Protein 6HQD (pdb70)

Solvent-accessible surface area: 46500 Å² total; per-residue (Å²): 162,80,14,58,114,62,3,79,82,55,52,49,119,94,3,23,2,1,110,20,52,3,3,85,92,55,8,0,21,41,12,0,85,33,0,41,170,83,20,39,3,7,71,3,141,79,27,120,23,27,65,1,18,1,0,0,35,2,28,10,0,0,1,0,8,8,14,7,19,5,7,0,2,23,35,104,54,15,2,16,7,0,16,44,6,14,10,19,72,63,119,36,10,23,86,1,2,2,12,38,0,3,24,13,33,92,9,36,56,6,40,129,18,0,38,68,5,32,27,28,79,17,14,42,160,9,28,63,45,0,72,112,107,0,71,58,29,4,70,138,13,35,92,42,106,99,18,45,2,4,47,97,0,0,52,55,0,0,4,6,4,2,5,37,11,2,67,6,56,111,137,46,50,76,88,0,12,78,10,0,32,0,5,31,10,53,39,75,79,73,73,2,135,37,43,125,61,1,76,75,39,0,86,102,1,33,42,27,0,84,139,11,26,52,93,12,81,94,71,102,101,62,93,4,10,0,1,27,0,4,72,8,108,99,3,93,133,36,70,103,53,27,15,6,0,1,1,5,30,21,1,20,38,18,0,4,33,3,19,3,5,0,1,1,0,0,10,0,2,62,94,50,63,135,24,2,58,90,0,78,131,74,85,82,36,15,58,20,0,7,3,0,2,4,3,24,8,0,8,28,0,0,22,8,7,11,1,62,51,94,14,74,9,66,64,66,121,0,45,151,52,30,22,0,0,0,0,8,0,0,0,0,16,4,101,129,56,10,114,59,12,90,62,3,47,0,62,20,116,77,11,111,52,11,1,12,34,8,19,8,19,23,75,48,34,23,8,86,9,17,15,24,0,0,61,0,0,0,40,9,0,7,123,80,9,45,104,1,37,18,44,33,138,30,62,56,28,28,13,9,20,4,17,6,18,94,42,0,13,0,83,1,58,93,41,70,78,92,3,77,90,59,54,52,110,100,3,17,3,1,92,21,93,6,4,87,121,41,9,0,18,38,12,0,86,40,0,36,84,99,25,41,4,6,73,3,138,75,27,114,23,27,65,1,18,1,0,0,35,10,60,12,0,40,25,0,6,68,82,39,115,49,8,1,1,23,36,104,52,14,2,14,7,0,18,42,6,12,11,19,70,68,122,33,10,19,87,2,2,1,16,36,0,7,22,24,108,114,6,72,52,16,62,117,16,2,39,62,8,25,27,103,82,21,16,120,54,10,55,26,2,12,81,74,30,2,89,52,21,3,69,134,10,33,90,39,105,109,19,32,0,0,79,96,0,0,37,58,11,1,4,12,7,1,4,25,13,0,27,6,38,42,88,47,52,77,75,0,16,82,4,0,39,0,5,34,11,51,39,72,81,73,66,2,132,42,54,124,58,2,77,71,35,2,51,97,1,6,6,22,0,31,98,11,40,47,59,12,66,38,28,33,66,15,52,3,7,0,0,30,4,4,67,11,107,91,4,76,106,41,41,58,58,41,10,8,0,5,0,5,31,21,1,20,36,26,0,8,34,11,19,4,3,3,1,0,0,0,11,0,3,61,96,40,62,93,13,3,73,86,0,78,136,71,88,78,38,10,82,20,0,5,3,0,0,5,3,25,5,0,10,29,0,1,20,8,3,9,1,67,94,72,28,131,19,139,63,65,82,0,133,132,49,29,22,0,0,0,0,8,0,0,0,0,19,4,104,120,51,11,110,165,11,88,51,4,23,0,69,21,115,82,10,136,103,22,2,11,30,10,94,35,58,25,98,48,41,24,13,154,11,15,22,30,11,0,91,2,0,1,45,12,0,4,118,76,5,51,117,1,41,17,47,32,146,40,70,48,33,34,12,11,18,8,13,5,10,84,44,0,12,0,91,1,67,92,119,36,56,15,64,56,5,4,84,23,12,37,49,53,11,4,8,2,1,15,8,13,3,4,73,48,15,9,0,12,34,12,0,88,52,0,36,88,90,27,41,3,6,73,4,63,9,0,52,16,20,65,1,19,1,0,0,37,10,68,14,0,36,24,0,6,60,80,48,102,44,6,0,1,24,36,104,50,14,2,17,6,0,17,40,7,12,10,18,71,69,125,33,10,22,84,1,2,2,15,39,0,6,8,37,111,102,3,71,62,7,63,126,11,1,38,59,9,26,20,101,121,18,34,127,61,12,52,68,47,10,78,57,39,2,92,114,15,3,68,121,10,34,95,38,104,101,18,34,0,2,77,100,0,0,37,55,10,1,6,2,4,1,3,39,10,0,60,6,59,85,138,51,52,73,91,0,16,80,15,1,35,0,5,33,14,60,35,43,37,70,70,2,130,39,52,125,55,2,73,71,38,1,84,115,2,20,39,28,0,84,149,8,42,58,85,9,94,95,76,103,106,55,78,2,7,0,1,27,0,7,75,9,112,89,4,89,132,40,66,81,65,30,15,9,0,3,0,4,30,18,0,25,40,25,1,12,38,11,22,4,4,2,1,1,0,0,4,0,1,34,22,19,23,16,3,1,6,43,0,48,118,73,87,78,38,11,84,20,0,6,2,0,1,3,2,26,7,0,8,33,0,1,22,7,4,11,1,56,98,73,32,142,19,137,66,63,72,1,147,140,49,29,26,0,0,0,0,8,0,0,0,0,17,5,105,127,52,10,114,147,11,41,34,3,24,0,72,21,115,80,11,133,102,19,2,11,31,7,98,34,54,24,92,46,41,24,13,152,12,15,18,31,8,0,94,1,0,1,44,11,0,1,122,76,7,40,30,1,9,17,35,27,101,29,77,28,34,29,13,10,20,9,17,6,17,87,46,0,15,0,57,0,30,93

Structure (mmCIF, N/CA/C/O backbone):
data_6HQD
#
_entry.id   6HQD
#
_cell.length_a   87.311
_cell.length_b   96.642
_cell.length_c   87.777
_cell.angle_alpha   90.00
_cell.angle_beta   119.18
_cell.angle_gamma   90.00
#
_symmetry.space_group_name_H-M   'P 1 21 1'
#
loop_
_entity.id
_entity.type
_entity.pdbx_description
1 polymer 'Cytochrome P450'
2 non-polymer 'PROTOPORPHYRIN IX CONTAINING FE'
3 non-polymer 'S,R MESO-TARTARIC ACID'
4 non-polymer 'TRIETHYLENE GLYCOL'
5 non-polymer GLYCEROL
6 water water
#
loop_
_atom_site.group_PDB
_atom_site.id
_atom_site.type_symbol
_atom_site.label_atom_id
_atom_site.label_alt_id
_atom_site.label_comp_id
_atom_site.label_asym_id
_atom_site.label_entity_id
_atom_site.label_seq_id
_atom_site.pdbx_PDB_ins_code
_atom_site.Cartn_x
_atom_site.Cartn_y
_atom_site.Cartn_z
_atom_site.occupancy
_atom_site.B_iso_or_equiv
_atom_site.auth_seq_id
_atom_site.auth_comp_id
_atom_site.auth_asym_id
_atom_site.auth_atom_id
_atom_site.pdbx_PDB_model_num
ATOM 1 N N . ILE A 1 7 ? 30.879 45.804 16.018 1.00 49.39 7 ILE A N 1
ATOM 2 C CA . ILE A 1 7 ? 32.085 45.013 16.406 1.00 51.93 7 ILE A CA 1
ATOM 3 C C . ILE A 1 7 ? 31.690 43.544 16.603 1.00 50.98 7 ILE A C 1
ATOM 4 O O . ILE A 1 7 ? 30.625 43.253 17.115 1.00 58.75 7 ILE A O 1
ATOM 9 N N . ASP A 1 8 ? 32.573 42.637 16.174 1.00 51.03 8 ASP A N 1
ATOM 10 C CA . ASP A 1 8 ? 32.415 41.204 16.367 1.00 48.56 8 ASP A CA 1
ATOM 11 C C . ASP A 1 8 ? 33.476 40.725 17.375 1.00 39.49 8 ASP A C 1
ATOM 12 O O . ASP A 1 8 ? 34.643 40.501 17.032 1.00 35.28 8 ASP A O 1
ATOM 17 N N . ASP A 1 9 ? 33.028 40.527 18.620 1.00 37.04 9 ASP A N 1
ATOM 18 C CA . ASP A 1 9 ? 33.915 40.175 19.736 1.00 35.58 9 ASP A CA 1
ATOM 19 C C . ASP A 1 9 ? 34.406 38.731 19.585 1.00 34.08 9 ASP A C 1
ATOM 20 O O . ASP A 1 9 ? 35.521 38.439 20.023 1.00 32.08 9 ASP A O 1
ATOM 25 N N . ALA A 1 10 ? 33.593 37.852 18.970 1.00 32.60 10 ALA A N 1
ATOM 26 C CA . ALA A 1 10 ? 33.957 36.454 18.777 1.00 34.18 10 ALA A CA 1
ATOM 27 C C . ALA A 1 10 ? 35.171 36.366 17.845 1.00 34.73 10 ALA A C 1
ATOM 28 O O . ALA A 1 10 ? 36.106 35.607 18.090 1.00 37.05 10 ALA A O 1
ATOM 30 N N . GLU A 1 11 ? 35.175 37.181 16.790 1.00 40.72 11 GLU A N 1
ATOM 31 C CA . GLU A 1 11 ? 36.267 37.157 15.806 1.00 41.99 11 GLU A CA 1
ATOM 32 C C . GLU A 1 11 ? 37.560 37.689 16.441 1.00 37.05 11 GLU A C 1
ATOM 33 O O . GLU A 1 11 ? 38.617 37.072 16.290 1.00 34.25 11 GLU A O 1
ATOM 39 N N . ILE A 1 12 ? 37.472 38.831 17.137 1.00 33.33 12 ILE A N 1
ATOM 40 C CA . ILE A 1 12 ? 38.661 39.418 17.818 1.00 32.65 12 ILE A CA 1
ATOM 41 C C . ILE A 1 12 ? 39.245 38.407 18.819 1.00 32.50 12 ILE A C 1
ATOM 42 O O . ILE A 1 12 ? 40.469 38.120 18.823 1.00 33.57 12 ILE A O 1
ATOM 47 N N . ALA A 1 13 ? 38.381 37.851 19.675 1.00 29.80 13 ALA A N 1
ATOM 48 C CA . ALA A 1 13 ? 38.826 36.971 20.757 1.00 34.02 13 ALA A CA 1
ATOM 49 C C . ALA A 1 13 ? 39.540 35.722 20.217 1.00 36.16 13 ALA A C 1
ATOM 50 O O . ALA A 1 13 ? 40.452 35.198 20.887 1.00 39.47 13 ALA A O 1
ATOM 52 N N . ARG A 1 14 ? 39.120 35.231 19.037 1.00 40.02 14 ARG A N 1
ATOM 53 C CA . ARG A 1 14 ? 39.760 34.084 18.343 1.00 42.35 14 ARG A CA 1
ATOM 54 C C . ARG A 1 14 ? 41.133 34.489 17.763 1.00 40.16 14 ARG A C 1
ATOM 55 O O . ARG A 1 14 ? 42.080 33.707 17.817 1.00 39.39 14 ARG A O 1
ATOM 57 N N . SER A 1 15 ? 41.221 35.707 17.215 1.00 41.72 15 SER A N 1
ATOM 58 C CA . SER A 1 15 ? 42.305 36.146 16.310 1.00 42.71 15 SER A CA 1
ATOM 59 C C . SER A 1 15 ? 43.515 36.745 17.042 1.00 39.54 15 SER A C 1
ATOM 60 O O . SER A 1 15 ? 44.655 36.504 16.635 1.00 37.95 15 SER A O 1
ATOM 63 N N . ILE A 1 16 ? 43.273 37.589 18.052 1.00 36.71 16 ILE A N 1
ATOM 64 C CA . ILE A 1 16 ? 44.372 38.442 18.598 1.00 31.12 16 ILE A CA 1
ATOM 65 C C . ILE A 1 16 ? 45.254 37.594 19.510 1.00 28.43 16 ILE A C 1
ATOM 66 O O . ILE A 1 16 ? 44.853 36.544 19.986 1.00 30.90 16 ILE A O 1
ATOM 71 N N . ALA A 1 17 ? 46.474 38.066 19.738 1.00 26.77 17 ALA A N 1
ATOM 72 C CA . ALA A 1 17 ? 47.394 37.353 20.593 1.00 26.36 17 ALA A CA 1
ATOM 73 C C . ALA A 1 17 ? 46.826 37.347 22.019 1.00 26.05 17 ALA A C 1
ATOM 74 O O . ALA A 1 17 ? 46.133 38.314 22.464 1.00 23.92 17 ALA A O 1
ATOM 76 N N . LEU A 1 18 ? 47.120 36.266 22.740 1.00 25.02 18 LEU A N 1
ATOM 77 C CA . LEU A 1 18 ? 46.696 36.128 24.152 1.00 29.87 18 LEU A CA 1
ATOM 78 C C . LEU A 1 18 ? 47.107 37.356 24.978 1.00 27.69 18 LEU A C 1
ATOM 79 O O . LEU A 1 18 ? 46.311 37.857 25.798 1.00 28.24 18 LEU A O 1
ATOM 84 N N . GLU A 1 19 ? 48.343 37.839 24.763 1.00 24.95 19 GLU A N 1
ATOM 85 C CA . GLU A 1 19 ? 48.922 38.947 25.519 1.00 27.30 19 GLU A CA 1
ATOM 86 C C . GLU A 1 19 ? 48.158 40.270 25.287 1.00 23.29 19 GLU A C 1
ATOM 87 O O . GLU A 1 19 ? 48.276 41.165 26.112 1.00 23.57 19 GLU A O 1
ATOM 93 N N . ASP A 1 20 ? 47.340 40.383 24.226 1.00 19.61 20 ASP A N 1
ATOM 94 C CA . ASP A 1 20 ? 46.634 41.663 23.892 1.00 22.02 20 ASP A CA 1
ATOM 95 C C . ASP A 1 20 ? 45.183 41.694 24.382 1.00 21.90 20 ASP A C 1
ATOM 96 O O . ASP A 1 20 ? 44.508 42.708 24.228 1.00 23.58 20 ASP A O 1
ATOM 101 N N . ILE A 1 21 ? 44.744 40.642 25.069 1.00 22.12 21 ILE A N 1
ATOM 102 C CA . ILE A 1 21 ? 43.344 40.601 25.614 1.00 23.10 21 ILE A CA 1
ATOM 103 C C . ILE A 1 21 ? 43.244 41.500 26.860 1.00 22.64 21 ILE A C 1
ATOM 104 O O . ILE A 1 21 ? 43.918 41.265 27.843 1.00 21.92 21 ILE A O 1
ATOM 109 N N . ASP A 1 22 ? 42.378 42.524 26.814 1.00 21.34 22 ASP A N 1
ATOM 110 C CA . ASP A 1 22 ? 42.078 43.356 27.993 1.00 22.57 22 ASP A CA 1
ATOM 111 C C . ASP A 1 22 ? 40.556 43.359 28.234 1.00 21.70 22 ASP A C 1
ATOM 112 O O . ASP A 1 22 ? 39.824 44.066 27.586 1.00 21.57 22 ASP A O 1
ATOM 117 N N . VAL A 1 23 ? 40.112 42.615 29.249 1.00 19.35 23 VAL A N 1
ATOM 118 C CA . VAL A 1 23 ? 38.698 42.431 29.515 1.00 19.40 23 VAL A CA 1
ATOM 119 C C . VAL A 1 23 ? 38.114 43.563 30.381 1.00 19.00 23 VAL A C 1
ATOM 120 O O . VAL A 1 23 ? 36.935 43.474 30.812 1.00 22.26 23 VAL A O 1
ATOM 124 N N . SER A 1 24 ? 38.911 44.577 30.724 1.00 19.40 24 SER A N 1
ATOM 125 C CA . SER A 1 24 ? 38.494 45.613 31.638 1.00 19.56 24 SER A CA 1
ATOM 126 C C . SER A 1 24 ? 37.719 46.767 30.954 1.00 20.60 24 SER A C 1
ATOM 127 O O . SER A 1 24 ? 37.214 47.662 31.664 1.00 22.35 24 SER A O 1
ATOM 130 N N . LYS A 1 25 ? 37.665 46.825 29.605 1.00 19.39 25 LYS A N 1
ATOM 131 C CA . LYS A 1 25 ? 37.110 48.026 28.915 1.00 21.87 25 LYS A CA 1
ATOM 132 C C . LYS A 1 25 ? 35.615 48.106 29.199 1.00 21.88 25 LYS A C 1
ATOM 133 O O . LYS A 1 25 ? 34.883 47.139 28.931 1.00 25.09 25 LYS A O 1
ATOM 139 N N . PRO A 1 26 ? 35.096 49.208 29.796 1.00 22.24 26 PRO A N 1
ATOM 140 C CA . PRO A 1 26 ? 33.656 49.317 30.050 1.00 23.42 26 PRO A CA 1
ATOM 141 C C . PRO A 1 26 ? 32.783 49.133 28.796 1.00 24.65 26 PRO A C 1
ATOM 142 O O . PRO A 1 26 ? 31.678 48.608 28.940 1.00 24.63 26 PRO A O 1
ATOM 146 N N . GLU A 1 27 ? 33.306 49.492 27.607 1.00 24.83 27 GLU A N 1
ATOM 147 C CA . GLU A 1 27 ? 32.590 49.290 26.277 1.00 26.49 27 GLU A CA 1
ATOM 148 C C . GLU A 1 27 ? 32.185 47.811 26.094 1.00 25.35 27 GLU A C 1
ATOM 149 O O . GLU A 1 27 ? 31.153 47.515 25.524 1.00 26.27 27 GLU A O 1
ATOM 151 N N . LEU A 1 28 ? 33.001 46.865 26.580 1.00 25.98 28 LEU A N 1
ATOM 152 C CA . LEU A 1 28 ? 32.705 45.424 26.439 1.00 24.60 28 LEU A CA 1
ATOM 153 C C . LEU A 1 28 ? 31.459 45.039 27.230 1.00 24.11 28 LEU A C 1
ATOM 154 O O . LEU A 1 28 ? 30.701 44.189 26.771 1.00 21.49 28 LEU A O 1
ATOM 159 N N . PHE A 1 29 ? 31.280 45.639 28.410 1.00 22.16 29 PHE A N 1
ATOM 160 C CA . PHE A 1 29 ? 30.137 45.361 29.278 1.00 23.90 29 PHE A CA 1
ATOM 161 C C . PHE A 1 29 ? 28.852 45.969 28.706 1.00 25.96 29 PHE A C 1
ATOM 162 O O . PHE A 1 29 ? 27.765 45.393 28.823 1.00 28.53 29 PHE A O 1
ATOM 170 N N . GLU A 1 30 ? 28.983 47.145 28.103 1.00 28.88 30 GLU A N 1
ATOM 171 C CA . GLU A 1 30 ? 27.869 47.859 27.486 1.00 29.84 30 GLU A CA 1
ATOM 172 C C . GLU A 1 30 ? 27.231 47.001 26.379 1.00 29.68 30 GLU A C 1
ATOM 173 O O . GLU A 1 30 ? 26.026 47.153 26.113 1.00 28.20 30 GLU A O 1
ATOM 179 N N . ARG A 1 31 ? 28.032 46.159 25.700 1.00 25.03 31 ARG A N 1
ATOM 180 C CA . ARG A 1 31 ? 27.457 45.282 24.672 1.00 26.84 31 ARG A CA 1
ATOM 181 C C . ARG A 1 31 ? 27.527 43.803 25.066 1.00 28.45 31 ARG A C 1
ATOM 182 O O . ARG A 1 31 ? 27.352 42.931 24.176 1.00 25.41 31 ARG A O 1
ATOM 190 N N . ASP A 1 32 ? 27.650 43.527 26.385 1.00 24.78 32 ASP A N 1
ATOM 191 C CA . ASP A 1 32 ? 27.754 42.170 26.976 1.00 27.16 32 ASP A CA 1
ATOM 192 C C . ASP A 1 32 ? 28.569 41.255 26.049 1.00 24.94 32 ASP A C 1
ATOM 193 O O . ASP A 1 32 ? 28.137 40.192 25.634 1.00 24.00 32 ASP A O 1
ATOM 198 N N . GLY A 1 33 ? 29.768 41.719 25.702 1.00 23.53 33 GLY A N 1
ATOM 199 C CA . GLY A 1 33 ? 30.637 41.040 24.751 1.00 22.58 33 GLY A CA 1
ATOM 200 C C . GLY A 1 33 ? 31.783 40.265 25.399 1.00 23.20 33 GLY A C 1
ATOM 201 O O . GLY A 1 33 ? 32.784 40.008 24.694 1.00 23.48 33 GLY A O 1
ATOM 202 N N . LEU A 1 34 ? 31.677 39.880 26.692 1.00 23.52 34 LEU A N 1
ATOM 203 C CA . LEU A 1 34 ? 32.870 39.367 27.449 1.00 23.14 34 LEU A CA 1
ATOM 204 C C . LEU A 1 34 ? 33.094 37.858 27.211 1.00 23.22 34 LEU A C 1
ATOM 205 O O . LEU A 1 34 ? 34.243 37.378 27.259 1.00 22.32 34 LEU A O 1
ATOM 210 N N . HIS A 1 35 ? 32.019 37.087 26.966 1.00 23.02 35 HIS A N 1
ATOM 211 C CA . HIS A 1 35 ? 32.077 35.599 27.058 1.00 24.05 35 HIS A CA 1
ATOM 212 C C . HIS A 1 35 ? 33.078 34.967 26.078 1.00 22.87 35 HIS A C 1
ATOM 213 O O . HIS A 1 35 ? 33.815 34.054 26.465 1.00 24.82 35 HIS A O 1
ATOM 220 N N . PRO A 1 36 ? 33.255 35.430 24.829 1.00 21.34 36 PRO A N 1
ATOM 221 C CA . PRO A 1 36 ? 34.316 34.880 23.977 1.00 21.94 36 PRO A CA 1
ATOM 222 C C . PRO A 1 36 ? 35.743 35.056 24.523 1.00 21.74 36 PRO A C 1
ATOM 223 O O . PRO A 1 36 ? 36.586 34.146 24.330 1.00 20.03 36 PRO A O 1
ATOM 227 N N . TYR A 1 37 ? 36.002 36.194 25.197 1.00 20.32 37 TYR A N 1
ATOM 228 C CA . TYR A 1 37 ? 37.314 36.445 25.826 1.00 19.74 37 TYR A CA 1
ATOM 229 C C . TYR A 1 37 ? 37.492 35.530 27.040 1.00 19.87 37 TYR A C 1
ATOM 230 O O . TYR A 1 37 ? 38.543 34.906 27.190 1.00 19.29 37 TYR A O 1
ATOM 239 N N . PHE A 1 38 ? 36.466 35.450 27.908 1.00 21.33 38 PHE A N 1
ATOM 240 C CA . PHE A 1 38 ? 36.563 34.633 29.132 1.00 20.62 38 PHE A CA 1
ATOM 241 C C . PHE A 1 38 ? 36.703 33.149 28.788 1.00 21.20 38 PHE A C 1
ATOM 242 O O . PHE A 1 38 ? 37.434 32.437 29.455 1.00 22.24 38 PHE A O 1
ATOM 250 N N . GLU A 1 39 ? 36.021 32.701 27.722 1.00 20.38 39 GLU A N 1
ATOM 251 C CA . GLU A 1 39 ? 36.089 31.311 27.284 1.00 23.95 39 GLU A CA 1
ATOM 252 C C . GLU A 1 39 ? 37.534 30.934 26.915 1.00 23.88 39 GLU A C 1
ATOM 253 O O . GLU A 1 39 ? 38.037 29.884 27.346 1.00 24.47 39 GLU A O 1
ATOM 259 N N . ARG A 1 40 ? 38.219 31.832 26.211 1.00 24.36 40 ARG A N 1
ATOM 260 C CA . ARG A 1 40 ? 39.603 31.635 25.798 1.00 23.89 40 ARG A CA 1
ATOM 261 C C . ARG A 1 40 ? 40.538 31.659 27.011 1.00 23.54 40 ARG A C 1
ATOM 262 O O . ARG A 1 40 ? 41.448 30.806 27.094 1.00 22.52 40 ARG A O 1
ATOM 270 N N . LEU A 1 41 ? 40.336 32.606 27.937 1.00 20.78 41 LEU A N 1
ATOM 271 C CA . LEU A 1 41 ? 41.219 32.729 29.093 1.00 20.53 41 LEU A CA 1
ATOM 272 C C . LEU A 1 41 ? 41.061 31.516 30.025 1.00 21.30 41 LEU A C 1
ATOM 273 O O . LEU A 1 41 ? 42.095 30.986 30.521 1.00 23.15 41 LEU A O 1
ATOM 278 N N . ARG A 1 42 ? 39.818 31.079 30.279 1.00 20.24 42 ARG A N 1
ATOM 279 C CA . ARG A 1 42 ? 39.601 29.921 31.194 1.00 20.60 42 ARG A CA 1
ATOM 280 C C . ARG A 1 42 ? 40.264 28.675 30.604 1.00 24.01 42 ARG A C 1
ATOM 281 O O . ARG A 1 42 ? 40.803 27.848 31.359 1.00 22.67 42 ARG A O 1
ATOM 289 N N . ARG A 1 43 ? 40.190 28.516 29.271 1.00 22.85 43 ARG A N 1
ATOM 290 C CA . ARG A 1 43 ? 40.774 27.344 28.602 1.00 25.90 43 ARG A CA 1
ATOM 291 C C . ARG A 1 43 ? 42.305 27.447 28.477 1.00 25.92 43 ARG A C 1
ATOM 292 O O . ARG A 1 43 ? 43.008 26.463 28.691 1.00 26.86 43 ARG A O 1
ATOM 300 N N . GLU A 1 44 ? 42.844 28.611 28.119 1.00 25.51 44 GLU A N 1
ATOM 301 C CA . GLU A 1 44 ? 44.265 28.738 27.689 1.00 26.84 44 GLU A CA 1
ATOM 302 C C . GLU A 1 44 ? 45.178 29.371 28.753 1.00 26.66 44 GLU A C 1
ATOM 303 O O . GLU A 1 44 ? 46.364 29.123 28.730 1.00 27.36 44 GLU A O 1
ATOM 309 N N . ASP A 1 45 ? 44.660 30.258 29.617 1.00 25.13 45 ASP A N 1
ATOM 310 C CA . ASP A 1 45 ? 45.491 31.039 30.525 1.00 24.33 45 ASP A CA 1
ATOM 311 C C . ASP A 1 45 ? 44.642 31.607 31.655 1.00 22.72 45 ASP A C 1
ATOM 312 O O . ASP A 1 45 ? 44.385 32.808 31.749 1.00 20.23 45 ASP A O 1
ATOM 317 N N . PRO A 1 46 ? 44.188 30.745 32.585 1.00 24.29 46 PRO A N 1
ATOM 318 C CA . PRO A 1 46 ? 43.214 31.166 33.601 1.00 22.52 46 PRO A CA 1
ATOM 319 C C . PRO A 1 46 ? 43.724 32.136 34.670 1.00 22.66 46 PRO A C 1
ATOM 320 O O . PRO A 1 46 ? 42.886 32.793 35.342 1.00 23.73 46 PRO A O 1
ATOM 324 N N . VAL A 1 47 ? 45.051 32.218 34.846 1.00 20.17 47 VAL A N 1
ATOM 325 C CA . VAL A 1 47 ? 45.664 33.240 35.654 1.00 20.37 47 VAL A CA 1
ATOM 326 C C . VAL A 1 47 ? 46.511 34.110 34.702 1.00 20.41 47 VAL A C 1
ATOM 327 O O . VAL A 1 47 ? 47.671 33.841 34.465 1.00 18.72 47 VAL A O 1
ATOM 331 N N . HIS A 1 48 ? 45.902 35.173 34.164 1.00 20.73 48 HIS A N 1
ATOM 332 C CA . HIS A 1 48 ? 46.468 35.917 32.981 1.00 20.45 48 HIS A CA 1
ATOM 333 C C . HIS A 1 48 ? 46.913 37.330 33.351 1.00 21.17 48 HIS A C 1
ATOM 334 O O . HIS A 1 48 ? 46.111 38.111 33.886 1.00 20.46 48 HIS A O 1
ATOM 341 N N . TYR A 1 49 ? 48.173 37.666 33.036 1.00 18.59 49 TYR A N 1
ATOM 342 C CA . TYR A 1 49 ? 48.728 39.011 33.253 1.00 22.06 49 TYR A CA 1
ATOM 343 C C . TYR A 1 49 ? 48.428 39.887 32.028 1.00 21.47 49 TYR A C 1
ATOM 344 O O . TYR A 1 49 ? 48.925 39.615 30.962 1.00 20.64 49 TYR A O 1
ATOM 353 N N . CYS A 1 50 ? 47.671 40.953 32.231 1.00 20.33 50 CYS A N 1
ATOM 354 C CA . CYS A 1 50 ? 47.455 41.991 31.214 1.00 21.23 50 CYS A CA 1
ATOM 355 C C . CYS A 1 50 ? 48.454 43.129 31.431 1.00 22.48 50 CYS A C 1
ATOM 356 O O . CYS A 1 50 ? 48.424 43.788 32.460 1.00 19.32 50 CYS A O 1
ATOM 359 N N . LYS A 1 51 ? 49.319 43.386 30.428 1.00 22.50 51 LYS A N 1
ATOM 360 C CA . LYS A 1 51 ? 50.388 44.380 30.561 1.00 27.62 51 LYS A CA 1
ATOM 361 C C . LYS A 1 51 ? 49.923 45.799 30.208 1.00 24.65 51 LYS A C 1
ATOM 362 O O . LYS A 1 51 ? 50.603 46.747 30.601 1.00 28.14 51 LYS A O 1
ATOM 368 N N . ALA A 1 52 ? 48.824 45.932 29.458 1.00 23.64 52 ALA A N 1
ATOM 369 C CA . ALA A 1 52 ? 48.427 47.229 28.901 1.00 23.76 52 ALA A CA 1
ATOM 370 C C . ALA A 1 52 ? 46.948 47.492 29.180 1.00 22.26 52 ALA A C 1
ATOM 371 O O . ALA A 1 52 ? 46.073 46.884 28.573 1.00 24.16 52 ALA A O 1
ATOM 373 N N . SER A 1 53 ? 46.676 48.402 30.105 1.00 22.65 53 SER A N 1
ATOM 374 C CA . SER A 1 53 ? 45.303 48.768 30.398 1.00 22.57 53 SER A CA 1
ATOM 375 C C . SER A 1 53 ? 45.242 50.163 31.041 1.00 22.55 53 SER A C 1
ATOM 376 O O . SER A 1 53 ? 46.236 50.702 31.583 1.00 21.79 53 SER A O 1
ATOM 379 N N . GLU A 1 54 ? 44.049 50.748 31.007 1.00 23.79 54 GLU A N 1
ATOM 380 C CA . GLU A 1 54 ? 43.827 52.099 31.504 1.00 27.62 54 GLU A CA 1
ATOM 381 C C . GLU A 1 54 ? 44.196 52.192 32.990 1.00 30.48 54 GLU A C 1
ATOM 382 O O . GLU A 1 54 ? 44.573 53.244 33.461 1.00 32.56 54 GLU A O 1
ATOM 388 N N . TYR A 1 55 ? 44.087 51.071 33.700 1.00 31.10 55 TYR A N 1
ATOM 389 C CA . TYR A 1 55 ? 44.238 51.023 35.147 1.00 32.07 55 TYR A CA 1
ATOM 390 C C . TYR A 1 55 ? 45.634 50.483 35.495 1.00 28.28 55 TYR A C 1
ATOM 391 O O . TYR A 1 55 ? 45.883 50.110 36.619 1.00 27.44 55 TYR A O 1
ATOM 400 N N . GLY A 1 56 ? 46.555 50.489 34.517 1.00 23.72 56 GLY A N 1
ATOM 401 C CA . GLY A 1 56 ? 47.811 49.819 34.645 1.00 24.40 56 GLY A CA 1
ATOM 402 C C . GLY A 1 56 ? 47.684 48.289 34.512 1.00 23.78 56 GLY A C 1
ATOM 403 O O . GLY A 1 56 ? 46.606 47.727 34.276 1.00 24.01 56 GLY A O 1
ATOM 404 N N . PRO A 1 57 ? 48.800 47.538 34.625 1.00 22.30 57 PRO A N 1
ATOM 405 C CA . PRO A 1 57 ? 48.764 46.089 34.444 1.00 20.84 57 PRO A CA 1
ATOM 406 C C . PRO A 1 57 ? 48.040 45.377 35.602 1.00 20.83 57 PRO A C 1
ATOM 407 O O . PRO A 1 57 ? 47.991 45.885 36.746 1.00 19.92 57 PRO A O 1
ATOM 411 N N . TYR A 1 58 ? 47.437 44.236 35.299 1.00 19.86 58 TYR A N 1
ATOM 412 C CA . TYR A 1 58 ? 46.656 43.490 36.321 1.00 20.68 58 TYR A CA 1
ATOM 413 C C . TYR A 1 58 ? 46.571 42.001 35.955 1.00 19.36 58 TYR A C 1
ATOM 414 O O . TYR A 1 58 ? 46.566 41.582 34.747 1.00 18.28 58 TYR A O 1
ATOM 423 N N . TRP A 1 59 ? 46.396 41.173 36.999 1.00 18.88 59 TRP A N 1
ATOM 424 C CA . TRP A 1 59 ? 46.071 39.740 36.826 1.00 18.47 59 TRP A CA 1
ATOM 425 C C . TRP A 1 59 ? 44.554 39.539 36.724 1.00 19.32 59 TRP A C 1
ATOM 426 O O . TRP A 1 59 ? 43.792 40.112 37.549 1.00 18.49 59 TRP A O 1
ATOM 437 N N . SER A 1 60 ? 44.115 38.759 35.724 1.00 20.65 60 SER A N 1
ATOM 438 C CA . SER A 1 60 ? 42.709 38.276 35.580 1.00 19.60 60 SER A CA 1
ATOM 439 C C . SER A 1 60 ? 42.635 36.840 36.084 1.00 19.81 60 SER A C 1
ATOM 440 O O . SER A 1 60 ? 43.341 35.968 35.548 1.00 22.10 60 SER A O 1
ATOM 443 N N . ILE A 1 61 ? 41.774 36.594 37.083 1.00 18.83 61 ILE A N 1
ATOM 444 C CA . ILE A 1 61 ? 41.479 35.269 37.652 1.00 17.99 61 ILE A CA 1
ATOM 445 C C . ILE A 1 61 ? 40.076 34.894 37.174 1.00 19.33 61 ILE A C 1
ATOM 446 O O . ILE A 1 61 ? 39.107 35.580 37.484 1.00 18.49 61 ILE A O 1
ATOM 451 N N . THR A 1 62 ? 39.990 33.869 36.323 1.00 19.60 62 THR A N 1
ATOM 452 C CA . THR A 1 62 ? 38.749 33.625 35.537 1.00 19.74 62 THR A CA 1
ATOM 453 C C . THR A 1 62 ? 37.989 32.344 35.924 1.00 19.87 62 THR A C 1
ATOM 454 O O . THR A 1 62 ? 36.765 32.207 35.547 1.00 18.94 62 THR A O 1
ATOM 458 N N . LYS A 1 63 ? 38.649 31.387 36.598 1.00 18.80 63 LYS A N 1
ATOM 459 C CA . LYS A 1 63 ? 38.011 30.089 36.994 1.00 19.62 63 LYS A CA 1
ATOM 460 C C . LYS A 1 63 ? 37.434 30.178 38.432 1.00 19.13 63 LYS A C 1
ATOM 461 O O . LYS A 1 63 ? 37.963 30.868 39.318 1.00 19.19 63 LYS A O 1
ATOM 467 N N . PHE A 1 64 ? 36.345 29.454 38.635 1.00 18.39 64 PHE A N 1
ATOM 468 C CA . PHE A 1 64 ? 35.525 29.448 39.898 1.00 19.76 64 PHE A CA 1
ATOM 469 C C . PHE A 1 64 ? 36.390 29.144 41.128 1.00 19.22 64 PHE A C 1
ATOM 470 O O . PHE A 1 64 ? 36.400 29.849 42.125 1.00 18.37 64 PHE A O 1
ATOM 478 N N . SER A 1 65 ? 37.086 28.028 41.067 1.00 19.69 65 SER A N 1
ATOM 479 C CA . SER A 1 65 ? 37.872 27.547 42.209 1.00 20.50 65 SER A CA 1
ATOM 480 C C . SER A 1 65 ? 39.002 28.528 42.541 1.00 19.22 65 SER A C 1
ATOM 481 O O . SER A 1 65 ? 39.334 28.823 43.745 1.00 20.05 65 SER A O 1
ATOM 484 N N . ASP A 1 66 ? 39.643 29.041 41.490 1.00 16.63 66 ASP A N 1
ATOM 485 C CA . ASP A 1 66 ? 40.756 30.007 41.652 1.00 18.03 66 ASP A CA 1
ATOM 486 C C . ASP A 1 66 ? 40.255 31.314 42.293 1.00 17.65 66 ASP A C 1
ATOM 487 O O . ASP A 1 66 ? 40.939 31.934 43.154 1.00 16.17 66 ASP A O 1
ATOM 492 N N . ILE A 1 67 ? 39.063 31.771 41.892 1.00 17.01 67 ILE A N 1
ATOM 493 C CA . ILE A 1 67 ? 38.473 32.998 42.476 1.00 18.01 67 ILE A CA 1
ATOM 494 C C . ILE A 1 67 ? 38.179 32.803 43.973 1.00 19.46 67 ILE A C 1
ATOM 495 O O . ILE A 1 67 ? 38.457 33.690 44.782 1.00 18.99 67 ILE A O 1
ATOM 500 N N . VAL A 1 68 ? 37.598 31.655 44.336 1.00 19.01 68 VAL A N 1
ATOM 501 C CA . VAL A 1 68 ? 37.361 31.361 45.775 1.00 19.20 68 VAL A CA 1
ATOM 502 C C . VAL A 1 68 ? 38.676 31.451 46.565 1.00 18.17 68 VAL A C 1
ATOM 503 O O . VAL A 1 68 ? 38.704 31.997 47.676 1.00 18.03 68 VAL A O 1
ATOM 507 N N . ALA A 1 69 ? 39.779 30.976 45.972 1.00 18.11 69 ALA A N 1
ATOM 508 C CA . ALA A 1 69 ? 41.083 30.952 46.638 1.00 18.79 69 ALA A CA 1
ATOM 509 C C . ALA A 1 69 ? 41.593 32.369 46.914 1.00 20.15 69 ALA A C 1
ATOM 510 O O . ALA A 1 69 ? 42.110 32.635 48.003 1.00 20.23 69 ALA A O 1
ATOM 512 N N . ILE A 1 70 ? 41.423 33.297 45.943 1.00 18.12 70 ILE A N 1
ATOM 513 C CA . ILE A 1 70 ? 41.864 34.686 46.121 1.00 19.43 70 ILE A CA 1
ATOM 514 C C . ILE A 1 70 ? 41.012 35.345 47.225 1.00 18.43 70 ILE A C 1
ATOM 515 O O . ILE A 1 70 ? 41.519 36.021 48.112 1.00 19.32 70 ILE A O 1
ATOM 520 N N . ASP A 1 71 ? 39.691 35.199 47.121 1.00 18.48 71 ASP A N 1
ATOM 521 C CA . ASP A 1 71 ? 38.729 35.918 47.983 1.00 18.67 71 ASP A CA 1
ATOM 522 C C . ASP A 1 71 ? 38.930 35.513 49.452 1.00 19.79 71 ASP A C 1
ATOM 523 O O . ASP A 1 71 ? 38.738 36.349 50.385 1.00 20.10 71 ASP A O 1
ATOM 528 N N . THR A 1 72 ? 39.293 34.239 49.684 1.00 19.88 72 THR A N 1
ATOM 529 C CA . THR A 1 72 ? 39.408 33.719 51.050 1.00 20.33 72 THR A CA 1
ATOM 530 C C . THR A 1 72 ? 40.822 33.903 51.623 1.00 22.05 72 THR A C 1
ATOM 531 O O . THR A 1 72 ? 41.053 33.501 52.760 1.00 24.20 72 THR A O 1
ATOM 535 N N . ASN A 1 73 ? 41.754 34.459 50.856 1.00 19.87 73 ASN A N 1
ATOM 536 C CA . ASN A 1 73 ? 43.169 34.640 51.334 1.00 22.80 73 ASN A CA 1
ATOM 537 C C . ASN A 1 73 ? 43.411 36.159 51.485 1.00 20.63 73 ASN A C 1
ATOM 538 O O . ASN A 1 73 ? 44.154 36.766 50.710 1.00 21.33 73 ASN A O 1
ATOM 543 N N . HIS A 1 74 ? 42.757 36.784 52.477 1.00 20.22 74 HIS A N 1
ATOM 544 C CA . HIS A 1 74 ? 42.825 38.243 52.690 1.00 22.48 74 HIS A CA 1
ATOM 545 C C . HIS A 1 74 ? 44.167 38.721 53.273 1.00 23.05 74 HIS A C 1
ATOM 546 O O . HIS A 1 74 ? 44.444 39.939 53.291 1.00 22.64 74 HIS A O 1
ATOM 553 N N . LYS A 1 75 ? 45.009 37.804 53.790 1.00 23.06 75 LYS A N 1
ATOM 554 C CA . LYS A 1 75 ? 46.308 38.226 54.320 1.00 23.04 75 LYS A CA 1
ATOM 555 C C . LYS A 1 75 ? 47.339 38.365 53.168 1.00 25.13 75 LYS A C 1
ATOM 556 O O . LYS A 1 75 ? 48.288 39.142 53.308 1.00 34.44 75 LYS A O 1
ATOM 562 N N . VAL A 1 76 ? 47.136 37.696 52.020 1.00 19.03 76 VAL A N 1
ATOM 563 C CA . VAL A 1 76 ? 48.039 37.781 50.859 1.00 18.95 76 VAL A CA 1
ATOM 564 C C . VAL A 1 76 ? 47.466 38.772 49.820 1.00 19.58 76 VAL A C 1
ATOM 565 O O . VAL A 1 76 ? 48.225 39.497 49.168 1.00 19.30 76 VAL A O 1
ATOM 569 N N . PHE A 1 77 ? 46.131 38.800 49.683 1.00 18.01 77 PHE A N 1
ATOM 570 C CA . PHE A 1 77 ? 45.427 39.603 48.685 1.00 15.81 77 PHE A CA 1
ATOM 571 C C . PHE A 1 77 ? 44.524 40.615 49.402 1.00 17.30 77 PHE A C 1
ATOM 572 O O . PHE A 1 77 ? 43.403 40.296 49.832 1.00 17.62 77 PHE A O 1
ATOM 580 N N . SER A 1 78 ? 45.024 41.851 49.510 1.00 16.89 78 SER A N 1
ATOM 581 C CA . SER A 1 78 ? 44.534 42.930 50.359 1.00 17.97 78 SER A CA 1
ATOM 582 C C . SER A 1 78 ? 43.410 43.709 49.666 1.00 19.01 78 SER A C 1
ATOM 583 O O . SER A 1 78 ? 43.463 43.919 48.435 1.00 16.90 78 SER A O 1
ATOM 586 N N . SER A 1 79 ? 42.437 44.146 50.486 1.00 17.40 79 SER A N 1
ATOM 587 C CA . SER A 1 79 ? 41.347 45.054 50.102 1.00 16.91 79 SER A CA 1
ATOM 588 C C . SER A 1 79 ? 41.577 46.486 50.638 1.00 19.24 79 SER A C 1
ATOM 589 O O . SER A 1 79 ? 40.741 47.363 50.413 1.00 16.68 79 SER A O 1
ATOM 592 N N . ASP A 1 80 ? 42.660 46.716 51.409 1.00 18.75 80 ASP A N 1
ATOM 593 C CA . ASP A 1 80 ? 42.753 47.926 52.239 1.00 18.63 80 ASP A CA 1
ATOM 594 C C . ASP A 1 80 ? 42.825 49.190 51.378 1.00 18.83 80 ASP A C 1
ATOM 595 O O . ASP A 1 80 ? 43.518 49.222 50.322 1.00 19.50 80 ASP A O 1
ATOM 600 N N . HIS A 1 81 ? 42.145 50.247 51.850 1.00 18.95 81 HIS A N 1
ATOM 601 C CA . HIS A 1 81 ? 42.174 51.570 51.237 1.00 21.68 81 HIS A CA 1
ATOM 602 C C . HIS A 1 81 ? 43.611 52.120 51.133 1.00 21.32 81 HIS A C 1
ATOM 603 O O . HIS A 1 81 ? 43.951 52.788 50.167 1.00 22.28 81 HIS A O 1
ATOM 610 N N . THR A 1 82 ? 44.504 51.772 52.061 1.00 20.11 82 THR A N 1
ATOM 611 C CA . THR A 1 82 ? 45.891 52.264 51.979 1.00 21.47 82 THR A CA 1
ATOM 612 C C . THR A 1 82 ? 46.657 51.597 50.817 1.00 23.96 82 THR A C 1
ATOM 613 O O . THR A 1 82 ? 47.751 52.052 50.466 1.00 26.65 82 THR A O 1
ATOM 617 N N . ASN A 1 83 ? 46.101 50.529 50.218 1.00 21.25 83 ASN A N 1
ATOM 618 C CA . ASN A 1 83 ? 46.715 49.779 49.112 1.00 23.15 83 ASN A CA 1
ATOM 619 C C . ASN A 1 83 ? 45.936 50.003 47.800 1.00 25.36 83 ASN A C 1
ATOM 620 O O . ASN A 1 83 ? 46.283 49.427 46.765 1.00 23.14 83 ASN A O 1
ATOM 625 N N . GLY A 1 84 ? 44.897 50.845 47.840 1.00 21.68 84 GLY A N 1
ATOM 626 C CA . GLY A 1 84 ? 44.114 51.220 46.647 1.00 21.93 84 GLY A CA 1
ATOM 627 C C . GLY A 1 84 ? 42.644 50.776 46.673 1.00 21.03 84 GLY A C 1
ATOM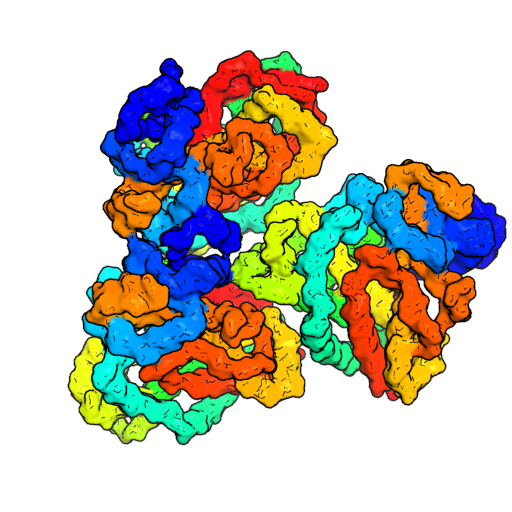 628 O O . GLY A 1 84 ? 41.902 51.149 45.776 1.00 20.44 84 GLY A O 1
ATOM 629 N N . SER A 1 85 ? 42.194 50.037 47.708 1.00 20.26 85 SER A N 1
ATOM 630 C CA . SER A 1 85 ? 40.757 49.560 47.897 1.00 20.57 85 SER A CA 1
ATOM 631 C C . SER A 1 85 ? 40.423 48.428 46.899 1.00 17.85 85 SER A C 1
ATOM 632 O O . SER A 1 85 ? 41.352 47.686 46.486 1.00 17.94 85 SER A O 1
ATOM 635 N N . PHE A 1 86 ? 39.130 48.222 46.555 1.00 17.85 86 PHE A N 1
ATOM 636 C CA . PHE A 1 86 ? 38.669 46.895 46.102 1.00 16.85 86 PHE A CA 1
ATOM 637 C C . PHE A 1 86 ? 38.033 46.898 44.703 1.00 17.66 86 PHE A C 1
ATOM 638 O O . PHE A 1 86 ? 37.450 45.856 44.315 1.00 17.14 86 PHE A O 1
ATOM 646 N N . VAL A 1 87 ? 38.228 47.970 43.913 1.00 18.53 87 VAL A N 1
ATOM 647 C CA . VAL A 1 87 ? 37.809 47.948 42.508 1.00 17.87 87 VAL A CA 1
ATOM 648 C C . VAL A 1 87 ? 38.992 48.279 41.576 1.00 19.01 87 VAL A C 1
ATOM 649 O O . VAL A 1 87 ? 39.995 48.869 41.987 1.00 19.05 87 VAL A O 1
ATOM 653 N N . LEU A 1 88 ? 38.868 47.876 40.300 1.00 18.36 88 LEU A N 1
ATOM 654 C CA . LEU A 1 88 ? 39.965 48.013 39.330 1.00 20.79 88 LEU A CA 1
ATOM 655 C C . LEU A 1 88 ? 40.261 49.505 39.027 1.00 21.63 88 LEU A C 1
ATOM 656 O O . LEU A 1 88 ? 41.451 49.894 38.938 1.00 20.48 88 LEU A O 1
ATOM 661 N N . ASP A 1 89 ? 39.216 50.328 38.845 1.00 18.36 89 ASP A N 1
ATOM 662 C CA . ASP A 1 89 ? 39.395 51.737 38.472 1.00 21.99 89 ASP A CA 1
ATOM 663 C C . ASP A 1 89 ? 39.705 52.565 39.730 1.00 23.05 89 ASP A C 1
ATOM 664 O O . ASP A 1 89 ? 38.857 52.681 40.609 1.00 20.72 89 ASP A O 1
ATOM 669 N N . ASP A 1 90 ? 40.896 53.163 39.796 1.00 23.49 90 ASP A N 1
ATOM 670 C CA . ASP A 1 90 ? 41.376 53.778 41.046 1.00 27.76 90 ASP A CA 1
ATOM 671 C C . ASP A 1 90 ? 40.628 55.103 41.354 1.00 25.48 90 ASP A C 1
ATOM 672 O O . ASP A 1 90 ? 40.673 55.588 42.485 1.00 24.10 90 ASP A O 1
ATOM 677 N N . THR A 1 91 ? 39.910 55.665 40.371 1.00 23.71 91 THR A N 1
ATOM 678 C CA . THR A 1 91 ? 39.167 56.924 40.549 1.00 24.08 91 THR A CA 1
ATOM 679 C C . THR A 1 91 ? 37.906 56.769 41.391 1.00 24.28 91 THR A C 1
ATOM 680 O O . THR A 1 91 ? 37.358 57.768 41.847 1.00 25.89 91 THR A O 1
ATOM 684 N N . THR A 1 92 ? 37.411 55.544 41.555 1.00 23.96 92 THR A N 1
ATOM 685 C CA . THR A 1 92 ? 36.108 55.366 42.165 1.00 23.41 92 THR A CA 1
ATOM 686 C C . THR A 1 92 ? 36.205 55.627 43.653 1.00 22.20 92 THR A C 1
ATOM 687 O O . THR A 1 92 ? 35.206 56.100 44.218 1.00 21.28 92 THR A O 1
ATOM 691 N N . LEU A 1 93 ? 37.317 55.203 44.289 1.00 20.50 93 LEU A N 1
ATOM 692 C CA . LEU A 1 93 ? 37.457 55.280 45.774 1.00 21.52 93 LEU A CA 1
ATOM 693 C C . LEU A 1 93 ? 38.746 55.974 46.260 1.00 23.01 93 LEU A C 1
ATOM 694 O O . LEU A 1 93 ? 38.961 56.040 47.482 1.00 22.23 93 LEU A O 1
ATOM 699 N N . ASN A 1 94 ? 39.591 56.501 45.355 1.00 22.26 94 ASN A N 1
ATOM 700 C CA . ASN A 1 94 ? 40.883 57.145 45.742 1.00 23.13 94 ASN A CA 1
ATOM 701 C C . ASN A 1 94 ? 40.890 58.601 45.233 1.00 23.81 94 ASN A C 1
ATOM 702 O O . ASN A 1 94 ? 40.282 58.898 44.219 1.00 21.65 94 ASN A O 1
ATOM 707 N N . ALA A 1 95 ? 41.614 59.490 45.921 1.00 26.55 95 ALA A N 1
ATOM 708 C CA . ALA A 1 95 ? 41.828 60.842 45.458 1.00 27.52 95 ALA A CA 1
ATOM 709 C C . ALA A 1 95 ? 42.879 60.874 44.330 1.00 30.59 95 ALA A C 1
ATOM 710 O O . ALA A 1 95 ? 43.999 61.360 44.532 1.00 31.87 95 ALA A O 1
ATOM 712 N N . VAL A 1 96 ? 42.562 60.325 43.152 1.00 28.80 96 VAL A N 1
ATOM 713 C CA . VAL A 1 96 ? 43.507 60.331 42.041 1.00 31.45 96 VAL A CA 1
ATOM 714 C C . VAL A 1 96 ? 42.738 60.708 40.790 1.00 32.04 96 VAL A C 1
ATOM 715 O O . VAL A 1 96 ? 41.604 60.285 40.621 1.00 29.84 96 VAL A O 1
ATOM 719 N N . ASP A 1 97 ? 43.344 61.564 39.962 1.00 35.13 97 ASP A N 1
ATOM 720 C CA . ASP A 1 97 ? 42.848 61.933 38.637 1.00 36.14 97 ASP A CA 1
ATOM 721 C C . ASP A 1 97 ? 41.409 62.465 38.675 1.00 37.50 97 ASP A C 1
ATOM 722 O O . ASP A 1 97 ? 40.630 62.176 37.773 1.00 39.32 97 ASP A O 1
ATOM 727 N N . GLY A 1 98 ? 41.063 63.245 39.699 1.00 34.68 98 GLY A N 1
ATOM 728 C CA . GLY A 1 98 ? 39.741 63.852 39.810 1.00 32.92 98 GLY A CA 1
ATOM 729 C C . GLY A 1 98 ? 38.831 63.144 40.817 1.00 31.69 98 GLY A C 1
ATOM 730 O O . GLY A 1 98 ? 37.749 63.664 41.153 1.00 32.79 98 GLY A O 1
ATOM 731 N N . GLY A 1 99 ? 39.240 61.959 41.305 1.00 29.03 99 GLY A N 1
ATOM 732 C CA . GLY A 1 99 ? 38.475 61.231 42.317 1.00 27.90 99 GLY A CA 1
ATOM 733 C C . GLY A 1 99 ? 38.659 61.820 43.702 1.00 26.96 99 GLY A C 1
ATOM 734 O O . GLY A 1 99 ? 39.491 62.691 43.884 1.00 25.88 99 GLY A O 1
ATOM 735 N N . ILE A 1 100 ? 37.903 61.292 44.677 1.00 24.33 100 ILE A N 1
ATOM 736 C CA . ILE A 1 100 ? 38.013 61.657 46.093 1.00 26.62 100 ILE A CA 1
ATOM 737 C C . ILE A 1 100 ? 38.114 60.379 46.934 1.00 26.57 100 ILE A C 1
ATOM 738 O O . ILE A 1 100 ? 37.626 59.333 46.529 1.00 23.43 100 ILE A O 1
ATOM 743 N N . TYR A 1 101 ? 38.804 60.471 48.077 1.00 25.20 101 TYR A N 1
ATOM 744 C CA . TYR A 1 101 ? 39.052 59.348 48.984 1.00 26.74 101 TYR A CA 1
ATOM 745 C C . TYR A 1 101 ? 37.761 58.881 49.672 1.00 27.07 101 TYR A C 1
ATOM 746 O O . TYR A 1 101 ? 37.175 59.663 50.454 1.00 25.89 101 TYR A O 1
ATOM 755 N N . LEU A 1 102 ? 37.374 57.605 49.474 1.00 23.44 102 LEU A N 1
ATOM 756 C CA . LEU A 1 102 ? 36.126 57.043 50.071 1.00 21.56 102 LEU A CA 1
ATOM 757 C C . LEU A 1 102 ? 36.437 55.749 50.819 1.00 22.84 102 LEU A C 1
ATOM 758 O O . LEU A 1 102 ? 36.097 54.650 50.370 1.00 21.20 102 LEU A O 1
ATOM 763 N N . PRO A 1 103 ? 37.126 55.826 51.974 1.00 20.54 103 PRO A N 1
ATOM 764 C CA . PRO A 1 103 ? 37.405 54.630 52.763 1.00 20.19 103 PRO A CA 1
ATOM 765 C C . PRO A 1 103 ? 36.160 54.093 53.495 1.00 19.71 103 PRO A C 1
ATOM 766 O O . PRO A 1 103 ? 35.302 54.861 53.900 1.00 20.95 103 PRO A O 1
ATOM 770 N N . ASN A 1 104 ? 36.068 52.753 53.594 1.00 21.61 104 ASN A N 1
ATOM 771 C CA . ASN A 1 104 ? 34.945 52.022 54.181 1.00 18.09 104 ASN A CA 1
ATOM 772 C C . ASN A 1 104 ? 35.401 50.580 54.466 1.00 18.50 104 ASN A C 1
ATOM 773 O O . ASN A 1 104 ? 36.461 50.149 53.970 1.00 18.40 104 ASN A O 1
ATOM 778 N N . PHE A 1 105 ? 34.601 49.846 55.226 1.00 17.75 105 PHE A N 1
ATOM 779 C CA . PHE A 1 105 ? 35.013 48.538 55.758 1.00 18.16 105 PHE A CA 1
ATOM 780 C C . PHE A 1 105 ? 35.130 47.469 54.656 1.00 18.06 105 PHE A C 1
ATOM 781 O O . PHE A 1 105 ? 35.831 46.516 54.864 1.00 18.39 105 PHE A O 1
ATOM 789 N N . LEU A 1 106 ? 34.477 47.635 53.504 1.00 17.24 106 LEU A N 1
ATOM 790 C CA . LEU A 1 106 ? 34.744 46.714 52.381 1.00 17.48 106 LEU A CA 1
ATOM 791 C C . LEU A 1 106 ? 36.167 46.976 51.849 1.00 17.60 106 LEU A C 1
ATOM 792 O O . LEU A 1 106 ? 36.854 46.021 51.417 1.00 16.56 106 LEU A O 1
ATOM 797 N N . GLY A 1 107 ? 36.628 48.237 51.971 1.00 17.92 107 GLY A N 1
ATOM 798 C CA . GLY A 1 107 ? 38.026 48.633 51.729 1.00 18.53 107 GLY A CA 1
ATOM 799 C C . GLY A 1 107 ? 38.877 48.684 52.997 1.00 19.36 107 GLY A C 1
ATOM 800 O O . GLY A 1 107 ? 39.719 49.572 53.123 1.00 18.62 107 GLY A O 1
ATOM 801 N N . MET A 1 108 ? 38.636 47.767 53.959 1.00 19.44 108 MET A N 1
ATOM 802 C CA . MET A 1 108 ? 39.527 47.568 55.091 1.00 21.22 108 MET A CA 1
ATOM 803 C C . MET A 1 108 ? 39.884 46.080 55.212 1.00 21.75 108 MET A C 1
ATOM 804 O O . MET A 1 108 ? 39.034 45.185 55.089 1.00 23.05 108 MET A O 1
ATOM 809 N N . ASP A 1 109 ? 41.157 45.837 55.508 1.00 21.96 109 ASP A N 1
ATOM 810 C CA . ASP A 1 109 ? 41.607 44.547 55.965 1.00 21.72 109 ASP A CA 1
ATOM 811 C C . ASP A 1 109 ? 41.309 44.419 57.461 1.00 22.68 109 ASP A C 1
ATOM 812 O O . ASP A 1 109 ? 41.113 45.429 58.167 1.00 21.95 109 ASP A O 1
ATOM 817 N N . PRO A 1 110 ? 41.314 43.185 58.011 1.00 20.58 110 PRO A N 1
ATOM 818 C CA . PRO A 1 110 ? 41.339 43.010 59.472 1.00 22.46 110 PRO A CA 1
ATOM 819 C C . PRO A 1 110 ? 42.619 43.655 60.019 1.00 23.52 110 PRO A C 1
ATOM 820 O O . PRO A 1 110 ? 43.604 43.782 59.282 1.00 21.86 110 PRO A O 1
ATOM 824 N N . PRO A 1 111 ? 42.596 44.132 61.277 1.00 23.61 111 PRO A N 1
ATOM 825 C CA . PRO A 1 111 ? 41.500 43.932 62.221 1.00 25.51 111 PRO A CA 1
ATOM 826 C C . PRO A 1 111 ? 40.361 44.958 62.189 1.00 24.25 111 PRO A C 1
ATOM 827 O O . PRO A 1 111 ? 39.271 44.703 62.729 1.00 24.11 111 PRO A O 1
ATOM 831 N N . LYS A 1 112 ? 40.577 46.117 61.557 1.00 22.23 112 LYS A N 1
ATOM 832 C CA . LYS A 1 112 ? 39.546 47.155 61.635 1.00 25.09 112 LYS A CA 1
ATOM 833 C C . LYS A 1 112 ? 38.234 46.726 60.932 1.00 24.53 112 LYS A C 1
ATOM 834 O O . LYS A 1 112 ? 37.110 47.116 61.368 1.00 23.06 112 LYS A O 1
ATOM 840 N N . HIS A 1 113 ? 38.338 45.945 59.848 1.00 23.01 113 HIS A N 1
ATOM 841 C CA . HIS A 1 113 ? 37.143 45.489 59.070 1.00 22.06 113 HIS A CA 1
ATOM 842 C C . HIS A 1 113 ? 36.060 44.980 60.029 1.00 21.55 113 HIS A C 1
ATOM 843 O O . HIS A 1 113 ? 34.929 45.405 59.906 1.00 20.12 113 HIS A O 1
ATOM 850 N N . ASP A 1 114 ? 36.428 44.050 60.929 1.00 20.19 114 ASP A N 1
ATOM 851 C CA . ASP A 1 114 ? 35.459 43.295 61.743 1.00 23.23 114 ASP A CA 1
ATOM 852 C C . ASP A 1 114 ? 34.738 44.256 62.690 1.00 23.08 114 ASP A C 1
ATOM 853 O O . ASP A 1 114 ? 33.558 44.120 62.904 1.00 23.30 114 ASP A O 1
ATOM 855 N N . VAL A 1 115 ? 35.468 45.253 63.202 1.00 22.53 115 VAL A N 1
ATOM 856 C CA . VAL A 1 115 ? 34.920 46.259 64.141 1.00 25.69 115 VAL A CA 1
ATOM 857 C C . VAL A 1 115 ? 33.787 47.060 63.477 1.00 26.34 115 VAL A C 1
ATOM 858 O O . VAL A 1 115 ? 32.738 47.275 64.087 1.00 25.47 115 VAL A O 1
ATOM 862 N N . HIS A 1 116 ? 33.986 47.479 62.214 1.00 21.24 116 HIS A N 1
ATOM 863 C CA . HIS A 1 116 ? 32.983 48.248 61.493 1.00 20.71 116 HIS A CA 1
ATOM 864 C C . HIS A 1 116 ? 31.823 47.357 61.037 1.00 20.91 116 HIS A C 1
ATOM 865 O O . HIS A 1 116 ? 30.653 47.759 61.190 1.00 22.41 116 HIS A O 1
ATOM 872 N N . ARG A 1 117 ? 32.109 46.168 60.486 1.00 20.13 117 ARG A N 1
ATOM 873 C CA . ARG A 1 117 ? 31.026 45.265 60.027 1.00 20.02 117 ARG A CA 1
ATOM 874 C C . ARG A 1 117 ? 30.060 44.944 61.182 1.00 22.31 117 ARG A C 1
ATOM 875 O O . ARG A 1 117 ? 28.858 44.878 60.984 1.00 22.31 117 ARG A O 1
ATOM 883 N N . MET A 1 118 ? 30.590 44.720 62.385 1.00 21.79 118 MET A N 1
ATOM 884 C CA . MET A 1 118 ? 29.752 44.316 63.520 1.00 27.26 118 MET A CA 1
ATOM 885 C C . MET A 1 118 ? 28.722 45.389 63.900 1.00 23.61 118 MET A C 1
ATOM 886 O O . MET A 1 118 ? 27.656 45.068 64.350 1.00 23.11 118 MET A O 1
ATOM 891 N N . VAL A 1 119 ? 29.059 46.657 63.701 1.00 22.40 119 VAL A N 1
ATOM 892 C CA . VAL A 1 119 ? 28.142 47.783 63.967 1.00 21.97 119 VAL A CA 1
ATOM 893 C C . VAL A 1 119 ? 26.850 47.699 63.129 1.00 18.50 119 VAL A C 1
ATOM 894 O O . VAL A 1 119 ? 25.743 47.987 63.657 1.00 18.87 119 VAL A O 1
ATOM 898 N N . VAL A 1 120 ? 26.958 47.297 61.859 1.00 18.00 120 VAL A N 1
ATOM 899 C CA . VAL A 1 120 ? 25.783 47.281 60.974 1.00 19.99 120 VAL A CA 1
ATOM 900 C C . VAL A 1 120 ? 25.186 45.869 60.804 1.00 20.73 120 VAL A C 1
ATOM 901 O O . VAL A 1 120 ? 24.071 45.745 60.221 1.00 20.04 120 VAL A O 1
ATOM 905 N N . SER A 1 121 ? 25.867 44.813 61.275 1.00 20.80 121 SER A N 1
ATOM 906 C CA . SER A 1 121 ? 25.360 43.430 61.089 1.00 22.57 121 SER A CA 1
ATOM 907 C C . SER A 1 121 ? 23.991 43.181 61.734 1.00 23.45 121 SER A C 1
ATOM 908 O O . SER A 1 121 ? 23.283 42.303 61.260 1.00 21.93 121 SER A O 1
ATOM 911 N N . PRO A 1 122 ? 23.534 43.899 62.797 1.00 22.61 122 PRO A N 1
ATOM 912 C CA . PRO A 1 122 ? 22.153 43.727 63.276 1.00 22.66 122 PRO A CA 1
ATOM 913 C C . PRO A 1 122 ? 21.029 43.958 62.238 1.00 23.52 122 PRO A C 1
ATOM 914 O O . PRO A 1 122 ? 19.895 43.490 62.442 1.00 21.55 122 PRO A O 1
ATOM 918 N N . ILE A 1 123 ? 21.322 44.628 61.113 1.00 21.11 123 ILE A N 1
ATOM 919 C CA . ILE A 1 123 ? 20.301 44.844 60.078 1.00 20.14 123 ILE A CA 1
ATOM 920 C C . ILE A 1 123 ? 19.842 43.493 59.512 1.00 20.06 123 ILE A C 1
ATOM 921 O O . ILE A 1 123 ? 18.754 43.370 58.938 1.00 20.04 123 ILE A O 1
ATOM 926 N N . VAL A 1 124 ? 20.668 42.458 59.656 1.00 20.82 124 VAL A N 1
ATOM 927 C CA . VAL A 1 124 ? 20.245 41.110 59.172 1.00 21.84 124 VAL A CA 1
ATOM 928 C C . VAL A 1 124 ? 20.093 40.128 60.340 1.00 23.17 124 VAL A C 1
ATOM 929 O O . VAL A 1 124 ? 20.073 38.920 60.142 1.00 24.09 124 VAL A O 1
ATOM 933 N N . ALA A 1 125 ? 19.954 40.620 61.575 1.00 21.62 125 ALA A N 1
ATOM 934 C CA . ALA A 1 125 ? 19.451 39.741 62.671 1.00 21.90 125 ALA A CA 1
ATOM 935 C C . ALA A 1 125 ? 18.162 39.017 62.253 1.00 19.83 125 ALA A C 1
ATOM 936 O O . ALA A 1 125 ? 17.301 39.567 61.547 1.00 19.14 125 ALA A O 1
ATOM 938 N N . PRO A 1 126 ? 17.969 37.742 62.646 1.00 21.05 126 PRO A N 1
ATOM 939 C CA . PRO A 1 126 ? 16.789 36.974 62.210 1.00 21.66 126 PRO A CA 1
ATOM 940 C C . PRO A 1 126 ? 15.441 37.681 62.366 1.00 21.92 126 PRO A C 1
ATOM 941 O O . PRO A 1 126 ? 14.637 37.686 61.417 1.00 21.86 126 PRO A O 1
ATOM 945 N N . GLN A 1 127 ? 15.210 38.291 63.530 1.00 22.67 127 GLN A N 1
ATOM 946 C CA . GLN A 1 127 ? 13.920 38.950 63.781 1.00 24.76 127 GLN A CA 1
ATOM 947 C C . GLN A 1 127 ? 13.755 40.188 62.890 1.00 21.77 127 GLN A C 1
ATOM 948 O O . GLN A 1 127 ? 12.647 40.557 62.537 1.00 23.25 127 GLN A O 1
ATOM 954 N N . ASN A 1 128 ? 14.848 40.883 62.582 1.00 24.15 128 ASN A N 1
ATOM 955 C CA . ASN A 1 128 ? 14.751 42.035 61.639 1.00 22.86 128 ASN A CA 1
ATOM 956 C C . ASN A 1 128 ? 14.428 41.535 60.218 1.00 21.22 128 ASN A C 1
ATOM 957 O O . ASN A 1 128 ? 13.716 42.193 59.440 1.00 22.91 128 ASN A O 1
ATOM 962 N N . LEU A 1 129 ? 15.035 40.412 59.803 1.00 20.71 129 LEU A N 1
ATOM 963 C CA . LEU A 1 129 ? 14.710 39.854 58.439 1.00 23.08 129 LEU A CA 1
ATOM 964 C C . LEU A 1 129 ? 13.207 39.551 58.303 1.00 22.18 129 LEU A C 1
ATOM 965 O O . LEU A 1 129 ? 12.619 39.758 57.241 1.00 22.50 129 LEU A O 1
ATOM 970 N N . LEU A 1 130 ? 12.587 39.072 59.400 1.00 23.77 130 LEU A N 1
ATOM 971 C CA . LEU A 1 130 ? 11.156 38.729 59.416 1.00 26.48 130 LEU A CA 1
ATOM 972 C C . LEU A 1 130 ? 10.276 39.978 59.293 1.00 22.13 130 LEU A C 1
ATOM 973 O O . LEU A 1 130 ? 9.275 39.964 58.564 1.00 22.83 130 LEU A O 1
ATOM 978 N N . ARG A 1 131 ? 10.636 41.032 60.025 1.00 23.17 131 ARG A N 1
ATOM 979 C CA . ARG A 1 131 ? 9.896 42.314 60.002 1.00 23.00 131 ARG A CA 1
ATOM 980 C C . ARG A 1 131 ? 10.021 42.972 58.635 1.00 22.00 131 ARG A C 1
ATOM 981 O O . ARG A 1 131 ? 9.059 43.532 58.070 1.00 20.53 131 ARG A O 1
ATOM 989 N N . PHE A 1 132 ? 11.257 42.916 58.123 1.00 21.77 132 PHE A N 1
ATOM 990 C CA . PHE A 1 132 ? 11.584 43.457 56.812 1.00 21.73 132 PHE A CA 1
ATOM 991 C C . PHE A 1 132 ? 10.741 42.794 55.717 1.00 22.05 132 PHE A C 1
ATOM 992 O O . PHE A 1 132 ? 10.122 43.461 54.876 1.00 19.48 132 PHE A O 1
ATOM 1000 N N . GLU A 1 133 ? 10.713 41.458 55.738 1.00 24.20 133 GLU A N 1
ATOM 1001 C CA . GLU A 1 133 ? 9.962 40.676 54.743 1.00 24.63 133 GLU A CA 1
ATOM 1002 C C . GLU A 1 133 ? 8.470 41.079 54.736 1.00 22.38 133 GLU A C 1
ATOM 1003 O O . GLU A 1 133 ? 7.876 41.316 53.683 1.00 20.88 133 GLU A O 1
ATOM 1009 N N . ALA A 1 134 ? 7.850 41.112 55.912 1.00 21.55 134 ALA A N 1
ATOM 1010 C CA . ALA A 1 134 ? 6.413 41.514 56.024 1.00 23.78 134 ALA A CA 1
ATOM 1011 C C . ALA A 1 134 ? 6.160 42.937 55.480 1.00 23.50 134 ALA A C 1
ATOM 1012 O O . ALA A 1 134 ? 5.187 43.179 54.742 1.00 25.05 134 ALA A O 1
ATOM 1014 N N . THR A 1 135 ? 7.038 43.887 55.834 1.00 24.78 135 THR A N 1
ATOM 1015 C CA . THR A 1 135 ? 6.924 45.297 55.371 1.00 25.24 135 THR A CA 1
ATOM 1016 C C . THR A 1 135 ? 7.015 45.377 53.847 1.00 25.46 135 THR A C 1
ATOM 1017 O O . THR A 1 135 ? 6.149 46.012 53.205 1.00 25.78 135 THR A O 1
ATOM 1021 N N . ILE A 1 136 ? 8.107 44.794 53.298 1.00 24.33 136 ILE A N 1
ATOM 1022 C CA . ILE A 1 136 ? 8.412 44.801 51.823 1.00 28.82 136 ILE A CA 1
ATOM 1023 C C . ILE A 1 136 ? 7.230 44.233 51.019 1.00 25.67 136 ILE A C 1
ATOM 1024 O O . ILE A 1 136 ? 6.924 44.696 49.890 1.00 23.31 136 ILE A O 1
ATOM 1029 N N . ARG A 1 137 ? 6.638 43.162 51.531 1.00 26.54 137 ARG A N 1
ATOM 1030 C CA . ARG A 1 137 ? 5.593 42.462 50.769 1.00 29.77 137 ARG A CA 1
ATOM 1031 C C . ARG A 1 137 ? 4.486 43.440 50.371 1.00 27.07 137 ARG A C 1
ATOM 1032 O O . ARG A 1 137 ? 4.133 43.537 49.178 1.00 26.55 137 ARG A O 1
ATOM 1040 N N . GLU A 1 138 ? 3.910 44.128 51.370 1.00 29.52 138 GLU A N 1
ATOM 1041 C CA . GLU A 1 138 ? 2.816 45.101 51.128 1.00 32.48 138 GLU A CA 1
ATOM 1042 C C . GLU A 1 138 ? 3.273 46.246 50.212 1.00 29.67 138 GLU A C 1
ATOM 1043 O O . GLU A 1 138 ? 2.518 46.685 49.317 1.00 28.18 138 GLU A O 1
ATOM 1049 N N . ARG A 1 139 ? 4.483 46.783 50.461 1.00 27.36 139 ARG A N 1
ATOM 1050 C CA . ARG A 1 139 ? 4.981 47.944 49.665 1.00 25.83 139 ARG A CA 1
ATOM 1051 C C . ARG A 1 139 ? 5.162 47.541 48.202 1.00 25.07 139 ARG A C 1
ATOM 1052 O O . ARG A 1 139 ? 4.936 48.365 47.273 1.00 25.59 139 ARG A O 1
ATOM 1060 N N . THR A 1 140 ? 5.608 46.298 47.992 1.00 25.46 140 THR A N 1
ATOM 1061 C CA . THR A 1 140 ? 5.810 45.736 46.639 1.00 25.16 140 THR A CA 1
ATOM 1062 C C . THR A 1 140 ? 4.468 45.546 45.920 1.00 25.38 140 THR A C 1
ATOM 1063 O O . THR A 1 140 ? 4.303 45.925 44.736 1.00 25.74 140 THR A O 1
ATOM 1067 N N . LYS A 1 141 ? 3.505 44.945 46.624 1.00 27.90 141 LYS A N 1
ATOM 1068 C CA . LYS A 1 141 ? 2.144 44.777 46.070 1.00 31.26 141 LYS A CA 1
ATOM 1069 C C . LYS A 1 141 ? 1.613 46.107 45.533 1.00 34.18 141 LYS A C 1
ATOM 1070 O O . LYS A 1 141 ? 0.993 46.161 44.465 1.00 34.57 141 LYS A O 1
ATOM 1076 N N . ARG A 1 142 ? 1.801 47.176 46.308 1.00 32.85 142 ARG A N 1
ATOM 1077 C CA . ARG A 1 142 ? 1.211 48.470 45.966 1.00 33.32 142 ARG A CA 1
ATOM 1078 C C . ARG A 1 142 ? 1.812 49.007 44.658 1.00 33.59 142 ARG A C 1
ATOM 1079 O O . ARG A 1 142 ? 1.062 49.561 43.824 1.00 36.82 142 ARG A O 1
ATOM 1081 N N . VAL A 1 143 ? 3.135 48.839 44.467 1.00 29.52 143 VAL A N 1
ATOM 1082 C CA . VAL A 1 143 ? 3.831 49.266 43.218 1.00 29.22 143 VAL A CA 1
ATOM 1083 C C . VAL A 1 143 ? 3.311 48.436 42.027 1.00 29.48 143 VAL A C 1
ATOM 1084 O O . VAL A 1 143 ? 2.931 49.004 41.007 1.00 31.80 143 VAL A O 1
ATOM 1088 N N . LEU A 1 144 ? 3.330 47.104 42.149 1.00 28.22 144 LEU A N 1
ATOM 1089 C CA . LEU A 1 144 ? 3.030 46.261 41.010 1.00 31.97 144 LEU A CA 1
ATOM 1090 C C . LEU A 1 144 ? 1.569 46.433 40.582 1.00 37.56 144 LEU A C 1
ATOM 1091 O O . LEU A 1 144 ? 1.283 46.338 39.421 1.00 32.92 144 LEU A O 1
ATOM 1096 N N . SER A 1 145 ? 0.653 46.687 41.528 1.00 38.47 145 SER A N 1
ATOM 1097 C CA . SER A 1 145 ? -0.748 46.757 41.142 1.00 41.57 145 SER A CA 1
ATOM 1098 C C . SER A 1 145 ? -1.046 48.021 40.310 1.00 41.52 145 SER A C 1
ATOM 1099 O O . SER A 1 145 ? -2.114 48.114 39.720 1.00 43.53 145 SER A O 1
ATOM 1102 N N . GLU A 1 146 ? -0.102 48.963 40.170 1.00 37.31 146 GLU A N 1
ATOM 1103 C CA . GLU A 1 146 ? -0.340 50.158 39.320 1.00 39.29 146 GLU A CA 1
ATOM 1104 C C . GLU A 1 146 ? 0.337 50.078 37.938 1.00 35.82 146 GLU A C 1
ATOM 1105 O O . GLU A 1 146 ? 0.233 51.016 37.155 1.00 36.08 146 GLU A O 1
ATOM 1111 N N . LEU A 1 147 ? 1.020 48.975 37.625 1.00 34.61 147 LEU A N 1
ATOM 1112 C CA . LEU A 1 147 ? 1.691 48.831 36.331 1.00 34.25 147 LEU A CA 1
ATOM 1113 C C . LEU A 1 147 ? 0.637 48.532 35.269 1.00 35.84 147 LEU A C 1
ATOM 1114 O O . LEU A 1 147 ? -0.150 47.614 35.477 1.00 32.30 147 LEU A O 1
ATOM 1119 N N . PRO A 1 148 ? 0.630 49.229 34.107 1.00 36.39 148 PRO A N 1
ATOM 1120 C CA . PRO A 1 148 ? -0.377 48.988 33.067 1.00 38.28 148 PRO A CA 1
ATOM 1121 C C . PRO A 1 148 ? -0.184 47.616 32.397 1.00 39.77 148 PRO A C 1
ATOM 1122 O O . PRO A 1 148 ? 0.938 47.090 32.356 1.00 34.07 148 PRO A O 1
ATOM 1126 N N . ILE A 1 149 ? -1.277 47.038 31.886 1.00 38.10 149 ILE A N 1
ATOM 1127 C CA . ILE A 1 149 ? -1.214 45.844 31.039 1.00 39.81 149 ILE A CA 1
ATOM 1128 C C . ILE A 1 149 ? -1.293 46.268 29.564 1.00 40.59 149 ILE A C 1
ATOM 1129 O O . ILE A 1 149 ? -2.176 47.008 29.193 1.00 40.20 149 ILE A O 1
ATOM 1134 N N . GLY A 1 150 ? -0.347 45.804 28.739 1.00 41.93 150 GLY A N 1
ATOM 1135 C CA . GLY A 1 150 ? -0.418 45.950 27.290 1.00 39.14 150 GLY A CA 1
ATOM 1136 C C . GLY A 1 150 ? 0.005 47.325 26.810 1.00 45.57 150 GLY A C 1
ATOM 1137 O O . GLY A 1 150 ? -0.339 47.707 25.687 1.00 52.61 150 GLY A O 1
ATOM 1138 N N . GLU A 1 151 ? 0.727 48.079 27.652 1.00 35.16 151 GLU A N 1
ATOM 1139 C CA . GLU A 1 151 ? 1.391 49.324 27.252 1.00 38.44 151 GLU A CA 1
ATOM 1140 C C . GLU A 1 151 ? 2.891 49.198 27.550 1.00 36.61 151 GLU A C 1
ATOM 1141 O O . GLU A 1 151 ? 3.254 48.654 28.599 1.00 36.77 151 GLU A O 1
ATOM 1147 N N . GLU A 1 152 ? 3.723 49.717 26.648 1.00 33.01 152 GLU A N 1
ATOM 1148 C CA . GLU A 1 152 ? 5.187 49.740 26.824 1.00 32.51 152 GLU A CA 1
ATOM 1149 C C . GLU A 1 152 ? 5.585 50.718 27.943 1.00 32.72 152 GLU A C 1
ATOM 1150 O O . GLU A 1 152 ? 5.122 51.855 27.957 1.00 27.65 152 GLU A O 1
ATOM 1156 N N . PHE A 1 153 ? 6.492 50.290 28.832 1.00 30.54 153 PHE A N 1
ATOM 1157 C CA . PHE A 1 153 ? 7.145 51.171 29.830 1.00 28.50 153 PHE A CA 1
ATOM 1158 C C . PHE A 1 153 ? 8.600 50.703 30.010 1.00 27.91 153 PHE A C 1
ATOM 1159 O O . PHE A 1 153 ? 8.928 49.616 29.598 1.00 26.50 153 PHE A O 1
ATOM 1167 N N . ASN A 1 154 ? 9.453 51.548 30.600 1.00 23.84 154 ASN A N 1
ATOM 1168 C CA . ASN A 1 154 ? 10.821 51.161 31.001 1.00 25.79 154 ASN A CA 1
ATOM 1169 C C . ASN A 1 154 ? 10.767 50.420 32.356 1.00 24.35 154 ASN A C 1
ATOM 1170 O O . ASN A 1 154 ? 10.580 51.080 33.404 1.00 24.58 154 ASN A O 1
ATOM 1175 N N . TRP A 1 155 ? 10.936 49.078 32.339 1.00 21.56 155 TRP A N 1
ATOM 1176 C CA . TRP A 1 155 ? 10.946 48.244 33.532 1.00 21.32 155 TRP A CA 1
ATOM 1177 C C . TRP A 1 155 ? 11.989 48.742 34.547 1.00 20.70 155 TRP A C 1
ATOM 1178 O O . TRP A 1 155 ? 11.765 48.630 35.764 1.00 20.27 155 TRP A O 1
ATOM 1189 N N . VAL A 1 156 ? 13.142 49.196 34.056 1.00 20.24 156 VAL A N 1
ATOM 1190 C CA . VAL A 1 156 ? 14.210 49.684 35.004 1.00 22.20 156 VAL A CA 1
ATOM 1191 C C . VAL A 1 156 ? 13.646 50.821 35.864 1.00 22.94 156 VAL A C 1
ATOM 1192 O O . VAL A 1 156 ? 13.911 50.886 37.060 1.00 22.74 156 VAL A O 1
ATOM 1196 N N . ASP A 1 157 ? 12.879 51.723 35.228 1.00 22.64 157 ASP A N 1
ATOM 1197 C CA . ASP A 1 157 ? 12.273 52.902 35.881 1.00 22.05 157 ASP A CA 1
ATOM 1198 C C . ASP A 1 157 ? 11.115 52.482 36.794 1.00 25.45 157 ASP A C 1
ATOM 1199 O O . ASP A 1 157 ? 11.091 52.839 37.981 1.00 27.68 157 ASP A O 1
ATOM 1201 N N . ARG A 1 158 ? 10.149 51.725 36.252 1.00 25.30 158 ARG A N 1
ATOM 1202 C CA . ARG A 1 158 ? 8.899 51.465 36.937 1.00 25.87 158 ARG A CA 1
ATOM 1203 C C . ARG A 1 158 ? 9.009 50.335 37.962 1.00 24.74 158 ARG A C 1
ATOM 1204 O O . ARG A 1 158 ? 8.127 50.274 38.870 1.00 23.61 158 ARG A O 1
ATOM 1212 N N . VAL A 1 159 ? 9.982 49.416 37.809 1.00 20.97 159 VAL A N 1
ATOM 1213 C CA . VAL A 1 159 ? 10.059 48.315 38.734 1.00 21.93 159 VAL A CA 1
ATOM 1214 C C . VAL A 1 159 ? 11.390 48.353 39.500 1.00 20.96 159 VAL A C 1
ATOM 1215 O O . VAL A 1 159 ? 11.373 48.440 40.722 1.00 20.11 159 VAL A O 1
ATOM 1219 N N . SER A 1 160 ? 12.509 48.216 38.786 1.00 20.32 160 SER A N 1
ATOM 1220 C CA . SER A 1 160 ? 13.837 48.033 39.429 1.00 19.11 160 SER A CA 1
ATOM 1221 C C . SER A 1 160 ? 14.137 49.214 40.371 1.00 19.77 160 SER A C 1
ATOM 1222 O O . SER A 1 160 ? 14.396 49.004 41.564 1.00 19.24 160 SER A O 1
ATOM 1225 N N . ILE A 1 161 ? 14.099 50.445 39.843 1.00 18.04 161 ILE A N 1
ATOM 1226 C CA . ILE A 1 161 ? 14.400 51.648 40.648 1.00 20.49 161 ILE A CA 1
ATOM 1227 C C . ILE A 1 161 ? 13.306 51.865 41.702 1.00 22.59 161 ILE A C 1
ATOM 1228 O O . ILE A 1 161 ? 13.613 52.180 42.871 1.00 22.40 161 ILE A O 1
ATOM 1233 N N . GLU A 1 162 ? 12.030 51.782 41.284 1.00 21.19 162 GLU A N 1
ATOM 1234 C CA . GLU A 1 162 ? 10.901 52.014 42.191 1.00 22.36 162 GLU A CA 1
ATOM 1235 C C . GLU A 1 162 ? 11.011 51.099 43.414 1.00 20.64 162 GLU A C 1
ATOM 1236 O O . GLU A 1 162 ? 10.911 51.586 44.541 1.00 20.86 162 GLU A O 1
ATOM 1242 N N . LEU A 1 163 ? 11.187 49.791 43.218 1.00 18.34 163 LEU A N 1
ATOM 1243 C CA . LEU A 1 163 ? 11.227 48.887 44.368 1.00 20.01 163 LEU A CA 1
ATOM 1244 C C . LEU A 1 163 ? 12.569 49.018 45.123 1.00 18.74 163 LEU A C 1
ATOM 1245 O O . LEU A 1 163 ? 12.595 48.930 46.333 1.00 18.73 163 LEU A O 1
ATOM 1250 N N . THR A 1 164 ? 13.689 49.190 44.411 1.00 18.53 164 THR A N 1
ATOM 1251 C CA . THR A 1 164 ? 14.996 49.190 45.069 1.00 18.85 164 THR A CA 1
ATOM 1252 C C . THR A 1 164 ? 15.118 50.391 46.002 1.00 19.41 164 THR A C 1
ATOM 1253 O O . THR A 1 164 ? 15.637 50.267 47.152 1.00 17.91 164 THR A O 1
ATOM 1257 N N . THR A 1 165 ? 14.695 51.571 45.518 1.00 19.72 165 THR A N 1
ATOM 1258 C CA . THR A 1 165 ? 14.791 52.765 46.350 1.00 21.39 165 THR A CA 1
ATOM 1259 C C . THR A 1 165 ? 13.811 52.666 47.536 1.00 21.40 165 THR A C 1
ATOM 1260 O O . THR A 1 165 ? 14.147 53.136 48.621 1.00 20.25 165 THR A O 1
ATOM 1264 N N . MET A 1 166 ? 12.640 52.041 47.352 1.00 19.59 166 MET A N 1
ATOM 1265 C CA . MET A 1 166 ? 11.714 51.761 48.487 1.00 20.41 166 MET A CA 1
ATOM 1266 C C . MET A 1 166 ? 12.380 50.828 49.518 1.00 21.45 166 MET A C 1
ATOM 1267 O O . MET A 1 166 ? 12.327 51.066 50.745 1.00 21.23 166 MET A O 1
ATOM 1272 N N . MET A 1 167 ? 13.023 49.762 49.044 1.00 20.04 167 MET A N 1
ATOM 1273 C CA . MET A 1 167 ? 13.757 48.834 49.956 1.00 19.93 167 MET A CA 1
ATOM 1274 C C . MET A 1 167 ? 14.860 49.584 50.744 1.00 20.95 167 MET A C 1
ATOM 1275 O O . MET A 1 167 ? 14.947 49.443 51.987 1.00 18.77 167 MET A O 1
ATOM 1280 N N . LEU A 1 168 ? 15.738 50.316 50.044 1.00 19.87 168 LEU A N 1
ATOM 1281 C CA . LEU A 1 168 ? 16.903 50.964 50.728 1.00 21.28 168 LEU A CA 1
ATOM 1282 C C . LEU A 1 168 ? 16.398 52.074 51.679 1.00 21.11 168 LEU A C 1
ATOM 1283 O O . LEU A 1 168 ? 16.964 52.323 52.740 1.00 20.07 168 LEU A O 1
ATOM 1288 N N . ALA A 1 169 ? 15.354 52.795 51.274 1.00 19.80 169 ALA A N 1
ATOM 1289 C CA . ALA A 1 169 ? 14.712 53.795 52.137 1.00 21.24 169 ALA A CA 1
ATOM 1290 C C . ALA A 1 169 ? 14.192 53.154 53.434 1.00 23.16 169 ALA A C 1
ATOM 1291 O O . ALA A 1 169 ? 14.247 53.790 54.507 1.00 27.01 169 ALA A O 1
ATOM 1293 N N . THR A 1 170 ? 13.641 51.942 53.347 1.00 22.88 170 THR A N 1
ATOM 1294 C CA . THR A 1 170 ? 13.163 51.213 54.532 1.00 23.41 170 THR A CA 1
ATOM 1295 C C . THR A 1 170 ? 14.361 50.916 55.456 1.00 23.33 170 THR A C 1
ATOM 1296 O O . THR A 1 170 ? 14.288 51.120 56.645 1.00 21.65 170 THR A O 1
ATOM 1300 N N . LEU A 1 171 ? 15.487 50.481 54.876 1.00 21.93 171 LEU A N 1
ATOM 1301 C CA . LEU A 1 171 ? 16.706 50.110 55.647 1.00 20.20 171 LEU A CA 1
ATOM 1302 C C . LEU A 1 171 ? 17.406 51.304 56.310 1.00 20.82 171 LEU A C 1
ATOM 1303 O O . LEU A 1 171 ? 18.091 51.107 57.341 1.00 18.87 171 LEU A O 1
ATOM 1308 N N . LEU A 1 172 ? 17.366 52.472 55.657 1.00 20.52 172 LEU A N 1
ATOM 1309 C CA . LEU A 1 172 ? 17.951 53.736 56.146 1.00 22.88 172 LEU A CA 1
ATOM 1310 C C . LEU A 1 172 ? 16.942 54.607 56.939 1.00 22.70 172 LEU A C 1
ATOM 1311 O O . LEU A 1 172 ? 17.342 55.650 57.487 1.00 25.55 172 LEU A O 1
ATOM 1316 N N . ASP A 1 173 ? 15.639 54.255 56.918 1.00 21.25 173 ASP A N 1
ATOM 1317 C CA . ASP A 1 173 ? 14.506 55.159 57.296 1.00 23.20 173 ASP A CA 1
ATOM 1318 C C . ASP A 1 173 ? 14.746 56.549 56.685 1.00 25.01 173 ASP A C 1
ATOM 1319 O O . ASP A 1 173 ? 14.817 57.574 57.373 1.00 24.46 173 ASP A O 1
ATOM 1324 N N . PHE A 1 174 ? 14.907 56.557 55.354 1.00 25.51 174 PHE A N 1
ATOM 1325 C CA . PHE A 1 174 ? 15.158 57.741 54.552 1.00 25.07 174 PHE A CA 1
ATOM 1326 C C . PHE A 1 174 ? 13.814 58.332 54.137 1.00 25.99 174 PHE A C 1
ATOM 1327 O O . PHE A 1 174 ? 12.896 57.602 53.726 1.00 26.62 174 PHE A O 1
ATOM 1335 N N . PRO A 1 175 ? 13.625 59.659 54.183 1.00 26.61 175 PRO A N 1
ATOM 1336 C CA . PRO A 1 175 ? 12.314 60.217 53.832 1.00 28.16 175 PRO A CA 1
ATOM 1337 C C . PRO A 1 175 ? 11.815 59.732 52.459 1.00 28.75 175 PRO A C 1
ATOM 1338 O O . PRO A 1 175 ? 12.460 59.800 51.406 1.00 24.71 175 PRO A O 1
ATOM 1342 N N . PHE A 1 176 ? 10.598 59.232 52.466 1.00 27.98 176 PHE A N 1
ATOM 1343 C CA . PHE A 1 176 ? 10.137 58.490 51.375 1.00 29.29 176 PHE A CA 1
ATOM 1344 C C . PHE A 1 176 ? 10.014 59.354 50.116 1.00 32.65 176 PHE A C 1
ATOM 1345 O O . PHE A 1 176 ? 10.314 58.900 49.009 1.00 33.13 176 PHE A O 1
ATOM 1353 N N . ASP A 1 177 ? 9.603 60.610 50.302 1.00 30.10 177 ASP A N 1
ATOM 1354 C CA . ASP A 1 177 ? 9.367 61.541 49.231 1.00 35.00 177 ASP A CA 1
ATOM 1355 C C . ASP A 1 177 ? 10.667 61.948 48.509 1.00 34.77 177 ASP A C 1
ATOM 1356 O O . ASP A 1 177 ? 10.593 62.448 47.407 1.00 32.05 177 ASP A O 1
ATOM 1361 N N . ASP A 1 178 ? 11.831 61.767 49.147 1.00 29.56 178 ASP A N 1
ATOM 1362 C CA . ASP A 1 178 ? 13.138 62.140 48.578 1.00 29.70 178 ASP A CA 1
ATOM 1363 C C . ASP A 1 178 ? 13.894 60.916 48.055 1.00 27.58 178 ASP A C 1
ATOM 1364 O O . ASP A 1 178 ? 15.106 60.987 47.798 1.00 28.94 178 ASP A O 1
ATOM 1369 N N . ARG A 1 179 ? 13.239 59.763 47.974 1.00 28.27 179 ARG A N 1
ATOM 1370 C CA . ARG A 1 179 ? 13.973 58.496 47.745 1.00 29.38 179 ARG A CA 1
ATOM 1371 C C . ARG A 1 179 ? 14.696 58.483 46.377 1.00 32.53 179 ARG A C 1
ATOM 1372 O O . ARG A 1 179 ? 15.688 57.735 46.236 1.00 30.03 179 ARG A O 1
ATOM 1380 N N . ARG A 1 180 ? 14.284 59.326 45.409 1.00 33.09 180 ARG A N 1
ATOM 1381 C CA . ARG A 1 180 ? 14.972 59.422 44.097 1.00 36.85 180 ARG A CA 1
ATOM 1382 C C . ARG A 1 180 ? 16.427 59.912 44.270 1.00 37.32 180 ARG A C 1
ATOM 1383 O O . ARG A 1 180 ? 17.307 59.662 43.418 1.00 38.31 180 ARG A O 1
ATOM 1385 N N . LYS A 1 181 ? 16.721 60.604 45.372 1.00 31.16 181 LYS A N 1
ATOM 1386 C CA . LYS A 1 181 ? 18.077 61.064 45.617 1.00 30.67 181 LYS A CA 1
ATOM 1387 C C . LYS A 1 181 ? 19.031 59.869 45.790 1.00 28.23 181 LYS A C 1
ATOM 1388 O O . LYS A 1 181 ? 20.220 59.948 45.441 1.00 28.36 181 LYS A O 1
ATOM 1394 N N . LEU A 1 182 ? 18.526 58.747 46.338 1.00 26.12 182 LEU A N 1
ATOM 1395 C CA . LEU A 1 182 ? 19.359 57.612 46.627 1.00 24.59 182 LEU A CA 1
ATOM 1396 C C . LEU A 1 182 ? 19.851 57.005 45.318 1.00 25.64 182 LEU A C 1
ATOM 1397 O O . LEU A 1 182 ? 21.023 56.640 45.226 1.00 25.67 182 LEU A O 1
ATOM 1402 N N . THR A 1 183 ? 18.974 56.998 44.292 1.00 25.97 183 THR A N 1
ATOM 1403 C CA . THR A 1 183 ? 19.378 56.462 43.004 1.00 29.21 183 THR A CA 1
ATOM 1404 C C . THR A 1 183 ? 20.436 57.368 42.364 1.00 27.18 183 THR A C 1
ATOM 1405 O O . THR A 1 183 ? 21.406 56.863 41.769 1.00 27.17 183 THR A O 1
ATOM 1409 N N . ARG A 1 184 ? 20.247 58.691 42.470 1.00 27.11 184 ARG A N 1
ATOM 1410 C CA . ARG A 1 184 ? 21.198 59.654 41.899 1.00 25.77 184 ARG A CA 1
ATOM 1411 C C . ARG A 1 184 ? 22.578 59.498 42.568 1.00 24.14 184 ARG A C 1
ATOM 1412 O O . ARG A 1 184 ? 23.600 59.470 41.903 1.00 22.80 184 ARG A O 1
ATOM 1420 N N . TRP A 1 185 ? 22.613 59.443 43.894 1.00 23.30 185 TRP A N 1
ATOM 1421 C CA . TRP A 1 185 ? 23.892 59.408 44.598 1.00 24.03 185 TRP A CA 1
ATOM 1422 C C . TRP A 1 185 ? 24.638 58.087 44.305 1.00 24.92 185 TRP A C 1
ATOM 1423 O O . TRP A 1 185 ? 25.888 58.053 44.038 1.00 26.73 185 TRP A O 1
ATOM 1434 N N . SER A 1 186 ? 23.887 56.984 44.273 1.00 22.35 186 SER A N 1
ATOM 1435 C CA . SER A 1 186 ? 24.456 55.706 43.918 1.00 25.47 186 SER A CA 1
ATOM 1436 C C . SER A 1 186 ? 25.122 55.776 42.532 1.00 25.76 186 SER A C 1
ATOM 1437 O O . SER A 1 186 ? 26.319 55.421 42.331 1.00 25.70 186 SER A O 1
ATOM 1440 N N . ASP A 1 187 ? 24.348 56.242 41.552 1.00 26.40 187 ASP A N 1
ATOM 1441 C CA . ASP A 1 187 ? 24.819 56.327 40.195 1.00 27.51 187 ASP A CA 1
ATOM 1442 C C . ASP A 1 187 ? 26.124 57.121 40.068 1.00 28.09 187 ASP A C 1
ATOM 1443 O O . ASP A 1 187 ? 27.020 56.665 39.359 1.00 26.92 187 ASP A O 1
ATOM 1448 N N . ILE A 1 188 ? 26.219 58.309 40.699 1.00 24.41 188 ILE A N 1
ATOM 1449 C CA . ILE A 1 188 ? 27.423 59.172 40.535 1.00 25.06 188 ILE A CA 1
ATOM 1450 C C . ILE A 1 188 ? 28.657 58.582 41.237 1.00 24.88 188 ILE A C 1
ATOM 1451 O O . ILE A 1 188 ? 29.751 58.908 40.852 1.00 25.42 188 ILE A O 1
ATOM 1456 N N . ILE A 1 189 ? 28.491 57.742 42.265 1.00 25.19 189 ILE A N 1
ATOM 1457 C CA . ILE A 1 189 ? 29.654 57.171 42.980 1.00 26.00 189 ILE A CA 1
ATOM 1458 C C . ILE A 1 189 ? 30.530 56.350 42.005 1.00 27.11 189 ILE A C 1
ATOM 1459 O O . ILE A 1 189 ? 31.773 56.519 41.974 1.00 29.59 189 ILE A O 1
ATOM 1464 N N . THR A 1 190 ? 29.908 55.500 41.181 1.00 27.99 190 THR A N 1
ATOM 1465 C CA . THR A 1 190 ? 30.647 54.562 40.292 1.00 32.07 190 THR A CA 1
ATOM 1466 C C . THR A 1 190 ? 30.779 55.056 38.838 1.00 38.16 190 THR A C 1
ATOM 1467 O O . THR A 1 190 ? 31.061 54.237 37.948 1.00 39.32 190 THR A O 1
ATOM 1471 N N . THR A 1 191 ? 30.625 56.372 38.594 1.00 38.68 191 THR A N 1
ATOM 1472 C CA . THR A 1 191 ? 30.751 56.942 37.242 1.00 36.77 191 THR A CA 1
ATOM 1473 C C . THR A 1 191 ? 32.011 57.814 37.109 1.00 37.45 191 THR A C 1
ATOM 1474 O O . THR A 1 191 ? 32.748 58.059 38.106 1.00 38.28 191 THR A O 1
ATOM 1478 N N . ARG A 1 192 ? 32.266 58.229 35.853 1.00 33.90 192 ARG A N 1
ATOM 1479 C CA . ARG A 1 192 ? 33.335 59.175 35.472 1.00 34.20 192 ARG A CA 1
ATOM 1480 C C . ARG A 1 192 ? 32.749 60.250 34.554 1.00 31.21 192 ARG A C 1
ATOM 1481 O O . ARG A 1 192 ? 31.736 60.041 33.888 1.00 28.60 192 ARG A O 1
ATOM 1489 N N . PRO A 1 193 ? 33.389 61.431 34.434 1.00 32.78 193 PRO A N 1
ATOM 1490 C CA . PRO A 1 193 ? 32.930 62.452 33.490 1.00 36.60 193 PRO A CA 1
ATOM 1491 C C . PRO A 1 193 ? 32.819 61.849 32.087 1.00 37.85 193 PRO A C 1
ATOM 1492 O O . PRO A 1 193 ? 33.688 61.080 31.726 1.00 37.66 193 PRO A O 1
ATOM 1496 N N . GLY A 1 194 ? 31.772 62.212 31.341 1.00 37.01 194 GLY A N 1
ATOM 1497 C CA . GLY A 1 194 ? 31.590 61.782 29.981 1.00 38.77 194 GLY A CA 1
ATOM 1498 C C . GLY A 1 194 ? 30.856 60.455 29.888 1.00 46.69 194 GLY A C 1
ATOM 1499 O O . GLY A 1 194 ? 30.576 59.991 28.776 1.00 46.74 194 GLY A O 1
ATOM 1500 N N . TYR A 1 195 ? 30.531 59.834 31.037 1.00 44.83 195 TYR A N 1
ATOM 1501 C CA . TYR A 1 195 ? 29.816 58.526 31.024 1.00 40.20 195 TYR A CA 1
ATOM 1502 C C . TYR A 1 195 ? 28.294 58.742 30.983 1.00 37.02 195 TYR A C 1
ATOM 1503 O O . TYR A 1 195 ? 27.566 57.763 30.967 1.00 37.59 195 TYR A O 1
ATOM 1512 N N . GLY A 1 196 ? 27.829 59.996 30.897 1.00 33.85 196 GLY A N 1
ATOM 1513 C CA . GLY A 1 196 ? 26.391 60.307 30.679 1.00 36.05 196 GLY A CA 1
ATOM 1514 C C . GLY A 1 196 ? 25.653 60.751 31.941 1.00 40.11 196 GLY A C 1
ATOM 1515 O O . GLY A 1 196 ? 24.437 61.058 31.888 1.00 37.92 196 GLY A O 1
ATOM 1516 N N . LEU A 1 197 ? 26.361 60.851 33.076 1.00 37.46 197 LEU A N 1
ATOM 1517 C CA . LEU A 1 197 ? 25.696 61.253 34.340 1.00 39.44 197 LEU A CA 1
ATOM 1518 C C . LEU A 1 197 ? 26.229 62.606 34.835 1.00 37.41 197 LEU A C 1
ATOM 1519 O O . LEU A 1 197 ? 25.430 63.523 35.086 1.00 40.39 197 LEU A O 1
ATOM 1524 N N . VAL A 1 198 ? 27.561 62.728 34.947 1.00 34.10 198 VAL A N 1
ATOM 1525 C CA . VAL A 1 198 ? 28.240 63.996 35.269 1.00 33.68 198 VAL A CA 1
ATOM 1526 C C . VAL A 1 198 ? 29.119 64.449 34.082 1.00 37.55 198 VAL A C 1
ATOM 1527 O O . VAL A 1 198 ? 29.606 63.601 33.313 1.00 34.57 198 VAL A O 1
ATOM 1531 N N . ASP A 1 199 ? 29.338 65.776 33.975 1.00 36.30 199 ASP A N 1
ATOM 1532 C CA . ASP A 1 199 ? 30.159 66.427 32.956 1.00 37.78 199 ASP A CA 1
ATOM 1533 C C . ASP A 1 199 ? 31.590 66.653 33.467 1.00 35.34 199 ASP A C 1
ATOM 1534 O O . ASP A 1 199 ? 32.493 66.952 32.677 1.00 34.72 199 ASP A O 1
ATOM 1539 N N . SER A 1 200 ? 31.818 66.501 34.785 1.00 30.37 200 SER A N 1
ATOM 1540 C CA . SER A 1 200 ? 33.113 66.795 35.364 1.00 28.69 200 SER A CA 1
ATOM 1541 C C . SER A 1 200 ? 33.250 66.071 36.713 1.00 27.24 200 SER A C 1
ATOM 1542 O O . SER A 1 200 ? 32.210 65.762 37.349 1.00 24.20 200 SER A O 1
ATOM 1545 N N . TRP A 1 201 ? 34.501 65.908 37.168 1.00 27.82 201 TRP A N 1
ATOM 1546 C CA . TRP A 1 201 ? 34.837 65.370 38.519 1.00 30.91 201 TRP A CA 1
ATOM 1547 C C . TRP A 1 201 ? 34.299 66.302 39.600 1.00 31.02 201 TRP A C 1
ATOM 1548 O O . TRP A 1 201 ? 33.894 65.864 40.714 1.00 25.60 201 TRP A O 1
ATOM 1559 N N . GLU A 1 202 ? 34.301 67.598 39.265 1.00 28.63 202 GLU A N 1
ATOM 1560 C CA . GLU A 1 202 ? 33.889 68.638 40.184 1.00 29.87 202 GLU A CA 1
ATOM 1561 C C . GLU A 1 202 ? 32.395 68.487 40.466 1.00 28.62 202 GLU A C 1
ATOM 1562 O O . GLU A 1 202 ? 31.979 68.601 41.640 1.00 28.87 202 GLU A O 1
ATOM 1568 N N . GLN A 1 203 ? 31.612 68.224 39.405 1.00 22.85 203 GLN A N 1
ATOM 1569 C CA . GLN A 1 203 ? 30.160 68.066 39.545 1.00 24.93 203 GLN A CA 1
ATOM 1570 C C . GLN A 1 203 ? 29.860 66.858 40.456 1.00 24.83 203 GLN A C 1
ATOM 1571 O O . GLN A 1 203 ? 28.993 66.932 41.333 1.00 22.38 203 GLN A O 1
ATOM 1577 N N . ARG A 1 204 ? 30.573 65.745 40.219 1.00 24.53 204 ARG A N 1
ATOM 1578 C CA . ARG A 1 204 ? 30.500 64.550 41.062 1.00 24.35 204 ARG A CA 1
ATOM 1579 C C . ARG A 1 204 ? 30.783 64.924 42.524 1.00 24.31 204 ARG A C 1
ATOM 1580 O O . ARG A 1 204 ? 30.027 64.492 43.456 1.00 24.43 204 ARG A O 1
ATOM 1588 N N . GLU A 1 205 ? 31.867 65.684 42.747 1.00 24.01 205 GLU A N 1
ATOM 1589 C CA . GLU A 1 205 ? 32.308 66.046 44.113 1.00 28.48 205 GLU A CA 1
ATOM 1590 C C . GLU A 1 205 ? 31.214 66.874 44.783 1.00 27.13 205 GLU A C 1
ATOM 1591 O O . GLU A 1 205 ? 30.930 66.647 45.971 1.00 27.59 205 GLU A O 1
ATOM 1597 N N . SER A 1 206 ? 30.664 67.858 44.064 1.00 26.66 206 SER A N 1
ATOM 1598 C CA . SER A 1 206 ? 29.541 68.702 44.579 1.00 28.28 206 SER A CA 1
ATOM 1599 C C . SER A 1 206 ? 28.328 67.867 45.020 1.00 28.39 206 SER A C 1
ATOM 1600 O O . SER A 1 206 ? 27.712 68.155 46.061 1.00 24.75 206 SER A O 1
ATOM 1603 N N . GLU A 1 207 ? 27.901 66.903 44.201 1.00 25.67 207 GLU A N 1
ATOM 1604 C CA . GLU A 1 207 ? 26.723 66.101 44.515 1.00 29.51 207 GLU A CA 1
ATOM 1605 C C . GLU A 1 207 ? 27.011 65.204 45.736 1.00 28.71 207 GLU A C 1
ATOM 1606 O O . GLU A 1 207 ? 26.106 64.996 46.557 1.00 27.01 207 GLU A O 1
ATOM 1612 N N . LEU A 1 208 ? 28.251 64.709 45.890 1.00 26.95 208 LEU A N 1
ATOM 1613 C CA . LEU A 1 208 ? 28.603 63.883 47.068 1.00 27.75 208 LEU A CA 1
ATOM 1614 C C . LEU A 1 208 ? 28.657 64.725 48.348 1.00 27.42 208 LEU A C 1
ATOM 1615 O O . LEU A 1 208 ? 28.412 64.162 49.453 1.00 23.84 208 LEU A O 1
ATOM 1620 N N . MET A 1 209 ? 28.985 66.024 48.235 1.00 25.11 209 MET A N 1
ATOM 1621 C CA . MET A 1 209 ? 29.026 66.916 49.445 1.00 26.46 209 MET A CA 1
ATOM 1622 C C . MET A 1 209 ? 27.589 67.194 49.902 1.00 25.44 209 MET A C 1
ATOM 1623 O O . MET A 1 209 ? 27.303 67.374 51.112 1.00 23.51 209 MET A O 1
ATOM 1628 N N . GLU A 1 210 ? 26.665 67.158 48.936 1.00 25.29 210 GLU A N 1
ATOM 1629 C CA . GLU A 1 210 ? 25.241 67.364 49.178 1.00 29.06 210 GLU A CA 1
ATOM 1630 C C . GLU A 1 210 ? 24.701 66.110 49.884 1.00 25.77 210 GLU A C 1
ATOM 1631 O O . GLU A 1 210 ? 23.886 66.196 50.816 1.00 23.57 210 GLU A O 1
ATOM 1637 N N . CYS A 1 211 ? 25.106 64.937 49.395 1.00 24.22 211 CYS A N 1
ATOM 1638 C CA . CYS A 1 211 ? 24.847 63.629 50.075 1.00 23.61 211 CYS A CA 1
ATOM 1639 C C . CYS A 1 211 ? 25.309 63.667 51.545 1.00 22.84 211 CYS A C 1
ATOM 1640 O O . CYS A 1 211 ? 24.546 63.311 52.490 1.00 22.48 211 CYS A O 1
ATOM 1643 N N . LEU A 1 212 ? 26.569 64.063 51.769 1.00 22.48 212 LEU A N 1
ATOM 1644 C CA . LEU A 1 212 ? 27.146 64.145 53.107 1.00 22.41 212 LEU A CA 1
ATOM 1645 C C . LEU A 1 212 ? 26.315 65.068 54.012 1.00 22.45 212 LEU A C 1
ATOM 1646 O O . LEU A 1 212 ? 26.032 64.718 55.165 1.00 22.19 212 LEU A O 1
ATOM 1651 N N . ALA A 1 213 ? 25.935 66.238 53.506 1.00 21.47 213 ALA A N 1
ATOM 1652 C CA . ALA A 1 213 ? 25.169 67.228 54.289 1.00 23.86 213 ALA A CA 1
ATOM 1653 C C . ALA A 1 213 ? 23.779 66.693 54.688 1.00 23.98 213 ALA A C 1
ATOM 1654 O O . ALA A 1 213 ? 23.343 66.886 55.837 1.00 22.60 213 ALA A O 1
ATOM 1656 N N . TYR A 1 214 ? 23.095 66.041 53.741 1.00 21.46 214 TYR A N 1
ATOM 1657 C CA . TYR A 1 214 ? 21.791 65.424 53.971 1.00 22.71 214 TYR A CA 1
ATOM 1658 C C . TYR A 1 214 ? 21.885 64.334 55.040 1.00 21.56 214 TYR A C 1
ATOM 1659 O O . TYR A 1 214 ? 21.068 64.303 55.951 1.00 22.99 214 TYR A O 1
ATOM 1668 N N . PHE A 1 215 ? 22.867 63.437 54.909 1.00 19.77 215 PHE A N 1
ATOM 1669 C CA . PHE A 1 215 ? 23.020 62.311 55.863 1.00 20.99 215 PHE A CA 1
ATOM 1670 C C . PHE A 1 215 ? 23.471 62.782 57.245 1.00 21.35 215 PHE A C 1
ATOM 1671 O O . PHE A 1 215 ? 23.128 62.114 58.255 1.00 20.54 215 PHE A O 1
ATOM 1679 N N . GLN A 1 216 ? 24.217 63.889 57.293 1.00 20.74 216 GLN A N 1
ATOM 1680 C CA . GLN A 1 216 ? 24.660 64.445 58.554 1.00 24.61 216 GLN A CA 1
ATOM 1681 C C . GLN A 1 216 ? 23.427 64.903 59.339 1.00 23.62 216 GLN A C 1
ATOM 1682 O O . GLN A 1 216 ? 23.340 64.658 60.550 1.00 27.10 216 GLN A O 1
ATOM 1688 N N . ARG A 1 217 ? 22.468 65.524 58.641 1.00 22.24 217 ARG A N 1
ATOM 1689 C CA . ARG A 1 217 ? 21.231 65.991 59.307 1.00 25.19 217 ARG A CA 1
ATOM 1690 C C . ARG A 1 217 ? 20.502 64.764 59.895 1.00 25.10 217 ARG A C 1
ATOM 1691 O O . ARG A 1 217 ? 20.111 64.766 61.080 1.00 21.74 217 ARG A O 1
ATOM 1699 N N . LEU A 1 218 ? 20.356 63.694 59.087 1.00 22.32 218 LEU A N 1
ATOM 1700 C CA . LEU A 1 218 ? 19.684 62.467 59.551 1.00 23.04 218 LEU A CA 1
ATOM 1701 C C . LEU A 1 218 ? 20.434 61.850 60.736 1.00 21.45 218 LEU A C 1
ATOM 1702 O O . LEU A 1 218 ? 19.809 61.486 61.743 1.00 23.56 218 LEU A O 1
ATOM 1707 N N . TYR A 1 219 ? 21.759 61.751 60.642 1.00 19.95 219 TYR A N 1
ATOM 1708 C CA . TYR A 1 219 ? 22.611 61.189 61.711 1.00 21.37 219 TYR A CA 1
ATOM 1709 C C . TYR A 1 219 ? 22.380 61.900 63.058 1.00 23.45 219 TYR A C 1
ATOM 1710 O O . TYR A 1 219 ? 22.271 61.202 64.109 1.00 24.19 219 TYR A O 1
ATOM 1719 N N . ALA A 1 220 ? 22.276 63.240 63.017 1.00 22.32 220 ALA A N 1
ATOM 1720 C CA . ALA A 1 220 ? 22.141 64.069 64.234 1.00 24.51 220 ALA A CA 1
ATOM 1721 C C . ALA A 1 220 ? 20.761 63.820 64.839 1.00 23.18 220 ALA A C 1
ATOM 1722 O O . ALA A 1 220 ? 20.672 63.712 66.038 1.00 24.29 220 ALA A O 1
ATOM 1724 N N . GLU A 1 221 ? 19.738 63.629 63.993 1.00 23.17 221 GLU A N 1
ATOM 1725 C CA . GLU A 1 221 ? 18.375 63.269 64.438 1.00 24.62 221 GLU A CA 1
ATOM 1726 C C . GLU A 1 221 ? 18.386 61.884 65.103 1.00 25.40 221 GLU A C 1
ATOM 1727 O O . GLU A 1 221 ? 17.788 61.662 66.193 1.00 22.64 221 GLU A O 1
ATOM 1733 N N . ARG A 1 222 ? 19.049 60.920 64.464 1.00 20.79 222 ARG A N 1
ATOM 1734 C CA . ARG A 1 222 ? 19.070 59.544 64.994 1.00 22.20 222 ARG A CA 1
ATOM 1735 C C . ARG A 1 222 ? 19.866 59.433 66.304 1.00 22.91 222 ARG A C 1
ATOM 1736 O O . ARG A 1 222 ? 19.593 58.506 67.084 1.00 23.27 222 ARG A O 1
ATOM 1744 N N . GLN A 1 223 ? 20.888 60.270 66.486 1.00 23.67 223 GLN A N 1
ATOM 1745 C CA . GLN A 1 223 ? 21.690 60.290 67.708 1.00 27.64 223 GLN A CA 1
ATOM 1746 C C . GLN A 1 223 ? 20.806 60.686 68.918 1.00 26.86 223 GLN A C 1
ATOM 1747 O O . GLN A 1 223 ? 21.075 60.246 70.052 1.00 28.94 223 GLN A O 1
ATOM 1753 N N . ALA A 1 224 ? 19.778 61.509 68.678 1.00 27.02 224 ALA A N 1
ATOM 1754 C CA . ALA A 1 224 ? 18.903 62.136 69.720 1.00 30.11 224 ALA A CA 1
ATOM 1755 C C . ALA A 1 224 ? 17.559 61.402 69.890 1.00 28.81 224 ALA A C 1
ATOM 1756 O O . ALA A 1 224 ? 16.704 61.882 70.593 1.00 27.61 224 ALA A O 1
ATOM 1758 N N . MET A 1 225 ? 17.402 60.220 69.290 1.00 28.31 225 MET A N 1
ATOM 1759 C CA . MET A 1 225 ? 16.247 59.373 69.525 1.00 27.55 225 MET A CA 1
ATOM 1760 C C . MET A 1 225 ? 16.727 57.968 69.859 1.00 27.40 225 MET A C 1
ATOM 1761 O O . MET A 1 225 ? 17.900 57.648 69.664 1.00 28.00 225 MET A O 1
ATOM 1766 N N . PRO A 1 226 ? 15.852 57.101 70.402 1.00 27.50 226 PRO A N 1
ATOM 1767 C CA . PRO A 1 226 ? 16.257 55.773 70.840 1.00 27.57 226 PRO A CA 1
ATOM 1768 C C . PRO A 1 226 ? 16.785 54.955 69.668 1.00 27.60 226 PRO A C 1
ATOM 1769 O O . PRO A 1 226 ? 16.363 55.167 68.538 1.00 28.40 226 PRO A O 1
ATOM 1773 N N . PRO A 1 227 ? 17.678 53.983 69.912 1.00 27.80 227 PRO A N 1
ATOM 1774 C CA . PRO A 1 227 ? 18.109 53.041 68.880 1.00 30.00 227 PRO A CA 1
ATOM 1775 C C . PRO A 1 227 ? 16.918 52.374 68.170 1.00 32.21 227 PRO A C 1
ATOM 1776 O O . PRO A 1 227 ? 15.954 51.998 68.802 1.00 28.91 227 PRO A O 1
ATOM 1780 N N . LYS A 1 228 ? 17.005 52.289 66.832 1.00 26.56 228 LYS A N 1
ATOM 1781 C CA . LYS A 1 228 ? 15.998 51.688 65.929 1.00 29.02 228 LYS A CA 1
ATOM 1782 C C . LYS A 1 228 ? 16.740 50.749 64.986 1.00 26.03 228 LYS A C 1
ATOM 1783 O O . LYS A 1 228 ? 17.922 50.974 64.736 1.00 23.10 228 LYS A O 1
ATOM 1789 N N . PRO A 1 229 ? 16.079 49.725 64.401 1.00 27.56 229 PRO A N 1
ATOM 1790 C CA . PRO A 1 229 ? 16.706 48.872 63.380 1.00 27.43 229 PRO A CA 1
ATOM 1791 C C . PRO A 1 229 ? 16.865 49.522 61.989 1.00 26.35 229 PRO A C 1
ATOM 1792 O O . PRO A 1 229 ? 16.304 49.025 60.988 1.00 23.76 229 PRO A O 1
ATOM 1796 N N . ASP A 1 230 ? 17.587 50.646 61.918 1.00 20.61 230 ASP A N 1
ATOM 1797 C CA . ASP A 1 230 ? 17.942 51.227 60.643 1.00 20.97 230 ASP A CA 1
ATOM 1798 C C . ASP A 1 230 ? 19.458 51.479 60.666 1.00 20.95 230 ASP A C 1
ATOM 1799 O O . ASP A 1 230 ? 20.048 51.676 61.745 1.00 19.12 230 ASP A O 1
ATOM 1804 N N . LEU A 1 231 ? 20.078 51.519 59.477 1.00 19.49 231 LEU A N 1
ATOM 1805 C CA . LEU A 1 231 ? 21.557 51.617 59.355 1.00 20.73 231 LEU A CA 1
ATOM 1806 C C . LEU A 1 231 ? 22.125 52.932 59.924 1.00 20.85 231 LEU A C 1
ATOM 1807 O O . LEU A 1 231 ? 23.227 52.912 60.518 1.00 23.02 231 LEU A O 1
ATOM 1812 N N . ILE A 1 232 ? 21.433 54.061 59.735 1.00 20.40 232 ILE A N 1
ATOM 1813 C CA . ILE A 1 232 ? 21.950 55.362 60.232 1.00 21.90 232 ILE A CA 1
ATOM 1814 C C . ILE A 1 232 ? 21.897 55.377 61.778 1.00 22.47 232 ILE A C 1
ATOM 1815 O O . ILE A 1 232 ? 22.837 55.865 62.424 1.00 22.26 232 ILE A O 1
ATOM 1820 N N . SER A 1 233 ? 20.799 54.844 62.352 1.00 21.76 233 SER A N 1
ATOM 1821 C CA . SER A 1 233 ? 20.667 54.649 63.813 1.00 22.07 233 SER A CA 1
ATOM 1822 C C . SER A 1 233 ? 21.823 53.817 64.386 1.00 22.70 233 SER A C 1
ATOM 1823 O O . SER A 1 233 ? 22.336 54.086 65.468 1.00 22.36 233 SER A O 1
ATOM 1826 N N . MET A 1 234 ? 22.205 52.760 63.683 1.00 22.74 234 MET A N 1
ATOM 1827 C CA . MET A 1 234 ? 23.249 51.854 64.143 1.00 22.27 234 MET A CA 1
ATOM 1828 C C . MET A 1 234 ? 24.625 52.557 64.167 1.00 22.62 234 MET A C 1
ATOM 1829 O O . MET A 1 234 ? 25.366 52.439 65.182 1.00 23.12 234 MET A O 1
ATOM 1834 N N . LEU A 1 235 ? 24.915 53.384 63.152 1.00 20.84 235 LEU A N 1
ATOM 1835 C CA . LEU A 1 235 ? 26.139 54.219 63.139 1.00 20.86 235 LEU A CA 1
ATOM 1836 C C . LEU A 1 235 ? 26.069 55.253 64.275 1.00 22.09 235 LEU A C 1
ATOM 1837 O O . LEU A 1 235 ? 27.077 55.527 64.987 1.00 20.54 235 LEU A O 1
ATOM 1842 N N . ALA A 1 236 ? 24.879 55.840 64.441 1.00 20.10 236 ALA A N 1
ATOM 1843 C CA . ALA A 1 236 ? 24.720 57.000 65.353 1.00 25.81 236 ALA A CA 1
ATOM 1844 C C . ALA A 1 236 ? 24.855 56.587 66.827 1.00 28.24 236 ALA A C 1
ATOM 1845 O O . ALA A 1 236 ? 25.220 57.440 67.679 1.00 28.18 236 ALA A O 1
ATOM 1847 N N . HIS A 1 237 ? 24.568 55.321 67.150 1.00 27.61 237 HIS A N 1
ATOM 1848 C CA . HIS A 1 237 ? 24.606 54.878 68.563 1.00 27.19 237 HIS A CA 1
ATOM 1849 C C . HIS A 1 237 ? 25.842 54.024 68.886 1.00 32.74 237 HIS A C 1
ATOM 1850 O O . HIS A 1 237 ? 25.972 53.570 70.027 1.00 35.37 237 HIS A O 1
ATOM 1857 N N . SER A 1 238 ? 26.765 53.845 67.926 1.00 27.23 238 SER A N 1
ATOM 1858 C CA . SER A 1 238 ? 27.893 52.947 68.097 1.00 30.47 238 SER A CA 1
ATOM 1859 C C . SER A 1 238 ? 29.070 53.670 68.752 1.00 28.70 238 SER A C 1
ATOM 1860 O O . SER A 1 238 ? 29.573 54.622 68.153 1.00 25.75 238 SER A O 1
ATOM 1863 N N . PRO A 1 239 ? 29.552 53.241 69.947 1.00 32.02 239 PRO A N 1
ATOM 1864 C CA . PRO A 1 239 ? 30.786 53.784 70.533 1.00 35.55 239 PRO A CA 1
ATOM 1865 C C . PRO A 1 239 ? 31.979 53.779 69.555 1.00 39.43 239 PRO A C 1
ATOM 1866 O O . PRO A 1 239 ? 32.691 54.780 69.473 1.00 38.76 239 PRO A O 1
ATOM 1870 N N . GLU A 1 240 ? 32.128 52.708 68.754 1.00 37.28 240 GLU A N 1
ATOM 1871 C CA . GLU A 1 240 ? 33.345 52.528 67.920 1.00 43.00 240 GLU A CA 1
ATOM 1872 C C . GLU A 1 240 ? 33.239 53.355 66.631 1.00 38.50 240 GLU A C 1
ATOM 1873 O O . GLU A 1 240 ? 34.134 53.320 65.828 1.00 42.49 240 GLU A O 1
ATOM 1879 N N . MET A 1 241 ? 32.143 54.100 66.438 1.00 37.13 241 MET A N 1
ATOM 1880 C CA . MET A 1 241 ? 31.948 54.946 65.246 1.00 36.65 241 MET A CA 1
ATOM 1881 C C . MET A 1 241 ? 31.999 56.444 65.592 1.00 37.74 241 MET A C 1
ATOM 1882 O O . MET A 1 241 ? 31.793 57.261 64.712 1.00 34.62 241 MET A O 1
ATOM 1887 N N . GLN A 1 242 ? 32.325 56.807 66.839 1.00 42.33 242 GLN A N 1
ATOM 1888 C CA . GLN A 1 242 ? 32.175 58.200 67.292 1.00 46.60 242 GLN A CA 1
ATOM 1889 C C . GLN A 1 242 ? 33.336 59.066 66.768 1.00 49.34 242 GLN A C 1
ATOM 1890 O O . GLN A 1 242 ? 33.190 60.278 66.662 1.00 53.81 242 GLN A O 1
ATOM 1896 N N . ASP A 1 243 ? 34.470 58.473 66.385 1.00 47.54 243 ASP A N 1
ATOM 1897 C CA . ASP A 1 243 ? 35.568 59.305 65.884 1.00 52.21 243 ASP A CA 1
ATOM 1898 C C . ASP A 1 243 ? 35.775 59.099 64.367 1.00 47.55 243 ASP A C 1
ATOM 1899 O O . ASP A 1 243 ? 36.885 59.265 63.873 1.00 51.21 243 ASP A O 1
ATOM 1904 N N . LEU A 1 244 ? 34.718 58.811 63.599 1.00 40.42 244 LEU A N 1
ATOM 1905 C CA . LEU A 1 244 ? 34.868 58.785 62.144 1.00 37.36 244 LEU A CA 1
ATOM 1906 C C . LEU A 1 244 ? 35.237 60.204 61.717 1.00 35.74 244 LEU A C 1
ATOM 1907 O O . LEU A 1 244 ? 34.509 61.138 62.042 1.00 34.19 244 LEU A O 1
ATOM 1912 N N . THR A 1 245 ? 36.320 60.355 60.949 1.00 31.61 245 THR A N 1
ATOM 1913 C CA . THR A 1 245 ? 36.577 61.613 60.214 1.00 31.73 245 THR A CA 1
ATOM 1914 C C . THR A 1 245 ? 35.479 61.842 59.174 1.00 28.66 245 THR A C 1
ATOM 1915 O O . THR A 1 245 ? 34.769 60.907 58.793 1.00 27.11 245 THR A O 1
ATOM 1919 N N . PRO A 1 246 ? 35.299 63.098 58.689 1.00 29.39 246 PRO A N 1
ATOM 1920 C CA . PRO A 1 246 ? 34.389 63.383 57.577 1.00 26.81 246 PRO A CA 1
ATOM 1921 C C . PRO A 1 246 ? 34.531 62.439 56.367 1.00 25.53 246 PRO A C 1
ATOM 1922 O O . PRO A 1 246 ? 33.531 61.944 55.810 1.00 23.10 246 PRO A O 1
ATOM 1926 N N . THR A 1 247 ? 35.789 62.205 55.961 1.00 26.48 247 THR A N 1
ATOM 1927 C CA . THR A 1 247 ? 36.139 61.268 54.879 1.00 27.07 247 THR A CA 1
ATOM 1928 C C . THR A 1 247 ? 35.648 59.824 55.165 1.00 24.61 247 THR A C 1
ATOM 1929 O O . THR A 1 247 ? 35.082 59.156 54.285 1.00 23.84 247 THR A O 1
ATOM 1933 N N . ASP A 1 248 ? 35.936 59.284 56.351 1.00 24.35 248 ASP A N 1
ATOM 1934 C CA . ASP A 1 248 ? 35.520 57.917 56.704 1.00 25.22 248 ASP A CA 1
ATOM 1935 C C . ASP A 1 248 ? 33.982 57.839 56.725 1.00 23.51 248 ASP A C 1
ATOM 1936 O O . ASP A 1 248 ? 33.409 56.813 56.358 1.00 24.81 248 ASP A O 1
ATOM 1941 N N . PHE A 1 249 ? 33.310 58.894 57.210 1.00 23.36 249 PHE A N 1
ATOM 1942 C CA . PHE A 1 249 ? 31.803 58.914 57.289 1.00 21.32 249 PHE A CA 1
ATOM 1943 C C . PHE A 1 249 ? 31.213 58.882 55.875 1.00 21.60 249 PHE A C 1
ATOM 1944 O O . PHE A 1 249 ? 30.343 58.069 55.571 1.00 21.91 249 PHE A O 1
ATOM 1952 N N . LEU A 1 250 ? 31.736 59.724 54.984 1.00 22.05 250 LEU A N 1
ATOM 1953 C CA . LEU A 1 250 ? 31.262 59.766 53.594 1.00 22.08 250 LEU A CA 1
ATOM 1954 C C . LEU A 1 250 ? 31.571 58.450 52.867 1.00 21.36 250 LEU A C 1
ATOM 1955 O O . LEU A 1 250 ? 30.714 57.979 52.106 1.00 20.41 250 LEU A O 1
ATOM 1960 N N . GLY A 1 251 ? 32.762 57.860 53.102 1.00 20.34 251 GLY A N 1
ATOM 1961 C CA . GLY A 1 251 ? 33.111 56.577 52.529 1.00 21.75 251 GLY A CA 1
ATOM 1962 C C . GLY A 1 251 ? 32.172 55.457 52.968 1.00 21.50 251 GLY A C 1
ATOM 1963 O O . GLY A 1 251 ? 31.737 54.654 52.137 1.00 20.72 251 GLY A O 1
ATOM 1964 N N . THR A 1 252 ? 31.827 55.421 54.264 1.00 21.73 252 THR A N 1
ATOM 1965 C CA . THR A 1 252 ? 30.896 54.470 54.822 1.00 20.96 252 THR A CA 1
ATOM 1966 C C . THR A 1 252 ? 29.485 54.667 54.234 1.00 21.89 252 THR A C 1
ATOM 1967 O O . THR A 1 252 ? 28.795 53.696 53.893 1.00 20.81 252 THR A O 1
ATOM 1971 N N . LEU A 1 253 ? 29.025 55.919 54.078 1.00 21.76 253 LEU A N 1
ATOM 1972 C CA . LEU A 1 253 ? 27.718 56.132 53.433 1.00 21.27 253 LEU A CA 1
ATOM 1973 C C . LEU A 1 253 ? 27.716 55.617 51.984 1.00 22.65 253 LEU A C 1
ATOM 1974 O O . LEU A 1 253 ? 26.750 54.955 51.520 1.00 23.50 253 LEU A O 1
ATOM 1979 N N . ALA A 1 254 ? 28.790 55.926 51.245 1.00 22.51 254 ALA A N 1
ATOM 1980 C CA . ALA A 1 254 ? 28.914 55.441 49.842 1.00 22.92 254 ALA A CA 1
ATOM 1981 C C . ALA A 1 254 ? 28.719 53.908 49.760 1.00 24.14 254 ALA A C 1
ATOM 1982 O O . ALA A 1 254 ? 28.009 53.415 48.857 1.00 20.71 254 ALA A O 1
ATOM 1984 N N . LEU A 1 255 ? 29.351 53.151 50.686 1.00 21.53 255 LEU A N 1
ATOM 1985 C CA . LEU A 1 255 ? 29.271 51.707 50.696 1.00 22.11 255 LEU A CA 1
ATOM 1986 C C . LEU A 1 255 ? 27.812 51.262 50.916 1.00 22.99 255 LEU A C 1
ATOM 1987 O O . LEU A 1 255 ? 27.329 50.407 50.233 1.00 21.96 255 LEU A O 1
ATOM 1992 N N . LEU A 1 256 ? 27.101 51.887 51.848 1.00 23.01 256 LEU A N 1
ATOM 1993 C CA . LEU A 1 256 ? 25.761 51.429 52.145 1.00 26.01 256 LEU A CA 1
ATOM 1994 C C . LEU A 1 256 ? 24.771 51.852 51.033 1.00 28.45 256 LEU A C 1
ATOM 1995 O O . LEU A 1 256 ? 23.850 51.085 50.656 1.00 29.74 256 LEU A O 1
ATOM 2000 N N . ILE A 1 257 ? 24.984 53.023 50.439 1.00 26.96 257 ILE A N 1
ATOM 2001 C CA . ILE A 1 257 ? 24.101 53.484 49.330 1.00 24.39 257 ILE A CA 1
ATOM 2002 C C . ILE A 1 257 ? 24.275 52.637 48.053 1.00 25.21 257 ILE A C 1
ATOM 2003 O O . ILE A 1 257 ? 23.284 52.153 47.484 1.00 26.56 257 ILE A O 1
ATOM 2008 N N . VAL A 1 258 ? 25.506 52.434 47.569 1.00 23.70 258 VAL A N 1
ATOM 2009 C CA . VAL A 1 258 ? 25.726 51.647 46.336 1.00 24.34 258 VAL A CA 1
ATOM 2010 C C . VAL A 1 258 ? 25.442 50.165 46.613 1.00 24.93 258 VAL A C 1
ATOM 2011 O O . VAL A 1 258 ? 24.841 49.467 45.795 1.00 24.82 258 VAL A O 1
ATOM 2015 N N . GLY A 1 259 ? 25.905 49.686 47.775 1.00 26.72 259 GLY A N 1
ATOM 2016 C CA . GLY A 1 259 ? 25.839 48.299 48.107 1.00 24.53 259 GLY A CA 1
ATOM 2017 C C . GLY A 1 259 ? 24.433 47.735 48.002 1.00 26.65 259 GLY A C 1
ATOM 2018 O O . GLY A 1 259 ? 24.269 46.629 47.506 1.00 28.21 259 GLY A O 1
ATOM 2019 N N . GLY A 1 260 ? 23.433 48.483 48.475 1.00 24.37 260 GLY A N 1
ATOM 2020 C CA . GLY A 1 260 ? 22.043 48.028 48.528 1.00 30.95 260 GLY A CA 1
ATOM 2021 C C . GLY A 1 260 ? 21.228 48.434 47.293 1.00 32.12 260 GLY A C 1
ATOM 2022 O O . GLY A 1 260 ? 20.171 47.874 47.010 1.00 40.64 260 GLY A O 1
ATOM 2023 N N . ASN A 1 261 ? 21.726 49.424 46.549 1.00 28.84 261 ASN A N 1
ATOM 2024 C CA . ASN A 1 261 ? 20.983 50.032 45.446 1.00 25.67 261 ASN A CA 1
ATOM 2025 C C . ASN A 1 261 ? 21.306 49.331 44.114 1.00 26.71 261 ASN A C 1
ATOM 2026 O O . ASN A 1 261 ? 20.408 48.743 43.459 1.00 26.99 261 ASN A O 1
ATOM 2031 N N . ASP A 1 262 ? 22.568 49.417 43.683 1.00 24.26 262 ASP A N 1
ATOM 2032 C CA . ASP A 1 262 ? 22.928 49.099 42.282 1.00 29.28 262 ASP A CA 1
ATOM 2033 C C . ASP A 1 262 ? 22.736 47.593 42.025 1.00 24.69 262 ASP A C 1
ATOM 2034 O O . ASP A 1 262 ? 22.320 47.195 40.950 1.00 22.83 262 ASP A O 1
ATOM 2039 N N . THR A 1 263 ? 23.091 46.784 43.026 1.00 21.85 263 THR A N 1
ATOM 2040 C CA . THR A 1 263 ? 23.085 45.327 43.026 1.00 20.70 263 THR A CA 1
ATOM 2041 C C . THR A 1 263 ? 21.668 44.762 42.919 1.00 20.64 263 THR A C 1
ATOM 2042 O O . THR A 1 263 ? 21.348 43.980 41.975 1.00 18.26 263 THR A O 1
ATOM 2046 N N . THR A 1 264 ? 20.796 45.175 43.844 1.00 19.21 264 THR A N 1
ATOM 2047 C CA . THR A 1 264 ? 19.392 44.750 43.828 1.00 20.59 264 THR A CA 1
ATOM 2048 C C . THR A 1 264 ? 18.672 45.226 42.550 1.00 20.02 264 THR A C 1
ATOM 2049 O O . THR A 1 264 ? 17.881 44.489 41.980 1.00 18.60 264 THR A O 1
ATOM 2053 N N . ARG A 1 265 ? 18.936 46.470 42.115 1.00 19.53 265 ARG A N 1
ATOM 2054 C CA . ARG A 1 265 ? 18.349 47.032 40.904 1.00 21.52 265 ARG A CA 1
ATOM 2055 C C . ARG A 1 265 ? 18.701 46.154 39.695 1.00 21.26 265 ARG A C 1
ATOM 2056 O O . ARG A 1 265 ? 17.817 45.784 38.870 1.00 19.17 265 ARG A O 1
ATOM 2064 N N . SER A 1 266 ? 19.992 45.836 39.574 1.00 20.96 266 SER A N 1
ATOM 2065 C CA . SER A 1 266 ? 20.478 44.984 38.484 1.00 21.27 266 SER A CA 1
ATOM 2066 C C . SER A 1 266 ? 19.806 43.586 38.503 1.00 20.57 266 SER A C 1
ATOM 2067 O O . SER A 1 266 ? 19.378 43.072 37.434 1.00 19.67 266 SER A O 1
ATOM 2070 N N . SER A 1 267 ? 19.612 42.983 39.682 1.00 18.47 267 SER A N 1
ATOM 2071 C CA . SER A 1 267 ? 18.921 41.689 39.825 1.00 20.54 267 SER A CA 1
ATOM 2072 C C . SER A 1 267 ? 17.459 41.780 39.373 1.00 20.98 267 SER A C 1
ATOM 2073 O O . SER A 1 267 ? 16.966 40.851 38.745 1.00 20.96 267 SER A O 1
ATOM 2076 N N . MET A 1 268 ? 16.762 42.866 39.747 1.00 20.06 268 MET A N 1
ATOM 2077 C CA . MET A 1 268 ? 15.395 43.090 39.312 1.00 20.44 268 MET A CA 1
ATOM 2078 C C . MET A 1 268 ? 15.311 43.303 37.789 1.00 21.46 268 MET A C 1
ATOM 2079 O O . MET A 1 268 ? 14.371 42.812 37.154 1.00 23.40 268 MET A O 1
ATOM 2084 N N . SER A 1 269 ? 16.294 43.967 37.184 1.00 18.64 269 SER A N 1
ATOM 2085 C CA . SER A 1 269 ? 16.305 44.150 35.730 1.00 20.31 269 SER A CA 1
ATOM 2086 C C . SER A 1 269 ? 16.566 42.811 35.023 1.00 21.79 269 SER A C 1
ATOM 2087 O O . SER A 1 269 ? 15.917 42.452 33.999 1.00 22.14 269 SER A O 1
ATOM 2090 N N . GLY A 1 270 ? 17.511 42.031 35.550 1.00 23.39 270 GLY A N 1
ATOM 2091 C CA . GLY A 1 270 ? 17.790 40.684 35.020 1.00 21.80 270 GLY A CA 1
ATOM 2092 C C . GLY A 1 270 ? 16.609 39.736 35.100 1.00 26.32 270 GLY A C 1
ATOM 2093 O O . GLY A 1 270 ? 16.498 38.781 34.281 1.00 25.25 270 GLY A O 1
ATOM 2094 N N . SER A 1 271 ? 15.719 39.927 36.086 1.00 25.73 271 SER A N 1
ATOM 2095 C CA . SER A 1 271 ? 14.532 39.097 36.238 1.00 25.27 271 SER A CA 1
ATOM 2096 C C . SER A 1 271 ? 13.636 39.241 34.998 1.00 23.53 271 SER A C 1
ATOM 2097 O O . SER A 1 271 ? 13.114 38.256 34.483 1.00 28.91 271 SER A O 1
ATOM 2100 N N . ALA A 1 272 ? 13.446 40.470 34.530 1.00 22.04 272 ALA A N 1
ATOM 2101 C CA . ALA A 1 272 ? 12.635 40.720 33.322 1.00 23.29 272 ALA A CA 1
ATOM 2102 C C . ALA A 1 272 ? 13.308 40.116 32.091 1.00 25.24 272 ALA A C 1
ATOM 2103 O O . ALA A 1 272 ? 12.636 39.476 31.264 1.00 24.06 272 ALA A O 1
ATOM 2105 N N . MET A 1 273 ? 14.630 40.319 31.964 1.00 24.22 273 MET A N 1
ATOM 2106 C CA . MET A 1 273 ? 15.350 39.717 30.820 1.00 26.73 273 MET A CA 1
ATOM 2107 C C . MET A 1 273 ? 15.167 38.192 30.842 1.00 28.83 273 MET A C 1
ATOM 2108 O O . MET A 1 273 ? 14.930 37.607 29.762 1.00 28.94 273 MET A O 1
ATOM 2113 N N . ALA A 1 274 ? 15.261 37.555 32.025 1.00 25.89 274 ALA A N 1
ATOM 2114 C CA . ALA A 1 274 ? 15.172 36.085 32.156 1.00 27.78 274 ALA A CA 1
ATOM 2115 C C . ALA A 1 274 ? 13.803 35.558 31.690 1.00 28.29 274 ALA A C 1
ATOM 2116 O O . ALA A 1 274 ? 13.728 34.562 30.932 1.00 29.15 274 ALA A O 1
ATOM 2118 N N . CYS A 1 275 ? 12.727 36.199 32.148 1.00 28.04 275 CYS A N 1
ATOM 2119 C CA . CYS A 1 275 ? 11.366 35.807 31.795 1.00 28.20 275 CYS A CA 1
ATOM 2120 C C . CYS A 1 275 ? 11.100 35.951 30.286 1.00 26.80 275 CYS A C 1
ATOM 2121 O O . CYS A 1 275 ? 10.313 35.219 29.756 1.00 27.61 275 CYS A O 1
ATOM 2124 N N . HIS A 1 276 ? 11.729 36.918 29.609 1.00 26.09 276 HIS A N 1
ATOM 2125 C CA . HIS A 1 276 ? 11.542 37.091 28.140 1.00 29.26 276 HIS A CA 1
ATOM 2126 C C . HIS A 1 276 ? 12.375 36.067 27.348 1.00 30.21 276 HIS A C 1
ATOM 2127 O O . HIS A 1 276 ? 11.873 35.445 26.395 1.00 29.14 276 HIS A O 1
ATOM 2134 N N . LEU A 1 277 ? 13.657 35.933 27.688 1.00 27.34 277 LEU A N 1
ATOM 2135 C CA . LEU A 1 277 ? 14.553 35.015 26.978 1.00 30.26 277 LEU A CA 1
ATOM 2136 C C . LEU A 1 277 ? 14.234 33.550 27.313 1.00 31.21 277 LEU A C 1
ATOM 2137 O O . LEU A 1 277 ? 14.536 32.686 26.502 1.00 30.41 277 LEU A O 1
ATOM 2142 N N . TYR A 1 278 ? 13.686 33.265 28.506 1.00 28.79 278 TYR A N 1
ATOM 2143 C CA . TYR A 1 278 ? 13.407 31.892 28.938 1.00 29.32 278 TYR A CA 1
ATOM 2144 C C . TYR A 1 278 ? 11.975 31.805 29.454 1.00 28.45 278 TYR A C 1
ATOM 2145 O O . TYR A 1 278 ? 11.714 31.430 30.597 1.00 28.05 278 TYR A O 1
ATOM 2154 N N . PRO A 1 279 ? 10.972 32.049 28.588 1.00 30.50 279 PRO A N 1
ATOM 2155 C CA . PRO A 1 279 ? 9.584 32.101 29.053 1.00 33.43 279 PRO A CA 1
ATOM 2156 C C . PRO A 1 279 ? 9.100 30.792 29.706 1.00 33.13 279 PRO A C 1
ATOM 2157 O O . PRO A 1 279 ? 8.237 30.819 30.595 1.00 33.15 279 PRO A O 1
ATOM 2161 N N . GLN A 1 280 ? 9.656 29.643 29.294 1.00 35.06 280 GLN A N 1
ATOM 2162 C CA . GLN A 1 280 ? 9.264 28.334 29.872 1.00 36.65 280 GLN A CA 1
ATOM 2163 C C . GLN A 1 280 ? 9.706 28.197 31.337 1.00 36.22 280 GLN A C 1
ATOM 2164 O O . GLN A 1 280 ? 9.105 27.435 32.118 1.00 35.86 280 GLN A O 1
ATOM 2170 N N . GLU A 1 281 ? 10.777 28.896 31.714 1.00 32.24 281 GLU A N 1
ATOM 2171 C CA . GLU A 1 281 ? 11.236 28.850 33.104 1.00 33.88 281 GLU A CA 1
ATOM 2172 C C . GLU A 1 281 ? 10.308 29.703 33.996 1.00 27.01 281 GLU A C 1
ATOM 2173 O O . GLU A 1 281 ? 10.006 29.315 35.108 1.00 29.37 281 GLU A O 1
ATOM 2179 N N . PHE A 1 282 ? 9.837 30.845 33.496 1.00 26.18 282 PHE A N 1
ATOM 2180 C CA . PHE A 1 282 ? 8.842 31.605 34.216 1.00 26.57 282 PHE A CA 1
ATOM 2181 C C . PHE A 1 282 ? 7.599 30.727 34.420 1.00 31.14 282 PHE A C 1
ATOM 2182 O O . PHE A 1 282 ? 7.147 30.573 35.540 1.00 30.12 282 PHE A O 1
ATOM 2190 N N . ASP A 1 283 ? 7.095 30.117 33.337 1.00 35.16 283 ASP A N 1
ATOM 2191 C CA . ASP A 1 283 ? 5.938 29.177 33.390 1.00 36.27 283 ASP A CA 1
ATOM 2192 C C . ASP A 1 283 ? 6.128 28.121 34.497 1.00 31.85 283 ASP A C 1
ATOM 2193 O O . ASP A 1 283 ? 5.180 27.845 35.249 1.00 34.68 283 ASP A O 1
ATOM 2198 N N . LYS A 1 284 ? 7.325 27.547 34.636 1.00 31.32 284 LYS A N 1
ATOM 2199 C CA . LYS A 1 284 ? 7.567 26.496 35.620 1.00 31.48 284 LYS A CA 1
ATOM 2200 C C . LYS A 1 284 ? 7.324 27.014 37.048 1.00 34.38 284 LYS A C 1
ATOM 2201 O O . LYS A 1 284 ? 6.592 26.408 37.856 1.00 30.55 284 LYS A O 1
ATOM 2207 N N . VAL A 1 285 ? 7.983 28.122 37.409 1.00 34.81 285 VAL A N 1
ATOM 2208 C CA . VAL A 1 285 ? 7.840 28.599 38.777 1.00 33.54 285 VAL A CA 1
ATOM 2209 C C . VAL A 1 285 ? 6.393 29.089 39.016 1.00 32.70 285 VAL A C 1
ATOM 2210 O O . VAL A 1 285 ? 5.878 28.914 40.113 1.00 33.07 285 VAL A O 1
ATOM 2214 N N . ARG A 1 286 ? 5.727 29.690 38.011 1.00 34.36 286 ARG A N 1
ATOM 2215 C CA . ARG A 1 286 ? 4.274 30.065 38.132 1.00 39.80 286 ARG A CA 1
ATOM 2216 C C . ARG A 1 286 ? 3.402 28.850 38.500 1.00 43.42 286 ARG A C 1
ATOM 2217 O O . ARG A 1 286 ? 2.393 28.991 39.222 1.00 44.28 286 ARG A O 1
ATOM 2225 N N . ASN A 1 287 ? 3.756 27.677 37.964 1.00 42.38 287 ASN A N 1
ATOM 2226 C CA . ASN A 1 287 ? 2.974 26.467 38.149 1.00 45.18 287 ASN A CA 1
ATOM 2227 C C . ASN A 1 287 ? 3.371 25.755 39.436 1.00 41.06 287 ASN A C 1
ATOM 2228 O O . ASN A 1 287 ? 2.612 24.930 39.911 1.00 40.77 287 ASN A O 1
ATOM 2233 N N . ASN A 1 288 ? 4.583 26.022 39.940 1.00 37.42 288 ASN A N 1
ATOM 2234 C CA . ASN A 1 288 ? 5.114 25.334 41.114 1.00 35.23 288 ASN A CA 1
ATOM 2235 C C . ASN A 1 288 ? 5.977 26.307 41.941 1.00 35.14 288 ASN A C 1
ATOM 2236 O O . ASN A 1 288 ? 7.177 26.514 41.643 1.00 31.37 288 ASN A O 1
ATOM 2241 N N . ARG A 1 289 ? 5.375 26.869 42.998 1.00 33.95 289 ARG A N 1
ATOM 2242 C CA . ARG A 1 289 ? 5.974 27.982 43.787 1.00 32.38 289 ARG A CA 1
ATOM 2243 C C . ARG A 1 289 ? 7.086 27.511 44.729 1.00 32.75 289 ARG A C 1
ATOM 2244 O O . ARG A 1 289 ? 7.834 28.336 45.290 1.00 30.02 289 ARG A O 1
ATOM 2252 N N . ALA A 1 290 ? 7.219 26.198 44.910 1.00 30.29 290 ALA A N 1
ATOM 2253 C CA . ALA A 1 290 ? 8.331 25.647 45.670 1.00 31.84 290 ALA A CA 1
ATOM 2254 C C . ALA A 1 290 ? 9.681 25.957 44.977 1.00 28.72 290 ALA A C 1
ATOM 2255 O O . ALA A 1 290 ? 10.718 25.960 45.650 1.00 29.57 290 ALA A O 1
ATOM 2257 N N . LEU A 1 291 ? 9.654 26.254 43.664 1.00 27.08 291 LEU A N 1
ATOM 2258 C CA . LEU A 1 291 ? 10.847 26.583 42.842 1.00 31.35 291 LEU A CA 1
ATOM 2259 C C . LEU A 1 291 ? 11.421 27.975 43.174 1.00 31.82 291 LEU A C 1
ATOM 2260 O O . LEU A 1 291 ? 12.559 28.264 42.800 1.00 28.86 291 LEU A O 1
ATOM 2265 N N . LEU A 1 292 ? 10.677 28.811 43.911 1.00 30.77 292 LEU A N 1
ATOM 2266 C CA . LEU A 1 292 ? 11.235 30.119 44.359 1.00 28.83 292 LEU A CA 1
ATOM 2267 C C . LEU A 1 292 ? 12.584 29.939 45.071 1.00 28.78 292 LEU A C 1
ATOM 2268 O O . LEU A 1 292 ? 13.470 30.788 44.933 1.00 26.68 292 LEU A O 1
ATOM 2273 N N . ALA A 1 293 ? 12.736 28.853 45.841 1.00 29.88 293 ALA A N 1
ATOM 2274 C CA . ALA A 1 293 ? 13.962 28.534 46.590 1.00 28.84 293 ALA A CA 1
ATOM 2275 C C . ALA A 1 293 ? 15.198 28.463 45.664 1.00 28.06 293 ALA A C 1
ATOM 2276 O O . ALA A 1 293 ? 16.289 28.853 46.059 1.00 27.52 293 ALA A O 1
ATOM 2278 N N . SER A 1 294 ? 15.021 27.994 44.420 1.00 27.56 294 SER A N 1
ATOM 2279 C CA . SER A 1 294 ? 16.110 27.784 43.463 1.00 26.50 294 SER A CA 1
ATOM 2280 C C . SER A 1 294 ? 16.156 28.916 42.426 1.00 25.80 294 SER A C 1
ATOM 2281 O O . SER A 1 294 ? 17.230 29.248 41.960 1.00 27.57 294 SER A O 1
ATOM 2284 N N . VAL A 1 295 ? 15.009 29.538 42.113 1.00 24.03 295 VAL A N 1
ATOM 2285 C CA . VAL A 1 295 ? 14.934 30.618 41.143 1.00 25.82 295 VAL A CA 1
ATOM 2286 C C . VAL A 1 295 ? 15.726 31.859 41.615 1.00 24.53 295 VAL A C 1
ATOM 2287 O O . VAL A 1 295 ? 16.377 32.525 40.811 1.00 22.80 295 VAL A O 1
ATOM 2291 N N . ILE A 1 296 ? 15.616 32.210 42.900 1.00 21.71 296 ILE A N 1
ATOM 2292 C CA . ILE A 1 296 ? 16.141 33.508 43.365 1.00 23.34 296 ILE A CA 1
ATOM 2293 C C . ILE A 1 296 ? 17.670 33.486 43.309 1.00 21.54 296 ILE A C 1
ATOM 2294 O O . ILE A 1 296 ? 18.281 34.384 42.714 1.00 20.84 296 ILE A O 1
ATOM 2299 N N . PRO A 1 297 ? 18.358 32.476 43.875 1.00 21.35 297 PRO A N 1
ATOM 2300 C CA . PRO A 1 297 ? 19.815 32.391 43.730 1.00 22.01 297 PRO A CA 1
ATOM 2301 C C . PRO A 1 297 ? 20.247 32.315 42.251 1.00 23.07 297 PRO A C 1
ATOM 2302 O O . PRO A 1 297 ? 21.246 32.883 41.898 1.00 21.95 297 PRO A O 1
ATOM 2306 N N . GLU A 1 298 ? 19.436 31.703 41.374 1.00 22.16 298 GLU A N 1
ATOM 2307 C CA . GLU A 1 298 ? 19.795 31.561 39.962 1.00 22.09 298 GLU A CA 1
ATOM 2308 C C . GLU A 1 298 ? 19.729 32.917 39.245 1.00 20.51 298 GLU A C 1
ATOM 2309 O O . GLU A 1 298 ? 20.550 33.155 38.381 1.00 22.35 298 GLU A O 1
ATOM 2315 N N . VAL A 1 299 ? 18.742 33.772 39.564 1.00 20.81 299 VAL A N 1
ATOM 2316 C CA . VAL A 1 299 ? 18.666 35.200 39.078 1.00 21.71 299 VAL A CA 1
ATOM 2317 C C . VAL A 1 299 ? 20.004 35.907 39.353 1.00 20.76 299 VAL A C 1
ATOM 2318 O O . VAL A 1 299 ? 20.584 36.550 38.485 1.00 20.18 299 VAL A O 1
ATOM 2322 N N . VAL A 1 300 ? 20.494 35.746 40.568 1.00 19.61 300 VAL A N 1
ATOM 2323 C CA . VAL A 1 300 ? 21.691 36.441 41.045 1.00 21.62 300 VAL A CA 1
ATOM 2324 C C . VAL A 1 300 ? 22.945 35.869 40.353 1.00 20.16 300 VAL A C 1
ATOM 2325 O O . VAL A 1 300 ? 23.824 36.639 39.909 1.00 18.56 300 VAL A O 1
ATOM 2329 N N . ARG A 1 301 ? 23.008 34.532 40.186 1.00 21.42 301 ARG A N 1
ATOM 2330 C CA . ARG A 1 301 ? 24.162 33.905 39.434 1.00 23.03 301 ARG A CA 1
ATOM 2331 C C . ARG A 1 301 ? 24.129 34.327 37.949 1.00 22.71 301 ARG A C 1
ATOM 2332 O O . ARG A 1 301 ? 25.181 34.701 37.365 1.00 20.85 301 ARG A O 1
ATOM 2340 N N . TRP A 1 302 ? 22.955 34.185 37.312 1.00 20.88 302 TRP A N 1
ATOM 2341 C CA . TRP A 1 302 ? 22.809 34.442 35.883 1.00 22.83 302 TRP A CA 1
ATOM 2342 C C . TRP A 1 302 ? 23.077 35.931 35.564 1.00 23.97 302 TRP A C 1
ATOM 2343 O O . TRP A 1 302 ? 23.817 36.259 34.633 1.00 21.55 302 TRP A O 1
ATOM 2354 N N . GLN A 1 303 ? 22.522 36.854 36.357 1.00 20.20 303 GLN A N 1
ATOM 2355 C CA . GLN A 1 303 ? 22.765 38.285 36.104 1.00 22.05 303 GLN A CA 1
ATOM 2356 C C . GLN A 1 303 ? 24.210 38.678 36.483 1.00 20.58 303 GLN A C 1
ATOM 2357 O O . GLN A 1 303 ? 24.842 39.489 35.798 1.00 24.06 303 GLN A O 1
ATOM 2363 N N . THR A 1 304 ? 24.731 38.134 37.584 1.00 21.25 304 THR A N 1
ATOM 2364 C CA . THR A 1 304 ? 25.997 38.600 38.205 1.00 19.53 304 THR A CA 1
ATOM 2365 C C . THR A 1 304 ? 26.066 40.133 38.260 1.00 20.49 304 THR A C 1
ATOM 2366 O O . THR A 1 304 ? 26.777 40.769 37.480 1.00 18.57 304 THR A O 1
ATOM 2370 N N . PRO A 1 305 ? 25.398 40.763 39.248 1.00 19.53 305 PRO A N 1
ATOM 2371 C CA . PRO A 1 305 ? 25.347 42.227 39.339 1.00 20.36 305 PRO A CA 1
ATOM 2372 C C . PRO A 1 305 ? 26.688 42.949 39.535 1.00 17.60 305 PRO A C 1
ATOM 2373 O O . PRO A 1 305 ? 26.845 44.080 39.041 1.00 17.10 305 PRO A O 1
ATOM 2377 N N . ILE A 1 306 ? 27.637 42.303 40.231 1.00 18.03 306 ILE A N 1
ATOM 2378 C CA . ILE A 1 306 ? 28.990 42.828 40.401 1.00 18.28 306 ILE A CA 1
ATOM 2379 C C . ILE A 1 306 ? 29.924 41.929 39.577 1.00 18.12 306 ILE A C 1
ATOM 2380 O O . ILE A 1 306 ? 30.118 40.752 39.918 1.00 19.00 306 ILE A O 1
ATOM 2385 N N . ALA A 1 307 ? 30.495 42.469 38.500 1.00 17.09 307 ALA A N 1
ATOM 2386 C CA . ALA A 1 307 ? 31.263 41.702 37.514 1.00 18.03 307 ALA A CA 1
ATOM 2387 C C . ALA A 1 307 ? 32.658 41.289 38.033 1.00 17.24 307 ALA A C 1
ATOM 2388 O O . ALA A 1 307 ? 33.182 40.260 37.614 1.00 16.30 307 ALA A O 1
ATOM 2390 N N . HIS A 1 308 ? 33.245 42.090 38.927 1.00 17.73 308 HIS A N 1
ATOM 2391 C CA . HIS A 1 308 ? 34.550 41.822 39.525 1.00 18.07 308 HIS A CA 1
ATOM 2392 C C . HIS A 1 308 ? 34.652 42.465 40.922 1.00 18.13 308 HIS A C 1
ATOM 2393 O O . HIS A 1 308 ? 33.899 43.384 41.265 1.00 16.49 308 HIS A O 1
ATOM 2400 N N . MET A 1 309 ? 35.646 41.979 41.685 1.00 17.39 309 MET A N 1
ATOM 2401 C CA . MET A 1 309 ? 36.246 42.708 42.815 1.00 18.69 309 MET A CA 1
ATOM 2402 C C . MET A 1 309 ? 37.764 42.575 42.656 1.00 16.96 309 MET A C 1
ATOM 2403 O O . MET A 1 309 ? 38.273 41.582 42.049 1.00 15.63 309 MET A O 1
ATOM 2408 N N . ARG A 1 310 ? 38.492 43.560 43.169 1.00 16.72 310 ARG A N 1
ATOM 2409 C CA . ARG A 1 310 ? 39.942 43.672 42.962 1.00 17.59 310 ARG A CA 1
ATOM 2410 C C . ARG A 1 310 ? 40.675 43.575 44.311 1.00 17.95 310 ARG A C 1
ATOM 2411 O O . ARG A 1 310 ? 40.135 43.986 45.370 1.00 18.12 310 ARG A O 1
ATOM 2419 N N . ARG A 1 311 ? 41.907 43.055 44.253 1.00 17.27 311 ARG A N 1
ATOM 2420 C CA . ARG A 1 311 ? 42.804 42.941 45.421 1.00 16.67 311 ARG A CA 1
ATOM 2421 C C . ARG A 1 311 ? 44.163 43.491 45.020 1.00 17.23 311 ARG A C 1
ATOM 2422 O O . ARG A 1 311 ? 44.409 43.686 43.807 1.00 16.42 311 ARG A O 1
ATOM 2430 N N . THR A 1 312 ? 45.046 43.700 46.007 1.00 17.32 312 THR A N 1
ATOM 2431 C CA . THR A 1 312 ? 46.443 44.063 45.755 1.00 17.87 312 THR A CA 1
ATOM 2432 C C . THR A 1 312 ? 47.341 43.097 46.534 1.00 19.38 312 THR A C 1
ATOM 2433 O O . THR A 1 312 ? 47.123 42.899 47.745 1.00 17.13 312 THR A O 1
ATOM 2437 N N . ALA A 1 313 ? 48.303 42.445 45.852 1.00 18.55 313 ALA A N 1
ATOM 2438 C CA . ALA A 1 313 ? 49.172 41.457 46.506 1.00 18.42 313 ALA A CA 1
ATOM 2439 C C . ALA A 1 313 ? 50.092 42.145 47.535 1.00 19.73 313 ALA A C 1
ATOM 2440 O O . ALA A 1 313 ? 50.734 43.120 47.248 1.00 20.58 313 ALA A O 1
ATOM 2442 N N . LEU A 1 314 ? 50.116 41.620 48.756 1.00 18.68 314 LEU A N 1
ATOM 2443 C CA . LEU A 1 314 ? 51.015 42.119 49.851 1.00 21.54 314 LEU A CA 1
ATOM 2444 C C . LEU A 1 314 ? 52.311 41.298 49.928 1.00 22.38 314 LEU A C 1
ATOM 2445 O O . LEU A 1 314 ? 53.233 41.676 50.667 1.00 21.84 314 LEU A O 1
ATOM 2450 N N . GLU A 1 315 ? 52.375 40.175 49.198 1.00 21.36 315 GLU A N 1
ATOM 2451 C CA . GLU A 1 315 ? 53.509 39.254 49.190 1.00 23.32 315 GLU A CA 1
ATOM 2452 C C . GLU A 1 315 ? 53.766 38.785 47.766 1.00 21.38 315 GLU A C 1
ATOM 2453 O O . GLU A 1 315 ? 52.838 38.727 46.965 1.00 20.10 315 GLU A O 1
ATOM 2459 N N . ASP A 1 316 ? 55.010 38.406 47.466 1.00 23.34 316 ASP A N 1
ATOM 2460 C CA . ASP A 1 316 ? 55.296 37.640 46.259 1.00 26.60 316 ASP A CA 1
ATOM 2461 C C . ASP A 1 316 ? 54.674 36.248 46.420 1.00 27.44 316 ASP A C 1
ATOM 2462 O O . ASP A 1 316 ? 54.767 35.649 47.475 1.00 27.92 316 ASP A O 1
ATOM 2467 N N . VAL A 1 317 ? 53.982 35.754 45.394 1.00 22.68 317 VAL A N 1
ATOM 2468 C CA . VAL A 1 317 ? 53.266 34.502 45.530 1.00 24.56 317 VAL A CA 1
ATOM 2469 C C . VAL A 1 317 ? 53.168 33.845 44.155 1.00 23.92 317 VAL A C 1
ATOM 2470 O O . VAL A 1 317 ? 52.740 34.439 43.138 1.00 21.59 317 VAL A O 1
ATOM 2474 N N . GLU A 1 318 ? 53.516 32.558 44.184 1.00 23.97 318 GLU A N 1
ATOM 2475 C CA . GLU A 1 318 ? 53.338 31.665 43.075 1.00 25.96 318 GLU A CA 1
ATOM 2476 C C . GLU A 1 318 ? 51.948 31.028 43.161 1.00 26.21 318 GLU A C 1
ATOM 2477 O O . GLU A 1 318 ? 51.640 30.310 44.109 1.00 25.86 318 GLU A O 1
ATOM 2483 N N . PHE A 1 319 ? 51.112 31.349 42.180 1.00 23.83 319 PHE A N 1
ATOM 2484 C CA . PHE A 1 319 ? 49.695 30.952 42.117 1.00 22.90 319 PHE A CA 1
ATOM 2485 C C . PHE A 1 319 ? 49.412 30.299 40.763 1.00 22.42 319 PHE A C 1
ATOM 2486 O O . PHE A 1 319 ? 49.524 30.909 39.691 1.00 24.01 319 PHE A O 1
ATOM 2494 N N . ARG A 1 320 ? 49.034 29.022 40.804 1.00 20.77 320 ARG A N 1
ATOM 2495 C CA . ARG A 1 320 ? 48.782 28.243 39.597 1.00 21.94 320 ARG A CA 1
ATOM 2496 C C . ARG A 1 320 ? 49.967 28.395 38.637 1.00 23.64 320 ARG A C 1
ATOM 2497 O O . ARG A 1 320 ? 49.798 28.548 37.436 1.00 22.57 320 ARG A O 1
ATOM 2505 N N . GLY A 1 321 ? 51.191 28.339 39.158 1.00 24.20 321 GLY A N 1
ATOM 2506 C CA . GLY A 1 321 ? 52.372 28.352 38.268 1.00 25.63 321 GLY A CA 1
ATOM 2507 C C . GLY A 1 321 ? 52.827 29.749 37.840 1.00 26.33 321 GLY A C 1
ATOM 2508 O O . GLY A 1 321 ? 53.832 29.840 37.144 1.00 26.91 321 GLY A O 1
ATOM 2509 N N . LYS A 1 322 ? 52.096 30.821 38.204 1.00 23.60 322 LYS A N 1
ATOM 2510 C CA . LYS A 1 322 ? 52.410 32.195 37.769 1.00 23.29 322 LYS A CA 1
ATOM 2511 C C . LYS A 1 322 ? 53.000 32.961 38.952 1.00 23.96 322 LYS A C 1
ATOM 2512 O O . LYS A 1 322 ? 52.523 32.838 40.083 1.00 27.21 322 LYS A O 1
ATOM 2518 N N . GLN A 1 323 ? 53.979 33.814 38.666 1.00 23.06 323 GLN A N 1
ATOM 2519 C CA . GLN A 1 323 ? 54.666 34.599 39.671 1.00 23.92 323 GLN A CA 1
ATOM 2520 C C . GLN A 1 323 ? 53.978 35.961 39.819 1.00 22.55 323 GLN A C 1
ATOM 2521 O O . GLN A 1 323 ? 54.314 36.894 39.104 1.00 22.30 323 GLN A O 1
ATOM 2527 N N . ILE A 1 324 ? 53.057 36.078 40.784 1.00 20.69 324 ILE A N 1
ATOM 2528 C CA . ILE A 1 324 ? 52.468 37.375 41.177 1.00 19.19 324 ILE A CA 1
ATOM 2529 C C . ILE A 1 324 ? 53.508 38.083 42.043 1.00 20.87 324 ILE A C 1
ATOM 2530 O O . ILE A 1 324 ? 54.120 37.413 42.911 1.00 23.67 324 ILE A O 1
ATOM 2535 N N . ARG A 1 325 ? 53.702 39.392 41.848 1.00 20.71 325 ARG A N 1
ATOM 2536 C CA . ARG A 1 325 ? 54.662 40.204 42.636 1.00 22.45 325 ARG A CA 1
ATOM 2537 C C . ARG A 1 325 ? 53.907 41.082 43.642 1.00 23.80 325 ARG A C 1
ATOM 2538 O O . ARG A 1 325 ? 52.784 41.525 43.352 1.00 21.52 325 ARG A O 1
ATOM 2540 N N . LYS A 1 326 ? 54.560 41.339 44.795 1.00 22.23 326 LYS A N 1
ATOM 2541 C CA . LYS A 1 326 ? 54.090 42.302 45.768 1.00 25.24 326 LYS A CA 1
ATOM 2542 C C . LYS A 1 326 ? 53.742 43.593 45.016 1.00 25.09 326 LYS A C 1
ATOM 2543 O O . LYS A 1 326 ? 54.538 44.033 44.148 1.00 24.89 326 LYS A O 1
ATOM 2549 N N . GLY A 1 327 ? 52.543 44.147 45.303 1.00 21.59 327 GLY A N 1
ATOM 2550 C CA . GLY A 1 327 ? 52.056 45.425 44.738 1.00 21.03 327 GLY A CA 1
ATOM 2551 C C . GLY A 1 327 ? 51.206 45.241 43.482 1.00 21.17 327 GLY A C 1
ATOM 2552 O O . GLY A 1 327 ? 50.580 46.187 43.028 1.00 22.24 327 GLY A O 1
ATOM 2553 N N . ASP A 1 328 ? 51.152 44.022 42.928 1.00 18.97 328 ASP A N 1
ATOM 2554 C CA . ASP A 1 328 ? 50.349 43.742 41.692 1.00 18.73 328 ASP A CA 1
ATOM 2555 C C . ASP A 1 328 ? 48.838 43.754 41.974 1.00 18.38 328 ASP A C 1
ATOM 2556 O O . ASP A 1 328 ? 48.363 43.241 43.003 1.00 18.83 328 ASP A O 1
ATOM 2561 N N . LYS A 1 329 ? 48.075 44.306 41.026 1.00 19.53 329 LYS A N 1
ATOM 2562 C CA . LYS A 1 329 ? 46.614 44.253 41.038 1.00 20.29 329 LYS A CA 1
ATOM 2563 C C . LYS A 1 329 ? 46.160 42.848 40.632 1.00 19.69 329 LYS A C 1
ATOM 2564 O O . LYS A 1 329 ? 46.687 42.284 39.676 1.00 17.99 329 LYS A O 1
ATOM 2570 N N . VAL A 1 330 ? 45.179 42.304 41.369 1.00 17.43 330 VAL A N 1
ATOM 2571 C CA . VAL A 1 330 ? 44.622 40.978 41.097 1.00 18.40 330 VAL A CA 1
ATOM 2572 C C . VAL A 1 330 ? 43.097 41.097 41.060 1.00 18.89 330 VAL A C 1
ATOM 2573 O O . VAL A 1 330 ? 42.508 41.539 42.040 1.00 18.78 330 VAL A O 1
ATOM 2577 N N . VAL A 1 331 ? 42.495 40.689 39.937 1.00 17.76 331 VAL A N 1
ATOM 2578 C CA . VAL A 1 331 ? 41.084 40.886 39.718 1.00 18.91 331 VAL A CA 1
ATOM 2579 C C . VAL A 1 331 ? 40.370 39.538 39.635 1.00 16.49 331 VAL A C 1
ATOM 2580 O O . VAL A 1 331 ? 40.696 38.732 38.786 1.00 17.99 331 VAL A O 1
ATOM 2584 N N . MET A 1 332 ? 39.367 39.376 40.499 1.00 14.95 332 MET A N 1
ATOM 2585 C CA . MET A 1 332 ? 38.459 38.247 40.527 1.00 16.70 332 MET A CA 1
ATOM 2586 C C . MET A 1 332 ? 37.282 38.579 39.598 1.00 17.35 332 MET A C 1
ATOM 2587 O O . MET A 1 332 ? 36.455 39.424 39.942 1.00 16.93 332 MET A O 1
ATOM 2592 N N . TRP A 1 333 ? 37.244 37.950 38.410 1.00 16.57 333 TRP A N 1
ATOM 2593 C CA . TRP A 1 333 ? 36.111 38.131 37.441 1.00 16.75 333 TRP A CA 1
ATOM 2594 C C . TRP A 1 333 ? 34.935 37.198 37.785 1.00 16.63 333 TRP A C 1
ATOM 2595 O O . TRP A 1 333 ? 34.797 36.086 37.226 1.00 16.72 333 TRP A O 1
ATOM 2606 N N . TYR A 1 334 ? 34.078 37.613 38.734 1.00 17.56 334 TYR A N 1
ATOM 2607 C CA . TYR A 1 334 ? 32.867 36.824 39.094 1.00 16.26 334 TYR A CA 1
ATOM 2608 C C . TYR A 1 334 ? 32.011 36.493 37.838 1.00 16.83 334 TYR A C 1
ATOM 2609 O O . TYR A 1 334 ? 31.398 35.426 37.747 1.00 17.40 334 TYR A O 1
ATOM 2618 N N . LEU A 1 335 ? 31.965 37.396 36.861 1.00 17.63 335 LEU A N 1
ATOM 2619 C CA . LEU A 1 335 ? 31.169 37.200 35.613 1.00 18.58 335 LEU A CA 1
ATOM 2620 C C . LEU A 1 335 ? 31.717 36.005 34.813 1.00 19.25 335 LEU A C 1
ATOM 2621 O O . LEU A 1 335 ? 30.929 35.307 34.174 1.00 21.24 335 LEU A O 1
ATOM 2626 N N . SER A 1 336 ? 33.034 35.764 34.866 1.00 18.02 336 SER A N 1
ATOM 2627 C CA . SER A 1 336 ? 33.655 34.581 34.269 1.00 19.13 336 SER A CA 1
ATOM 2628 C C . SER A 1 336 ? 33.429 33.318 35.123 1.00 18.36 336 SER A C 1
ATOM 2629 O O . SER A 1 336 ? 33.068 32.233 34.614 1.00 18.02 336 SER A O 1
ATOM 2632 N N . GLY A 1 337 ? 33.701 33.421 36.423 1.00 17.93 337 GLY A N 1
ATOM 2633 C CA . GLY A 1 337 ? 33.596 32.283 37.328 1.00 18.88 337 GLY A CA 1
ATOM 2634 C C . GLY A 1 337 ? 32.228 31.655 37.326 1.00 19.07 337 GLY A C 1
ATOM 2635 O O . GLY A 1 337 ? 32.088 30.428 37.479 1.00 17.63 337 GLY A O 1
ATOM 2636 N N . ASN A 1 338 ? 31.187 32.491 37.173 1.00 20.14 338 ASN A N 1
ATOM 2637 C CA . ASN A 1 338 ? 29.800 32.044 37.224 1.00 22.30 338 ASN A CA 1
ATOM 2638 C C . ASN A 1 338 ? 29.393 31.402 35.886 1.00 21.22 338 ASN A C 1
ATOM 2639 O O . ASN A 1 338 ? 28.266 30.941 35.751 1.00 22.14 338 ASN A O 1
ATOM 2644 N N . ARG A 1 339 ? 30.321 31.401 34.924 1.00 21.73 339 ARG A N 1
ATOM 2645 C CA . ARG A 1 339 ? 30.178 30.703 33.648 1.00 21.91 339 ARG A CA 1
ATOM 2646 C C . ARG A 1 339 ? 31.209 29.563 33.469 1.00 21.73 339 ARG A C 1
ATOM 2647 O O . ARG A 1 339 ? 31.382 29.046 32.313 1.00 20.12 339 ARG A O 1
ATOM 2655 N N . ASP A 1 340 ? 31.860 29.106 34.556 1.00 20.03 340 ASP A N 1
ATOM 2656 C CA . ASP A 1 340 ? 32.873 28.023 34.522 1.00 20.86 340 ASP A CA 1
ATOM 2657 C C . ASP A 1 340 ? 32.151 26.662 34.559 1.00 24.28 340 ASP A C 1
ATOM 2658 O O . ASP A 1 340 ? 31.599 26.254 35.609 1.00 21.54 340 ASP A O 1
ATOM 2663 N N . ASP A 1 341 ? 32.133 25.955 33.419 1.00 24.38 341 ASP A N 1
ATOM 2664 C CA . ASP A 1 341 ? 31.286 24.785 33.295 1.00 28.20 341 ASP A CA 1
ATOM 2665 C C . ASP A 1 341 ? 31.976 23.565 33.918 1.00 28.77 341 ASP A C 1
ATOM 2666 O O . ASP A 1 341 ? 31.424 22.503 33.947 1.00 30.22 341 ASP A O 1
ATOM 2671 N N . GLU A 1 342 ? 33.200 23.710 34.430 1.00 29.05 342 GLU A N 1
ATOM 2672 C CA . GLU A 1 342 ? 33.764 22.709 35.330 1.00 31.54 342 GLU A CA 1
ATOM 2673 C C . GLU A 1 342 ? 32.942 22.614 36.635 1.00 32.58 342 GLU A C 1
ATOM 2674 O O . GLU A 1 342 ? 32.895 21.560 37.268 1.00 30.92 342 GLU A O 1
ATOM 2680 N N . VAL A 1 343 ? 32.287 23.705 37.046 1.00 27.22 343 VAL A N 1
ATOM 2681 C CA . VAL A 1 343 ? 31.532 23.766 38.320 1.00 27.19 343 VAL A CA 1
ATOM 2682 C C . VAL A 1 343 ? 30.019 23.868 38.057 1.00 29.86 343 VAL A C 1
ATOM 2683 O O . VAL A 1 343 ? 29.222 23.362 38.868 1.00 26.97 343 VAL A O 1
ATOM 2687 N N . ILE A 1 344 ? 29.608 24.579 36.994 1.00 25.26 344 ILE A N 1
ATOM 2688 C CA . ILE A 1 344 ? 28.204 24.901 36.737 1.00 27.50 344 ILE A CA 1
ATOM 2689 C C . ILE A 1 344 ? 27.825 24.438 35.319 1.00 30.59 344 ILE A C 1
ATOM 2690 O O . ILE A 1 344 ? 28.348 24.952 34.355 1.00 29.40 344 ILE A O 1
ATOM 2695 N N . ASP A 1 345 ? 26.890 23.483 35.209 1.00 33.11 345 ASP A N 1
ATOM 2696 C CA . ASP A 1 345 ? 26.436 22.916 33.909 1.00 36.18 345 ASP A CA 1
ATOM 2697 C C . ASP A 1 345 ? 25.590 23.944 33.142 1.00 33.32 345 ASP A C 1
ATOM 2698 O O . ASP A 1 345 ? 24.773 24.652 33.731 1.00 33.31 345 ASP A O 1
ATOM 2703 N N . ARG A 1 346 ? 25.807 24.025 31.821 1.00 29.06 346 ARG A N 1
ATOM 2704 C CA . ARG A 1 346 ? 25.113 24.919 30.870 1.00 27.10 346 ARG A CA 1
ATOM 2705 C C . ARG A 1 346 ? 24.918 26.293 31.509 1.00 28.12 346 ARG A C 1
ATOM 2706 O O . ARG A 1 346 ? 23.795 26.782 31.629 1.00 22.51 346 ARG A O 1
ATOM 2708 N N . PRO A 1 347 ? 26.017 26.974 31.913 1.00 24.87 347 PRO A N 1
ATOM 2709 C CA . PRO A 1 347 ? 25.903 28.182 32.729 1.00 25.23 347 PRO A CA 1
ATOM 2710 C C . PRO A 1 347 ? 25.416 29.433 31.979 1.00 27.03 347 PRO A C 1
ATOM 2711 O O . PRO A 1 347 ? 25.089 30.430 32.613 1.00 23.65 347 PRO A O 1
ATOM 2715 N N . MET A 1 348 ? 25.351 29.404 30.634 1.00 23.96 348 MET A N 1
ATOM 2716 C CA . MET A 1 348 ? 24.912 30.609 29.905 1.00 27.46 348 MET A CA 1
ATOM 2717 C C . MET A 1 348 ? 23.401 30.777 30.028 1.00 25.08 348 MET A C 1
ATOM 2718 O O . MET A 1 348 ? 22.879 31.885 29.811 1.00 28.99 348 MET A O 1
ATOM 2723 N N . ASP A 1 349 ? 22.698 29.689 30.326 1.00 25.39 349 ASP A N 1
ATOM 2724 C CA . ASP A 1 349 ? 21.247 29.715 30.347 1.00 26.49 349 ASP A CA 1
ATOM 2725 C C . ASP A 1 349 ? 20.740 29.874 31.786 1.00 27.40 349 ASP A C 1
ATOM 2726 O O . ASP A 1 349 ? 21.422 29.541 32.780 1.00 25.61 349 ASP A O 1
ATOM 2731 N N . PHE A 1 350 ? 19.532 30.426 31.865 1.00 27.90 350 PHE A N 1
ATOM 2732 C CA . PHE A 1 350 ? 18.741 30.588 33.100 1.00 29.78 350 PHE A CA 1
ATOM 2733 C C . PHE A 1 350 ? 17.913 29.304 33.293 1.00 29.34 350 PHE A C 1
ATOM 2734 O O . PHE A 1 350 ? 17.110 28.949 32.396 1.00 25.72 350 PHE A O 1
ATOM 2742 N N . ILE A 1 351 ? 18.104 28.633 34.446 1.00 30.22 351 ILE A N 1
ATOM 2743 C CA . ILE A 1 351 ? 17.492 27.343 34.787 1.00 31.39 351 ILE A CA 1
ATOM 2744 C C . ILE A 1 351 ? 16.805 27.477 36.153 1.00 32.69 351 ILE A C 1
ATOM 2745 O O . ILE A 1 351 ? 17.485 27.583 37.181 1.00 30.57 351 ILE A O 1
ATOM 2750 N N . ALA A 1 352 ? 15.466 27.536 36.136 1.00 32.53 352 ALA A N 1
ATOM 2751 C CA . ALA A 1 352 ? 14.630 27.797 37.318 1.00 35.34 352 ALA A CA 1
ATOM 2752 C C . ALA A 1 352 ? 14.860 26.778 38.444 1.00 34.58 352 ALA A C 1
ATOM 2753 O O . ALA A 1 352 ? 14.685 27.098 39.652 1.00 31.92 352 ALA A O 1
ATOM 2755 N N . ASP A 1 353 ? 15.321 25.581 38.067 1.00 35.08 353 ASP A N 1
ATOM 2756 C CA . ASP A 1 353 ? 15.245 24.394 38.873 1.00 32.54 353 ASP A CA 1
ATOM 2757 C C . ASP A 1 353 ? 16.645 23.771 39.092 1.00 33.35 353 ASP A C 1
ATOM 2758 O O . ASP A 1 353 ? 16.780 22.593 39.363 1.00 30.86 353 ASP A O 1
ATOM 2763 N N . ARG A 1 354 ? 17.709 24.582 39.041 1.00 32.96 354 ARG A N 1
ATOM 2764 C CA . ARG A 1 354 ? 19.102 24.089 39.045 1.00 34.74 354 ARG A CA 1
ATOM 2765 C C . ARG A 1 354 ? 19.427 23.402 40.376 1.00 37.16 354 ARG A C 1
ATOM 2766 O O . ARG A 1 354 ? 19.042 23.897 41.427 1.00 40.13 354 ARG A O 1
ATOM 2774 N N . PRO A 1 355 ? 20.164 22.260 40.395 1.00 38.12 355 PRO A N 1
ATOM 2775 C CA . PRO A 1 355 ? 20.680 21.704 41.646 1.00 42.56 355 PRO A CA 1
ATOM 2776 C C . PRO A 1 355 ? 21.836 22.572 42.200 1.00 41.82 355 PRO A C 1
ATOM 2777 O O . PRO A 1 355 ? 22.617 23.131 41.405 1.00 36.20 355 PRO A O 1
ATOM 2781 N N . ARG A 1 356 ? 21.913 22.675 43.537 1.00 39.14 356 ARG A N 1
ATOM 2782 C CA . ARG A 1 356 ? 22.903 23.454 44.326 1.00 36.14 356 ARG A CA 1
ATOM 2783 C C . ARG A 1 356 ? 22.949 24.907 43.822 1.00 32.23 356 ARG A C 1
ATOM 2784 O O . ARG A 1 356 ? 24.031 25.446 43.558 1.00 31.03 356 ARG A O 1
ATOM 2786 N N . ALA A 1 357 ? 21.775 25.551 43.756 1.00 30.57 357 ALA A N 1
ATOM 2787 C CA . ALA A 1 357 ? 21.577 26.837 43.067 1.00 29.76 357 ALA A CA 1
ATOM 2788 C C . ALA A 1 357 ? 22.240 27.964 43.868 1.00 26.75 357 ALA A C 1
ATOM 2789 O O . ALA A 1 357 ? 22.538 29.018 43.310 1.00 27.05 357 ALA A O 1
ATOM 2791 N N . ARG A 1 358 ? 22.446 27.748 45.172 1.00 25.69 358 ARG A N 1
ATOM 2792 C CA . ARG A 1 358 ? 23.173 28.710 46.034 1.00 27.31 358 ARG A CA 1
ATOM 2793 C C . ARG A 1 358 ? 24.703 28.670 45.850 1.00 27.84 358 ARG A C 1
ATOM 2794 O O . ARG A 1 358 ? 25.418 29.539 46.434 1.00 26.09 358 ARG A O 1
ATOM 2802 N N . HIS A 1 359 ? 25.233 27.725 45.070 1.00 26.63 359 HIS A N 1
ATOM 2803 C CA . HIS A 1 359 ? 26.692 27.606 44.872 1.00 25.74 359 HIS A CA 1
ATOM 2804 C C . HIS A 1 359 ? 27.121 28.472 43.678 1.00 25.68 359 HIS A C 1
ATOM 2805 O O . HIS A 1 359 ? 27.263 27.990 42.555 1.00 23.78 359 HIS A O 1
ATOM 2812 N N . HIS A 1 360 ? 27.266 29.782 43.925 1.00 24.80 360 HIS A N 1
ATOM 2813 C CA . HIS A 1 360 ? 27.689 30.778 42.919 1.00 21.46 360 HIS A CA 1
ATOM 2814 C C . HIS A 1 360 ? 28.566 31.827 43.605 1.00 20.67 360 HIS A C 1
ATOM 2815 O O . HIS A 1 360 ? 28.657 31.846 44.867 1.00 19.64 360 HIS A O 1
ATOM 2822 N N . LEU A 1 361 ? 29.212 32.685 42.802 1.00 19.12 361 LEU A N 1
ATOM 2823 C CA . LEU A 1 361 ? 30.228 33.631 43.284 1.00 18.80 361 LEU A CA 1
ATOM 2824 C C . LEU A 1 361 ? 29.644 35.039 43.498 1.00 18.17 361 LEU A C 1
ATOM 2825 O O . LEU A 1 361 ? 30.397 35.914 43.883 1.00 16.92 361 LEU A O 1
ATOM 2830 N N . SER A 1 362 ? 28.360 35.305 43.172 1.00 17.46 362 SER A N 1
ATOM 2831 C CA . SER A 1 362 ? 27.896 36.705 43.034 1.00 18.33 362 SER A CA 1
ATOM 2832 C C . SER A 1 362 ? 27.991 37.548 44.331 1.00 17.12 362 SER A C 1
ATOM 2833 O O . SER A 1 362 ? 28.027 38.812 44.244 1.00 17.08 362 SER A O 1
ATOM 2836 N N . PHE A 1 363 ? 28.042 36.888 45.507 1.00 17.31 363 PHE A N 1
ATOM 2837 C CA . PHE A 1 363 ? 28.102 37.553 46.851 1.00 18.03 363 PHE A CA 1
ATOM 2838 C C . PHE A 1 363 ? 29.524 37.453 47.441 1.00 17.17 363 PHE A C 1
ATOM 2839 O O . PHE A 1 363 ? 29.804 37.931 48.592 1.00 16.97 363 PHE A O 1
ATOM 2847 N N . GLY A 1 364 ? 30.457 36.902 46.652 1.00 17.31 364 GLY A N 1
ATOM 2848 C CA . GLY A 1 364 ? 31.824 36.599 47.136 1.00 18.63 364 GLY A CA 1
ATOM 2849 C C . GLY A 1 364 ? 31.872 35.443 48.130 1.00 20.50 364 GLY A C 1
ATOM 2850 O O . GLY A 1 364 ? 30.879 34.752 48.335 1.00 19.86 364 GLY A O 1
ATOM 2851 N N . PHE A 1 365 ? 33.047 35.273 48.762 1.00 19.71 365 PHE A N 1
ATOM 2852 C CA . PHE A 1 365 ? 33.349 34.240 49.737 1.00 20.71 365 PHE A CA 1
ATOM 2853 C C . PHE A 1 365 ? 34.399 34.807 50.692 1.00 20.34 365 PHE A C 1
ATOM 2854 O O . PHE A 1 365 ? 35.274 35.541 50.229 1.00 20.64 365 PHE A O 1
ATOM 2862 N N . GLY A 1 366 ? 34.336 34.428 51.972 1.00 19.67 366 GLY A N 1
ATOM 2863 C CA . GLY A 1 366 ? 35.315 34.828 52.962 1.00 18.99 366 GLY A CA 1
ATOM 2864 C C . GLY A 1 366 ? 34.791 35.938 53.851 1.00 18.70 366 GLY A C 1
ATOM 2865 O O . GLY A 1 366 ? 33.582 36.126 53.954 1.00 19.10 366 GLY A O 1
ATOM 2866 N N . ILE A 1 367 ? 35.719 36.695 54.447 1.00 18.33 367 ILE A N 1
ATOM 2867 C CA . ILE A 1 367 ? 35.386 37.676 55.484 1.00 20.22 367 ILE A CA 1
ATOM 2868 C C . ILE A 1 367 ? 34.586 38.870 54.917 1.00 20.70 367 ILE A C 1
ATOM 2869 O O . ILE A 1 367 ? 33.782 39.480 55.656 1.00 19.19 367 ILE A O 1
ATOM 2874 N N . HIS A 1 368 ? 34.725 39.191 53.609 1.00 18.61 368 HIS A N 1
ATOM 2875 C CA . HIS A 1 368 ? 33.943 40.280 53.004 1.00 18.04 368 HIS A CA 1
ATOM 2876 C C . HIS A 1 368 ? 32.650 39.781 52.306 1.00 19.67 368 HIS A C 1
ATOM 2877 O O . HIS A 1 368 ? 31.984 40.570 51.615 1.00 16.78 368 HIS A O 1
ATOM 2884 N N . ARG A 1 369 ? 32.256 38.511 52.466 1.00 18.80 369 ARG A N 1
ATOM 2885 C CA . ARG A 1 369 ? 31.034 37.980 51.804 1.00 20.91 369 ARG A CA 1
ATOM 2886 C C . ARG A 1 369 ? 29.874 38.941 52.089 1.00 20.26 369 ARG A C 1
ATOM 2887 O O . ARG A 1 369 ? 29.701 39.402 53.223 1.00 18.87 369 ARG A O 1
ATOM 2895 N N . CYS A 1 370 ? 29.047 39.195 51.064 1.00 20.06 370 CYS A N 1
ATOM 2896 C CA . CYS A 1 370 ? 27.963 40.217 51.124 1.00 20.88 370 CYS A CA 1
ATOM 2897 C C . CYS A 1 370 ? 27.165 40.165 52.431 1.00 19.78 370 CYS A C 1
ATOM 2898 O O . CYS A 1 370 ? 26.583 39.147 52.754 1.00 19.72 370 CYS A O 1
ATOM 2901 N N . LEU A 1 371 ? 27.128 41.297 53.147 1.00 18.76 371 LEU A N 1
ATOM 2902 C CA . LEU A 1 371 ? 26.413 41.409 54.443 1.00 20.54 371 LEU A CA 1
ATOM 2903 C C . LEU A 1 371 ? 24.892 41.378 54.216 1.00 18.81 371 LEU A C 1
ATOM 2904 O O . LEU A 1 371 ? 24.137 40.876 55.073 1.00 19.87 371 LEU A O 1
ATOM 2909 N N . GLY A 1 372 ? 24.447 41.914 53.084 1.00 18.89 372 GLY A N 1
ATOM 2910 C CA . GLY A 1 372 ? 23.029 42.158 52.848 1.00 20.76 372 GLY A CA 1
ATOM 2911 C C . GLY A 1 372 ? 22.381 41.123 51.941 1.00 21.90 372 GLY A C 1
ATOM 2912 O O . GLY A 1 372 ? 21.295 41.350 51.466 1.00 23.69 372 GLY A O 1
ATOM 2913 N N . ASN A 1 373 ? 23.008 39.958 51.746 1.00 21.57 373 ASN A N 1
ATOM 2914 C CA . ASN A 1 373 ? 22.518 38.997 50.731 1.00 22.21 373 ASN A CA 1
ATOM 2915 C C . ASN A 1 373 ? 21.077 38.542 51.055 1.00 23.05 373 ASN A C 1
ATOM 2916 O O . ASN A 1 373 ? 20.267 38.322 50.137 1.00 23.08 373 ASN A O 1
ATOM 2921 N N . ARG A 1 374 ? 20.746 38.343 52.338 1.00 23.32 374 ARG A N 1
ATOM 2922 C CA . ARG A 1 374 ? 19.386 37.858 52.728 1.00 25.52 374 ARG A CA 1
ATOM 2923 C C . ARG A 1 374 ? 18.304 38.916 52.462 1.00 21.56 374 ARG A C 1
ATOM 2924 O O . ARG A 1 374 ? 17.166 38.578 52.082 1.00 22.28 374 ARG A O 1
ATOM 2932 N N . LEU A 1 375 ? 18.657 40.201 52.603 1.00 22.56 375 LEU A N 1
ATOM 2933 C CA . LEU A 1 375 ? 17.720 41.302 52.319 1.00 20.58 375 LEU A CA 1
ATOM 2934 C C . LEU A 1 375 ? 17.396 41.316 50.821 1.00 21.09 375 LEU A C 1
ATOM 2935 O O . LEU A 1 375 ? 16.212 41.413 50.415 1.00 19.72 375 LEU A O 1
ATOM 2940 N N . ALA A 1 376 ? 18.447 41.249 49.987 1.00 20.53 376 ALA A N 1
ATOM 2941 C CA . ALA A 1 376 ? 18.249 41.210 48.522 1.00 20.66 376 ALA A CA 1
ATOM 2942 C C . ALA A 1 376 ? 17.375 40.001 48.150 1.00 19.70 376 ALA A C 1
ATOM 2943 O O . ALA A 1 376 ? 16.441 40.104 47.323 1.00 19.64 376 ALA A O 1
ATOM 2945 N N . GLU A 1 377 ? 17.711 38.833 48.695 1.00 20.63 377 GLU A N 1
ATOM 2946 C CA . GLU A 1 377 ? 17.007 37.598 48.286 1.00 23.92 377 GLU A CA 1
ATOM 2947 C C . GLU A 1 377 ? 15.527 37.674 48.699 1.00 23.32 377 GLU A C 1
ATOM 2948 O O . GLU A 1 377 ? 14.659 37.196 47.956 1.00 21.88 377 GLU A O 1
ATOM 2954 N N . LEU A 1 378 ? 15.225 38.305 49.842 1.00 22.00 378 LEU A N 1
ATOM 2955 C CA . LEU A 1 378 ? 13.834 38.377 50.321 1.00 22.43 378 LEU A CA 1
ATOM 2956 C C . LEU A 1 378 ? 13.032 39.335 49.433 1.00 21.77 378 LEU A C 1
ATOM 2957 O O . LEU A 1 378 ? 11.909 38.992 49.028 1.00 20.60 378 LEU A O 1
ATOM 2962 N N . GLN A 1 379 ? 13.638 40.470 49.032 1.00 21.45 379 GLN A N 1
ATOM 2963 C CA . GLN A 1 379 ? 12.968 41.434 48.122 1.00 21.20 379 GLN A CA 1
ATOM 2964 C C . GLN A 1 379 ? 12.732 40.782 46.744 1.00 24.23 379 GLN A C 1
ATOM 2965 O O . GLN A 1 379 ? 11.691 41.029 46.097 1.00 22.25 379 GLN A O 1
ATOM 2971 N N . LEU A 1 380 ? 13.702 39.998 46.269 1.00 21.00 380 LEU A N 1
ATOM 2972 C CA . LEU A 1 380 ? 13.566 39.339 44.938 1.00 23.28 380 LEU A CA 1
ATOM 2973 C C . LEU A 1 380 ? 12.480 38.252 45.001 1.00 23.74 380 LEU A C 1
ATOM 2974 O O . LEU A 1 380 ? 11.705 38.092 44.037 1.00 24.31 380 LEU A O 1
ATOM 2979 N N . LYS A 1 381 ? 12.442 37.501 46.103 1.00 23.76 381 LYS A N 1
ATOM 2980 C CA . LYS A 1 381 ? 11.372 36.477 46.336 1.00 27.37 381 LYS A CA 1
ATOM 2981 C C . LYS A 1 381 ? 9.981 37.105 46.206 1.00 25.39 381 LYS A C 1
ATOM 2982 O O . LYS A 1 381 ? 9.075 36.577 45.494 1.00 25.45 381 LYS A O 1
ATOM 2988 N N . ILE A 1 382 ? 9.780 38.221 46.898 1.00 25.97 382 ILE A N 1
ATOM 2989 C CA . ILE A 1 382 ? 8.484 38.893 46.935 1.00 25.55 382 ILE A CA 1
ATOM 2990 C C . ILE A 1 382 ? 8.131 39.414 45.546 1.00 24.79 382 ILE A C 1
ATOM 2991 O O . ILE A 1 382 ? 6.987 39.247 45.112 1.00 21.99 382 ILE A O 1
ATOM 2996 N N . LEU A 1 383 ? 9.096 40.011 44.822 1.00 22.08 383 LEU A N 1
ATOM 2997 C CA . LEU A 1 383 ? 8.827 40.419 43.423 1.00 23.85 383 LEU A CA 1
ATOM 2998 C C . LEU A 1 383 ? 8.394 39.201 42.572 1.00 24.61 383 LEU A C 1
ATOM 2999 O O . LEU A 1 383 ? 7.453 39.321 41.792 1.00 24.38 383 LEU A O 1
ATOM 3004 N N . TRP A 1 384 ? 9.091 38.060 42.685 1.00 24.01 384 TRP A N 1
ATOM 3005 C CA . TRP A 1 384 ? 8.770 36.857 41.825 1.00 25.05 384 TRP A CA 1
ATOM 3006 C C . TRP A 1 384 ? 7.405 36.262 42.210 1.00 26.91 384 TRP A C 1
ATOM 3007 O O . TRP A 1 384 ? 6.618 35.919 41.302 1.00 28.55 384 TRP A O 1
ATOM 3018 N N . GLU A 1 385 ? 7.105 36.175 43.523 1.00 27.66 385 GLU A N 1
ATOM 3019 C CA . GLU A 1 385 ? 5.728 35.779 44.007 1.00 28.84 385 GLU A CA 1
ATOM 3020 C C . GLU A 1 385 ? 4.679 36.587 43.252 1.00 27.27 385 GLU A C 1
ATOM 3021 O O . GLU A 1 385 ? 3.707 36.010 42.715 1.00 29.55 385 GLU A O 1
ATOM 3027 N N . GLU A 1 386 ? 4.866 37.915 43.216 1.00 24.58 386 GLU A N 1
ATOM 3028 C CA . GLU A 1 386 ? 3.871 38.834 42.600 1.00 25.44 386 GLU A CA 1
ATOM 3029 C C . GLU A 1 386 ? 3.825 38.720 41.069 1.00 26.82 386 GLU A C 1
ATOM 3030 O O . GLU A 1 386 ? 2.721 38.779 40.488 1.00 25.88 386 GLU A O 1
ATOM 3036 N N . MET A 1 387 ? 4.987 38.624 40.407 1.00 24.47 387 MET A N 1
ATOM 3037 C CA . MET A 1 387 ? 4.998 38.396 38.945 1.00 25.24 387 MET A CA 1
ATOM 3038 C C . MET A 1 387 ? 4.195 37.130 38.606 1.00 28.10 387 MET A C 1
ATOM 3039 O O . MET A 1 387 ? 3.367 37.158 37.687 1.00 32.14 387 MET A O 1
ATOM 3044 N N . CYS A 1 388 ? 4.485 36.034 39.317 1.00 30.34 388 CYS A N 1
ATOM 3045 C CA . CYS A 1 388 ? 3.834 34.738 39.154 1.00 33.36 388 CYS A CA 1
ATOM 3046 C C . CYS A 1 388 ? 2.304 34.870 39.278 1.00 37.27 388 CYS A C 1
ATOM 3047 O O . CYS A 1 388 ? 1.573 34.226 38.504 1.00 34.69 388 CYS A O 1
ATOM 3050 N N . GLU A 1 389 ? 1.819 35.688 40.227 1.00 36.41 389 GLU A N 1
ATOM 3051 C CA . GLU A 1 389 ? 0.374 35.834 40.484 1.00 33.70 389 GLU A CA 1
ATOM 3052 C C . GLU A 1 389 ? -0.304 36.709 39.437 1.00 33.34 389 GLU A C 1
ATOM 3053 O O . GLU A 1 389 ? -1.483 36.503 39.156 1.00 32.82 389 GLU A O 1
ATOM 3059 N N . ARG A 1 390 ? 0.397 37.712 38.898 1.00 32.06 390 ARG A N 1
ATOM 3060 C CA . ARG A 1 390 ? -0.276 38.743 38.094 1.00 30.46 390 ARG A CA 1
ATOM 3061 C C . ARG A 1 390 ? -0.070 38.566 36.574 1.00 31.04 390 ARG A C 1
ATOM 3062 O O . ARG A 1 390 ? -0.895 39.092 35.804 1.00 30.89 390 ARG A O 1
ATOM 3070 N N . TYR A 1 391 ? 1.014 37.901 36.116 1.00 29.12 391 TYR A N 1
ATOM 3071 C CA . TYR A 1 391 ? 1.379 37.956 34.667 1.00 28.82 391 TYR A CA 1
ATOM 3072 C C . TYR A 1 391 ? 1.498 36.546 34.057 1.00 28.55 391 TYR A C 1
ATOM 3073 O O . TYR A 1 391 ? 2.035 35.649 34.691 1.00 29.37 391 TYR A O 1
ATOM 3082 N N . SER A 1 392 ? 0.992 36.405 32.814 1.00 29.07 392 SER A N 1
ATOM 3083 C CA . SER A 1 392 ? 1.190 35.227 31.937 1.00 31.96 392 SER A CA 1
ATOM 3084 C C . SER A 1 392 ? 2.542 35.313 31.198 1.00 30.07 392 SER A C 1
ATOM 3085 O O . SER A 1 392 ? 3.149 34.304 30.934 1.00 28.13 392 SER A O 1
ATOM 3088 N N . ARG A 1 393 ? 2.992 36.512 30.830 1.00 29.97 393 ARG A N 1
ATOM 3089 C CA . ARG A 1 393 ? 4.366 36.641 30.373 1.00 33.24 393 ARG A CA 1
ATOM 3090 C C . ARG A 1 393 ? 4.846 38.099 30.390 1.00 29.75 393 ARG A C 1
ATOM 3091 O O . ARG A 1 393 ? 4.069 39.049 30.382 1.00 28.49 393 ARG A O 1
ATOM 3099 N N . ILE A 1 394 ? 6.179 38.214 30.415 1.00 29.49 394 ILE A N 1
ATOM 3100 C CA . ILE A 1 394 ? 6.902 39.435 30.412 1.00 27.06 394 ILE A CA 1
ATOM 3101 C C . ILE A 1 394 ? 7.633 39.518 29.072 1.00 25.33 394 ILE A C 1
ATOM 3102 O O . ILE A 1 394 ? 8.502 38.709 28.844 1.00 28.12 394 ILE A O 1
ATOM 3107 N N . GLU A 1 395 ? 7.277 40.507 28.236 1.00 26.40 395 GLU A N 1
ATOM 3108 C CA . GLU A 1 395 ? 7.795 40.690 26.895 1.00 26.93 395 GLU A CA 1
ATOM 3109 C C . GLU A 1 395 ? 8.739 41.892 26.882 1.00 25.03 395 GLU A C 1
ATOM 3110 O O . GLU A 1 395 ? 8.315 43.005 27.134 1.00 28.35 395 GLU A O 1
ATOM 3116 N N . VAL A 1 396 ? 10.011 41.672 26.534 1.00 26.51 396 VAL A N 1
ATOM 3117 C CA . VAL A 1 396 ? 10.932 42.741 26.186 1.00 27.55 396 VAL A CA 1
ATOM 3118 C C . VAL A 1 396 ? 10.686 43.114 24.719 1.00 29.09 396 VAL A C 1
ATOM 3119 O O . VAL A 1 396 ? 10.850 42.263 23.846 1.00 30.10 396 VAL A O 1
ATOM 3123 N N . CYS A 1 397 ? 10.287 44.366 24.457 1.00 32.23 397 CYS A N 1
ATOM 3124 C CA . CYS A 1 397 ? 9.711 44.746 23.145 1.00 32.28 397 CYS A CA 1
ATOM 3125 C C . CYS A 1 397 ? 10.519 45.854 22.481 1.00 34.58 397 CYS A C 1
ATOM 3126 O O . CYS A 1 397 ? 10.103 46.379 21.463 1.00 35.02 397 CYS A O 1
ATOM 3129 N N . GLY A 1 398 ? 11.708 46.161 23.010 1.00 30.71 398 GLY A N 1
ATOM 3130 C CA . GLY A 1 398 ? 12.590 47.128 22.348 1.00 31.90 398 GLY A CA 1
ATOM 3131 C C . GLY A 1 398 ? 14.012 46.931 22.817 1.00 30.93 398 GLY A C 1
ATOM 3132 O O . GLY A 1 398 ? 14.269 45.964 23.540 1.00 30.86 398 GLY A O 1
ATOM 3133 N N . GLU A 1 399 ? 14.932 47.805 22.394 1.00 34.62 399 GLU A N 1
ATOM 3134 C CA . GLU A 1 399 ? 16.359 47.535 22.603 1.00 36.92 399 GLU A CA 1
ATOM 3135 C C . GLU A 1 399 ? 16.719 47.723 24.076 1.00 31.02 399 GLU A C 1
ATOM 3136 O O . GLU A 1 399 ? 16.532 48.813 24.608 1.00 30.23 399 GLU A O 1
ATOM 3142 N N . PRO A 1 400 ? 17.312 46.720 24.766 1.00 29.68 400 PRO A N 1
ATOM 3143 C CA . PRO A 1 400 ? 17.891 46.952 26.093 1.00 28.04 400 PRO A CA 1
ATOM 3144 C C . PRO A 1 400 ? 19.117 47.861 26.020 1.00 27.08 400 PRO A C 1
ATOM 3145 O O . PRO A 1 400 ? 19.903 47.768 25.062 1.00 30.37 400 PRO A O 1
ATOM 3149 N N . VAL A 1 401 ? 19.275 48.745 27.011 1.00 23.60 401 VAL A N 1
ATOM 3150 C CA . VAL A 1 401 ? 20.422 49.633 27.079 1.00 23.87 401 VAL A CA 1
ATOM 3151 C C . VAL A 1 401 ? 21.139 49.342 28.408 1.00 23.33 401 VAL A C 1
ATOM 3152 O O . VAL A 1 401 ? 20.501 49.407 29.513 1.00 21.61 401 VAL A O 1
ATOM 3156 N N . ARG A 1 402 ? 22.427 48.998 28.304 1.00 21.88 402 ARG A N 1
ATOM 3157 C CA . ARG A 1 402 ? 23.195 48.495 29.460 1.00 25.10 402 ARG A CA 1
ATOM 3158 C C . ARG A 1 402 ? 24.071 49.619 29.997 1.00 23.80 402 ARG A C 1
ATOM 3159 O O . ARG A 1 402 ? 24.360 50.554 2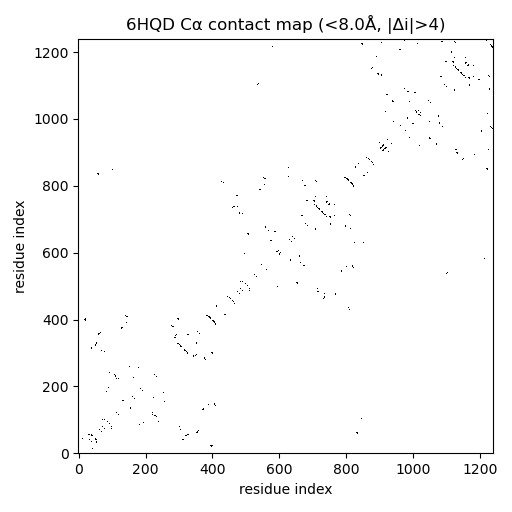9.291 1.00 24.63 402 ARG A O 1
ATOM 3167 N N . VAL A 1 403 ? 24.492 49.484 31.261 1.00 24.61 403 VAL A N 1
ATOM 3168 C CA . VAL A 1 403 ? 25.378 50.417 31.974 1.00 24.11 403 VAL A CA 1
ATOM 3169 C C . VAL A 1 403 ? 26.822 50.279 31.468 1.00 24.79 403 VAL A C 1
ATOM 3170 O O . VAL A 1 403 ? 27.403 49.195 31.509 1.00 22.57 403 VAL A O 1
ATOM 3174 N N . PRO A 1 404 ? 27.477 51.383 31.041 1.00 24.81 404 PRO A N 1
ATOM 3175 C CA . PRO A 1 404 ? 28.897 51.336 30.679 1.00 23.85 404 PRO A CA 1
ATOM 3176 C C . PRO A 1 404 ? 29.820 51.261 31.913 1.00 20.94 404 PRO A C 1
ATOM 3177 O O . PRO A 1 404 ? 30.388 52.261 32.325 1.00 22.12 404 PRO A O 1
ATOM 3181 N N . SER A 1 405 ? 29.985 50.059 32.463 1.00 19.84 405 SER A N 1
ATOM 3182 C CA . SER A 1 405 ? 30.823 49.846 33.679 1.00 20.56 405 SER A CA 1
ATOM 3183 C C . SER A 1 405 ? 31.432 48.439 33.687 1.00 19.16 405 SER A C 1
ATOM 3184 O O . SER A 1 405 ? 30.771 47.487 33.278 1.00 20.63 405 SER A O 1
ATOM 3187 N N . ASN A 1 406 ? 32.679 48.304 34.196 1.00 19.60 406 ASN A N 1
ATOM 3188 C CA . ASN A 1 406 ? 33.312 46.994 34.375 1.00 18.00 406 ASN A CA 1
ATOM 3189 C C . ASN A 1 406 ? 33.018 46.468 35.783 1.00 16.98 406 ASN A C 1
ATOM 3190 O O . ASN A 1 406 ? 33.484 45.364 36.152 1.00 17.30 406 ASN A O 1
ATOM 3195 N N . LEU A 1 407 ? 32.238 47.216 36.569 1.00 17.46 407 LEU A N 1
ATOM 3196 C CA . LEU A 1 407 ? 31.926 46.866 38.000 1.00 18.23 407 LEU A CA 1
ATOM 3197 C C . LEU A 1 407 ? 30.457 46.496 38.115 1.00 20.50 407 LEU A C 1
ATOM 3198 O O . LEU A 1 407 ? 30.124 45.367 38.534 1.00 20.02 407 LEU A O 1
ATOM 3203 N N . VAL A 1 408 ? 29.592 47.433 37.740 1.00 19.65 408 VAL A N 1
ATOM 3204 C CA . VAL A 1 408 ? 28.151 47.265 37.785 1.00 22.66 408 VAL A CA 1
ATOM 3205 C C . VAL A 1 408 ? 27.669 46.666 36.463 1.00 23.32 408 VAL A C 1
ATOM 3206 O O . VAL A 1 408 ? 27.848 47.270 35.428 1.00 24.63 408 VAL A O 1
ATOM 3210 N N . HIS A 1 409 ? 27.071 45.472 36.533 1.00 23.08 409 HIS A N 1
ATOM 3211 C CA . HIS A 1 409 ? 26.658 44.672 35.378 1.00 21.98 409 HIS A CA 1
ATOM 3212 C C . HIS A 1 409 ? 25.129 44.687 35.343 1.00 23.16 409 HIS A C 1
ATOM 3213 O O . HIS A 1 409 ? 24.482 43.886 35.988 1.00 19.93 409 HIS A O 1
ATOM 3220 N N . GLY A 1 410 ? 24.567 45.713 34.680 1.00 24.31 410 GLY A N 1
ATOM 3221 C CA . GLY A 1 410 ? 23.145 45.995 34.787 1.00 23.87 410 GLY A CA 1
ATOM 3222 C C . GLY A 1 410 ? 22.635 46.840 33.630 1.00 23.91 410 GLY A C 1
ATOM 3223 O O . GLY A 1 410 ? 23.334 46.978 32.583 1.00 24.50 410 GLY A O 1
ATOM 3224 N N . TYR A 1 411 ? 21.453 47.433 33.856 1.00 22.28 411 TYR A N 1
ATOM 3225 C CA . TYR A 1 411 ? 20.627 48.080 32.762 1.00 24.73 411 TYR A CA 1
ATOM 3226 C C . TYR A 1 411 ? 20.164 49.509 33.076 1.00 24.27 411 TYR A C 1
ATOM 3227 O O . TYR A 1 411 ? 19.832 49.857 34.241 1.00 23.90 411 TYR A O 1
ATOM 3236 N N . ILE A 1 412 ? 20.107 50.336 32.014 1.00 21.99 412 ILE A N 1
ATOM 3237 C CA . ILE A 1 412 ? 19.533 51.678 32.015 1.00 21.74 412 ILE A CA 1
ATOM 3238 C C . ILE A 1 412 ? 18.071 51.634 31.525 1.00 23.68 412 ILE A C 1
ATOM 3239 O O . ILE A 1 412 ? 17.197 52.310 32.060 1.00 22.04 412 ILE A O 1
ATOM 3244 N N . ASP A 1 413 ? 17.807 50.825 30.509 1.00 22.22 413 ASP A N 1
ATOM 3245 C CA . ASP A 1 413 ? 16.481 50.792 29.851 1.00 25.86 413 ASP A CA 1
ATOM 3246 C C . ASP A 1 413 ? 16.184 49.360 29.404 1.00 23.85 413 ASP A C 1
ATOM 3247 O O . ASP A 1 413 ? 17.031 48.749 28.743 1.00 23.41 413 ASP A O 1
ATOM 3252 N N . ILE A 1 414 ? 15.007 48.842 29.796 1.00 22.80 414 ILE A N 1
ATOM 3253 C CA . ILE A 1 414 ? 14.418 47.626 29.268 1.00 21.95 414 ILE A CA 1
ATOM 3254 C C . ILE A 1 414 ? 12.943 47.934 28.957 1.00 24.64 414 ILE A C 1
ATOM 3255 O O . ILE A 1 414 ? 12.086 47.912 29.851 1.00 22.55 414 ILE A O 1
ATOM 3260 N N . PRO A 1 415 ? 12.599 48.219 27.678 1.00 25.93 415 PRO A N 1
ATOM 3261 C CA . PRO A 1 415 ? 11.203 48.381 27.282 1.00 26.66 415 PRO A CA 1
ATOM 3262 C C . PRO A 1 415 ? 10.428 47.065 27.411 1.00 27.95 415 PRO A C 1
ATOM 3263 O O . PRO A 1 415 ? 10.821 46.036 26.810 1.00 27.83 415 PRO A O 1
ATOM 3267 N N . VAL A 1 416 ? 9.376 47.049 28.247 1.00 27.35 416 VAL A N 1
ATOM 3268 C CA . VAL A 1 416 ? 8.577 45.826 28.354 1.00 27.45 416 VAL A CA 1
ATOM 3269 C C . VAL A 1 416 ? 7.080 46.131 28.200 1.00 29.25 416 VAL A C 1
ATOM 3270 O O . VAL A 1 416 ? 6.595 47.284 28.375 1.00 26.71 416 VAL A O 1
ATOM 3274 N N . ARG A 1 417 ? 6.375 45.065 27.818 1.00 26.77 417 ARG A N 1
ATOM 3275 C CA . ARG A 1 417 ? 4.923 45.001 27.888 1.00 32.00 417 ARG A CA 1
ATOM 3276 C C . ARG A 1 417 ? 4.565 43.794 28.736 1.00 29.13 417 ARG A C 1
ATOM 3277 O O . ARG A 1 417 ? 5.169 42.717 28.559 1.00 30.37 417 ARG A O 1
ATOM 3285 N N . LEU A 1 418 ? 3.606 43.990 29.653 1.00 29.66 418 LEU A N 1
ATOM 3286 C CA . LEU A 1 418 ? 3.112 42.937 30.493 1.00 28.20 418 LEU A CA 1
ATOM 3287 C C . LEU A 1 418 ? 1.837 42.351 29.885 1.00 32.44 418 LEU A C 1
ATOM 3288 O O . LEU A 1 418 ? 1.028 43.103 29.318 1.00 34.00 418 LEU A O 1
ATOM 3293 N N . HIS A 1 419 ? 1.670 41.042 30.056 1.00 32.80 419 HIS A N 1
ATOM 3294 C CA . HIS A 1 419 ? 0.530 40.275 29.553 1.00 36.45 419 HIS A CA 1
ATOM 3295 C C . HIS A 1 419 ? -0.156 39.579 30.729 1.00 38.51 419 HIS A C 1
ATOM 3296 O O . HIS A 1 419 ? 0.512 39.001 31.587 1.00 35.66 419 HIS A O 1
ATOM 3303 N N . ALA A 1 420 ? -1.491 39.596 30.717 1.00 39.11 420 ALA A N 1
ATOM 3304 C CA . ALA A 1 420 ? -2.304 38.951 31.741 1.00 43.95 420 ALA A CA 1
ATOM 3305 C C . ALA A 1 420 ? -3.471 38.226 31.059 1.00 44.35 420 ALA A C 1
ATOM 3306 O O . ALA A 1 420 ? -3.666 37.053 31.303 1.00 50.76 420 ALA A O 1
ATOM 3308 N N . ASP B 1 9 ? -22.309 8.907 77.177 1.00 55.26 9 ASP B N 1
ATOM 3309 C CA . ASP B 1 9 ? -21.446 8.366 76.083 1.00 57.34 9 ASP B CA 1
ATOM 3310 C C . ASP B 1 9 ? -21.982 6.985 75.662 1.00 60.75 9 ASP B C 1
ATOM 3311 O O . ASP B 1 9 ? -22.306 6.786 74.490 1.00 62.87 9 ASP B O 1
ATOM 3313 N N . ALA B 1 10 ? -22.112 6.055 76.625 1.00 59.38 10 ALA B N 1
ATOM 3314 C CA . ALA B 1 10 ? -22.577 4.668 76.381 1.00 57.58 10 ALA B CA 1
ATOM 3315 C C . ALA B 1 10 ? -24.012 4.634 75.798 1.00 63.62 10 ALA B C 1
ATOM 3316 O O . ALA B 1 10 ? -24.316 3.780 74.925 1.00 63.15 10 ALA B O 1
ATOM 3318 N N . GLU B 1 11 ? -24.898 5.535 76.270 1.00 58.51 11 GLU B N 1
ATOM 3319 C CA . GLU B 1 11 ? -26.302 5.638 75.781 1.00 53.47 11 GLU B CA 1
ATOM 3320 C C . GLU B 1 11 ? -26.314 6.129 74.322 1.00 48.57 11 GLU B C 1
ATOM 3321 O O . GLU B 1 11 ? -26.854 5.441 73.454 1.00 51.43 11 GLU B O 1
ATOM 3323 N N . ILE B 1 12 ? -25.709 7.303 74.067 1.00 46.00 12 ILE B N 1
ATOM 3324 C CA . ILE B 1 12 ? -25.634 7.946 72.738 1.00 50.26 12 ILE B CA 1
ATOM 3325 C C . ILE B 1 12 ? -24.948 7.006 71.735 1.00 46.53 12 ILE B C 1
ATOM 3326 O O . ILE B 1 12 ? -25.393 6.903 70.593 1.00 41.69 12 ILE B O 1
ATOM 3331 N N . ALA B 1 13 ? -23.854 6.354 72.165 1.00 47.73 13 ALA B N 1
ATOM 3332 C CA . ALA B 1 13 ? -23.033 5.476 71.292 1.00 46.22 13 ALA B CA 1
ATOM 3333 C C . ALA B 1 13 ? -23.860 4.292 70.781 1.00 47.68 13 ALA B C 1
ATOM 3334 O O . ALA B 1 13 ? -23.737 3.932 69.594 1.00 52.54 13 ALA B O 1
ATOM 3336 N N . ARG B 1 14 ? -24.667 3.697 71.676 1.00 41.91 14 ARG B N 1
ATOM 3337 C CA . ARG B 1 14 ? -25.455 2.486 71.373 1.00 44.73 14 ARG B CA 1
ATOM 3338 C C . ARG B 1 14 ? -26.645 2.834 70.455 1.00 44.76 14 ARG B C 1
ATOM 3339 O O . ARG B 1 14 ? -26.965 2.015 69.592 1.00 52.07 14 ARG B O 1
ATOM 3341 N N . SER B 1 15 ? -27.235 4.047 70.606 1.00 47.16 15 SER B N 1
ATOM 3342 C CA . SER B 1 15 ? -28.555 4.444 70.033 1.00 41.46 15 SER B CA 1
ATOM 3343 C C . SER B 1 15 ? -28.455 5.122 68.648 1.00 42.90 15 SER B C 1
ATOM 3344 O O . SER B 1 15 ? -29.251 4.788 67.775 1.00 43.37 15 SER B O 1
ATOM 3347 N N . ILE B 1 16 ? -27.526 6.070 68.435 1.00 38.97 16 ILE B N 1
ATOM 3348 C CA . ILE B 1 16 ? -27.475 6.833 67.153 1.00 35.77 16 ILE B CA 1
ATOM 3349 C C . ILE B 1 16 ? -26.985 5.909 66.026 1.00 31.74 16 ILE B C 1
ATOM 3350 O O . ILE B 1 16 ? -26.359 4.894 66.267 1.00 31.67 16 ILE B O 1
ATOM 3355 N N . ALA B 1 17 ? -27.339 6.258 64.791 1.00 30.82 17 ALA B N 1
ATOM 3356 C CA . ALA B 1 17 ? -26.983 5.459 63.631 1.00 29.97 17 ALA B CA 1
ATOM 3357 C C . ALA B 1 17 ? -25.465 5.554 63.449 1.00 30.61 17 ALA B C 1
ATOM 3358 O O . ALA B 1 17 ? -24.858 6.574 63.808 1.00 23.68 17 ALA B O 1
ATOM 3360 N N . LEU B 1 18 ? -24.891 4.487 62.893 1.00 30.29 18 LEU B N 1
ATOM 3361 C CA . LEU B 1 18 ? -23.472 4.365 62.654 1.00 29.14 18 LEU B CA 1
ATOM 3362 C C . LEU B 1 18 ? -22.957 5.563 61.856 1.00 28.01 18 LEU B C 1
ATOM 3363 O O . LEU B 1 18 ? -21.901 6.090 62.195 1.00 26.66 18 LEU B O 1
ATOM 3368 N N . GLU B 1 19 ? -23.679 5.969 60.800 1.00 26.12 19 GLU B N 1
ATOM 3369 C CA . GLU B 1 19 ? -23.206 7.068 59.931 1.00 27.16 19 GLU B CA 1
ATOM 3370 C C . GLU B 1 19 ? -23.139 8.423 60.668 1.00 24.23 19 GLU B C 1
ATOM 3371 O O . GLU B 1 19 ? -22.530 9.351 60.131 1.00 25.92 19 GLU B O 1
ATOM 3377 N N . ASP B 1 20 ? -23.731 8.580 61.860 1.00 21.38 20 ASP B N 1
ATOM 3378 C CA . ASP B 1 20 ? -23.729 9.909 62.557 1.00 22.86 20 ASP B CA 1
ATOM 3379 C C . ASP B 1 20 ? -22.596 10.007 63.590 1.00 24.36 20 ASP B C 1
ATOM 3380 O O . ASP B 1 20 ? -22.490 11.035 64.237 1.00 24.22 20 ASP B O 1
ATOM 3385 N N . ILE B 1 21 ? -21.763 8.961 63.738 1.00 21.75 21 ILE B N 1
ATOM 3386 C CA . ILE B 1 21 ? -20.662 8.951 64.779 1.00 22.96 21 ILE B CA 1
ATOM 3387 C C . ILE B 1 21 ? -19.496 9.791 64.272 1.00 24.50 21 ILE B C 1
ATOM 3388 O O . ILE B 1 21 ? -18.940 9.499 63.192 1.00 21.44 21 ILE B O 1
ATOM 3393 N N . ASP B 1 22 ? -19.093 10.790 65.079 1.00 20.79 22 ASP B N 1
ATOM 3394 C CA . ASP B 1 22 ? -17.844 11.541 64.838 1.00 22.09 22 ASP B CA 1
ATOM 3395 C C . ASP B 1 22 ? -16.971 11.472 66.104 1.00 22.19 22 ASP B C 1
ATOM 3396 O O . ASP B 1 22 ? -17.243 12.201 67.074 1.00 21.30 22 ASP B O 1
ATOM 3401 N N . VAL B 1 23 ? -15.921 10.634 66.073 1.00 20.69 23 VAL B N 1
ATOM 3402 C CA . VAL B 1 23 ? -15.029 10.420 67.235 1.00 19.78 23 VAL B CA 1
ATOM 3403 C C . VAL B 1 23 ? -13.937 11.509 67.312 1.00 20.34 23 VAL B C 1
ATOM 3404 O O . VAL B 1 23 ? -13.086 11.397 68.174 1.00 22.41 23 VAL B O 1
ATOM 3408 N N . SER B 1 24 ? -13.956 12.548 66.463 1.00 17.48 24 SER B N 1
ATOM 3409 C CA . SER B 1 24 ? -12.852 13.532 66.418 1.00 17.70 24 SER B CA 1
ATOM 3410 C C . SER B 1 24 ? -13.100 14.739 67.341 1.00 17.24 24 SER B C 1
ATOM 3411 O O . SER B 1 24 ? -12.251 15.600 67.462 1.00 18.03 24 SER B O 1
ATOM 3414 N N . LYS B 1 25 ? -14.290 14.836 67.933 1.00 17.76 25 LYS B N 1
ATOM 3415 C CA . LYS B 1 25 ? -14.675 16.013 68.756 1.00 19.92 25 LYS B CA 1
ATOM 3416 C C . LYS B 1 25 ? -13.777 16.117 69.986 1.00 18.33 25 LYS B C 1
ATOM 3417 O O . LYS B 1 25 ? -13.778 15.211 70.824 1.00 18.35 25 LYS B O 1
ATOM 3423 N N . PRO B 1 26 ? -12.987 17.218 70.147 1.00 17.14 26 PRO B N 1
ATOM 3424 C CA . PRO B 1 26 ? -12.149 17.371 71.345 1.00 17.68 26 PRO B CA 1
ATOM 3425 C C . PRO B 1 26 ? -12.860 17.243 72.700 1.00 19.20 26 PRO B C 1
ATOM 3426 O O . PRO B 1 26 ? -12.251 16.771 73.707 1.00 17.98 26 PRO B O 1
ATOM 3430 N N . GLU B 1 27 ? -14.159 17.561 72.741 1.00 17.23 27 GLU B N 1
ATOM 3431 C CA . GLU B 1 27 ? -14.905 17.413 73.981 1.00 18.78 27 GLU B CA 1
ATOM 3432 C C . GLU B 1 27 ? -14.939 15.946 74.460 1.00 17.92 27 GLU B C 1
ATOM 3433 O O . GLU B 1 27 ? -14.950 15.711 75.674 1.00 19.77 27 GLU B O 1
ATOM 3439 N N . LEU B 1 28 ? -14.986 14.959 73.560 1.00 16.04 28 LEU B N 1
ATOM 3440 C CA . LEU B 1 28 ? -14.893 13.556 73.936 1.00 17.19 28 LEU B CA 1
ATOM 3441 C C . LEU B 1 28 ? -13.563 13.272 74.643 1.00 17.90 28 LEU B C 1
ATOM 3442 O O . LEU B 1 28 ? -13.557 12.524 75.631 1.00 19.04 28 LEU B O 1
ATOM 3447 N N . PHE B 1 29 ? -12.492 13.928 74.206 1.00 15.97 29 PHE B N 1
ATOM 3448 C CA . PHE B 1 29 ? -11.141 13.685 74.789 1.00 17.25 29 PHE B CA 1
ATOM 3449 C C . PHE B 1 29 ? -11.022 14.353 76.176 1.00 19.08 29 PHE B C 1
ATOM 3450 O O . PHE B 1 29 ? -10.310 13.852 77.073 1.00 18.46 29 PHE B O 1
ATOM 3458 N N . GLU B 1 30 ? -11.752 15.445 76.386 1.00 20.21 30 GLU B N 1
ATOM 3459 C CA . GLU B 1 30 ? -11.804 16.123 77.691 1.00 19.23 30 GLU B CA 1
ATOM 3460 C C . GLU B 1 30 ? -12.351 15.165 78.750 1.00 18.70 30 GLU B C 1
ATOM 3461 O O . GLU B 1 30 ? -11.971 15.296 79.942 1.00 18.05 30 GLU B O 1
ATOM 3467 N N . ARG B 1 31 ? -13.262 14.267 78.367 1.00 19.15 31 ARG B N 1
ATOM 3468 C CA . ARG B 1 31 ? -13.892 13.320 79.334 1.00 20.83 31 ARG B CA 1
ATOM 3469 C C . ARG B 1 31 ? -13.280 11.904 79.220 1.00 21.19 31 ARG B C 1
ATOM 3470 O O . ARG B 1 31 ? -13.739 10.970 79.882 1.00 21.03 31 ARG B O 1
ATOM 3478 N N . ASP B 1 32 ? -12.228 11.764 78.413 1.00 17.94 32 ASP B N 1
ATOM 3479 C CA . ASP B 1 32 ? -11.674 10.486 78.014 1.00 19.82 32 ASP B CA 1
ATOM 3480 C C . ASP B 1 32 ? -12.813 9.508 77.718 1.00 19.20 32 ASP B C 1
ATOM 3481 O O . ASP B 1 32 ? -12.790 8.339 78.178 1.00 19.39 32 ASP B O 1
ATOM 3486 N N . GLY B 1 33 ? -13.755 9.968 76.872 1.00 17.34 33 GLY B N 1
ATOM 3487 C CA . GLY B 1 33 ? -15.054 9.297 76.675 1.00 18.92 33 GLY B CA 1
ATOM 3488 C C . GLY B 1 33 ? -15.153 8.456 75.392 1.00 19.30 33 GLY B C 1
ATOM 3489 O O . GLY B 1 33 ? -16.285 8.209 74.918 1.00 19.84 33 GLY B O 1
ATOM 3490 N N . LEU B 1 34 ? -14.014 8.051 74.778 1.00 17.07 34 LEU B N 1
ATOM 3491 C CA . LEU B 1 34 ? -14.054 7.480 73.391 1.00 17.85 34 LEU B CA 1
ATOM 3492 C C . LEU B 1 34 ? -14.415 5.978 73.402 1.00 18.15 34 LEU B C 1
ATOM 3493 O O . LEU B 1 34 ? -14.915 5.434 72.376 1.00 17.69 34 LEU B O 1
ATOM 3498 N N . HIS B 1 35 ? -14.166 5.267 74.526 1.00 19.79 35 HIS B N 1
ATOM 3499 C CA . HIS B 1 35 ? -14.153 3.800 74.489 1.00 21.00 35 HIS B CA 1
ATOM 3500 C C . HIS B 1 35 ? -15.522 3.221 74.089 1.00 21.92 35 HIS B C 1
ATOM 3501 O O . HIS B 1 35 ? -15.571 2.303 73.268 1.00 20.92 35 HIS B O 1
ATOM 3508 N N . PRO B 1 36 ? -16.690 3.713 74.564 1.00 21.81 36 PRO B N 1
ATOM 3509 C CA . PRO B 1 36 ? -17.972 3.214 74.056 1.00 22.54 36 PRO B CA 1
ATOM 3510 C C . PRO B 1 36 ? -18.135 3.345 72.524 1.00 21.95 36 PRO B C 1
ATOM 3511 O O . PRO B 1 36 ? -18.693 2.449 71.911 1.00 20.67 36 PRO B O 1
ATOM 3515 N N . TYR B 1 37 ? -17.620 4.421 71.911 1.00 19.45 37 TYR B N 1
ATOM 3516 C CA . TYR B 1 37 ? -17.728 4.587 70.477 1.00 22.85 37 TYR B CA 1
ATOM 3517 C C . TYR B 1 37 ? -16.773 3.606 69.764 1.00 19.80 37 TYR B C 1
ATOM 3518 O O . TYR B 1 37 ? -17.181 2.925 68.806 1.00 18.47 37 TYR B O 1
ATOM 3527 N N . PHE B 1 38 ? -15.519 3.497 70.245 1.00 19.55 38 PHE B N 1
ATOM 3528 C CA . PHE B 1 38 ? -14.557 2.599 69.625 1.00 17.83 38 PHE B CA 1
ATOM 3529 C C . PHE B 1 38 ? -15.008 1.133 69.721 1.00 18.55 38 PHE B C 1
ATOM 3530 O O . PHE B 1 38 ? -14.761 0.341 68.787 1.00 19.61 38 PHE B O 1
ATOM 3538 N N . GLU B 1 39 ? -15.621 0.751 70.846 1.00 18.97 39 GLU B N 1
ATOM 3539 C CA . GLU B 1 39 ? -16.140 -0.604 71.079 1.00 21.46 39 GLU B CA 1
ATOM 3540 C C . GLU B 1 39 ? -17.196 -0.955 70.017 1.00 20.25 39 GLU B C 1
ATOM 3541 O O . GLU B 1 39 ? -17.190 -2.026 69.429 1.00 21.14 39 GLU B O 1
ATOM 3547 N N . ARG B 1 40 ? -18.090 -0.017 69.712 1.00 22.32 40 ARG B N 1
ATOM 3548 C CA . ARG B 1 40 ? -19.126 -0.235 68.702 1.00 22.88 40 ARG B CA 1
ATOM 3549 C C . ARG B 1 40 ? -18.524 -0.337 67.286 1.00 20.65 40 ARG B C 1
ATOM 3550 O O . ARG B 1 40 ? -18.889 -1.279 66.494 1.00 20.53 40 ARG B O 1
ATOM 3558 N N . LEU B 1 41 ? -17.594 0.559 66.955 1.00 19.29 41 LEU B N 1
ATOM 3559 C CA . LEU B 1 41 ? -16.894 0.545 65.630 1.00 18.69 41 LEU B CA 1
ATOM 3560 C C . LEU B 1 41 ? -16.087 -0.753 65.403 1.00 18.89 41 LEU B C 1
ATOM 3561 O O . LEU B 1 41 ? -16.171 -1.351 64.330 1.00 17.94 41 LEU B O 1
ATOM 3566 N N . ARG B 1 42 ? -15.247 -1.164 66.366 1.00 19.58 42 ARG B N 1
ATOM 3567 C CA . ARG B 1 42 ? -14.433 -2.338 66.197 1.00 19.26 42 ARG B CA 1
ATOM 3568 C C . ARG B 1 42 ? -15.332 -3.558 65.928 1.00 22.47 42 ARG B C 1
ATOM 3569 O O . ARG B 1 42 ? -14.996 -4.405 65.102 1.00 22.42 42 ARG B O 1
ATOM 3577 N N . ARG B 1 43 ? -16.478 -3.608 66.605 1.00 21.48 43 ARG B N 1
ATOM 3578 C CA . ARG B 1 43 ? -17.481 -4.702 66.527 1.00 22.62 43 ARG B CA 1
ATOM 3579 C C . ARG B 1 43 ? -18.294 -4.657 65.220 1.00 25.08 43 ARG B C 1
ATOM 3580 O O . ARG B 1 43 ? -18.509 -5.680 64.588 1.00 25.6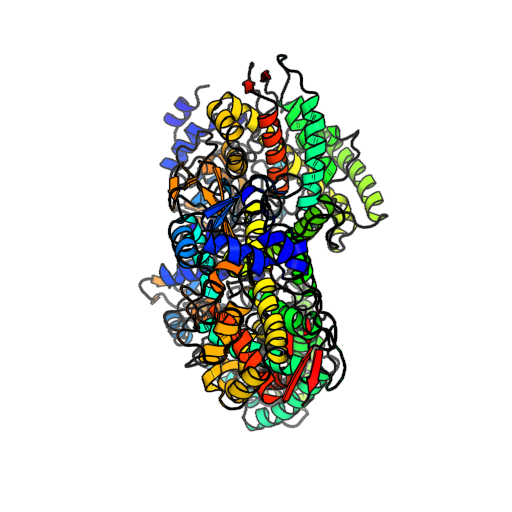7 43 ARG B O 1
ATOM 3582 N N . GLU B 1 44 ? -18.783 -3.480 64.827 1.00 26.77 44 GLU B N 1
ATOM 3583 C CA . GLU B 1 44 ? -19.813 -3.348 63.761 1.00 25.51 44 GLU B CA 1
ATOM 3584 C C . GLU B 1 44 ? -19.271 -2.774 62.452 1.00 26.32 44 GLU B C 1
ATOM 3585 O O . GLU B 1 44 ? -19.908 -3.021 61.428 1.00 24.10 44 GLU B O 1
ATOM 3591 N N . ASP B 1 45 ? -18.201 -1.957 62.480 1.00 23.67 45 ASP B N 1
ATOM 3592 C CA . ASP B 1 45 ? -17.775 -1.200 61.284 1.00 23.32 45 ASP B CA 1
ATOM 3593 C C . ASP B 1 45 ? -16.329 -0.716 61.454 1.00 22.83 45 ASP B C 1
ATOM 3594 O O . ASP B 1 45 ? -16.036 0.474 61.609 1.00 21.86 45 ASP B O 1
ATOM 3599 N N . PRO B 1 46 ? -15.368 -1.653 61.450 1.00 22.53 46 PRO B N 1
ATOM 3600 C CA . PRO B 1 46 ? -13.974 -1.349 61.767 1.00 20.74 46 PRO B CA 1
ATOM 3601 C C . PRO B 1 46 ? -13.218 -0.440 60.778 1.00 20.43 46 PRO B C 1
ATOM 3602 O O . PRO B 1 46 ? -12.143 0.098 61.126 1.00 19.19 46 PRO B O 1
ATOM 3606 N N . VAL B 1 47 ? -13.757 -0.288 59.569 1.00 16.48 47 VAL B N 1
ATOM 3607 C CA . VAL B 1 47 ? -13.293 0.654 58.576 1.00 17.64 47 VAL B CA 1
ATOM 3608 C C . VAL B 1 47 ? -14.474 1.589 58.232 1.00 19.42 47 VAL B C 1
ATOM 3609 O O . VAL B 1 47 ? -15.261 1.332 57.322 1.00 19.20 47 VAL B O 1
ATOM 3613 N N . HIS B 1 48 ? -14.576 2.681 58.997 1.00 19.25 48 HIS B N 1
ATOM 3614 C CA . HIS B 1 48 ? -15.803 3.508 59.116 1.00 19.77 48 HIS B CA 1
ATOM 3615 C C . HIS B 1 48 ? -15.622 4.882 58.456 1.00 19.20 48 HIS B C 1
ATOM 3616 O O . HIS B 1 48 ? -14.661 5.610 58.758 1.00 17.53 48 HIS B O 1
ATOM 3623 N N . TYR B 1 49 ? -16.598 5.281 57.632 1.00 17.31 49 TYR B N 1
ATOM 3624 C CA . TYR B 1 49 ? -16.588 6.615 56.992 1.00 18.12 49 TYR B CA 1
ATOM 3625 C C . TYR B 1 49 ? -17.471 7.599 57.771 1.00 19.09 49 TYR B C 1
ATOM 3626 O O . TYR B 1 49 ? -18.673 7.381 57.908 1.00 18.01 49 TYR B O 1
ATOM 3635 N N . CYS B 1 50 ? -16.883 8.707 58.233 1.00 19.14 50 CYS B N 1
ATOM 3636 C CA . CYS B 1 50 ? -17.611 9.799 58.847 1.00 18.33 50 CYS B CA 1
ATOM 3637 C C . CYS B 1 50 ? -17.763 10.947 57.831 1.00 17.97 50 CYS B C 1
ATOM 3638 O O . CYS B 1 50 ? -16.765 11.488 57.338 1.00 18.12 50 CYS B O 1
ATOM 3641 N N . LYS B 1 51 ? -19.010 11.339 57.525 1.00 18.62 51 LYS B N 1
ATOM 3642 C CA . LYS B 1 51 ? -19.311 12.326 56.474 1.00 22.55 51 LYS B CA 1
ATOM 3643 C C . LYS B 1 51 ? -19.284 13.753 57.024 1.00 23.71 51 LYS B C 1
ATOM 3644 O O . LYS B 1 51 ? -19.136 14.691 56.264 1.00 23.39 51 LYS B O 1
ATOM 3650 N N . ALA B 1 52 ? -19.456 13.891 58.336 1.00 20.47 52 ALA B N 1
ATOM 3651 C CA . ALA B 1 52 ? -19.719 15.154 59.001 1.00 22.48 52 ALA B CA 1
ATOM 3652 C C . ALA B 1 52 ? -18.719 15.429 60.130 1.00 19.62 52 ALA B C 1
ATOM 3653 O O . ALA B 1 52 ? -18.870 14.917 61.244 1.00 19.21 52 ALA B O 1
ATOM 3655 N N . SER B 1 53 ? -17.717 16.274 59.871 1.00 18.38 53 SER B N 1
ATOM 3656 C CA . SER B 1 53 ? -16.787 16.688 60.940 1.00 19.65 53 SER B CA 1
ATOM 3657 C C . SER B 1 53 ? -16.199 18.043 60.597 1.00 19.14 53 SER B C 1
ATOM 3658 O O . SER B 1 53 ? -16.214 18.436 59.446 1.00 19.27 53 SER B O 1
ATOM 3661 N N . GLU B 1 54 ? -15.648 18.703 61.619 1.00 19.54 54 GLU B N 1
ATOM 3662 C CA . GLU B 1 54 ? -14.979 19.990 61.499 1.00 22.37 54 GLU B CA 1
ATOM 3663 C C . GLU B 1 54 ? -13.802 19.917 60.513 1.00 21.25 54 GLU B C 1
ATOM 3664 O O . GLU B 1 54 ? -13.501 20.945 59.894 1.00 21.36 54 GLU B O 1
ATOM 3670 N N . TYR B 1 55 ? -13.178 18.737 60.377 1.00 18.77 55 TYR B N 1
ATOM 3671 C CA . TYR B 1 55 ? -11.959 18.465 59.549 1.00 17.96 55 TYR B CA 1
ATOM 3672 C C . TYR B 1 55 ? -12.322 17.882 58.170 1.00 17.22 55 TYR B C 1
ATOM 3673 O O . TYR B 1 55 ? -11.431 17.429 57.418 1.00 17.97 55 TYR B O 1
ATOM 3682 N N . GLY B 1 56 ? -13.617 17.938 57.831 1.00 18.36 56 GLY B N 1
ATOM 3683 C CA . GLY B 1 56 ? -14.229 17.287 56.663 1.00 20.06 56 GLY B CA 1
ATOM 3684 C C . GLY B 1 56 ? -14.404 15.792 56.887 1.00 18.24 56 GLY B C 1
ATOM 3685 O O . GLY B 1 56 ? -14.174 15.273 57.984 1.00 19.51 56 GLY B O 1
ATOM 3686 N N . PRO B 1 57 ? -14.841 15.038 55.862 1.00 20.03 57 PRO B N 1
ATOM 3687 C CA . PRO B 1 57 ? -14.962 13.589 56.001 1.00 18.97 57 PRO B CA 1
ATOM 3688 C C . PRO B 1 57 ? -13.626 12.864 56.208 1.00 18.37 57 PRO B C 1
ATOM 3689 O O . PRO B 1 57 ? -12.559 13.347 55.738 1.00 21.85 57 PRO B O 1
ATOM 3693 N N . TYR B 1 58 ? -13.680 11.711 56.865 1.00 17.66 58 TYR B N 1
ATOM 3694 C CA . TYR B 1 58 ? -12.464 10.870 57.097 1.00 17.46 58 TYR B CA 1
ATOM 3695 C C . TYR B 1 58 ? -12.865 9.432 57.440 1.00 16.28 58 TYR B C 1
ATOM 3696 O O . TYR B 1 58 ? -13.966 9.160 57.970 1.00 15.29 58 TYR B O 1
ATOM 3705 N N . TRP B 1 59 ? -11.955 8.518 57.148 1.00 16.29 59 TRP B N 1
ATOM 3706 C CA . TRP B 1 59 ? -12.110 7.123 57.524 1.00 17.31 59 TRP B CA 1
ATOM 3707 C C . TRP B 1 59 ? -11.454 6.894 58.893 1.00 16.09 59 TRP B C 1
ATOM 3708 O O . TRP B 1 59 ? -10.307 7.338 59.130 1.00 19.21 59 TRP B O 1
ATOM 3719 N N . SER B 1 60 ? -12.117 6.125 59.760 1.00 16.17 60 SER B N 1
ATOM 3720 C CA . SER B 1 60 ? -11.567 5.635 61.032 1.00 15.89 60 SER B CA 1
ATOM 3721 C C . SER B 1 60 ? -11.198 4.142 60.943 1.00 16.72 60 SER B C 1
ATOM 3722 O O . SER B 1 60 ? -12.042 3.293 60.627 1.00 16.66 60 SER B O 1
ATOM 3725 N N . ILE B 1 61 ? -9.938 3.832 61.278 1.00 17.39 61 ILE B N 1
ATOM 3726 C CA . ILE B 1 61 ? -9.369 2.480 61.354 1.00 16.91 61 ILE B CA 1
ATOM 3727 C C . ILE B 1 61 ? -9.158 2.173 62.852 1.00 16.92 61 ILE B C 1
ATOM 3728 O O . ILE B 1 61 ? -8.319 2.839 63.508 1.00 16.93 61 ILE B O 1
ATOM 3733 N N . THR B 1 62 ? -9.943 1.228 63.405 1.00 17.32 62 THR B N 1
ATOM 3734 C CA . THR B 1 62 ? -10.078 1.030 64.867 1.00 16.93 62 THR B CA 1
ATOM 3735 C C . THR B 1 62 ? -9.489 -0.283 65.421 1.00 17.51 62 THR B C 1
ATOM 3736 O O . THR B 1 62 ? -9.213 -0.354 66.673 1.00 17.34 62 THR B O 1
ATOM 3740 N N . LYS B 1 63 ? -9.306 -1.327 64.590 1.00 17.26 63 LYS B N 1
ATOM 3741 C CA . LYS B 1 63 ? -8.755 -2.631 65.084 1.00 17.82 63 LYS B CA 1
ATOM 3742 C C . LYS B 1 63 ? -7.214 -2.639 64.974 1.00 17.45 63 LYS B C 1
ATOM 3743 O O . LYS B 1 63 ? -6.667 -2.062 64.031 1.00 17.32 63 LYS B O 1
ATOM 3749 N N . PHE B 1 64 ? -6.554 -3.311 65.922 1.00 15.56 64 PHE B N 1
ATOM 3750 C CA . PHE B 1 64 ? -5.057 -3.398 66.037 1.00 16.78 64 PHE B CA 1
ATOM 3751 C C . PHE B 1 64 ? -4.421 -3.853 64.700 1.00 19.13 64 PHE B C 1
ATOM 3752 O O . PHE B 1 64 ? -3.514 -3.199 64.165 1.00 17.28 64 PHE B O 1
ATOM 3760 N N . SER B 1 65 ? -4.878 -4.995 64.165 1.00 19.07 65 SER B N 1
ATOM 3761 C CA . SER B 1 65 ? -4.244 -5.584 62.991 1.00 19.65 65 SER B CA 1
ATOM 3762 C C . SER B 1 65 ? -4.448 -4.727 61.731 1.00 17.76 65 SER B C 1
ATOM 3763 O O . SER B 1 65 ? -3.569 -4.682 60.855 1.00 16.60 65 SER B O 1
ATOM 3766 N N . ASP B 1 66 ? -5.617 -4.080 61.609 1.00 19.20 66 ASP B N 1
ATOM 3767 C CA . ASP B 1 66 ? -5.907 -3.147 60.527 1.00 17.70 66 ASP B CA 1
ATOM 3768 C C . ASP B 1 66 ? -4.977 -1.919 60.604 1.00 17.46 66 ASP B C 1
ATOM 3769 O O . ASP B 1 66 ? -4.456 -1.466 59.571 1.00 15.50 66 ASP B O 1
ATOM 3774 N N . ILE B 1 67 ? -4.784 -1.354 61.803 1.00 16.54 67 ILE B N 1
ATOM 3775 C CA . ILE B 1 67 ? -3.890 -0.206 61.969 1.00 17.75 67 ILE B CA 1
ATOM 3776 C C . ILE B 1 67 ? -2.468 -0.582 61.508 1.00 18.38 67 ILE B C 1
ATOM 3777 O O . ILE B 1 67 ? -1.824 0.166 60.764 1.00 17.33 67 ILE B O 1
ATOM 3782 N N . VAL B 1 68 ? -2.003 -1.766 61.896 1.00 17.46 68 VAL B N 1
ATOM 3783 C CA . VAL B 1 68 ? -0.665 -2.272 61.484 1.00 19.63 68 VAL B CA 1
ATOM 3784 C C . VAL B 1 68 ? -0.562 -2.300 59.950 1.00 18.77 68 VAL B C 1
ATOM 3785 O O . VAL B 1 68 ? 0.453 -1.875 59.384 1.00 19.61 68 VAL B O 1
ATOM 3789 N N . ALA B 1 69 ? -1.598 -2.784 59.268 1.00 18.10 69 ALA B N 1
ATOM 3790 C CA . ALA B 1 69 ? -1.605 -2.798 57.803 1.00 18.20 69 ALA B CA 1
ATOM 3791 C C . ALA B 1 69 ? -1.485 -1.388 57.190 1.00 19.04 69 ALA B C 1
ATOM 3792 O O . ALA B 1 69 ? -0.718 -1.188 56.201 1.00 21.26 69 ALA B O 1
ATOM 3794 N N . ILE B 1 70 ? -2.217 -0.394 57.721 1.00 18.63 70 ILE B N 1
ATOM 3795 C CA . ILE B 1 70 ? -2.165 0.984 57.187 1.00 18.64 70 ILE B CA 1
ATOM 3796 C C . ILE B 1 70 ? -0.753 1.576 57.387 1.00 19.32 70 ILE B C 1
ATOM 3797 O O . ILE B 1 70 ? -0.137 2.174 56.453 1.00 18.75 70 ILE B O 1
ATOM 3802 N N . ASP B 1 71 ? -0.223 1.427 58.611 1.00 19.87 71 ASP B N 1
ATOM 3803 C CA . ASP B 1 71 ? 1.064 2.020 59.028 1.00 19.77 71 ASP B CA 1
ATOM 3804 C C . ASP B 1 71 ? 2.178 1.426 58.150 1.00 20.17 71 ASP B C 1
ATOM 3805 O O . ASP B 1 71 ? 3.072 2.162 57.688 1.00 21.91 71 ASP B O 1
ATOM 3810 N N . THR B 1 72 ? 2.080 0.105 57.857 1.00 20.91 72 THR B N 1
ATOM 3811 C CA . THR B 1 72 ? 3.095 -0.633 57.053 1.00 22.90 72 THR B CA 1
ATOM 3812 C C . THR B 1 72 ? 3.001 -0.239 55.570 1.00 22.52 72 THR B C 1
ATOM 3813 O O . THR B 1 72 ? 4.015 -0.278 54.849 1.00 24.30 72 THR B O 1
ATOM 3817 N N . ASN B 1 73 ? 1.799 0.106 55.081 1.00 20.99 73 ASN B N 1
ATOM 3818 C CA . ASN B 1 73 ? 1.580 0.443 53.629 1.00 23.51 73 ASN B CA 1
ATOM 3819 C C . ASN B 1 73 ? 1.691 1.965 53.425 1.00 21.17 73 ASN B C 1
ATOM 3820 O O . ASN B 1 73 ? 0.715 2.647 53.114 1.00 20.40 73 ASN B O 1
ATOM 3825 N N . HIS B 1 74 ? 2.915 2.490 53.589 1.00 20.59 74 HIS B N 1
ATOM 3826 C CA . HIS B 1 74 ? 3.173 3.901 53.840 1.00 21.13 74 HIS B CA 1
ATOM 3827 C C . HIS B 1 74 ? 3.196 4.751 52.558 1.00 22.01 74 HIS B C 1
ATOM 3828 O O . HIS B 1 74 ? 3.284 5.969 52.664 1.00 23.47 74 HIS B O 1
ATOM 3835 N N . LYS B 1 75 ? 3.138 4.142 51.351 1.00 19.84 75 LYS B N 1
ATOM 3836 C CA . LYS B 1 75 ? 3.180 4.906 50.100 1.00 23.39 75 LYS B CA 1
ATOM 3837 C C . LYS B 1 75 ? 1.748 5.297 49.705 1.00 23.07 75 LYS B C 1
ATOM 3838 O O . LYS B 1 75 ? 1.454 6.478 49.492 1.00 28.77 75 LYS B O 1
ATOM 3844 N N . VAL B 1 76 ? 0.857 4.323 49.627 1.00 18.93 76 VAL B N 1
ATOM 3845 C CA . VAL B 1 76 ? -0.520 4.600 49.188 1.00 19.10 76 VAL B CA 1
ATOM 3846 C C . VAL B 1 76 ? -1.293 5.324 50.304 1.00 18.50 76 VAL B C 1
ATOM 3847 O O . VAL B 1 76 ? -2.187 6.181 50.003 1.00 18.31 76 VAL B O 1
ATOM 3851 N N . PHE B 1 77 ? -1.002 4.962 51.560 1.00 17.16 77 PHE B N 1
ATOM 3852 C CA . PHE B 1 77 ? -1.521 5.738 52.724 1.00 17.82 77 PHE B CA 1
ATOM 3853 C C . PHE B 1 77 ? -0.411 6.705 53.159 1.00 17.61 77 PHE B C 1
ATOM 3854 O O . PHE B 1 77 ? 0.413 6.397 54.055 1.00 17.16 77 PHE B O 1
ATOM 3862 N N . SER B 1 78 ? -0.373 7.858 52.504 1.00 18.59 78 SER B N 1
ATOM 3863 C CA . SER B 1 78 ? 0.775 8.750 52.487 1.00 18.95 78 SER B CA 1
ATOM 3864 C C . SER B 1 78 ? 0.744 9.703 53.698 1.00 17.43 78 SER B C 1
ATOM 3865 O O . SER B 1 78 ? -0.318 10.226 54.081 1.00 17.77 78 SER B O 1
ATOM 3868 N N . SER B 1 79 ? 1.939 9.992 54.209 1.00 18.31 79 SER B N 1
ATOM 3869 C CA . SER B 1 79 ? 2.196 10.982 55.264 1.00 20.46 79 SER B CA 1
ATOM 3870 C C . SER B 1 79 ? 2.672 12.317 54.669 1.00 21.98 79 SER B C 1
ATOM 3871 O O . SER B 1 79 ? 2.894 13.247 55.428 1.00 19.08 79 SER B O 1
ATOM 3874 N N . ASP B 1 80 ? 2.938 12.370 53.346 1.00 21.07 80 ASP B N 1
ATOM 3875 C CA . ASP B 1 80 ? 3.797 13.441 52.764 1.00 21.35 80 ASP B CA 1
ATOM 3876 C C . ASP B 1 80 ? 3.103 14.794 52.902 1.00 21.24 80 ASP B C 1
ATOM 3877 O O . ASP B 1 80 ? 1.852 14.918 52.725 1.00 20.17 80 ASP B O 1
ATOM 3882 N N . HIS B 1 81 ? 3.914 15.813 53.223 1.00 21.57 81 HIS B N 1
ATOM 3883 C CA . HIS B 1 81 ? 3.424 17.190 53.400 1.00 21.99 81 HIS B CA 1
ATOM 3884 C C . HIS B 1 81 ? 2.797 17.726 52.113 1.00 23.47 81 HIS B C 1
ATOM 3885 O O . HIS B 1 81 ? 1.940 18.584 52.185 1.00 24.23 81 HIS B O 1
ATOM 3892 N N . THR B 1 82 ? 3.158 17.185 50.948 1.00 26.71 82 THR B N 1
ATOM 3893 C CA . THR B 1 82 ? 2.514 17.654 49.685 1.00 27.40 82 THR B CA 1
ATOM 3894 C C . THR B 1 82 ? 1.084 17.116 49.555 1.00 25.94 82 THR B C 1
ATOM 3895 O O . THR B 1 82 ? 0.315 17.619 48.742 1.00 23.65 82 THR B O 1
ATOM 3899 N N . ASN B 1 83 ? 0.704 16.133 50.381 1.00 23.00 83 ASN B N 1
ATOM 3900 C CA . ASN B 1 83 ? -0.659 15.520 50.377 1.00 23.71 83 ASN B CA 1
ATOM 3901 C C . ASN B 1 83 ? -1.482 15.908 51.621 1.00 23.09 83 ASN B C 1
ATOM 3902 O O . ASN B 1 83 ? -2.658 15.526 51.733 1.00 21.78 83 ASN B O 1
ATOM 3907 N N . GLY B 1 84 ? -0.889 16.660 52.563 1.00 22.77 84 GLY B N 1
ATOM 3908 C CA . GLY B 1 84 ? -1.610 17.196 53.736 1.00 20.85 84 GLY B CA 1
ATOM 3909 C C . GLY B 1 84 ? -1.012 16.829 55.095 1.00 21.46 84 GLY B C 1
ATOM 3910 O O . GLY B 1 84 ? -1.531 17.245 56.118 1.00 19.72 84 GLY B O 1
ATOM 3911 N N . SER B 1 85 ? 0.064 16.040 55.102 1.00 21.28 85 SER B N 1
ATOM 3912 C CA . SER B 1 85 ? 0.782 15.647 56.331 1.00 21.99 85 SER B CA 1
ATOM 3913 C C . SER B 1 85 ? -0.031 14.663 57.215 1.00 19.33 85 SER B C 1
ATOM 3914 O O . SER B 1 85 ? -0.862 13.884 56.707 1.00 19.72 85 SER B O 1
ATOM 3917 N N . PHE B 1 86 ? 0.292 14.569 58.517 1.00 15.55 86 PHE B N 1
ATOM 3918 C CA . PHE B 1 86 ? 0.012 13.333 59.277 1.00 15.68 86 PHE B CA 1
ATOM 3919 C C . PHE B 1 86 ? -0.980 13.578 60.433 1.00 15.71 86 PHE B C 1
ATOM 3920 O O . PHE B 1 86 ? -1.125 12.683 61.307 1.00 16.30 86 PHE B O 1
ATOM 3928 N N . VAL B 1 87 ? -1.655 14.734 60.464 1.00 15.69 87 VAL B N 1
ATOM 3929 C CA . VAL B 1 87 ? -2.686 14.923 61.511 1.00 18.89 87 VAL B CA 1
ATOM 3930 C C . VAL B 1 87 ? -4.054 15.248 60.885 1.00 16.74 87 VAL B C 1
ATOM 3931 O O . VAL B 1 87 ? -4.155 15.774 59.783 1.00 17.26 87 VAL B O 1
ATOM 3935 N N . LEU B 1 88 ? -5.126 14.930 61.619 1.00 15.05 88 LEU B N 1
ATOM 3936 C CA . LEU B 1 88 ? -6.496 15.035 61.067 1.00 16.05 88 LEU B CA 1
ATOM 3937 C C . LEU B 1 88 ? -6.818 16.502 60.786 1.00 15.40 88 LEU B C 1
ATOM 3938 O O . LEU B 1 88 ? -7.343 16.829 59.681 1.00 18.03 88 LEU B O 1
ATOM 3943 N N . ASP B 1 89 ? -6.565 17.388 61.760 1.00 15.38 89 ASP B N 1
ATOM 3944 C CA . ASP B 1 89 ? -6.819 18.845 61.623 1.00 16.80 89 ASP B CA 1
ATOM 3945 C C . ASP B 1 89 ? -5.735 19.424 60.704 1.00 16.37 89 ASP B C 1
ATOM 3946 O O . ASP B 1 89 ? -4.592 19.542 61.096 1.00 16.57 89 ASP B O 1
ATOM 3951 N N . ASP B 1 90 ? -6.144 19.855 59.492 1.00 17.98 90 ASP B N 1
ATOM 3952 C CA . ASP B 1 90 ? -5.202 20.432 58.495 1.00 17.92 90 ASP B CA 1
ATOM 3953 C C . ASP B 1 90 ? -4.535 21.736 58.973 1.00 16.65 90 ASP B C 1
ATOM 3954 O O . ASP B 1 90 ? -3.477 22.104 58.417 1.00 18.61 90 ASP B O 1
ATOM 3959 N N . THR B 1 91 ? -5.085 22.446 59.969 1.00 17.56 91 THR B N 1
ATOM 3960 C CA . THR B 1 91 ? -4.485 23.744 60.398 1.00 16.40 91 THR B CA 1
ATOM 3961 C C . THR B 1 91 ? -3.173 23.554 61.162 1.00 17.35 91 THR B C 1
ATOM 3962 O O . THR B 1 91 ? -2.421 24.537 61.297 1.00 17.38 91 THR B O 1
ATOM 3966 N N . THR B 1 92 ? -2.929 22.367 61.745 1.00 17.32 92 THR B N 1
ATOM 3967 C CA . THR B 1 92 ? -1.739 22.140 62.585 1.00 16.96 92 THR B CA 1
ATOM 3968 C C . THR B 1 92 ? -0.450 22.289 61.750 1.00 17.77 92 THR B C 1
ATOM 3969 O O . THR B 1 92 ? 0.578 22.843 62.224 1.00 16.97 92 THR B O 1
ATOM 3973 N N . LEU B 1 93 ? -0.469 21.807 60.493 1.00 18.52 93 LEU B N 1
ATOM 3974 C CA . LEU B 1 93 ? 0.816 21.655 59.720 1.00 18.90 93 LEU B CA 1
ATOM 3975 C C . LEU B 1 93 ? 0.740 22.286 58.315 1.00 19.67 93 LEU B C 1
ATOM 3976 O O . LEU B 1 93 ? 1.760 22.271 57.576 1.00 17.56 93 LEU B O 1
ATOM 3981 N N . ASN B 1 94 ? -0.426 22.826 57.924 1.00 18.80 94 ASN B N 1
ATOM 3982 C CA . ASN B 1 94 ? -0.624 23.332 56.579 1.00 20.41 94 ASN B CA 1
ATOM 3983 C C . ASN B 1 94 ? -1.017 24.816 56.618 1.00 20.02 94 ASN B C 1
ATOM 3984 O O . ASN B 1 94 ? -1.648 25.315 57.579 1.00 20.34 94 ASN B O 1
ATOM 3989 N N . ALA B 1 95 ? -0.693 25.512 55.519 1.00 21.55 95 ALA B N 1
ATOM 3990 C CA . ALA B 1 95 ? -1.134 26.925 55.317 1.00 21.95 95 ALA B CA 1
ATOM 3991 C C . ALA B 1 95 ? -2.565 26.930 54.780 1.00 22.29 95 ALA B C 1
ATOM 3992 O O . ALA B 1 95 ? -2.803 27.312 53.648 1.00 24.06 95 ALA B O 1
ATOM 3994 N N . VAL B 1 96 ? -3.521 26.524 55.606 1.00 24.63 96 VAL B N 1
ATOM 3995 C CA . VAL B 1 96 ? -4.937 26.580 55.234 1.00 26.31 96 VAL B CA 1
ATOM 3996 C C . VAL B 1 96 ? -5.699 27.076 56.459 1.00 25.53 96 VAL B C 1
ATOM 3997 O O . VAL B 1 96 ? -5.346 26.727 57.578 1.00 21.70 96 VAL B O 1
ATOM 4001 N N . ASP B 1 97 ? -6.732 27.894 56.214 1.00 23.62 97 ASP B N 1
ATOM 4002 C CA . ASP B 1 97 ? -7.728 28.324 57.197 1.00 27.88 97 ASP B CA 1
ATOM 4003 C C . ASP B 1 97 ? -7.096 28.949 58.452 1.00 25.87 97 ASP B C 1
ATOM 4004 O O . ASP B 1 97 ? -7.649 28.815 59.536 1.00 28.48 97 ASP B O 1
ATOM 4009 N N . GLY B 1 98 ? -5.956 29.623 58.286 1.00 25.52 98 GLY B N 1
ATOM 4010 C CA . GLY B 1 98 ? -5.235 30.333 59.364 1.00 25.20 98 GLY B CA 1
ATOM 4011 C C . GLY B 1 98 ? -3.928 29.653 59.778 1.00 23.96 98 GLY B C 1
ATOM 4012 O O . GLY B 1 98 ? -3.106 30.248 60.449 1.00 23.31 98 GLY B O 1
ATOM 4013 N N . GLY B 1 99 ? -3.711 28.395 59.392 1.00 21.65 99 GLY B N 1
ATOM 4014 C CA . GLY B 1 99 ? -2.461 27.682 59.750 1.00 20.82 99 GLY B CA 1
ATOM 4015 C C . GLY B 1 99 ? -1.301 28.175 58.903 1.00 23.74 99 GLY B C 1
ATOM 4016 O O . GLY B 1 99 ? -1.535 28.967 57.939 1.00 22.47 99 GLY B O 1
ATOM 4017 N N . ILE B 1 100 ? -0.080 27.752 59.270 1.00 20.68 100 ILE B N 1
ATOM 4018 C CA . ILE B 1 100 ? 1.133 27.929 58.455 1.00 20.57 100 ILE B CA 1
ATOM 4019 C C . ILE B 1 100 ? 1.698 26.551 58.054 1.00 20.54 100 ILE B C 1
ATOM 4020 O O . ILE B 1 100 ? 1.457 25.538 58.715 1.00 20.72 100 ILE B O 1
ATOM 4025 N N . TYR B 1 101 ? 2.558 26.563 57.033 1.00 21.17 101 TYR B N 1
ATOM 4026 C CA . TYR B 1 101 ? 3.207 25.373 56.464 1.00 21.17 101 TYR B CA 1
ATOM 4027 C C . TYR B 1 101 ? 4.379 24.920 57.347 1.00 20.47 101 TYR B C 1
ATOM 4028 O O . TYR B 1 101 ? 5.341 25.673 57.556 1.00 20.44 101 TYR B O 1
ATOM 4037 N N . LEU B 1 102 ? 4.315 23.664 57.807 1.00 19.09 102 LEU B N 1
ATOM 4038 C CA . LEU B 1 102 ? 5.276 23.098 58.740 1.00 19.02 102 LEU B CA 1
ATOM 4039 C C . LEU B 1 102 ? 5.739 21.723 58.272 1.00 19.06 102 LEU B C 1
ATOM 4040 O O . LEU B 1 102 ? 5.536 20.702 58.936 1.00 17.24 102 LEU B O 1
ATOM 4045 N N . PRO B 1 103 ? 6.505 21.639 57.156 1.00 20.20 103 PRO B N 1
ATOM 4046 C CA . PRO B 1 103 ? 6.967 20.353 56.637 1.00 20.03 103 PRO B CA 1
ATOM 4047 C C . PRO B 1 103 ? 8.131 19.746 57.436 1.00 20.86 103 PRO B C 1
ATOM 4048 O O . PRO B 1 103 ? 9.039 20.498 57.873 1.00 19.54 103 PRO B O 1
ATOM 4052 N N . ASN B 1 104 ? 8.124 18.407 57.586 1.00 18.80 104 ASN B N 1
ATOM 4053 C CA . ASN B 1 104 ? 9.139 17.708 58.379 1.00 18.08 104 ASN B CA 1
ATOM 4054 C C . ASN B 1 104 ? 9.146 16.229 58.016 1.00 19.33 104 ASN B C 1
ATOM 4055 O O . ASN B 1 104 ? 8.224 15.777 57.287 1.00 18.17 104 ASN B O 1
ATOM 4060 N N . PHE B 1 105 ? 10.124 15.475 58.543 1.00 18.35 105 PHE B N 1
ATOM 4061 C CA . PHE B 1 105 ? 10.390 14.127 58.030 1.00 19.41 105 PHE B CA 1
ATOM 4062 C C . PHE B 1 105 ? 9.328 13.095 58.489 1.00 18.88 105 PHE B C 1
ATOM 4063 O O . PHE B 1 105 ? 9.129 12.079 57.800 1.00 20.20 105 PHE B O 1
ATOM 4071 N N . LEU B 1 106 ? 8.567 13.352 59.562 1.00 18.37 106 LEU B N 1
ATOM 4072 C CA . LEU B 1 106 ? 7.390 12.487 59.849 1.00 18.41 106 LEU B CA 1
ATOM 4073 C C . LEU B 1 106 ? 6.341 12.683 58.743 1.00 18.76 106 LEU B C 1
ATOM 4074 O O . LEU B 1 106 ? 5.542 11.763 58.448 1.00 20.00 106 LEU B O 1
ATOM 4079 N N . GLY B 1 107 ? 6.272 13.912 58.206 1.00 20.65 107 GLY B N 1
ATOM 4080 C CA . GLY B 1 107 ? 5.417 14.264 57.054 1.00 21.10 107 GLY B CA 1
ATOM 4081 C C . GLY B 1 107 ? 6.159 14.207 55.718 1.00 21.30 107 GLY B C 1
ATOM 4082 O O . GLY B 1 107 ? 5.976 15.072 54.885 1.00 21.67 107 GLY B O 1
ATOM 4083 N N . MET B 1 108 ? 7.006 13.199 55.524 1.00 23.07 108 MET B N 1
ATOM 4084 C CA . MET B 1 108 ? 7.738 12.969 54.265 1.00 24.66 108 MET B CA 1
ATOM 4085 C C . MET B 1 108 ? 7.713 11.477 53.944 1.00 27.04 108 MET B C 1
ATOM 4086 O O . MET B 1 108 ? 7.996 10.614 54.788 1.00 23.95 108 MET B O 1
ATOM 4091 N N . ASP B 1 109 ? 7.431 11.169 52.678 1.00 29.24 109 ASP B N 1
ATOM 4092 C CA . ASP B 1 109 ? 7.536 9.800 52.233 1.00 30.92 109 ASP B CA 1
ATOM 4093 C C . ASP B 1 109 ? 9.035 9.501 52.002 1.00 27.79 109 ASP B C 1
ATOM 4094 O O . ASP B 1 109 ? 9.880 10.390 51.845 1.00 26.15 109 ASP B O 1
ATOM 4099 N N . PRO B 1 110 ? 9.472 8.231 52.082 1.00 30.36 110 PRO B N 1
ATOM 4100 C CA . PRO B 1 110 ? 10.852 7.893 51.744 1.00 33.02 110 PRO B CA 1
ATOM 4101 C C . PRO B 1 110 ? 11.013 8.101 50.239 1.00 33.32 110 PRO B C 1
ATOM 4102 O O . PRO B 1 110 ? 10.003 8.145 49.543 1.00 35.01 110 PRO B O 1
ATOM 4106 N N . PRO B 1 111 ? 12.260 8.258 49.761 1.00 35.73 111 PRO B N 1
ATOM 4107 C CA . PRO B 1 111 ? 13.475 8.132 50.562 1.00 34.61 111 PRO B CA 1
ATOM 4108 C C . PRO B 1 111 ? 14.000 9.421 51.239 1.00 31.36 111 PRO B C 1
ATOM 4109 O O . PRO B 1 111 ? 14.948 9.334 52.017 1.00 33.60 111 PRO B O 1
ATOM 4113 N N . LYS B 1 112 ? 13.378 10.580 51.010 1.00 27.09 112 LYS B N 1
ATOM 4114 C CA . LYS B 1 112 ? 13.828 11.828 51.670 1.00 29.43 112 LYS B CA 1
ATOM 4115 C C . LYS B 1 112 ? 13.660 11.724 53.204 1.00 26.97 112 LYS B C 1
ATOM 4116 O O . LYS B 1 112 ? 14.470 12.228 53.962 1.00 25.50 112 LYS B O 1
ATOM 4122 N N . HIS B 1 113 ? 12.606 11.043 53.665 1.00 25.71 113 HIS B N 1
ATOM 4123 C CA . HIS B 1 113 ? 12.424 10.752 55.090 1.00 24.39 113 HIS B CA 1
ATOM 4124 C C . HIS B 1 113 ? 13.708 10.166 55.677 1.00 24.97 113 HIS B C 1
ATOM 4125 O O . HIS B 1 113 ? 14.095 10.488 56.809 1.00 23.35 113 HIS B O 1
ATOM 4132 N N . ASP B 1 114 ? 14.290 9.203 54.962 1.00 24.08 114 ASP B N 1
ATOM 4133 C CA . ASP B 1 114 ? 15.357 8.412 55.516 1.00 27.10 114 ASP B CA 1
ATOM 4134 C C . ASP B 1 114 ? 16.580 9.299 55.729 1.00 26.57 114 ASP B C 1
ATOM 4135 O O . ASP B 1 114 ? 17.341 9.075 56.670 1.00 26.89 114 ASP B O 1
ATOM 4140 N N . VAL B 1 115 ? 16.779 10.266 54.816 1.00 28.77 115 VAL B N 1
ATOM 4141 C CA . VAL B 1 115 ? 17.925 11.146 54.836 1.00 28.51 115 VAL B CA 1
ATOM 4142 C C . VAL B 1 115 ? 17.849 12.015 56.106 1.00 28.28 115 VAL B C 1
ATOM 4143 O O . VAL B 1 115 ? 18.816 12.149 56.843 1.00 24.78 115 VAL B O 1
ATOM 4147 N N . HIS B 1 116 ? 16.680 12.617 56.337 1.00 25.70 116 HIS B N 1
ATOM 4148 C CA . HIS B 1 116 ? 16.478 13.528 57.457 1.00 24.15 116 HIS B CA 1
ATOM 4149 C C . HIS B 1 116 ? 16.575 12.748 58.778 1.00 21.59 116 HIS B C 1
ATOM 4150 O O . HIS B 1 116 ? 17.177 13.239 59.735 1.00 21.82 116 HIS B O 1
ATOM 4157 N N . ARG B 1 117 ? 15.975 11.551 58.846 1.00 21.90 117 ARG B N 1
ATOM 4158 C CA . ARG B 1 117 ? 15.980 10.751 60.068 1.00 23.03 117 ARG B CA 1
ATOM 4159 C C . ARG B 1 117 ? 17.432 10.383 60.421 1.00 24.65 117 ARG B C 1
ATOM 4160 O O . ARG B 1 117 ? 17.850 10.422 61.598 1.00 25.13 117 ARG B O 1
ATOM 4168 N N . MET B 1 118 ? 18.236 10.084 59.403 1.00 25.15 118 MET B N 1
ATOM 4169 C CA . MET B 1 118 ? 19.617 9.646 59.629 1.00 28.19 118 MET B CA 1
ATOM 4170 C C . MET B 1 118 ? 20.459 10.774 60.247 1.00 26.62 118 MET B C 1
ATOM 4171 O O . MET B 1 118 ? 21.262 10.507 61.105 1.00 25.48 118 MET B O 1
ATOM 4176 N N . VAL B 1 119 ? 20.222 12.036 59.857 1.00 24.33 119 VAL B N 1
ATOM 4177 C CA . VAL B 1 119 ? 20.925 13.227 60.427 1.00 24.60 119 VAL B CA 1
ATOM 4178 C C . VAL B 1 119 ? 20.678 13.381 61.943 1.00 24.46 119 VAL B C 1
ATOM 4179 O O . VAL B 1 119 ? 21.593 13.812 62.675 1.00 24.19 119 VAL B O 1
ATOM 4183 N N . VAL B 1 120 ? 19.476 13.069 62.443 1.00 21.92 120 VAL B N 1
ATOM 4184 C CA . VAL B 1 120 ? 19.147 13.345 63.869 1.00 23.96 120 VAL B CA 1
ATOM 4185 C C . VAL B 1 120 ? 19.272 12.071 64.740 1.00 23.38 120 VAL B C 1
ATOM 4186 O O . VAL B 1 120 ? 19.423 12.202 65.950 1.00 23.78 120 VAL B O 1
ATOM 4190 N N . SER B 1 121 ? 19.278 10.882 64.116 1.00 23.65 121 SER B N 1
ATOM 4191 C CA . SER B 1 121 ? 19.440 9.513 64.744 1.00 25.20 121 SER B CA 1
ATOM 4192 C C . SER B 1 121 ? 20.509 9.450 65.821 1.00 22.58 121 SER B C 1
ATOM 4193 O O . SER B 1 121 ? 20.324 8.738 66.801 1.00 24.44 121 SER B O 1
ATOM 4196 N N . PRO B 1 122 ? 21.731 9.984 65.572 1.00 26.29 122 PRO B N 1
ATOM 4197 C CA . PRO B 1 122 ? 22.831 9.864 66.535 1.00 25.09 122 PRO B CA 1
ATOM 4198 C C . PRO B 1 122 ? 22.466 10.370 67.944 1.00 24.74 122 PRO B C 1
ATOM 4199 O O . PRO B 1 122 ? 23.064 9.948 68.953 1.00 26.93 122 PRO B O 1
ATOM 4203 N N . ILE B 1 123 ? 21.443 11.221 68.058 1.00 24.45 123 ILE B N 1
ATOM 4204 C CA . ILE B 1 123 ? 20.997 11.691 69.372 1.00 25.89 123 ILE B CA 1
ATOM 4205 C C . ILE B 1 123 ? 20.548 10.523 70.271 1.00 23.89 123 ILE B C 1
ATOM 4206 O O . ILE B 1 123 ? 20.620 10.631 71.504 1.00 24.98 123 ILE B O 1
ATOM 4211 N N . VAL B 1 124 ? 20.105 9.398 69.695 1.00 22.63 124 VAL B N 1
ATOM 4212 C CA . VAL B 1 124 ? 19.604 8.297 70.538 1.00 23.89 124 VAL B CA 1
ATOM 4213 C C . VAL B 1 124 ? 20.475 7.041 70.377 1.00 23.73 124 VAL B C 1
ATOM 4214 O O . VAL B 1 124 ? 20.018 5.933 70.668 1.00 23.39 124 VAL B O 1
ATOM 4218 N N . ALA B 1 125 ? 21.732 7.230 69.937 1.00 21.48 125 ALA B N 1
ATOM 4219 C CA . ALA B 1 125 ? 22.671 6.174 69.791 1.00 20.84 125 ALA B CA 1
ATOM 4220 C C . ALA B 1 125 ? 22.973 5.618 71.179 1.00 19.39 125 ALA B C 1
ATOM 4221 O O . ALA B 1 125 ? 22.886 6.338 72.173 1.00 19.59 125 ALA B O 1
ATOM 4223 N N . PRO B 1 126 ? 23.429 4.360 71.294 1.00 21.18 126 PRO B N 1
ATOM 4224 C CA . PRO B 1 126 ? 23.644 3.743 72.612 1.00 23.16 126 PRO B CA 1
ATOM 4225 C C . PRO B 1 126 ? 24.693 4.473 73.465 1.00 21.03 126 PRO B C 1
ATOM 4226 O O . PRO B 1 126 ? 24.551 4.532 74.676 1.00 21.56 126 PRO B O 1
ATOM 4230 N N . GLN B 1 127 ? 25.705 5.051 72.825 1.00 20.74 127 GLN B N 1
ATOM 4231 C CA . GLN B 1 127 ? 26.711 5.851 73.543 1.00 23.08 127 GLN B CA 1
ATOM 4232 C C . GLN B 1 127 ? 26.047 7.064 74.200 1.00 23.85 127 GLN B C 1
ATOM 4233 O O . GLN B 1 127 ? 26.414 7.440 75.328 1.00 23.73 127 GLN B O 1
ATOM 4239 N N . ASN B 1 128 ? 25.062 7.664 73.518 1.00 23.21 128 ASN B N 1
ATOM 4240 C CA . ASN B 1 128 ? 24.374 8.879 74.025 1.00 23.62 128 ASN B CA 1
ATOM 4241 C C . ASN B 1 128 ? 23.350 8.533 75.103 1.00 22.03 128 ASN B C 1
ATOM 4242 O O . ASN B 1 128 ? 23.246 9.242 76.120 1.00 20.74 128 ASN B O 1
ATOM 4247 N N . LEU B 1 129 ? 22.589 7.449 74.919 1.00 21.83 129 LEU B N 1
ATOM 4248 C CA . LEU B 1 129 ? 21.619 7.026 75.939 1.00 22.00 129 LEU B CA 1
ATOM 4249 C C . LEU B 1 129 ? 22.356 6.734 77.255 1.00 23.62 129 LEU B C 1
ATOM 4250 O O . LEU B 1 129 ? 21.857 7.063 78.330 1.00 20.70 129 LEU B O 1
ATOM 4255 N N . LEU B 1 130 ? 23.536 6.093 77.179 1.00 22.47 130 LEU B N 1
ATOM 4256 C CA . LEU B 1 130 ? 24.302 5.838 78.420 1.00 23.29 130 LEU B CA 1
ATOM 4257 C C . LEU B 1 130 ? 24.674 7.161 79.116 1.00 22.36 130 LEU B C 1
ATOM 4258 O O . LEU B 1 130 ? 24.550 7.308 80.340 1.00 23.12 130 LEU B O 1
ATOM 4263 N N . ARG B 1 131 ? 25.134 8.131 78.354 1.00 23.54 131 ARG B N 1
ATOM 4264 C CA . ARG B 1 131 ? 25.508 9.434 78.926 1.00 27.14 131 ARG B CA 1
ATOM 4265 C C . ARG B 1 131 ? 24.320 10.098 79.638 1.00 25.25 131 ARG B C 1
ATOM 4266 O O . ARG B 1 131 ? 24.476 10.639 80.752 1.00 20.79 131 ARG B O 1
ATOM 4274 N N . PHE B 1 132 ? 23.156 10.084 78.979 1.00 24.49 132 PHE B N 1
ATOM 4275 C CA . PHE B 1 132 ? 21.957 10.732 79.468 1.00 22.53 132 PHE B CA 1
ATOM 4276 C C . PHE B 1 132 ? 21.474 10.156 80.790 1.00 22.57 132 PHE B C 1
ATOM 4277 O O . PHE B 1 132 ? 20.752 10.840 81.550 1.00 23.60 132 PHE B O 1
ATOM 4285 N N . GLU B 1 133 ? 21.814 8.892 81.054 1.00 25.11 133 GLU B N 1
ATOM 4286 C CA . GLU B 1 133 ? 21.303 8.180 82.189 1.00 26.86 133 GLU B CA 1
ATOM 4287 C C . GLU B 1 133 ? 21.658 8.907 83.500 1.00 26.02 133 GLU B C 1
ATOM 4288 O O . GLU B 1 133 ? 20.796 9.138 84.357 1.00 22.64 133 GLU B O 1
ATOM 4294 N N . ALA B 1 134 ? 22.940 9.267 83.672 1.00 26.04 134 ALA B N 1
ATOM 4295 C CA . ALA B 1 134 ? 23.379 9.954 84.917 1.00 25.15 134 ALA B CA 1
ATOM 4296 C C . ALA B 1 134 ? 22.691 11.321 85.069 1.00 23.50 134 ALA B C 1
ATOM 4297 O O . ALA B 1 134 ? 22.333 11.720 86.185 1.00 23.34 134 ALA B O 1
ATOM 4299 N N . THR B 1 135 ? 22.437 12.017 83.956 1.00 23.71 135 THR B N 1
ATOM 4300 C CA . THR B 1 135 ? 21.758 13.324 84.019 1.00 23.49 135 THR B CA 1
ATOM 4301 C C . THR B 1 135 ? 20.288 13.149 84.438 1.00 22.58 135 THR B C 1
ATOM 4302 O O . THR B 1 135 ? 19.786 13.885 85.309 1.00 21.64 135 THR B O 1
ATOM 4306 N N . ILE B 1 136 ? 19.588 12.211 83.788 1.00 20.96 136 ILE B N 1
ATOM 4307 C CA . ILE B 1 136 ? 18.188 11.935 84.064 1.00 20.81 136 ILE B CA 1
ATOM 4308 C C . ILE B 1 136 ? 18.024 11.528 85.539 1.00 22.46 136 ILE B C 1
ATOM 4309 O O . ILE B 1 136 ? 17.133 12.039 86.217 1.00 20.54 136 ILE B O 1
ATOM 4314 N N . ARG B 1 137 ? 18.914 10.648 86.049 1.00 24.04 137 ARG B N 1
ATOM 4315 C CA . ARG B 1 137 ? 18.849 10.172 87.441 1.00 25.19 137 ARG B CA 1
ATOM 4316 C C . ARG B 1 137 ? 18.975 11.355 88.404 1.00 22.61 137 ARG B C 1
ATOM 4317 O O . ARG B 1 137 ? 18.166 11.456 89.355 1.00 22.49 137 ARG B O 1
ATOM 4325 N N . GLU B 1 138 ? 19.959 12.225 88.165 1.00 24.17 138 GLU B N 1
ATOM 4326 C CA . GLU B 1 138 ? 20.228 13.373 89.052 1.00 25.81 138 GLU B CA 1
ATOM 4327 C C . GLU B 1 138 ? 18.979 14.283 89.106 1.00 24.21 138 GLU B C 1
ATOM 4328 O O . GLU B 1 138 ? 18.532 14.724 90.165 1.00 23.78 138 GLU B O 1
ATOM 4334 N N . ARG B 1 139 ? 18.384 14.564 87.946 1.00 22.09 139 ARG B N 1
ATOM 4335 C CA . ARG B 1 139 ? 17.262 15.505 87.856 1.00 21.06 139 ARG B CA 1
ATOM 4336 C C . ARG B 1 139 ? 16.005 14.898 88.494 1.00 22.85 139 ARG B C 1
ATOM 4337 O O . ARG B 1 139 ? 15.251 15.618 89.143 1.00 22.00 139 ARG B O 1
ATOM 4345 N N . THR B 1 140 ? 15.780 13.586 88.277 1.00 21.15 140 THR B N 1
ATOM 4346 C CA . THR B 1 140 ? 14.610 12.896 88.790 1.00 21.66 140 THR B CA 1
ATOM 4347 C C . THR B 1 140 ? 14.683 12.870 90.321 1.00 21.72 140 THR B C 1
ATOM 4348 O O . THR B 1 140 ? 13.700 13.124 90.999 1.00 21.14 140 THR B O 1
ATOM 4352 N N . LYS B 1 141 ? 15.877 12.595 90.859 1.00 24.84 141 LYS B N 1
ATOM 4353 C CA . LYS B 1 141 ? 16.098 12.593 92.306 1.00 27.79 141 LYS B CA 1
ATOM 4354 C C . LYS B 1 141 ? 15.829 13.983 92.899 1.00 24.83 141 LYS B C 1
ATOM 4355 O O . LYS B 1 141 ? 15.135 14.108 93.915 1.00 28.26 141 LYS B O 1
ATOM 4361 N N . ARG B 1 142 ? 16.417 15.012 92.286 1.00 26.02 142 ARG B N 1
ATOM 4362 C CA . ARG B 1 142 ? 16.329 16.407 92.725 1.00 26.36 142 ARG B CA 1
ATOM 4363 C C . ARG B 1 142 ? 14.850 16.840 92.753 1.00 26.33 142 ARG B C 1
ATOM 4364 O O . ARG B 1 142 ? 14.332 17.275 93.774 1.00 26.42 142 ARG B O 1
ATOM 4366 N N . VAL B 1 143 ? 14.140 16.668 91.632 1.00 22.64 143 VAL B N 1
ATOM 4367 C CA . VAL B 1 143 ? 12.729 17.059 91.536 1.00 22.99 143 VAL B CA 1
ATOM 4368 C C . VAL B 1 143 ? 11.872 16.330 92.595 1.00 22.91 143 VAL B C 1
ATOM 4369 O O . VAL B 1 143 ? 11.120 16.985 93.360 1.00 24.26 143 VAL B O 1
ATOM 4373 N N . LEU B 1 144 ? 11.928 14.990 92.649 1.00 22.85 144 LEU B N 1
ATOM 4374 C CA . LEU B 1 144 ? 11.040 14.255 93.564 1.00 24.54 144 LEU B CA 1
ATOM 4375 C C . LEU B 1 144 ? 11.417 14.534 95.043 1.00 24.99 144 LEU B C 1
ATOM 4376 O O . LEU B 1 144 ? 10.526 14.619 95.895 1.00 23.53 144 LEU B O 1
ATOM 4381 N N . SER B 1 145 ? 12.708 14.712 95.348 1.00 25.18 145 SER B N 1
ATOM 4382 C CA . SER B 1 145 ? 13.127 15.082 96.741 1.00 27.25 145 SER B CA 1
ATOM 4383 C C . SER B 1 145 ? 12.461 16.391 97.215 1.00 28.39 145 SER B C 1
ATOM 4384 O O . SER B 1 145 ? 12.239 16.574 98.405 1.00 30.90 145 SER B O 1
ATOM 4387 N N . GLU B 1 146 ? 12.115 17.305 96.310 1.00 27.36 146 GLU B N 1
ATOM 4388 C CA . GLU B 1 146 ? 11.545 18.591 96.720 1.00 30.12 146 GLU B CA 1
ATOM 4389 C C . GLU B 1 146 ? 10.008 18.555 96.770 1.00 29.64 146 GLU B C 1
ATOM 4390 O O . GLU B 1 146 ? 9.413 19.547 97.149 1.00 27.18 146 GLU B O 1
ATOM 4396 N N . LEU B 1 147 ? 9.357 17.442 96.374 1.00 27.09 147 LEU B N 1
ATOM 4397 C CA . LEU B 1 147 ? 7.892 17.388 96.429 1.00 27.33 147 LEU B CA 1
ATOM 4398 C C . LEU B 1 147 ? 7.474 17.295 97.905 1.00 27.70 147 LEU B C 1
ATOM 4399 O O . LEU B 1 147 ? 8.068 16.516 98.665 1.00 27.16 147 LEU B O 1
ATOM 4404 N N . PRO B 1 148 ? 6.409 18.017 98.332 1.00 28.67 148 PRO B N 1
ATOM 4405 C CA . PRO B 1 148 ? 5.880 17.885 99.702 1.00 29.87 148 PRO B CA 1
ATOM 4406 C C . PRO B 1 148 ? 5.136 16.548 99.930 1.00 31.20 148 PRO B C 1
ATOM 4407 O O . PRO B 1 148 ? 4.524 15.946 98.993 1.00 26.70 148 PRO B O 1
ATOM 4411 N N . ILE B 1 149 ? 5.218 16.047 101.170 1.00 28.56 149 ILE B N 1
ATOM 4412 C CA . ILE B 1 149 ? 4.499 14.861 101.577 1.00 30.38 149 ILE B CA 1
ATOM 4413 C C . ILE B 1 149 ? 3.212 15.318 102.256 1.00 32.10 149 ILE B C 1
ATOM 4414 O O . ILE B 1 149 ? 3.249 16.178 103.113 1.00 32.61 149 ILE B O 1
ATOM 4419 N N . GLY B 1 150 ? 2.075 14.738 101.852 1.00 32.04 150 GLY B N 1
ATOM 4420 C CA . GLY B 1 150 ? 0.798 15.014 102.520 1.00 31.78 150 GLY B CA 1
ATOM 4421 C C . GLY B 1 150 ? 0.236 16.401 102.194 1.00 34.16 150 GLY B C 1
ATOM 4422 O O . GLY B 1 150 ? -0.567 16.923 102.966 1.00 30.92 150 GLY B O 1
ATOM 4423 N N . GLU B 1 151 ? 0.638 16.997 101.056 1.00 29.09 151 GLU B N 1
ATOM 4424 C CA . GLU B 1 151 ? 0.092 18.288 100.598 1.00 32.29 151 GLU B CA 1
ATOM 4425 C C . GLU B 1 151 ? -0.241 18.176 99.102 1.00 27.66 151 GLU B C 1
ATOM 4426 O O . GLU B 1 151 ? 0.571 17.694 98.343 1.00 27.85 151 GLU B O 1
ATOM 4432 N N . GLU B 1 152 ? -1.410 18.677 98.716 1.00 28.21 152 GLU B N 1
ATOM 4433 C CA . GLU B 1 152 ? -1.889 18.664 97.333 1.00 24.97 152 GLU B CA 1
ATOM 4434 C C . GLU B 1 152 ? -0.983 19.532 96.434 1.00 23.38 152 GLU B C 1
ATOM 4435 O O . GLU B 1 152 ? -0.699 20.681 96.745 1.00 23.16 152 GLU B O 1
ATOM 4441 N N . PHE B 1 153 ? -0.620 19.010 95.259 1.00 19.46 153 PHE B N 1
ATOM 4442 C CA . PHE B 1 153 ? 0.054 19.777 94.205 1.00 19.20 153 PHE B CA 1
ATOM 4443 C C . PHE B 1 153 ? -0.359 19.205 92.843 1.00 19.98 153 PHE B C 1
ATOM 4444 O O . PHE B 1 153 ? -0.875 18.078 92.761 1.00 19.47 153 PHE B O 1
ATOM 4452 N N . ASN B 1 154 ? -0.041 19.945 91.782 1.00 20.21 154 ASN B N 1
ATOM 4453 C CA . ASN B 1 154 ? -0.354 19.524 90.416 1.00 18.95 154 ASN B CA 1
ATOM 4454 C C . ASN B 1 154 ? 0.853 18.728 89.877 1.00 19.44 154 ASN B C 1
ATOM 4455 O O . ASN B 1 154 ? 1.917 19.272 89.586 1.00 18.64 154 ASN B O 1
ATOM 4460 N N . TRP B 1 155 ? 0.664 17.410 89.725 1.00 16.58 155 TRP B N 1
ATOM 4461 C CA . TRP B 1 155 ? 1.725 16.524 89.297 1.00 18.06 155 TRP B CA 1
ATOM 4462 C C . TRP B 1 155 ? 2.203 16.888 87.880 1.00 18.15 155 TRP B C 1
ATOM 4463 O O . TRP B 1 155 ? 3.383 16.776 87.567 1.00 19.10 155 TRP B O 1
ATOM 4474 N N . VAL B 1 156 ? 1.272 17.323 87.031 1.00 17.48 156 VAL B N 1
ATOM 4475 C CA . VAL B 1 156 ? 1.600 17.717 85.637 1.00 18.59 156 VAL B CA 1
ATOM 4476 C C . VAL B 1 156 ? 2.666 18.829 85.635 1.00 17.86 156 VAL B C 1
ATOM 4477 O O . VAL B 1 156 ? 3.636 18.768 84.893 1.00 19.82 156 VAL B O 1
ATOM 4481 N N . ASP B 1 157 ? 2.476 19.865 86.450 1.00 19.09 157 ASP B N 1
ATOM 4482 C CA . ASP B 1 157 ? 3.399 21.008 86.518 1.00 19.62 157 ASP B CA 1
ATOM 4483 C C . ASP B 1 157 ? 4.700 20.632 87.227 1.00 20.49 157 ASP B C 1
ATOM 4484 O O . ASP B 1 157 ? 5.787 20.919 86.711 1.00 23.34 157 ASP B O 1
ATOM 4489 N N . ARG B 1 158 ? 4.579 19.965 88.382 1.00 20.26 158 ARG B N 1
ATOM 4490 C CA . ARG B 1 158 ? 5.723 19.716 89.300 1.00 21.28 158 ARG B CA 1
ATOM 4491 C C . ARG B 1 158 ? 6.628 18.561 88.824 1.00 20.33 158 ARG B C 1
ATOM 4492 O O . ARG B 1 158 ? 7.849 18.577 89.124 1.00 20.97 158 ARG B O 1
ATOM 4500 N N . VAL B 1 159 ? 6.074 17.551 88.127 1.00 17.98 159 VAL B N 1
ATOM 4501 C CA . VAL B 1 159 ? 6.828 16.371 87.688 1.00 18.33 159 VAL B CA 1
ATOM 4502 C C . VAL B 1 159 ? 6.871 16.299 86.157 1.00 19.13 159 VAL B C 1
ATOM 4503 O O . VAL B 1 159 ? 7.957 16.398 85.557 1.00 19.30 159 VAL B O 1
ATOM 4507 N N . SER B 1 160 ? 5.709 16.131 85.511 1.00 17.28 160 SER B N 1
ATOM 4508 C CA . SER B 1 160 ? 5.731 15.801 84.052 1.00 17.93 160 SER B CA 1
ATOM 4509 C C . SER B 1 160 ? 6.409 16.893 83.199 1.00 17.33 160 SER B C 1
ATOM 4510 O O . SER B 1 160 ? 7.308 16.586 82.401 1.00 16.83 160 SER B O 1
ATOM 4513 N N . ILE B 1 161 ? 5.967 18.155 83.326 1.00 18.79 161 ILE B N 1
ATOM 4514 C CA . ILE B 1 161 ? 6.519 19.257 82.515 1.00 19.03 161 ILE B CA 1
ATOM 4515 C C . ILE B 1 161 ? 7.971 19.540 82.965 1.00 18.78 161 ILE B C 1
ATOM 4516 O O . ILE B 1 161 ? 8.890 19.708 82.129 1.00 19.12 161 ILE B O 1
ATOM 4521 N N . GLU B 1 162 ? 8.193 19.606 84.273 1.00 19.54 162 GLU B N 1
ATOM 4522 C CA . GLU B 1 162 ? 9.545 19.960 84.833 1.00 21.45 162 GLU B CA 1
ATOM 4523 C C . GLU B 1 162 ? 10.632 19.038 84.255 1.00 20.30 162 GLU B C 1
ATOM 4524 O O . GLU B 1 162 ? 11.684 19.518 83.719 1.00 20.65 162 GLU B O 1
ATOM 4530 N N . LEU B 1 163 ? 10.418 17.720 84.363 1.00 18.84 163 LEU B N 1
ATOM 4531 C CA . LEU B 1 163 ? 11.399 16.729 83.861 1.00 18.38 163 LEU B CA 1
ATOM 4532 C C . LEU B 1 163 ? 11.476 16.730 82.325 1.00 21.53 163 LEU B C 1
ATOM 4533 O O . LEU B 1 163 ? 12.572 16.676 81.771 1.00 18.52 163 LEU B O 1
ATOM 4538 N N . THR B 1 164 ? 10.318 16.703 81.635 1.00 20.68 164 THR B N 1
ATOM 4539 C CA . THR B 1 164 ? 10.295 16.591 80.192 1.00 21.92 164 THR B CA 1
ATOM 4540 C C . THR B 1 164 ? 10.945 17.807 79.511 1.00 20.51 164 THR B C 1
ATOM 4541 O O . THR B 1 164 ? 11.697 17.658 78.548 1.00 20.06 164 THR B O 1
ATOM 4545 N N . THR B 1 165 ? 10.651 19.015 80.006 1.00 22.73 165 THR B N 1
ATOM 4546 C CA . THR B 1 165 ? 11.237 20.237 79.486 1.00 23.82 165 THR B CA 1
ATOM 4547 C C . THR B 1 165 ? 12.762 20.315 79.705 1.00 23.71 165 THR B C 1
ATOM 4548 O O . THR B 1 165 ? 13.494 20.782 78.798 1.00 21.70 165 THR B O 1
ATOM 4552 N N . MET B 1 166 ? 13.268 19.883 80.859 1.00 21.34 166 MET B N 1
ATOM 4553 C CA . MET B 1 166 ? 14.737 19.805 81.021 1.00 22.01 166 MET B CA 1
ATOM 4554 C C . MET B 1 166 ? 15.360 18.857 79.980 1.00 21.34 166 MET B C 1
ATOM 4555 O O . MET B 1 166 ? 16.364 19.188 79.388 1.00 20.23 166 MET B O 1
ATOM 4560 N N . MET B 1 167 ? 14.754 17.680 79.754 1.00 19.26 167 MET B N 1
ATOM 4561 C CA . MET B 1 167 ? 15.289 16.729 78.818 1.00 18.93 167 MET B CA 1
ATOM 4562 C C . MET B 1 167 ? 15.308 17.348 77.411 1.00 18.90 167 MET B C 1
ATOM 4563 O O . MET B 1 167 ? 16.298 17.268 76.721 1.00 18.87 167 MET B O 1
ATOM 4568 N N . LEU B 1 168 ? 14.178 17.882 76.947 1.00 18.43 168 LEU B N 1
ATOM 4569 C CA . LEU B 1 168 ? 14.149 18.562 75.622 1.00 20.75 168 LEU B CA 1
ATOM 4570 C C . LEU B 1 168 ? 15.221 19.670 75.509 1.00 19.78 168 LEU B C 1
ATOM 4571 O O . LEU B 1 168 ? 15.874 19.780 74.470 1.00 21.69 168 LEU B O 1
ATOM 4576 N N . ALA B 1 169 ? 15.380 20.505 76.545 1.00 19.53 169 ALA B N 1
ATOM 4577 C CA . ALA B 1 169 ? 16.383 21.571 76.526 1.00 20.12 169 ALA B CA 1
ATOM 4578 C C . ALA B 1 169 ? 17.797 20.987 76.351 1.00 21.37 169 ALA B C 1
ATOM 4579 O O . ALA B 1 169 ? 18.568 21.539 75.591 1.00 22.27 169 ALA B O 1
ATOM 4581 N N . THR B 1 170 ? 18.086 19.813 76.934 1.00 20.03 170 THR B N 1
ATOM 4582 C CA . THR B 1 170 ? 19.339 19.121 76.714 1.00 20.09 170 THR B CA 1
ATOM 4583 C C . THR B 1 170 ? 19.498 18.671 75.247 1.00 21.46 170 THR B C 1
ATOM 4584 O O . THR B 1 170 ? 20.597 18.829 74.679 1.00 21.67 170 THR B O 1
ATOM 4588 N N . LEU B 1 171 ? 18.439 18.131 74.607 1.00 19.21 171 LEU B N 1
ATOM 4589 C CA . LEU B 1 171 ? 18.566 17.577 73.253 1.00 20.85 171 LEU B CA 1
ATOM 4590 C C . LEU B 1 171 ? 18.860 18.680 72.231 1.00 22.99 171 LEU B C 1
ATOM 4591 O O . LEU B 1 171 ? 19.543 18.402 71.226 1.00 22.56 171 LEU B O 1
ATOM 4596 N N . LEU B 1 172 ? 18.332 19.886 72.479 1.00 22.60 172 LEU B N 1
ATOM 4597 C CA . LEU B 1 172 ? 18.431 21.038 71.567 1.00 23.95 172 LEU B CA 1
ATOM 4598 C C . LEU B 1 172 ? 19.580 21.980 71.957 1.00 27.13 172 LEU B C 1
ATOM 4599 O O . LEU B 1 172 ? 19.843 22.965 71.215 1.00 24.88 172 LEU B O 1
ATOM 4604 N N . ASP B 1 173 ? 20.245 21.713 73.096 1.00 25.01 173 ASP B N 1
ATOM 4605 C CA . ASP B 1 173 ? 21.083 22.744 73.804 1.00 26.06 173 ASP B CA 1
ATOM 4606 C C . ASP B 1 173 ? 20.376 24.113 73.799 1.00 27.09 173 ASP B C 1
ATOM 4607 O O . ASP B 1 173 ? 20.892 25.099 73.300 1.00 27.95 173 ASP B O 1
ATOM 4612 N N . PHE B 1 174 ? 19.202 24.166 74.422 1.00 24.89 174 PHE B N 1
ATOM 4613 C CA . PHE B 1 174 ? 18.378 25.367 74.543 1.00 25.20 174 PHE B CA 1
ATOM 4614 C C . PHE B 1 174 ? 18.600 25.968 75.923 1.00 27.71 174 PHE B C 1
ATOM 4615 O O . PHE B 1 174 ? 18.620 25.241 76.919 1.00 26.03 174 PHE B O 1
ATOM 4623 N N . PRO B 1 175 ? 18.771 27.306 76.035 1.00 27.47 175 PRO B N 1
ATOM 4624 C CA . PRO B 1 175 ? 19.072 27.926 77.328 1.00 29.22 175 PRO B CA 1
ATOM 4625 C C . PRO B 1 175 ? 18.113 27.515 78.448 1.00 28.00 175 PRO B C 1
ATOM 4626 O O . PRO B 1 175 ? 16.924 27.728 78.375 1.00 24.76 175 PRO B O 1
ATOM 4630 N N . PHE B 1 176 ? 18.698 27.003 79.519 1.00 28.57 176 PHE B N 1
ATOM 4631 C CA . PHE B 1 176 ? 18.013 26.324 80.585 1.00 31.36 176 PHE B CA 1
ATOM 4632 C C . PHE B 1 176 ? 17.014 27.285 81.209 1.00 31.93 176 PHE B C 1
ATOM 4633 O O . PHE B 1 176 ? 15.920 26.903 81.541 1.00 31.17 176 PHE B O 1
ATOM 4641 N N . ASP B 1 177 ? 17.408 28.561 81.332 1.00 36.16 177 ASP B N 1
ATOM 4642 C CA . ASP B 1 177 ? 16.598 29.565 82.036 1.00 37.76 177 ASP B CA 1
ATOM 4643 C C . ASP B 1 177 ? 15.342 29.953 81.239 1.00 38.38 177 ASP B C 1
ATOM 4644 O O . ASP B 1 177 ? 14.383 30.471 81.811 1.00 33.88 177 ASP B O 1
ATOM 4649 N N . ASP B 1 178 ? 15.344 29.691 79.925 1.00 32.95 178 ASP B N 1
ATOM 4650 C CA . ASP B 1 178 ? 14.236 30.056 79.026 1.00 31.62 178 ASP B CA 1
ATOM 4651 C C . ASP B 1 178 ? 13.414 28.811 78.640 1.00 31.60 178 ASP B C 1
ATOM 4652 O O . ASP B 1 178 ? 12.617 28.893 77.720 1.00 27.21 178 ASP B O 1
ATOM 4657 N N . ARG B 1 179 ? 13.590 27.684 79.346 1.00 29.89 179 ARG B N 1
ATOM 4658 C CA . ARG B 1 179 ? 13.082 26.380 78.898 1.00 27.98 179 ARG B CA 1
ATOM 4659 C C . ARG B 1 179 ? 11.545 26.361 78.911 1.00 27.51 179 ARG B C 1
ATOM 4660 O O . ARG B 1 179 ? 10.970 25.614 78.140 1.00 28.59 179 ARG B O 1
ATOM 4668 N N . ARG B 1 180 ? 10.883 27.229 79.693 1.00 27.50 180 ARG B N 1
ATOM 4669 C CA . ARG B 1 180 ? 9.415 27.292 79.721 1.00 27.36 180 ARG B CA 1
ATOM 4670 C C . ARG B 1 180 ? 8.857 27.692 78.339 1.00 24.96 180 ARG B C 1
ATOM 4671 O O . ARG B 1 180 ? 7.682 27.393 78.013 1.00 23.30 180 ARG B O 1
ATOM 4673 N N . LYS B 1 181 ? 9.651 28.391 77.519 1.00 23.73 181 LYS B N 1
ATOM 4674 C CA . LYS B 1 181 ? 9.208 28.785 76.152 1.00 24.85 181 LYS B CA 1
ATOM 4675 C C . LYS B 1 181 ? 8.991 27.563 75.239 1.00 23.19 181 LYS B C 1
ATOM 4676 O O . LYS B 1 181 ? 8.146 27.596 74.341 1.00 21.71 181 LYS B O 1
ATOM 4682 N N . LEU B 1 182 ? 9.760 26.489 75.459 1.00 23.89 182 LEU B N 1
ATOM 4683 C CA . LEU B 1 182 ? 9.572 25.171 74.738 1.00 23.69 182 LEU B CA 1
ATOM 4684 C C . LEU B 1 182 ? 8.163 24.624 74.991 1.00 22.40 182 LEU B C 1
ATOM 4685 O O . LEU B 1 182 ? 7.484 24.178 74.044 1.00 21.41 182 LEU B O 1
ATOM 4690 N N . THR B 1 183 ? 7.712 24.685 76.250 1.00 22.27 183 THR B N 1
ATOM 4691 C CA . THR B 1 183 ? 6.390 24.221 76.635 1.00 23.72 183 THR B CA 1
ATOM 4692 C C . THR B 1 183 ? 5.314 25.056 75.941 1.00 21.50 183 THR B C 1
ATOM 4693 O O . THR B 1 183 ? 4.355 24.517 75.407 1.00 22.33 183 THR B O 1
ATOM 4697 N N . ARG B 1 184 ? 5.475 26.389 75.926 1.00 19.41 184 ARG B N 1
ATOM 4698 C CA . ARG B 1 184 ? 4.531 27.304 75.300 1.00 20.29 184 ARG B CA 1
ATOM 4699 C C . ARG B 1 184 ? 4.445 27.080 73.778 1.00 18.93 184 ARG B C 1
ATOM 4700 O O . ARG B 1 184 ? 3.340 27.043 73.203 1.00 18.78 184 ARG B O 1
ATOM 4708 N N . TRP B 1 185 ? 5.587 26.972 73.104 1.00 18.20 185 TRP B N 1
ATOM 4709 C CA . TRP B 1 185 ? 5.596 26.761 71.664 1.00 19.50 185 TRP B CA 1
ATOM 4710 C C . TRP B 1 185 ? 4.961 25.405 71.319 1.00 18.74 185 TRP B C 1
ATOM 4711 O O . TRP B 1 185 ? 4.207 25.294 70.348 1.00 20.14 185 TRP B O 1
ATOM 4722 N N . SER B 1 186 ? 5.305 24.369 72.090 1.00 20.94 186 SER B N 1
ATOM 4723 C CA . SER B 1 186 ? 4.697 23.051 71.932 1.00 23.69 186 SER B CA 1
ATOM 4724 C C . SER B 1 186 ? 3.168 23.175 71.970 1.00 24.37 186 SER B C 1
ATOM 4725 O O . SER B 1 186 ? 2.446 22.722 71.068 1.00 23.01 186 SER B O 1
ATOM 4728 N N . ASP B 1 187 ? 2.652 23.764 73.046 1.00 24.25 187 ASP B N 1
ATOM 4729 C CA . ASP B 1 187 ? 1.218 23.949 73.261 1.00 24.91 187 ASP B CA 1
ATOM 4730 C C . ASP B 1 187 ? 0.518 24.662 72.093 1.00 26.54 187 ASP B C 1
ATOM 4731 O O . ASP B 1 187 ? -0.570 24.269 71.735 1.00 26.51 187 ASP B O 1
ATOM 4736 N N . ILE B 1 188 ? 1.096 25.736 71.520 1.00 20.91 188 ILE B N 1
ATOM 4737 C CA . ILE B 1 188 ? 0.398 26.510 70.514 1.00 23.10 188 ILE B CA 1
ATOM 4738 C C . ILE B 1 188 ? 0.451 25.821 69.153 1.00 21.86 188 ILE B C 1
ATOM 4739 O O . ILE B 1 188 ? -0.436 26.093 68.314 1.00 21.41 188 ILE B O 1
ATOM 4744 N N . ILE B 1 189 ? 1.440 24.949 68.926 1.00 20.79 189 ILE B N 1
ATOM 4745 C CA . ILE B 1 189 ? 1.509 24.228 67.603 1.00 19.07 189 ILE B CA 1
ATOM 4746 C C . ILE B 1 189 ? 0.234 23.401 67.392 1.00 20.85 189 ILE B C 1
ATOM 4747 O O . ILE B 1 189 ? -0.331 23.393 66.278 1.00 20.51 189 ILE B O 1
ATOM 4752 N N . THR B 1 190 ? -0.290 22.789 68.460 1.00 18.58 190 THR B N 1
ATOM 4753 C CA . THR B 1 190 ? -1.400 21.852 68.308 1.00 20.23 190 THR B CA 1
ATOM 4754 C C . THR B 1 190 ? -2.728 22.484 68.715 1.00 21.45 190 THR B C 1
ATOM 4755 O O . THR B 1 190 ? -3.721 21.747 68.892 1.00 20.82 190 THR B O 1
ATOM 4759 N N . THR B 1 191 ? -2.776 23.823 68.848 1.00 20.42 191 THR B N 1
ATOM 4760 C CA . THR B 1 191 ? -4.012 24.489 69.308 1.00 20.38 191 THR B CA 1
ATOM 4761 C C . THR B 1 191 ? -4.757 25.216 68.175 1.00 21.91 191 THR B C 1
ATOM 4762 O O . THR B 1 191 ? -4.304 25.318 67.025 1.00 19.77 191 THR B O 1
ATOM 4766 N N . ARG B 1 192 ? -5.974 25.660 68.507 1.00 20.41 192 ARG B N 1
ATOM 4767 C CA . ARG B 1 192 ? -6.779 26.572 67.683 1.00 21.43 192 ARG B CA 1
ATOM 4768 C C . ARG B 1 192 ? -7.203 27.766 68.539 1.00 20.42 192 ARG B C 1
ATOM 4769 O O . ARG B 1 192 ? -7.295 27.652 69.772 1.00 20.00 192 ARG B O 1
ATOM 4777 N N . PRO B 1 193 ? -7.565 28.899 67.890 1.00 20.28 193 PRO B N 1
ATOM 4778 C CA . PRO B 1 193 ? -8.144 30.044 68.591 1.00 20.83 193 PRO B CA 1
ATOM 4779 C C . PRO B 1 193 ? -9.373 29.645 69.433 1.00 22.42 193 PRO B C 1
ATOM 4780 O O . PRO B 1 193 ? -10.206 28.847 68.960 1.00 20.89 193 PRO B O 1
ATOM 4784 N N . GLY B 1 194 ? -9.421 30.110 70.688 1.00 22.45 194 GLY B N 1
ATOM 4785 C CA . GLY B 1 194 ? -10.498 29.838 71.623 1.00 24.26 194 GLY B CA 1
ATOM 4786 C C . GLY B 1 194 ? -10.283 28.627 72.522 1.00 24.43 194 GLY B C 1
ATOM 4787 O O . GLY B 1 194 ? -11.135 28.339 73.383 1.00 24.81 194 GLY B O 1
ATOM 4788 N N . TYR B 1 195 ? -9.192 27.883 72.336 1.00 21.95 195 TYR B N 1
ATOM 4789 C CA . TYR B 1 195 ? -8.971 26.678 73.149 1.00 21.17 195 TYR B CA 1
ATOM 4790 C C . TYR B 1 195 ? -8.220 27.039 74.436 1.00 22.22 195 TYR B C 1
ATOM 4791 O O . TYR B 1 195 ? -7.914 26.179 75.198 1.00 26.45 195 TYR B O 1
ATOM 4800 N N . GLY B 1 196 ? -7.962 28.321 74.664 1.00 24.02 196 GLY B N 1
ATOM 4801 C CA . GLY B 1 196 ? -7.452 28.804 75.950 1.00 26.09 196 GLY B CA 1
ATOM 4802 C C . GLY B 1 196 ? -5.979 29.187 75.914 1.00 28.41 196 GLY B C 1
ATOM 4803 O O . GLY B 1 196 ? -5.434 29.566 76.951 1.00 27.24 196 GLY B O 1
ATOM 4804 N N . LEU B 1 197 ? -5.325 29.094 74.746 1.00 26.65 197 LEU B N 1
ATOM 4805 C CA . LEU B 1 197 ? -3.892 29.402 74.611 1.00 24.76 197 LEU B CA 1
ATOM 4806 C C . LEU B 1 197 ? -3.671 30.642 73.724 1.00 25.41 197 LEU B C 1
ATOM 4807 O O . LEU B 1 197 ? -2.859 31.511 74.096 1.00 24.52 197 LEU B O 1
ATOM 4812 N N . VAL B 1 198 ? -4.368 30.731 72.581 1.00 22.28 198 VAL B N 1
ATOM 4813 C CA . VAL B 1 198 ? -4.310 31.880 71.650 1.00 21.72 198 VAL B CA 1
ATOM 4814 C C . VAL B 1 198 ? -5.724 32.376 71.313 1.00 25.69 198 VAL B C 1
ATOM 4815 O O . VAL B 1 198 ? -6.727 31.584 71.267 1.00 22.94 198 VAL B O 1
ATOM 4819 N N . ASP B 1 199 ? -5.792 33.676 70.975 1.00 24.77 199 ASP B N 1
ATOM 4820 C CA . ASP B 1 199 ? -7.057 34.360 70.656 1.00 26.47 199 ASP B CA 1
ATOM 4821 C C . ASP B 1 199 ? -7.261 34.527 69.159 1.00 24.55 199 ASP B C 1
ATOM 4822 O O . ASP B 1 199 ? -8.377 34.782 68.748 1.00 24.59 199 ASP B O 1
ATOM 4827 N N . SER B 1 200 ? -6.211 34.354 68.341 1.00 22.78 200 SER B N 1
ATOM 4828 C CA . SER B 1 200 ? -6.336 34.499 66.907 1.00 23.28 200 SER B CA 1
ATOM 4829 C C . SER B 1 200 ? -5.293 33.631 66.176 1.00 21.96 200 SER B C 1
ATOM 4830 O O . SER B 1 200 ? -4.298 33.240 66.754 1.00 21.18 200 SER B O 1
ATOM 4833 N N . TRP B 1 201 ? -5.523 33.382 64.883 1.00 22.55 201 TRP B N 1
ATOM 4834 C CA . TRP B 1 201 ? -4.538 32.648 64.033 1.00 22.19 201 TRP B CA 1
ATOM 4835 C C . TRP B 1 201 ? -3.230 33.453 63.906 1.00 22.57 201 TRP B C 1
ATOM 4836 O O . TRP B 1 201 ? -2.134 32.879 63.976 1.00 20.74 201 TRP B O 1
ATOM 4847 N N . GLU B 1 202 ? -3.357 34.778 63.773 1.00 20.17 202 GLU B N 1
ATOM 4848 C CA . GLU B 1 202 ? -2.208 35.708 63.756 1.00 23.46 202 GLU B CA 1
ATOM 4849 C C . GLU B 1 202 ? -1.320 35.531 64.988 1.00 21.75 202 GLU B C 1
ATOM 4850 O O . GLU B 1 202 ? -0.077 35.499 64.822 1.00 21.17 202 GLU B O 1
ATOM 4856 N N . GLN B 1 203 ? -1.925 35.476 66.196 1.00 20.62 203 GLN B N 1
ATOM 4857 C CA . GLN B 1 203 ? -1.158 35.353 67.446 1.00 22.43 203 GLN B CA 1
ATOM 4858 C C . GLN B 1 203 ? -0.323 34.050 67.426 1.00 22.04 203 GLN B C 1
ATOM 4859 O O . GLN B 1 203 ? 0.852 34.058 67.800 1.00 20.53 203 GLN B O 1
ATOM 4865 N N . ARG B 1 204 ? -0.917 32.949 66.954 1.00 19.48 204 ARG B N 1
ATOM 4866 C CA . ARG B 1 204 ? -0.212 31.655 66.803 1.00 20.28 204 ARG B CA 1
ATOM 4867 C C . ARG B 1 204 ? 0.991 31.797 65.853 1.00 20.65 204 ARG B C 1
ATOM 4868 O O . ARG B 1 204 ? 2.129 31.354 66.206 1.00 22.95 204 ARG B O 1
ATOM 4876 N N . GLU B 1 205 ? 0.758 32.463 64.719 1.00 20.50 205 GLU B N 1
ATOM 4877 C CA . GLU B 1 205 ? 1.771 32.673 63.691 1.00 22.72 205 GLU B CA 1
ATOM 4878 C C . GLU B 1 205 ? 2.921 33.535 64.255 1.00 23.70 205 GLU B C 1
ATOM 4879 O O . GLU B 1 205 ? 4.082 33.172 64.109 1.00 23.03 205 GLU B O 1
ATOM 4885 N N . SER B 1 206 ? 2.579 34.631 64.947 1.00 22.77 206 SER B N 1
ATOM 4886 C CA . SER B 1 206 ? 3.566 35.536 65.549 1.00 23.99 206 SER B CA 1
ATOM 4887 C C . SER B 1 206 ? 4.435 34.822 66.599 1.00 24.85 206 SER B C 1
ATOM 4888 O O . SER B 1 206 ? 5.669 35.030 66.621 1.00 21.40 206 SER B O 1
ATOM 4891 N N . GLU B 1 207 ? 3.830 33.995 67.464 1.00 22.36 207 GLU B N 1
ATOM 4892 C CA . GLU B 1 207 ? 4.618 33.301 68.506 1.00 21.56 207 GLU B CA 1
ATOM 4893 C C . GLU B 1 207 ? 5.582 32.284 67.864 1.00 21.78 207 GLU B C 1
ATOM 4894 O O . GLU B 1 207 ? 6.726 32.124 68.339 1.00 22.79 207 GLU B O 1
ATOM 4900 N N . LEU B 1 208 ? 5.145 31.629 66.776 1.00 20.23 208 LEU B N 1
ATOM 4901 C CA . LEU B 1 208 ? 5.964 30.673 66.006 1.00 23.09 208 LEU B CA 1
ATOM 4902 C C . LEU B 1 208 ? 7.062 31.381 65.186 1.00 21.41 208 LEU B C 1
ATOM 4903 O O . LEU B 1 208 ? 8.113 30.796 65.014 1.00 21.36 208 LEU B O 1
ATOM 4908 N N . MET B 1 209 ? 6.832 32.610 64.685 1.00 23.53 209 MET B N 1
ATOM 4909 C CA . MET B 1 209 ? 7.935 33.437 64.093 1.00 24.03 209 MET B CA 1
ATOM 4910 C C . MET B 1 209 ? 8.960 33.875 65.158 1.00 22.55 209 MET B C 1
ATOM 4911 O O . MET B 1 209 ? 10.166 33.992 64.853 1.00 23.20 209 MET B O 1
ATOM 4916 N N . GLU B 1 210 ? 8.519 34.098 66.405 1.00 23.92 210 GLU B N 1
ATOM 4917 C CA . GLU B 1 210 ? 9.469 34.268 67.514 1.00 25.06 210 GLU B CA 1
ATOM 4918 C C . GLU B 1 210 ? 10.311 32.999 67.730 1.00 22.83 210 GLU B C 1
ATOM 4919 O O . GLU B 1 210 ? 11.539 33.079 67.903 1.00 21.87 210 GLU B O 1
ATOM 4925 N N . CYS B 1 211 ? 9.660 31.825 67.695 1.00 20.60 211 CYS B N 1
ATOM 4926 C CA . CYS B 1 211 ? 10.334 30.525 67.823 1.00 21.82 211 CYS B CA 1
ATOM 4927 C C . CYS B 1 211 ? 11.394 30.399 66.707 1.00 21.85 211 CYS B C 1
ATOM 4928 O O . CYS B 1 211 ? 12.572 30.063 66.986 1.00 23.37 211 CYS B O 1
ATOM 4931 N N . LEU B 1 212 ? 10.997 30.667 65.454 1.00 20.00 212 LEU B N 1
ATOM 4932 C CA . LEU B 1 212 ? 11.928 30.592 64.300 1.00 21.42 212 LEU B CA 1
ATOM 4933 C C . LEU B 1 212 ? 13.157 31.488 64.541 1.00 21.46 212 LEU B C 1
ATOM 4934 O O . LEU B 1 212 ? 14.297 31.039 64.401 1.00 21.80 212 LEU B O 1
ATOM 4939 N N . ALA B 1 213 ? 12.917 32.746 64.907 1.00 20.94 213 ALA B N 1
ATOM 4940 C CA . ALA B 1 213 ? 14.015 33.745 65.070 1.00 22.89 213 ALA B CA 1
ATOM 4941 C C . ALA B 1 213 ? 14.991 33.310 66.186 1.00 21.97 213 ALA B C 1
ATOM 4942 O O . ALA B 1 213 ? 16.220 33.345 65.977 1.00 22.40 213 ALA B O 1
ATOM 4944 N N . TYR B 1 214 ? 14.452 32.799 67.302 1.00 21.31 214 TYR B N 1
ATOM 4945 C CA . TYR B 1 214 ? 15.246 32.299 68.439 1.00 21.48 214 TYR B CA 1
ATOM 4946 C C . TYR B 1 214 ? 16.165 31.149 67.989 1.00 20.19 214 TYR B C 1
ATOM 4947 O O . TYR B 1 214 ? 17.409 31.214 68.204 1.00 18.84 214 TYR B O 1
ATOM 4956 N N . PHE B 1 215 ? 15.603 30.137 67.300 1.00 21.49 215 PHE B N 1
ATOM 4957 C CA . PHE B 1 215 ? 16.395 28.992 66.803 1.00 19.89 215 PHE B CA 1
ATOM 4958 C C . PHE B 1 215 ? 17.348 29.406 65.659 1.00 20.67 215 PHE B C 1
ATOM 4959 O O . PHE B 1 215 ? 18.412 28.796 65.499 1.00 20.13 215 PHE B O 1
ATOM 4967 N N . GLN B 1 216 ? 17.003 30.416 64.848 1.00 19.65 216 GLN B N 1
ATOM 4968 C CA . GLN B 1 216 ? 17.964 30.906 63.821 1.00 22.12 216 GLN B CA 1
ATOM 4969 C C . GLN B 1 216 ? 19.228 31.484 64.476 1.00 21.90 216 GLN B C 1
ATOM 4970 O O . GLN B 1 216 ? 20.339 31.287 63.939 1.00 22.89 216 GLN B O 1
ATOM 4976 N N . ARG B 1 217 ? 19.052 32.212 65.584 1.00 23.96 217 ARG B N 1
ATOM 4977 C CA . ARG B 1 217 ? 20.181 32.739 66.401 1.00 24.10 217 ARG B CA 1
ATOM 4978 C C . ARG B 1 217 ? 21.068 31.576 66.878 1.00 24.44 217 ARG B C 1
ATOM 4979 O O . ARG B 1 217 ? 22.329 31.585 66.687 1.00 23.79 217 ARG B O 1
ATOM 4987 N N . LEU B 1 218 ? 20.434 30.546 67.456 1.00 23.92 218 LEU B N 1
ATOM 4988 C CA . LEU B 1 218 ? 21.137 29.364 67.948 1.00 24.78 218 LEU B CA 1
ATOM 4989 C C . LEU B 1 218 ? 21.843 28.646 66.787 1.00 24.90 218 LEU B C 1
ATOM 4990 O O . LEU B 1 218 ? 23.002 28.213 66.926 1.00 25.63 218 LEU B O 1
ATOM 4995 N N . TYR B 1 219 ? 21.158 28.537 65.644 1.00 24.14 219 TYR B N 1
ATOM 4996 C CA . TYR B 1 219 ? 21.695 27.839 64.467 1.00 26.97 219 TYR B CA 1
ATOM 4997 C C . TYR B 1 219 ? 23.006 28.510 64.020 1.00 29.24 219 TYR B C 1
ATOM 4998 O O . TYR B 1 219 ? 24.003 27.825 63.723 1.00 29.81 219 TYR B O 1
ATOM 5007 N N . ALA B 1 220 ? 23.008 29.850 63.980 1.00 30.36 220 ALA B N 1
ATOM 5008 C CA . ALA B 1 220 ? 24.211 30.627 63.512 1.00 29.36 220 ALA B CA 1
ATOM 5009 C C . ALA B 1 220 ? 25.365 30.452 64.512 1.00 28.48 220 ALA B C 1
ATOM 5010 O O . ALA B 1 220 ? 26.503 30.272 64.089 1.00 27.52 220 ALA B O 1
ATOM 5012 N N . GLU B 1 221 ? 25.064 30.492 65.822 1.00 29.36 221 GLU B N 1
ATOM 5013 C CA . GLU B 1 221 ? 26.036 30.160 66.884 1.00 29.45 221 GLU B CA 1
ATOM 5014 C C . GLU B 1 221 ? 26.611 28.745 66.669 1.00 31.72 221 GLU B C 1
ATOM 5015 O O . GLU B 1 221 ? 27.826 28.585 66.749 1.00 35.79 221 GLU B O 1
ATOM 5021 N N . ARG B 1 222 ? 25.768 27.732 66.370 1.00 31.25 222 ARG B N 1
ATOM 5022 C CA . ARG B 1 222 ? 26.229 26.316 66.213 1.00 30.81 222 ARG B CA 1
ATOM 5023 C C . ARG B 1 222 ? 27.098 26.172 64.952 1.00 32.30 222 ARG B C 1
ATOM 5024 O O . ARG B 1 222 ? 28.064 25.394 64.937 1.00 35.77 222 ARG B O 1
ATOM 5032 N N . GLN B 1 223 ? 26.754 26.891 63.879 1.00 31.88 223 GLN B N 1
ATOM 5033 C CA . GLN B 1 223 ? 27.545 26.860 62.633 1.00 35.11 223 GLN B CA 1
ATOM 5034 C C . GLN B 1 223 ? 28.950 27.435 62.833 1.00 38.25 223 GLN B C 1
ATOM 5035 O O . GLN B 1 223 ? 29.823 27.161 62.039 1.00 37.83 223 GLN B O 1
ATOM 5041 N N . ALA B 1 224 ? 29.127 28.294 63.847 1.00 42.38 224 ALA B N 1
ATOM 5042 C CA . ALA B 1 224 ? 30.363 29.057 64.049 1.00 45.76 224 ALA B CA 1
ATOM 5043 C C . ALA B 1 224 ? 31.223 28.433 65.159 1.00 46.99 224 ALA B C 1
ATOM 5044 O O . ALA B 1 224 ? 31.964 29.166 65.823 1.00 54.56 224 ALA B O 1
ATOM 5046 N N . MET B 1 225 ? 31.124 27.108 65.332 1.00 47.69 225 MET B N 1
ATOM 5047 C CA . MET B 1 225 ? 31.964 26.301 66.231 1.00 48.44 225 MET B CA 1
ATOM 5048 C C . MET B 1 225 ? 31.974 24.874 65.705 1.00 46.40 225 MET B C 1
ATOM 5049 O O . MET B 1 225 ? 31.136 24.558 64.864 1.00 40.21 225 MET B O 1
ATOM 5054 N N . PRO B 1 226 ? 32.899 23.998 66.173 1.00 45.95 226 PRO B N 1
ATOM 5055 C CA . PRO B 1 226 ? 32.881 22.579 65.818 1.00 46.97 226 PRO B CA 1
ATOM 5056 C C . PRO B 1 226 ? 31.578 21.843 66.138 1.00 46.22 226 PRO B C 1
ATOM 5057 O O . PRO B 1 226 ? 30.860 22.212 67.072 1.00 39.29 226 PRO B O 1
ATOM 5061 N N . PRO B 1 227 ? 31.304 20.715 65.441 1.00 45.53 227 PRO B N 1
ATOM 5062 C CA . PRO B 1 227 ? 30.114 19.911 65.725 1.00 45.04 227 PRO B CA 1
ATOM 5063 C C . PRO B 1 227 ? 30.137 19.380 67.168 1.00 44.28 227 PRO B C 1
ATOM 5064 O O . PRO B 1 227 ? 31.215 19.122 67.676 1.00 39.31 227 PRO B O 1
ATOM 5068 N N . LYS B 1 228 ? 28.944 19.178 67.747 1.00 43.20 228 LYS B N 1
ATOM 5069 C CA . LYS B 1 228 ? 28.690 18.623 69.085 1.00 44.33 228 LYS B CA 1
ATOM 5070 C C . LYS B 1 228 ? 27.358 17.881 69.065 1.00 44.56 228 LYS B C 1
ATOM 5071 O O . LYS B 1 228 ? 26.563 18.130 68.155 1.00 39.45 228 LYS B O 1
ATOM 5077 N N . PRO B 1 229 ? 27.077 16.986 70.050 1.00 42.35 229 PRO B N 1
ATOM 5078 C CA . PRO B 1 229 ? 25.853 16.184 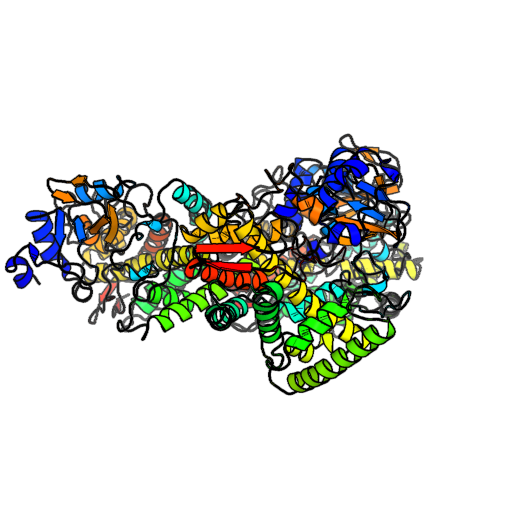70.065 1.00 40.85 229 PRO B CA 1
ATOM 5079 C C . PRO B 1 229 ? 24.626 16.945 70.595 1.00 39.47 229 PRO B C 1
ATOM 5080 O O . PRO B 1 229 ? 24.090 16.598 71.639 1.00 40.02 229 PRO B O 1
ATOM 5084 N N . ASP B 1 230 ? 24.168 17.950 69.839 1.00 30.23 230 ASP B N 1
ATOM 5085 C CA . ASP B 1 230 ? 22.831 18.513 70.044 1.00 26.41 230 ASP B CA 1
ATOM 5086 C C . ASP B 1 230 ? 22.156 18.585 68.666 1.00 25.05 230 ASP B C 1
ATOM 5087 O O . ASP B 1 230 ? 22.850 18.671 67.677 1.00 24.22 230 ASP B O 1
ATOM 5092 N N . LEU B 1 231 ? 20.820 18.576 68.640 1.00 22.00 231 LEU B N 1
ATOM 5093 C CA . LEU B 1 231 ? 20.041 18.433 67.399 1.00 21.83 231 LEU B CA 1
ATOM 5094 C C . LEU B 1 231 ? 20.293 19.610 66.456 1.00 21.22 231 LEU B C 1
ATOM 5095 O O . LEU B 1 231 ? 20.340 19.407 65.222 1.00 23.32 231 LEU B O 1
ATOM 5100 N N . ILE B 1 232 ? 20.446 20.813 67.017 1.00 21.88 232 ILE B N 1
ATOM 5101 C CA . ILE B 1 232 ? 20.617 22.024 66.215 1.00 22.26 232 ILE B CA 1
ATOM 5102 C C . ILE B 1 232 ? 22.032 21.981 65.592 1.00 23.90 232 ILE B C 1
ATOM 5103 O O . ILE B 1 232 ? 22.205 22.268 64.382 1.00 23.15 232 ILE B O 1
ATOM 5108 N N . SER B 1 233 ? 23.042 21.570 66.371 1.00 23.57 233 SER B N 1
ATOM 5109 C CA . SER B 1 233 ? 24.409 21.352 65.795 1.00 26.10 233 SER B CA 1
ATOM 5110 C C . SER B 1 233 ? 24.404 20.310 64.664 1.00 25.91 233 SER B C 1
ATOM 5111 O O . SER B 1 233 ? 25.044 20.540 63.621 1.00 27.99 233 SER B O 1
ATOM 5114 N N . MET B 1 234 ? 23.699 19.176 64.837 1.00 23.91 234 MET B N 1
ATOM 5115 C CA . MET B 1 234 ? 23.680 18.130 63.818 1.00 25.21 234 MET B CA 1
ATOM 5116 C C . MET B 1 234 ? 23.059 18.674 62.522 1.00 26.22 234 MET B C 1
ATOM 5117 O O . MET B 1 234 ? 23.551 18.429 61.409 1.00 23.87 234 MET B O 1
ATOM 5122 N N . LEU B 1 235 ? 21.963 19.425 62.643 1.00 26.02 235 LEU B N 1
ATOM 5123 C CA . LEU B 1 235 ? 21.377 20.063 61.442 1.00 24.20 235 LEU B CA 1
ATOM 5124 C C . LEU B 1 235 ? 22.392 21.019 60.771 1.00 26.72 235 LEU B C 1
ATOM 5125 O O . LEU B 1 235 ? 22.517 21.050 59.526 1.00 26.52 235 LEU B O 1
ATOM 5130 N N . ALA B 1 236 ? 23.061 21.848 61.573 1.00 28.04 236 ALA B N 1
ATOM 5131 C CA . ALA B 1 236 ? 23.947 22.909 61.088 1.00 29.46 236 ALA B CA 1
ATOM 5132 C C . ALA B 1 236 ? 25.134 22.339 60.293 1.00 30.13 236 ALA B C 1
ATOM 5133 O O . ALA B 1 236 ? 25.536 22.948 59.279 1.00 31.68 236 ALA B O 1
ATOM 5135 N N . HIS B 1 237 ? 25.670 21.189 60.733 1.00 28.56 237 HIS B N 1
ATOM 5136 C CA . HIS B 1 237 ? 26.908 20.610 60.159 1.00 30.23 237 HIS B CA 1
ATOM 5137 C C . HIS B 1 237 ? 26.664 19.513 59.127 1.00 30.59 237 HIS B C 1
ATOM 5138 O O . HIS B 1 237 ? 27.609 19.005 58.557 1.00 31.31 237 HIS B O 1
ATOM 5145 N N . SER B 1 238 ? 25.404 19.138 58.899 1.00 28.68 238 SER B N 1
ATOM 5146 C CA . SER B 1 238 ? 25.081 18.092 57.949 1.00 27.68 238 SER B CA 1
ATOM 5147 C C . SER B 1 238 ? 25.134 18.644 56.529 1.00 29.58 238 SER B C 1
ATOM 5148 O O . SER B 1 238 ? 24.376 19.556 56.213 1.00 29.07 238 SER B O 1
ATOM 5151 N N . PRO B 1 239 ? 25.971 18.085 55.622 1.00 33.89 239 PRO B N 1
ATOM 5152 C CA . PRO B 1 239 ? 25.960 18.471 54.211 1.00 35.14 239 PRO B CA 1
ATOM 5153 C C . PRO B 1 239 ? 24.606 18.299 53.505 1.00 36.14 239 PRO B C 1
ATOM 5154 O O . PRO B 1 239 ? 24.269 19.083 52.609 1.00 36.62 239 PRO B O 1
ATOM 5158 N N . GLU B 1 240 ? 23.792 17.328 53.925 1.00 36.94 240 GLU B N 1
ATOM 5159 C CA . GLU B 1 240 ? 22.500 17.119 53.206 1.00 42.26 240 GLU B CA 1
ATOM 5160 C C . GLU B 1 240 ? 21.425 18.134 53.647 1.00 41.00 240 GLU B C 1
ATOM 5161 O O . GLU B 1 240 ? 20.363 18.178 53.038 1.00 40.87 240 GLU B O 1
ATOM 5167 N N . MET B 1 241 ? 21.717 18.961 54.660 1.00 38.23 241 MET B N 1
ATOM 5168 C CA . MET B 1 241 ? 20.778 19.923 55.215 1.00 40.30 241 MET B CA 1
ATOM 5169 C C . MET B 1 241 ? 21.191 21.337 54.822 1.00 38.13 241 MET B C 1
ATOM 5170 O O . MET B 1 241 ? 20.627 22.266 55.334 1.00 36.92 241 MET B O 1
ATOM 5175 N N . GLN B 1 242 ? 22.192 21.486 53.948 1.00 39.50 242 GLN B N 1
ATOM 5176 C CA . GLN B 1 242 ? 22.858 22.775 53.857 1.00 44.85 242 GLN B CA 1
ATOM 5177 C C . GLN B 1 242 ? 21.976 23.803 53.119 1.00 40.00 242 GLN B C 1
ATOM 5178 O O . GLN B 1 242 ? 22.215 25.002 53.294 1.00 41.66 242 GLN B O 1
ATOM 5184 N N . ASP B 1 243 ? 20.927 23.360 52.406 1.00 42.69 243 ASP B N 1
ATOM 5185 C CA . ASP B 1 243 ? 19.996 24.298 51.722 1.00 51.75 243 ASP B CA 1
ATOM 5186 C C . ASP B 1 243 ? 18.619 24.372 52.411 1.00 48.15 243 ASP B C 1
ATOM 5187 O O . ASP B 1 243 ? 17.636 24.720 51.771 1.00 43.33 243 ASP B O 1
ATOM 5192 N N . LEU B 1 244 ? 18.539 24.068 53.711 1.00 45.43 244 LEU B N 1
ATOM 5193 C CA . LEU B 1 244 ? 17.248 24.114 54.418 1.00 41.02 244 LEU B CA 1
ATOM 5194 C C . LEU B 1 244 ? 16.671 25.536 54.333 1.00 32.58 244 LEU B C 1
ATOM 5195 O O . LEU B 1 244 ? 17.347 26.450 54.707 1.00 32.70 244 LEU B O 1
ATOM 5200 N N . THR B 1 245 ? 15.413 25.687 53.902 1.00 32.22 245 THR B N 1
ATOM 5201 C CA . THR B 1 245 ? 14.712 26.981 53.901 1.00 31.95 245 THR B CA 1
ATOM 5202 C C . THR B 1 245 ? 14.274 27.301 55.330 1.00 30.70 245 THR B C 1
ATOM 5203 O O . THR B 1 245 ? 14.220 26.403 56.179 1.00 31.88 245 THR B O 1
ATOM 5207 N N . PRO B 1 246 ? 14.016 28.581 55.667 1.00 31.56 246 PRO B N 1
ATOM 5208 C CA . PRO B 1 246 ? 13.391 28.931 56.951 1.00 31.77 246 PRO B CA 1
ATOM 5209 C C . PRO B 1 246 ? 12.099 28.132 57.222 1.00 31.09 246 PRO B C 1
ATOM 5210 O O . PRO B 1 246 ? 11.892 27.690 58.341 1.00 25.02 246 PRO B O 1
ATOM 5214 N N . THR B 1 247 ? 11.279 27.894 56.188 1.00 30.65 247 THR B N 1
ATOM 5215 C CA . THR B 1 247 ? 10.054 27.115 56.344 1.00 28.90 247 THR B CA 1
ATOM 5216 C C . THR B 1 247 ? 10.390 25.668 56.725 1.00 25.51 247 THR B C 1
ATOM 5217 O O . THR B 1 247 ? 9.788 25.107 57.664 1.00 25.80 247 THR B O 1
ATOM 5221 N N . ASP B 1 248 ? 11.351 25.065 56.019 1.00 24.37 248 ASP B N 1
ATOM 5222 C CA . ASP B 1 248 ? 11.757 23.696 56.289 1.00 26.22 248 ASP B CA 1
ATOM 5223 C C . ASP B 1 248 ? 12.351 23.610 57.701 1.00 22.98 248 ASP B C 1
ATOM 5224 O O . ASP B 1 248 ? 12.153 22.611 58.394 1.00 21.49 248 ASP B O 1
ATOM 5229 N N . PHE B 1 249 ? 13.095 24.645 58.108 1.00 21.55 249 PHE B N 1
ATOM 5230 C CA . PHE B 1 249 ? 13.720 24.652 59.457 1.00 20.67 249 PHE B CA 1
ATOM 5231 C C . PHE B 1 249 ? 12.635 24.685 60.540 1.00 19.77 249 PHE B C 1
ATOM 5232 O O . PHE B 1 249 ? 12.698 23.933 61.528 1.00 18.41 249 PHE B O 1
ATOM 5240 N N . LEU B 1 250 ? 11.653 25.571 60.375 1.00 19.51 250 LEU B N 1
ATOM 5241 C CA . LEU B 1 250 ? 10.576 25.723 61.367 1.00 20.87 250 LEU B CA 1
ATOM 5242 C C . LEU B 1 250 ? 9.706 24.451 61.410 1.00 21.21 250 LEU B C 1
ATOM 5243 O O . LEU B 1 250 ? 9.315 24.031 62.497 1.00 20.67 250 LEU B O 1
ATOM 5248 N N . GLY B 1 251 ? 9.408 23.809 60.259 1.00 18.98 251 GLY B N 1
ATOM 5249 C CA . GLY B 1 251 ? 8.674 22.543 60.286 1.00 21.02 251 GLY B CA 1
ATOM 5250 C C . GLY B 1 251 ? 9.407 21.437 61.058 1.00 20.63 251 GLY B C 1
ATOM 5251 O O . GLY B 1 251 ? 8.782 20.678 61.783 1.00 20.94 251 GLY B O 1
ATOM 5252 N N . THR B 1 252 ? 10.749 21.368 60.912 1.00 18.44 252 THR B N 1
ATOM 5253 C CA . THR B 1 252 ? 11.588 20.409 61.599 1.00 19.28 252 THR B CA 1
ATOM 5254 C C . THR B 1 252 ? 11.573 20.702 63.105 1.00 19.80 252 THR B C 1
ATOM 5255 O O . THR B 1 252 ? 11.347 19.781 63.939 1.00 20.67 252 THR B O 1
ATOM 5259 N N . LEU B 1 253 ? 11.670 21.977 63.479 1.00 19.38 253 LEU B N 1
ATOM 5260 C CA . LEU B 1 253 ? 11.603 22.350 64.889 1.00 20.92 253 LEU B CA 1
ATOM 5261 C C . LEU B 1 253 ? 10.262 21.940 65.522 1.00 20.20 253 LEU B C 1
ATOM 5262 O O . LEU B 1 253 ? 10.243 21.505 66.659 1.00 18.53 253 LEU B O 1
ATOM 5267 N N . ALA B 1 254 ? 9.147 22.122 64.783 1.00 19.80 254 ALA B N 1
ATOM 5268 C CA . ALA B 1 254 ? 7.810 21.746 65.257 1.00 19.92 254 ALA B CA 1
ATOM 5269 C C . ALA B 1 254 ? 7.774 20.254 65.652 1.00 19.80 254 ALA B C 1
ATOM 5270 O O . ALA B 1 254 ? 7.294 19.906 66.748 1.00 22.04 254 ALA B O 1
ATOM 5272 N N . LEU B 1 255 ? 8.298 19.384 64.788 1.00 17.86 255 LEU B N 1
ATOM 5273 C CA . LEU B 1 255 ? 8.366 17.968 65.048 1.00 19.61 255 LEU B CA 1
ATOM 5274 C C . LEU B 1 255 ? 9.175 17.680 66.325 1.00 19.41 255 LEU B C 1
ATOM 5275 O O . LEU B 1 255 ? 8.760 16.890 67.165 1.00 18.84 255 LEU B O 1
ATOM 5280 N N . LEU B 1 256 ? 10.371 18.256 66.425 1.00 20.77 256 LEU B N 1
ATOM 5281 C CA . LEU B 1 256 ? 11.273 17.961 67.546 1.00 23.69 256 LEU B CA 1
ATOM 5282 C C . LEU B 1 256 ? 10.694 18.478 68.870 1.00 26.25 256 LEU B C 1
ATOM 5283 O O . LEU B 1 256 ? 10.884 17.826 69.914 1.00 26.70 256 LEU B O 1
ATOM 5288 N N . ILE B 1 257 ? 10.092 19.677 68.846 1.00 23.32 257 ILE B N 1
ATOM 5289 C CA . ILE B 1 257 ? 9.602 20.382 70.006 1.00 24.64 257 ILE B CA 1
ATOM 5290 C C . ILE B 1 257 ? 8.331 19.702 70.523 1.00 29.83 257 ILE B C 1
ATOM 5291 O O . ILE B 1 257 ? 8.139 19.612 71.724 1.00 31.56 257 ILE B O 1
ATOM 5296 N N . VAL B 1 258 ? 7.410 19.308 69.635 1.00 22.88 258 VAL B N 1
ATOM 5297 C CA . VAL B 1 258 ? 6.220 18.608 70.160 1.00 22.56 258 VAL B CA 1
ATOM 5298 C C . VAL B 1 258 ? 6.601 17.161 70.513 1.00 23.74 258 VAL B C 1
ATOM 5299 O O . VAL B 1 258 ? 6.228 16.635 71.555 1.00 21.10 258 VAL B O 1
ATOM 5303 N N . GLY B 1 259 ? 7.354 16.533 69.611 1.00 22.40 259 GLY B N 1
ATOM 5304 C CA . GLY B 1 259 ? 7.592 15.120 69.635 1.00 23.78 259 GLY B CA 1
ATOM 5305 C C . GLY B 1 259 ? 8.437 14.721 70.825 1.00 26.00 259 GLY B C 1
ATOM 5306 O O . GLY B 1 259 ? 8.196 13.669 71.376 1.00 25.82 259 GLY B O 1
ATOM 5307 N N . GLY B 1 260 ? 9.385 15.595 71.209 1.00 27.15 260 GLY B N 1
ATOM 5308 C CA . GLY B 1 260 ? 10.312 15.337 72.312 1.00 30.51 260 GLY B CA 1
ATOM 5309 C C . GLY B 1 260 ? 9.793 15.787 73.667 1.00 28.80 260 GLY B C 1
ATOM 5310 O O . GLY B 1 260 ? 10.550 15.721 74.640 1.00 29.34 260 GLY B O 1
ATOM 5311 N N . ASN B 1 261 ? 8.518 16.189 73.740 1.00 29.79 261 ASN B N 1
ATOM 5312 C CA . ASN B 1 261 ? 7.930 16.937 74.878 1.00 33.28 261 ASN B CA 1
ATOM 5313 C C . ASN B 1 261 ? 6.599 16.281 75.301 1.00 29.35 261 ASN B C 1
ATOM 5314 O O . ASN B 1 261 ? 6.530 15.552 76.349 1.00 25.67 261 ASN B O 1
ATOM 5319 N N . ASP B 1 262 ? 5.548 16.537 74.520 1.00 22.51 262 ASP B N 1
ATOM 5320 C CA . ASP B 1 262 ? 4.147 16.284 74.931 1.00 26.04 262 ASP B CA 1
ATOM 5321 C C . ASP B 1 262 ? 3.912 14.797 75.240 1.00 22.56 262 ASP B C 1
ATOM 5322 O O . ASP B 1 262 ? 3.057 14.419 76.083 1.00 21.23 262 ASP B O 1
ATOM 5327 N N . THR B 1 263 ? 4.616 13.944 74.491 1.00 20.03 263 THR B N 1
ATOM 5328 C CA . THR B 1 263 ? 4.441 12.517 74.506 1.00 19.57 263 THR B CA 1
ATOM 5329 C C . THR B 1 263 ? 4.961 11.939 75.829 1.00 17.91 263 THR B C 1
ATOM 5330 O O . THR B 1 263 ? 4.196 11.273 76.591 1.00 16.30 263 THR B O 1
ATOM 5334 N N . THR B 1 264 ? 6.239 12.199 76.142 1.00 16.63 264 THR B N 1
ATOM 5335 C CA . THR B 1 264 ? 6.796 11.673 77.421 1.00 17.56 264 THR B CA 1
ATOM 5336 C C . THR B 1 264 ? 6.083 12.326 78.619 1.00 18.26 264 THR B C 1
ATOM 5337 O O . THR B 1 264 ? 5.858 11.692 79.665 1.00 16.94 264 THR B O 1
ATOM 5341 N N . ARG B 1 265 ? 5.725 13.607 78.476 1.00 17.35 265 ARG B N 1
ATOM 5342 C CA . ARG B 1 265 ? 4.986 14.293 79.518 1.00 19.05 265 ARG B CA 1
ATOM 5343 C C . ARG B 1 265 ? 3.698 13.515 79.830 1.00 18.89 265 ARG B C 1
ATOM 5344 O O . ARG B 1 265 ? 3.329 13.331 81.046 1.00 18.60 265 ARG B O 1
ATOM 5352 N N . SER B 1 266 ? 2.947 13.150 78.776 1.00 18.02 266 SER B N 1
ATOM 5353 C CA . SER B 1 266 ? 1.685 12.460 78.960 1.00 18.67 266 SER B CA 1
ATOM 5354 C C . SER B 1 266 ? 1.920 11.136 79.691 1.00 19.28 266 SER B C 1
ATOM 5355 O O . SER B 1 266 ? 1.098 10.740 80.534 1.00 16.95 266 SER B O 1
ATOM 5358 N N . SER B 1 267 ? 3.018 10.443 79.353 1.00 16.95 267 SER B N 1
ATOM 5359 C CA . SER B 1 267 ? 3.285 9.154 79.997 1.00 18.45 267 SER B CA 1
ATOM 5360 C C . SER B 1 267 ? 3.695 9.303 81.474 1.00 17.60 267 SER B C 1
ATOM 5361 O O . SER B 1 267 ? 3.371 8.433 82.324 1.00 16.01 267 SER B O 1
ATOM 5364 N N . MET B 1 268 ? 4.399 10.396 81.830 1.00 16.99 268 MET B N 1
ATOM 5365 C CA . MET B 1 268 ? 4.689 10.684 83.256 1.00 17.38 268 MET B CA 1
ATOM 5366 C C . MET B 1 268 ? 3.412 11.031 84.040 1.00 17.82 268 MET B C 1
ATOM 5367 O O . MET B 1 268 ? 3.262 10.623 85.204 1.00 15.59 268 MET B O 1
ATOM 5372 N N . SER B 1 269 ? 2.448 11.704 83.399 1.00 16.96 269 SER B N 1
ATOM 5373 C CA . SER B 1 269 ? 1.154 12.018 84.045 1.00 16.64 269 SER B CA 1
ATOM 5374 C C . SER B 1 269 ? 0.309 10.733 84.217 1.00 17.50 269 SER B C 1
ATOM 5375 O O . SER B 1 269 ? -0.314 10.467 85.298 1.00 16.57 269 SER B O 1
ATOM 5378 N N . GLY B 1 270 ? 0.290 9.910 83.162 1.00 16.54 270 GLY B N 1
ATOM 5379 C CA . GLY B 1 270 ? -0.344 8.585 83.175 1.00 17.83 270 GLY B CA 1
ATOM 5380 C C . GLY B 1 270 ? 0.181 7.684 84.285 1.00 16.89 270 GLY B C 1
ATOM 5381 O O . GLY B 1 270 ? -0.600 6.914 84.880 1.00 16.91 270 GLY B O 1
ATOM 5382 N N . SER B 1 271 ? 1.470 7.821 84.615 1.00 17.62 271 SER B N 1
ATOM 5383 C CA . SER B 1 271 ? 2.120 7.011 85.677 1.00 17.04 271 SER B CA 1
ATOM 5384 C C . SER B 1 271 ? 1.467 7.273 87.055 1.00 17.64 271 SER B C 1
ATOM 5385 O O . SER B 1 271 ? 1.164 6.344 87.807 1.00 17.20 271 SER B O 1
ATOM 5388 N N . ALA B 1 272 ? 1.200 8.546 87.369 1.00 18.01 272 ALA B N 1
ATOM 5389 C CA . ALA B 1 272 ? 0.478 8.906 88.589 1.00 18.20 272 ALA B CA 1
ATOM 5390 C C . ALA B 1 272 ? -0.960 8.350 88.560 1.00 18.95 272 ALA B C 1
ATOM 5391 O O . ALA B 1 272 ? -1.477 7.825 89.565 1.00 19.50 272 ALA B O 1
ATOM 5393 N N . MET B 1 273 ? -1.648 8.461 87.420 1.00 18.98 273 MET B N 1
ATOM 5394 C CA . MET B 1 273 ? -3.008 7.971 87.353 1.00 20.15 273 MET B CA 1
ATOM 5395 C C . MET B 1 273 ? -3.039 6.445 87.572 1.00 20.45 273 MET B C 1
ATOM 5396 O O . MET B 1 273 ? -3.990 5.913 88.244 1.00 17.84 273 MET B O 1
ATOM 5401 N N . ALA B 1 274 ? -2.032 5.738 87.021 1.00 18.00 274 ALA B N 1
ATOM 5402 C CA . ALA B 1 274 ? -1.985 4.295 87.085 1.00 19.36 274 ALA B CA 1
ATOM 5403 C C . ALA B 1 274 ? -1.814 3.903 88.556 1.00 19.86 274 ALA B C 1
ATOM 5404 O O . ALA B 1 274 ? -2.460 2.963 89.047 1.00 18.33 274 ALA B O 1
ATOM 5406 N N . CYS B 1 275 ? -0.960 4.637 89.265 1.00 18.80 275 CYS B N 1
ATOM 5407 C CA . CYS B 1 275 ? -0.662 4.250 90.669 1.00 20.85 275 CYS B CA 1
ATOM 5408 C C . CYS B 1 275 ? -1.879 4.483 91.598 1.00 22.13 275 CYS B C 1
ATOM 5409 O O . CYS B 1 275 ? -2.032 3.776 92.615 1.00 20.14 275 CYS B O 1
ATOM 5412 N N . HIS B 1 276 ? -2.726 5.459 91.257 1.00 20.66 276 HIS B N 1
ATOM 5413 C CA . HIS B 1 276 ? -3.971 5.751 92.020 1.00 21.07 276 HIS B CA 1
ATOM 5414 C C . HIS B 1 276 ? -5.043 4.692 91.707 1.00 21.60 276 HIS B C 1
ATOM 5415 O O . HIS B 1 276 ? -5.784 4.208 92.598 1.00 18.16 276 HIS B O 1
ATOM 5422 N N . LEU B 1 277 ? -5.209 4.407 90.416 1.00 19.35 277 LEU B N 1
ATOM 5423 C CA . LEU B 1 277 ? -6.335 3.587 89.950 1.00 20.39 277 LEU B CA 1
ATOM 5424 C C . LEU B 1 277 ? -6.015 2.105 90.147 1.00 20.75 277 LEU B C 1
ATOM 5425 O O . LEU B 1 277 ? -6.970 1.303 90.214 1.00 20.65 277 LEU B O 1
ATOM 5430 N N . TYR B 1 278 ? -4.700 1.755 90.204 1.00 18.36 278 TYR B N 1
ATOM 5431 C CA . TYR B 1 278 ? -4.234 0.347 90.305 1.00 18.98 278 TYR B CA 1
ATOM 5432 C C . TYR B 1 278 ? -3.155 0.285 91.369 1.00 20.38 278 TYR B C 1
ATOM 5433 O O . TYR B 1 278 ? -2.030 -0.104 91.069 1.00 18.35 278 TYR B O 1
ATOM 5442 N N . PRO B 1 279 ? -3.471 0.648 92.635 1.00 20.20 279 PRO B N 1
ATOM 5443 C CA . PRO B 1 279 ? -2.451 0.702 93.675 1.00 21.20 279 PRO B CA 1
ATOM 5444 C C . PRO B 1 279 ? -1.762 -0.658 93.909 1.00 21.52 279 PRO B C 1
ATOM 5445 O O . PRO B 1 279 ? -0.575 -0.702 94.290 1.00 21.18 279 PRO B O 1
ATOM 5449 N N . GLN B 1 280 ? -2.499 -1.759 93.677 1.00 20.30 280 GLN B N 1
ATOM 5450 C CA . GLN B 1 280 ? -1.965 -3.098 93.844 1.00 22.07 280 GLN B CA 1
ATOM 5451 C C . GLN B 1 280 ? -0.863 -3.366 92.820 1.00 21.57 280 GLN B C 1
ATOM 5452 O O . GLN B 1 280 ? 0.018 -4.177 93.092 1.00 21.67 280 GLN B O 1
ATOM 5458 N N . GLU B 1 281 ? -0.909 -2.699 91.665 1.00 18.94 281 GLU B N 1
ATOM 5459 C CA . GLU B 1 281 ? 0.113 -2.902 90.601 1.00 19.54 281 GLU B CA 1
ATOM 5460 C C . GLU B 1 281 ? 1.389 -2.133 90.949 1.00 20.44 281 GLU B C 1
ATOM 5461 O O . GLU B 1 281 ? 2.502 -2.677 90.818 1.00 19.90 281 GLU B O 1
ATOM 5467 N N . PHE B 1 282 ? 1.235 -0.917 91.508 1.00 19.19 282 PHE B N 1
ATOM 5468 C CA . PHE B 1 282 ? 2.373 -0.200 92.060 1.00 20.39 282 PHE B CA 1
ATOM 5469 C C . PHE B 1 282 ? 3.004 -1.041 93.179 1.00 20.92 282 PHE B C 1
ATOM 5470 O O . PHE B 1 282 ? 4.236 -1.205 93.233 1.00 21.74 282 PHE B O 1
ATOM 5478 N N . ASP B 1 283 ? 2.176 -1.561 94.090 1.00 21.56 283 ASP B N 1
ATOM 5479 C CA . ASP B 1 283 ? 2.726 -2.419 95.197 1.00 21.88 283 ASP B CA 1
ATOM 5480 C C . ASP B 1 283 ? 3.561 -3.590 94.633 1.00 22.14 283 ASP B C 1
ATOM 5481 O O . ASP B 1 283 ? 4.647 -3.851 95.162 1.00 24.73 283 ASP B O 1
ATOM 5486 N N . LYS B 1 284 ? 3.115 -4.286 93.571 1.00 23.66 284 LYS B N 1
ATOM 5487 C CA . LYS B 1 284 ? 3.880 -5.415 92.961 1.00 26.08 284 LYS B CA 1
ATOM 5488 C C . LYS B 1 284 ? 5.264 -4.981 92.467 1.00 24.28 284 LYS B C 1
ATOM 5489 O O . LYS B 1 284 ? 6.222 -5.727 92.643 1.00 22.23 284 LYS B O 1
ATOM 5495 N N . VAL B 1 285 ? 5.369 -3.828 91.785 1.00 22.12 285 VAL B N 1
ATOM 5496 C CA . VAL B 1 285 ? 6.676 -3.403 91.257 1.00 23.56 285 VAL B CA 1
ATOM 5497 C C . VAL B 1 285 ? 7.577 -2.881 92.395 1.00 22.86 285 VAL B C 1
ATOM 5498 O O . VAL B 1 285 ? 8.773 -3.067 92.350 1.00 23.66 285 VAL B O 1
ATOM 5502 N N . ARG B 1 286 ? 7.018 -2.220 93.415 1.00 23.48 286 ARG B N 1
ATOM 5503 C CA . ARG B 1 286 ? 7.842 -1.841 94.565 1.00 29.06 286 ARG B CA 1
ATOM 5504 C C . ARG B 1 286 ? 8.499 -3.082 95.192 1.00 28.25 286 ARG B C 1
ATOM 5505 O O . ARG B 1 286 ? 9.585 -3.012 95.697 1.00 24.33 286 ARG B O 1
ATOM 5513 N N . ASN B 1 287 ? 7.765 -4.193 95.222 1.00 27.53 287 ASN B N 1
ATOM 5514 C CA . ASN B 1 287 ? 8.236 -5.446 95.838 1.00 28.95 287 ASN B CA 1
ATOM 5515 C C . ASN B 1 287 ? 9.204 -6.180 94.903 1.00 29.62 287 ASN B C 1
ATOM 5516 O O . ASN B 1 287 ? 10.043 -6.931 95.368 1.00 29.21 287 ASN B O 1
ATOM 5521 N N . ASN B 1 288 ? 9.082 -6.003 93.582 1.00 24.92 288 ASN B N 1
ATOM 5522 C CA . ASN B 1 288 ? 9.976 -6.705 92.674 1.00 24.01 288 ASN B CA 1
ATOM 5523 C C . ASN B 1 288 ? 10.336 -5.819 91.468 1.00 24.04 288 ASN B C 1
ATOM 5524 O O . ASN B 1 288 ? 9.576 -5.726 90.496 1.00 21.82 288 ASN B O 1
ATOM 5529 N N . ARG B 1 289 ? 11.529 -5.194 91.547 1.00 24.41 289 ARG B N 1
ATOM 5530 C CA . ARG B 1 289 ? 11.984 -4.175 90.581 1.00 26.03 289 ARG B CA 1
ATOM 5531 C C . ARG B 1 289 ? 12.288 -4.783 89.207 1.00 25.87 289 ARG B C 1
ATOM 5532 O O . ARG B 1 289 ? 12.359 -4.038 88.226 1.00 25.58 289 ARG B O 1
ATOM 5540 N N . ALA B 1 290 ? 12.368 -6.119 89.090 1.00 24.70 290 ALA B N 1
ATOM 5541 C CA . ALA B 1 290 ? 12.586 -6.738 87.791 1.00 23.06 290 ALA B CA 1
ATOM 5542 C C . ALA B 1 290 ? 11.366 -6.504 86.889 1.00 21.66 290 ALA B C 1
ATOM 5543 O O . ALA B 1 290 ? 11.489 -6.591 85.654 1.00 20.19 290 ALA B O 1
ATOM 5545 N N . LEU B 1 291 ? 10.203 -6.252 87.500 1.00 20.24 291 LEU B N 1
ATOM 5546 C CA . LEU B 1 291 ? 8.942 -5.992 86.750 1.00 20.19 291 LEU B CA 1
ATOM 5547 C C . LEU B 1 291 ? 8.994 -4.628 86.016 1.00 21.10 291 LEU B C 1
ATOM 5548 O O . LEU B 1 291 ? 8.112 -4.343 85.212 1.00 20.62 291 LEU B O 1
ATOM 5553 N N . LEU B 1 292 ? 10.031 -3.794 86.211 1.00 22.55 292 LEU B N 1
ATOM 5554 C CA . LEU B 1 292 ? 10.146 -2.529 85.429 1.00 22.23 292 LEU B CA 1
ATOM 5555 C C . LEU B 1 292 ? 10.203 -2.842 83.920 1.00 22.56 292 LEU B C 1
ATOM 5556 O O . LEU B 1 292 ? 9.714 -2.016 83.104 1.00 18.53 292 LEU B O 1
ATOM 5561 N N . ALA B 1 293 ? 10.732 -4.032 83.558 1.00 22.15 293 ALA B N 1
ATOM 5562 C CA . ALA B 1 293 ? 10.777 -4.488 82.131 1.00 23.03 293 ALA B CA 1
ATOM 5563 C C . ALA B 1 293 ? 9.390 -4.522 81.461 1.00 21.30 293 ALA B C 1
ATOM 5564 O O . ALA B 1 293 ? 9.269 -4.277 80.259 1.00 21.31 293 ALA B O 1
ATOM 5566 N N . SER B 1 294 ? 8.344 -4.887 82.206 1.00 20.15 294 SER B N 1
ATOM 5567 C CA . SER B 1 294 ? 6.959 -4.949 81.681 1.00 20.71 294 SER B CA 1
ATOM 5568 C C . SER B 1 294 ? 6.129 -3.697 82.049 1.00 21.43 294 SER B C 1
ATOM 5569 O O . SER B 1 294 ? 5.255 -3.300 81.243 1.00 18.58 294 SER B O 1
ATOM 5572 N N . VAL B 1 295 ? 6.376 -3.078 83.225 1.00 20.34 295 VAL B N 1
ATOM 5573 C CA . VAL B 1 295 ? 5.627 -1.874 83.710 1.00 21.64 295 VAL B CA 1
ATOM 5574 C C . VAL B 1 295 ? 5.787 -0.711 82.722 1.00 21.27 295 VAL B C 1
ATOM 5575 O O . VAL B 1 295 ? 4.832 -0.024 82.437 1.00 19.28 295 VAL B O 1
ATOM 5579 N N . ILE B 1 296 ? 7.021 -0.424 82.298 1.00 19.93 296 ILE B N 1
ATOM 5580 C CA . ILE B 1 296 ? 7.275 0.774 81.492 1.00 18.55 296 ILE B CA 1
ATOM 5581 C C . ILE B 1 296 ? 6.559 0.700 80.137 1.00 19.16 296 ILE B C 1
ATOM 5582 O O . ILE B 1 296 ? 5.784 1.614 79.818 1.00 18.15 296 ILE B O 1
ATOM 5587 N N . PRO B 1 297 ? 6.735 -0.350 79.305 1.00 18.72 297 PRO B N 1
ATOM 5588 C CA . PRO B 1 297 ? 5.918 -0.490 78.095 1.00 18.63 297 PRO B CA 1
ATOM 5589 C C . PRO B 1 297 ? 4.387 -0.483 78.342 1.00 18.71 297 PRO B C 1
ATOM 5590 O O . PRO B 1 297 ? 3.651 0.087 77.563 1.00 18.08 297 PRO B O 1
ATOM 5594 N N . GLU B 1 298 ? 3.922 -1.055 79.458 1.00 17.49 298 GLU B N 1
ATOM 5595 C CA . GLU B 1 298 ? 2.476 -1.065 79.821 1.00 19.61 298 GLU B CA 1
ATOM 5596 C C . GLU B 1 298 ? 1.980 0.364 80.096 1.00 18.60 298 GLU B C 1
ATOM 5597 O O . GLU B 1 298 ? 0.887 0.699 79.702 1.00 17.46 298 GLU B O 1
ATOM 5603 N N . VAL B 1 299 ? 2.761 1.189 80.804 1.00 18.29 299 VAL B N 1
ATOM 5604 C CA . VAL B 1 299 ? 2.405 2.632 80.962 1.00 19.95 299 VAL B CA 1
ATOM 5605 C C . VAL B 1 299 ? 2.107 3.286 79.598 1.00 18.83 299 VAL B C 1
ATOM 5606 O O . VAL B 1 299 ? 1.120 4.038 79.418 1.00 18.78 299 VAL B O 1
ATOM 5610 N N . VAL B 1 300 ? 2.998 3.049 78.637 1.00 18.32 300 VAL B N 1
ATOM 5611 C CA . VAL B 1 300 ? 2.916 3.703 77.325 1.00 16.36 300 VAL B CA 1
ATOM 5612 C C . VAL B 1 300 ? 1.697 3.151 76.583 1.00 17.42 300 VAL B C 1
ATOM 5613 O O . VAL B 1 300 ? 0.949 3.922 75.934 1.00 17.27 300 VAL B O 1
ATOM 5617 N N . ARG B 1 301 ? 1.439 1.846 76.693 1.00 15.49 301 ARG B N 1
ATOM 5618 C CA . ARG B 1 301 ? 0.201 1.304 76.041 1.00 16.93 301 ARG B CA 1
ATOM 5619 C C . ARG B 1 301 ? -1.069 1.869 76.708 1.00 17.02 301 ARG B C 1
ATOM 5620 O O . ARG B 1 301 ? -1.971 2.324 76.019 1.00 17.69 301 ARG B O 1
ATOM 5628 N N . TRP B 1 302 ? -1.138 1.769 78.045 1.00 16.53 302 TRP B N 1
ATOM 5629 C CA . TRP B 1 302 ? -2.337 2.117 78.793 1.00 17.98 302 TRP B CA 1
ATOM 5630 C C . TRP B 1 302 ? -2.667 3.605 78.640 1.00 17.42 302 TRP B C 1
ATOM 5631 O O . TRP B 1 302 ? -3.826 3.968 78.447 1.00 19.18 302 TRP B O 1
ATOM 5642 N N . GLN B 1 303 ? -1.655 4.472 78.685 1.00 18.70 303 GLN B N 1
ATOM 5643 C CA . GLN B 1 303 ? -1.905 5.924 78.461 1.00 19.27 303 GLN B CA 1
ATOM 5644 C C . GLN B 1 303 ? -2.222 6.237 76.991 1.00 18.78 303 GLN B C 1
ATOM 5645 O O . GLN B 1 303 ? -3.134 7.036 76.729 1.00 18.65 303 GLN B O 1
ATOM 5651 N N . THR B 1 304 ? -1.440 5.675 76.060 1.00 16.69 304 THR B N 1
ATOM 5652 C CA . THR B 1 304 ? -1.517 5.989 74.610 1.00 18.25 304 THR B CA 1
ATOM 5653 C C . THR B 1 304 ? -1.407 7.506 74.428 1.00 17.35 304 THR B C 1
ATOM 5654 O O . THR B 1 304 ? -2.388 8.188 74.103 1.00 17.05 304 THR B O 1
ATOM 5658 N N . PRO B 1 305 ? -0.192 8.090 74.599 1.00 15.64 305 PRO B N 1
ATOM 5659 C CA . PRO B 1 305 ? -0.007 9.545 74.525 1.00 17.10 305 PRO B CA 1
ATOM 5660 C C . PRO B 1 305 ? -0.455 10.247 73.226 1.00 16.48 305 PRO B C 1
ATOM 5661 O O . PRO B 1 305 ? -0.863 11.410 73.286 1.00 15.66 305 PRO B O 1
ATOM 5665 N N . ILE B 1 306 ? -0.333 9.552 72.088 1.00 15.86 306 ILE B N 1
ATOM 5666 C CA . ILE B 1 306 ? -0.782 10.046 70.780 1.00 15.74 306 ILE B CA 1
ATOM 5667 C C . ILE B 1 306 ? -1.989 9.220 70.354 1.00 15.01 306 ILE B C 1
ATOM 5668 O O . ILE B 1 306 ? -1.872 7.989 70.057 1.00 15.81 306 ILE B O 1
ATOM 5673 N N . ALA B 1 307 ? -3.150 9.878 70.282 1.00 14.69 307 ALA B N 1
ATOM 5674 C CA . ALA B 1 307 ? -4.390 9.189 70.025 1.00 15.67 307 ALA B CA 1
ATOM 5675 C C . ALA B 1 307 ? -4.520 8.683 68.578 1.00 15.35 307 ALA B C 1
ATOM 5676 O O . ALA B 1 307 ? -5.206 7.682 68.365 1.00 16.38 307 ALA B O 1
ATOM 5678 N N . HIS B 1 308 ? -4.015 9.421 67.585 1.00 15.02 308 HIS B N 1
ATOM 5679 C CA . HIS B 1 308 ? -4.184 9.038 66.160 1.00 14.51 308 HIS B CA 1
ATOM 5680 C C . HIS B 1 308 ? -2.942 9.462 65.390 1.00 14.26 308 HIS B C 1
ATOM 5681 O O . HIS B 1 308 ? -2.251 10.385 65.824 1.00 15.10 308 HIS B O 1
ATOM 5688 N N . MET B 1 309 ? -2.795 8.910 64.179 1.00 15.70 309 MET B N 1
ATOM 5689 C CA . MET B 1 309 ? -1.971 9.454 63.091 1.00 16.80 309 MET B CA 1
ATOM 5690 C C . MET B 1 309 ? -2.785 9.336 61.806 1.00 16.44 309 MET B C 1
ATOM 5691 O O . MET B 1 309 ? -3.529 8.330 61.604 1.00 19.42 309 MET B O 1
ATOM 5696 N N . ARG B 1 310 ? -2.722 10.383 60.994 1.00 15.69 310 ARG B N 1
ATOM 5697 C CA . ARG B 1 310 ? -3.546 10.537 59.793 1.00 15.99 310 ARG B CA 1
ATOM 5698 C C . ARG B 1 310 ? -2.658 10.261 58.568 1.00 15.11 310 ARG B C 1
ATOM 5699 O O . ARG B 1 310 ? -1.400 10.510 58.564 1.00 15.43 310 ARG B O 1
ATOM 5707 N N . ARG B 1 311 ? -3.303 9.742 57.538 1.00 16.56 311 ARG B N 1
ATOM 5708 C CA . ARG B 1 311 ? -2.735 9.495 56.214 1.00 16.52 311 ARG B CA 1
ATOM 5709 C C . ARG B 1 311 ? -3.699 10.019 55.139 1.00 16.91 311 ARG B C 1
ATOM 5710 O O . ARG B 1 311 ? -4.836 10.371 55.449 1.00 16.21 311 ARG B O 1
ATOM 5718 N N . THR B 1 312 ? -3.226 10.099 53.893 1.00 16.94 312 THR B N 1
ATOM 5719 C CA . THR B 1 312 ? -4.069 10.513 52.752 1.00 17.25 312 THR B CA 1
ATOM 5720 C C . THR B 1 312 ? -3.930 9.462 51.642 1.00 17.73 312 THR B C 1
ATOM 5721 O O . THR B 1 312 ? -2.813 9.174 51.237 1.00 16.18 312 THR B O 1
ATOM 5725 N N . ALA B 1 313 ? -5.062 8.932 51.122 1.00 16.74 313 ALA B N 1
ATOM 5726 C CA . ALA B 1 313 ? -4.994 7.913 50.044 1.00 18.29 313 ALA B CA 1
ATOM 5727 C C . ALA B 1 313 ? -4.508 8.560 48.726 1.00 19.03 313 ALA B C 1
ATOM 5728 O O . ALA B 1 313 ? -5.058 9.558 48.240 1.00 18.14 313 ALA B O 1
ATOM 5730 N N . LEU B 1 314 ? -3.434 8.030 48.140 1.00 19.99 314 LEU B N 1
ATOM 5731 C CA . LEU B 1 314 ? -2.889 8.585 46.884 1.00 20.76 314 LEU B CA 1
ATOM 5732 C C . LEU B 1 314 ? -3.618 8.061 45.636 1.00 21.99 314 LEU B C 1
ATOM 5733 O O . LEU B 1 314 ? -3.415 8.586 44.556 1.00 22.94 314 LEU B O 1
ATOM 5738 N N . GLU B 1 315 ? -4.371 6.975 45.784 1.00 21.91 315 GLU B N 1
ATOM 5739 C CA . GLU B 1 315 ? -5.154 6.367 44.712 1.00 26.13 315 GLU B CA 1
ATOM 5740 C C . GLU B 1 315 ? -6.441 5.825 45.307 1.00 25.04 315 GLU B C 1
ATOM 5741 O O . GLU B 1 315 ? -6.489 5.604 46.507 1.00 24.89 315 GLU B O 1
ATOM 5747 N N . ASP B 1 316 ? -7.415 5.497 44.451 1.00 23.66 316 ASP B N 1
ATOM 5748 C CA . ASP B 1 316 ? -8.558 4.689 44.881 1.00 26.03 316 ASP B CA 1
ATOM 5749 C C . ASP B 1 316 ? -8.048 3.314 45.338 1.00 26.79 316 ASP B C 1
ATOM 5750 O O . ASP B 1 316 ? -7.138 2.753 44.711 1.00 25.13 316 ASP B O 1
ATOM 5755 N N . VAL B 1 317 ? -8.529 2.837 46.494 1.00 22.61 317 VAL B N 1
ATOM 5756 C CA . VAL B 1 317 ? -8.141 1.508 47.023 1.00 25.43 317 VAL B CA 1
ATOM 5757 C C . VAL B 1 317 ? -9.369 0.854 47.666 1.00 26.28 317 VAL B C 1
ATOM 5758 O O . VAL B 1 317 ? -10.272 1.562 48.160 1.00 29.84 317 VAL B O 1
ATOM 5762 N N . GLU B 1 318 ? -9.395 -0.480 47.667 1.00 22.26 318 GLU B N 1
ATOM 5763 C CA . GLU B 1 318 ? -10.358 -1.250 48.420 1.00 22.52 318 GLU B CA 1
ATOM 5764 C C . GLU B 1 318 ? -9.640 -1.828 49.650 1.00 22.06 318 GLU B C 1
ATOM 5765 O O . GLU B 1 318 ? -8.555 -2.445 49.517 1.00 23.85 318 GLU B O 1
ATOM 5771 N N . PHE B 1 319 ? -10.216 -1.574 50.830 1.00 19.94 319 PHE B N 1
ATOM 5772 C CA . PHE B 1 319 ? -9.643 -2.039 52.116 1.00 20.65 319 PHE B CA 1
ATOM 5773 C C . PHE B 1 319 ? -10.787 -2.599 52.962 1.00 21.50 319 PHE B C 1
ATOM 5774 O O . PHE B 1 319 ? -11.757 -1.862 53.256 1.00 20.98 319 PHE B O 1
ATOM 5782 N N . ARG B 1 320 ? -10.682 -3.885 53.329 1.00 20.30 320 ARG B N 1
ATOM 5783 C CA . ARG B 1 320 ? -11.697 -4.638 54.148 1.00 22.87 320 ARG B CA 1
ATOM 5784 C C . ARG B 1 320 ? -13.102 -4.425 53.559 1.00 23.83 320 ARG B C 1
ATOM 5785 O O . ARG B 1 320 ? -14.111 -4.275 54.268 1.00 23.83 320 ARG B O 1
ATOM 5793 N N . GLY B 1 321 ? -13.169 -4.372 52.236 1.00 23.81 321 GLY B N 1
ATOM 5794 C CA . GLY B 1 321 ? -14.450 -4.341 51.537 1.00 25.70 321 GLY B CA 1
ATOM 5795 C C . GLY B 1 321 ? -14.997 -2.946 51.310 1.00 27.34 321 GLY B C 1
ATOM 5796 O O . GLY B 1 321 ? -16.074 -2.788 50.671 1.00 29.98 321 GLY B O 1
ATOM 5797 N N . LYS B 1 322 ? -14.281 -1.920 51.791 1.00 23.69 322 LYS B N 1
ATOM 5798 C CA . LYS B 1 322 ? -14.717 -0.526 51.659 1.00 22.33 322 LYS B CA 1
ATOM 5799 C C . LYS B 1 322 ? -13.916 0.140 50.549 1.00 23.24 322 LYS B C 1
ATOM 5800 O O . LYS B 1 322 ? -12.719 -0.092 50.414 1.00 25.26 322 LYS B O 1
ATOM 5806 N N . GLN B 1 323 ? -14.577 1.035 49.828 1.00 23.17 323 GLN B N 1
ATOM 5807 C CA . GLN B 1 323 ? -13.978 1.788 48.709 1.00 24.38 323 GLN B CA 1
ATOM 5808 C C . GLN B 1 323 ? -13.500 3.181 49.159 1.00 22.46 323 GLN B C 1
ATOM 5809 O O . GLN B 1 323 ? -14.259 4.187 49.183 1.00 20.76 323 GLN B O 1
ATOM 5815 N N . ILE B 1 324 ? -12.210 3.265 49.509 1.00 19.74 324 ILE B N 1
ATOM 5816 C CA . ILE B 1 324 ? -11.535 4.506 49.865 1.00 19.82 324 ILE B CA 1
ATOM 5817 C C . ILE B 1 324 ? -11.156 5.201 48.563 1.00 21.27 324 ILE B C 1
ATOM 5818 O O . ILE B 1 324 ? -10.626 4.553 47.627 1.00 27.38 324 ILE B O 1
ATOM 5823 N N . ARG B 1 325 ? -11.481 6.489 48.455 1.00 21.98 325 ARG B N 1
ATOM 5824 C CA . ARG B 1 325 ? -11.222 7.252 47.218 1.00 23.49 325 ARG B CA 1
ATOM 5825 C C . ARG B 1 325 ? -9.905 8.031 47.331 1.00 22.24 325 ARG B C 1
ATOM 5826 O O . ARG B 1 325 ? -9.505 8.473 48.436 1.00 18.43 325 ARG B O 1
ATOM 5834 N N . LYS B 1 326 ? -9.254 8.233 46.177 1.00 21.05 326 LYS B N 1
ATOM 5835 C CA . LYS B 1 326 ? -8.107 9.106 46.066 1.00 22.46 326 LYS B CA 1
ATOM 5836 C C . LYS B 1 326 ? -8.391 10.451 46.751 1.00 21.64 326 LYS B C 1
ATOM 5837 O O . LYS B 1 326 ? -9.414 11.067 46.483 1.00 21.26 326 LYS B O 1
ATOM 5843 N N . GLY B 1 327 ? -7.471 10.917 47.597 1.00 17.29 327 GLY B N 1
ATOM 5844 C CA . GLY B 1 327 ? -7.609 12.155 48.363 1.00 18.77 327 GLY B CA 1
ATOM 5845 C C . GLY B 1 327 ? -8.282 12.006 49.728 1.00 17.59 327 GLY B C 1
ATOM 5846 O O . GLY B 1 327 ? -8.225 12.931 50.531 1.00 17.86 327 GLY B O 1
ATOM 5847 N N . ASP B 1 328 ? -8.870 10.855 50.048 1.00 17.38 328 ASP B N 1
ATOM 5848 C CA . ASP B 1 328 ? -9.581 10.658 51.336 1.00 17.55 328 ASP B CA 1
ATOM 5849 C C . ASP B 1 328 ? -8.569 10.650 52.497 1.00 18.31 328 ASP B C 1
ATOM 5850 O O . ASP B 1 328 ? -7.456 10.064 52.391 1.00 16.67 328 ASP B O 1
ATOM 5855 N N . LYS B 1 329 ? -8.980 11.273 53.602 1.00 16.80 329 LYS B N 1
ATOM 5856 C CA . LYS B 1 329 ? -8.307 11.138 54.887 1.00 17.83 329 LYS B CA 1
ATOM 5857 C C . LYS B 1 329 ? -8.568 9.749 55.486 1.00 17.21 329 LYS B C 1
ATOM 5858 O O . LYS B 1 329 ? -9.712 9.306 55.555 1.00 16.06 329 LYS B O 1
ATOM 5864 N N . VAL B 1 330 ? -7.495 9.120 55.992 1.00 17.11 330 VAL B N 1
ATOM 5865 C CA . VAL B 1 330 ? -7.527 7.807 56.657 1.00 17.18 330 VAL B CA 1
ATOM 5866 C C . VAL B 1 330 ? -6.830 7.940 58.023 1.00 17.38 330 VAL B C 1
ATOM 5867 O O . VAL B 1 330 ? -5.633 8.203 58.090 1.00 18.97 330 VAL B O 1
ATOM 5871 N N . VAL B 1 331 ? -7.575 7.725 59.108 1.00 16.90 331 VAL B N 1
ATOM 5872 C CA . VAL B 1 331 ? -7.075 7.936 60.478 1.00 15.92 331 VAL B CA 1
ATOM 5873 C C . VAL B 1 331 ? -6.892 6.599 61.209 1.00 15.67 331 VAL B C 1
ATOM 5874 O O . VAL B 1 331 ? -7.848 5.815 61.398 1.00 17.24 331 VAL B O 1
ATOM 5878 N N . MET B 1 332 ? -5.646 6.324 61.628 1.00 14.78 332 MET B N 1
ATOM 5879 C CA . MET B 1 332 ? -5.307 5.219 62.520 1.00 15.77 332 MET B CA 1
ATOM 5880 C C . MET B 1 332 ? -5.555 5.655 63.965 1.00 16.03 332 MET B C 1
ATOM 5881 O O . MET B 1 332 ? -4.815 6.481 64.452 1.00 14.83 332 MET B O 1
ATOM 5886 N N . TRP B 1 333 ? -6.602 5.142 64.625 1.00 15.37 333 TRP B N 1
ATOM 5887 C CA . TRP B 1 333 ? -6.839 5.414 66.077 1.00 16.21 333 TRP B CA 1
ATOM 5888 C C . TRP B 1 333 ? -6.041 4.448 66.973 1.00 16.71 333 TRP B C 1
ATOM 5889 O O . TRP B 1 333 ? -6.593 3.452 67.433 1.00 16.58 333 TRP B O 1
ATOM 5900 N N . TYR B 1 334 ? -4.784 4.801 67.301 1.00 15.69 334 TYR B N 1
ATOM 5901 C CA . TYR B 1 334 ? -4.000 4.043 68.259 1.00 15.50 334 TYR B CA 1
ATOM 5902 C C . TYR B 1 334 ? -4.755 3.916 69.606 1.00 16.90 334 TYR B C 1
ATOM 5903 O O . TYR B 1 334 ? -4.631 2.893 70.306 1.00 16.69 334 TYR B O 1
ATOM 5912 N N . LEU B 1 335 ? -5.561 4.928 69.980 1.00 16.75 335 LEU B N 1
ATOM 5913 C CA . LEU B 1 335 ? -6.309 4.913 71.267 1.00 16.48 335 LEU B CA 1
ATOM 5914 C C . LEU B 1 335 ? -7.310 3.733 71.287 1.00 16.87 335 LEU B C 1
ATOM 5915 O O . LEU B 1 335 ? -7.558 3.112 72.338 1.00 15.95 335 LEU B O 1
ATOM 5920 N N . SER B 1 336 ? -7.878 3.404 70.118 1.00 15.62 336 SER B N 1
ATOM 5921 C CA . SER B 1 336 ? -8.699 2.206 69.893 1.00 17.05 336 SER B CA 1
ATOM 5922 C C . SER B 1 336 ? -7.863 0.916 69.786 1.00 17.06 336 SER B C 1
ATOM 5923 O O . SER B 1 336 ? -8.177 -0.087 70.432 1.00 17.57 336 SER B O 1
ATOM 5926 N N . GLY B 1 337 ? -6.811 0.926 68.949 1.00 17.30 337 GLY B N 1
ATOM 5927 C CA . GLY B 1 337 ? -6.041 -0.272 68.665 1.00 15.40 337 GLY B CA 1
ATOM 5928 C C . GLY B 1 337 ? -5.495 -0.933 69.924 1.00 17.57 337 GLY B C 1
ATOM 5929 O O . GLY B 1 337 ? -5.487 -2.159 70.036 1.00 16.54 337 GLY B O 1
ATOM 5930 N N . ASN B 1 338 ? -5.008 -0.112 70.859 1.00 16.80 338 ASN B N 1
ATOM 5931 C CA . ASN B 1 338 ? -4.389 -0.574 72.083 1.00 17.79 338 ASN B CA 1
ATOM 5932 C C . ASN B 1 338 ? -5.448 -1.097 73.075 1.00 18.89 338 ASN B C 1
ATOM 5933 O O . ASN B 1 338 ? -5.070 -1.631 74.133 1.00 20.74 338 ASN B O 1
ATOM 5938 N N . ARG B 1 339 ? -6.745 -0.948 72.751 1.00 18.36 339 ARG B N 1
ATOM 5939 C CA . ARG B 1 339 ? -7.827 -1.539 73.542 1.00 19.49 339 ARG B CA 1
ATOM 5940 C C . ARG B 1 339 ? -8.575 -2.678 72.803 1.00 21.59 339 ARG B C 1
ATOM 5941 O O . ARG B 1 339 ? -9.699 -3.037 73.224 1.00 20.47 339 ARG B O 1
ATOM 5949 N N . ASP B 1 340 ? -7.969 -3.255 71.751 1.00 18.94 340 ASP B N 1
ATOM 5950 C CA . ASP B 1 340 ? -8.586 -4.326 70.904 1.00 19.91 340 ASP B CA 1
ATOM 5951 C C . ASP B 1 340 ? -8.316 -5.684 71.536 1.00 20.02 340 ASP B C 1
ATOM 5952 O O . ASP B 1 340 ? -7.178 -6.206 71.480 1.00 20.92 340 ASP B O 1
ATOM 5957 N N . ASP B 1 341 ? -9.353 -6.240 72.184 1.00 21.75 341 ASP B N 1
ATOM 5958 C CA . ASP B 1 341 ? -9.193 -7.525 72.929 1.00 26.86 341 ASP B CA 1
ATOM 5959 C C . ASP B 1 341 ? -9.040 -8.759 72.015 1.00 26.81 341 ASP B C 1
ATOM 5960 O O . ASP B 1 341 ? -8.773 -9.846 72.545 1.00 26.83 341 ASP B O 1
ATOM 5965 N N . GLU B 1 342 ? -9.122 -8.618 70.689 1.00 22.60 342 GLU B N 1
ATOM 5966 C CA . GLU B 1 342 ? -8.679 -9.688 69.791 1.00 27.46 342 GLU B CA 1
ATOM 5967 C C . GLU B 1 342 ? -7.150 -9.897 69.887 1.00 28.06 342 GLU B C 1
ATOM 5968 O O . GLU B 1 342 ? -6.656 -10.991 69.551 1.00 26.81 342 GLU B O 1
ATOM 5974 N N . VAL B 1 343 ? -6.394 -8.896 70.364 1.00 23.19 343 VAL B N 1
ATOM 5975 C CA . VAL B 1 343 ? -4.895 -8.930 70.397 1.00 23.54 343 VAL B CA 1
ATOM 5976 C C . VAL B 1 343 ? -4.405 -8.812 71.848 1.00 24.96 343 VAL B C 1
ATOM 5977 O O . VAL B 1 343 ? -3.441 -9.515 72.242 1.00 23.93 343 VAL B O 1
ATOM 5981 N N . ILE B 1 344 ? -5.065 -7.970 72.660 1.00 22.09 344 ILE B N 1
ATOM 5982 C CA . ILE B 1 344 ? -4.611 -7.676 74.044 1.00 24.08 344 ILE B CA 1
ATOM 5983 C C . ILE B 1 344 ? -5.712 -8.087 75.018 1.00 25.35 344 ILE B C 1
ATOM 5984 O O . ILE B 1 344 ? -6.767 -7.524 74.999 1.00 29.38 344 ILE B O 1
ATOM 5989 N N . ASP B 1 345 ? -5.427 -9.059 75.901 1.00 28.52 345 ASP B N 1
ATOM 5990 C CA . ASP B 1 345 ? -6.430 -9.509 76.903 1.00 31.59 345 ASP B CA 1
ATOM 5991 C C . ASP B 1 345 ? -6.624 -8.421 77.951 1.00 28.80 345 ASP B C 1
ATOM 5992 O O . ASP B 1 345 ? -5.635 -7.765 78.374 1.00 33.77 345 ASP B O 1
ATOM 5997 N N . ARG B 1 346 ? -7.877 -8.221 78.371 1.00 26.50 346 ARG B N 1
ATOM 5998 C CA . ARG B 1 346 ? -8.232 -7.288 79.473 1.00 30.26 346 ARG B CA 1
ATOM 5999 C C . ARG B 1 346 ? -7.538 -5.941 79.277 1.00 25.86 346 ARG B C 1
ATOM 6000 O O . ARG B 1 346 ? -6.915 -5.417 80.197 1.00 24.03 346 ARG B O 1
ATOM 6008 N N . PRO B 1 347 ? -7.692 -5.322 78.088 1.00 24.07 347 PRO B N 1
ATOM 6009 C CA . PRO B 1 347 ? -6.892 -4.164 77.705 1.00 24.16 347 PRO B CA 1
ATOM 6010 C C . PRO B 1 347 ? -7.291 -2.850 78.387 1.00 23.20 347 PRO B C 1
ATOM 6011 O O . PRO B 1 347 ? -6.486 -1.948 78.384 1.00 23.34 347 PRO B O 1
ATOM 6015 N N . MET B 1 348 ? -8.474 -2.789 79.040 1.00 21.31 348 MET B N 1
ATOM 6016 C CA . MET B 1 348 ? -8.865 -1.586 79.809 1.00 23.09 348 MET B CA 1
ATOM 6017 C C . MET B 1 348 ? -8.040 -1.433 81.111 1.00 23.26 348 MET B C 1
ATOM 6018 O O . MET B 1 348 ? -7.886 -0.331 81.607 1.00 21.50 348 MET B O 1
ATOM 6023 N N . ASP B 1 349 ? -7.490 -2.531 81.647 1.00 22.90 349 ASP B N 1
ATOM 6024 C CA . ASP B 1 349 ? -6.773 -2.528 82.917 1.00 23.11 349 ASP B CA 1
ATOM 6025 C C . ASP B 1 349 ? -5.271 -2.325 82.713 1.00 20.70 349 ASP B C 1
ATOM 6026 O O . ASP B 1 349 ? -4.720 -2.749 81.718 1.00 20.64 349 ASP B O 1
ATOM 6031 N N . PHE B 1 350 ? -4.651 -1.677 83.704 1.00 21.15 350 PHE B N 1
ATOM 6032 C CA . PHE B 1 350 ? -3.201 -1.529 83.832 1.00 19.16 350 PHE B CA 1
ATOM 6033 C C . PHE B 1 350 ? -2.648 -2.759 84.563 1.00 19.51 350 PHE B C 1
ATOM 6034 O O . PHE B 1 350 ? -3.025 -2.998 85.744 1.00 19.98 350 PHE B O 1
ATOM 6042 N N . ILE B 1 351 ? -1.792 -3.525 83.888 1.00 19.03 351 ILE B N 1
ATOM 6043 C CA . ILE B 1 351 ? -1.285 -4.817 84.393 1.00 22.43 351 ILE B CA 1
ATOM 6044 C C . ILE B 1 351 ? 0.254 -4.773 84.373 1.00 21.30 351 ILE B C 1
ATOM 6045 O O . ILE B 1 351 ? 0.847 -4.810 83.305 1.00 23.28 351 ILE B O 1
ATOM 6050 N N . ALA B 1 352 ? 0.872 -4.712 85.556 1.00 19.99 352 ALA B N 1
ATOM 6051 C CA . ALA B 1 352 ? 2.328 -4.447 85.708 1.00 22.81 352 ALA B CA 1
ATOM 6052 C C . ALA B 1 352 ? 3.179 -5.603 85.155 1.00 21.45 352 ALA B C 1
ATOM 6053 O O . ALA B 1 352 ? 4.301 -5.392 84.750 1.00 19.43 352 ALA B O 1
ATOM 6055 N N . ASP B 1 353 ? 2.600 -6.812 85.069 1.00 21.98 353 ASP B N 1
ATOM 6056 C CA . ASP B 1 353 ? 3.313 -8.054 84.697 1.00 23.58 353 ASP B CA 1
ATOM 6057 C C . ASP B 1 353 ? 2.677 -8.698 83.458 1.00 25.57 353 ASP B C 1
ATOM 6058 O O . ASP B 1 353 ? 2.592 -9.939 83.302 1.00 24.70 353 ASP B O 1
ATOM 6063 N N . ARG B 1 354 ? 2.267 -7.858 82.511 1.00 27.35 354 ARG B N 1
ATOM 6064 C CA . ARG B 1 354 ? 1.559 -8.331 81.328 1.00 26.07 354 ARG B CA 1
ATOM 6065 C C . ARG B 1 354 ? 2.506 -9.181 80.476 1.00 25.21 354 ARG B C 1
ATOM 6066 O O . ARG B 1 354 ? 3.675 -8.853 80.292 1.00 28.68 354 ARG B O 1
ATOM 6074 N N . PRO B 1 355 ? 2.046 -10.306 79.887 1.00 29.09 355 PRO B N 1
ATOM 6075 C CA . PRO B 1 355 ? 2.848 -11.003 78.888 1.00 29.35 355 PRO B CA 1
ATOM 6076 C C . PRO B 1 355 ? 2.990 -10.164 77.613 1.00 27.95 355 PRO B C 1
ATOM 6077 O O . PRO B 1 355 ? 2.000 -9.549 77.181 1.00 25.74 355 PRO B O 1
ATOM 6081 N N . ARG B 1 356 ? 4.180 -10.176 77.020 1.00 24.94 356 ARG B N 1
ATOM 6082 C CA . ARG B 1 356 ? 4.433 -9.504 75.735 1.00 27.27 356 ARG B CA 1
ATOM 6083 C C . ARG B 1 356 ? 4.060 -8.012 75.839 1.00 24.76 356 ARG B C 1
ATOM 6084 O O . ARG B 1 356 ? 3.309 -7.477 75.000 1.00 22.61 356 ARG B O 1
ATOM 6086 N N . ALA B 1 357 ? 4.604 -7.330 76.856 1.00 22.89 357 ALA B N 1
ATOM 6087 C CA . ALA B 1 357 ? 4.151 -5.959 77.199 1.00 21.95 357 ALA B CA 1
ATOM 6088 C C . ALA B 1 357 ? 4.592 -4.930 76.138 1.00 21.96 357 ALA B C 1
ATOM 6089 O O . ALA B 1 357 ? 3.993 -3.868 76.045 1.00 19.58 357 ALA B O 1
ATOM 6091 N N . ARG B 1 358 ? 5.625 -5.247 75.327 1.00 19.94 358 ARG B N 1
ATOM 6092 C CA . ARG B 1 358 ? 6.096 -4.380 74.257 1.00 21.58 358 ARG B CA 1
ATOM 6093 C C . ARG B 1 358 ? 5.207 -4.482 73.000 1.00 21.31 358 ARG B C 1
ATOM 6094 O O . ARG B 1 358 ? 5.451 -3.767 72.048 1.00 21.31 358 ARG B O 1
ATOM 6102 N N . HIS B 1 359 ? 4.216 -5.388 72.983 1.00 21.01 359 HIS B N 1
ATOM 6103 C CA . HIS B 1 359 ? 3.326 -5.556 71.849 1.00 20.58 359 HIS B CA 1
ATOM 6104 C C . HIS B 1 359 ? 2.166 -4.558 71.943 1.00 20.76 359 HIS B C 1
ATOM 6105 O O . HIS B 1 359 ? 1.081 -4.931 72.401 1.00 20.56 359 HIS B O 1
ATOM 6112 N N . HIS B 1 360 ? 2.386 -3.316 71.454 1.00 18.82 360 HIS B N 1
ATOM 6113 C CA . HIS B 1 360 ? 1.386 -2.226 71.483 1.00 16.33 360 HIS B CA 1
ATOM 6114 C C . HIS B 1 360 ? 1.667 -1.234 70.351 1.00 16.84 360 HIS B C 1
ATOM 6115 O O . HIS B 1 360 ? 2.705 -1.303 69.753 1.00 18.20 360 HIS B O 1
ATOM 6122 N N . LEU B 1 361 ? 0.729 -0.309 70.082 1.00 17.16 361 LEU B N 1
ATOM 6123 C CA . LEU B 1 361 ? 0.791 0.631 68.945 1.00 17.31 361 LEU B CA 1
ATOM 6124 C C . LEU B 1 361 ? 1.167 2.074 69.335 1.00 17.81 361 LEU B C 1
ATOM 6125 O O . LEU B 1 361 ? 1.158 2.933 68.447 1.00 17.60 361 LEU B O 1
ATOM 6130 N N . SER B 1 362 ? 1.555 2.341 70.582 1.00 15.97 362 SER B N 1
ATOM 6131 C CA . SER B 1 362 ? 1.674 3.729 71.052 1.00 16.40 362 SER B CA 1
ATOM 6132 C C . SER B 1 362 ? 2.830 4.453 70.341 1.00 16.26 362 SER B C 1
ATOM 6133 O O . SER B 1 362 ? 2.762 5.683 70.245 1.00 17.23 362 SER B O 1
ATOM 6136 N N . PHE B 1 363 ? 3.862 3.716 69.858 1.00 14.89 363 PHE B N 1
ATOM 6137 C CA . PHE B 1 363 ? 4.994 4.296 69.106 1.00 17.47 363 PHE B CA 1
ATOM 6138 C C . PHE B 1 363 ? 4.825 4.122 67.584 1.00 17.86 363 PHE B C 1
ATOM 6139 O O . PHE B 1 363 ? 5.731 4.413 66.773 1.00 18.65 363 PHE B O 1
ATOM 6147 N N . GLY B 1 364 ? 3.635 3.688 67.172 1.00 18.12 364 GLY B N 1
ATOM 6148 C CA . GLY B 1 364 ? 3.372 3.299 65.793 1.00 18.60 364 GLY B CA 1
ATOM 6149 C C . GLY B 1 364 ? 4.155 2.065 65.371 1.00 19.44 364 GLY B C 1
ATOM 6150 O O . GLY B 1 364 ? 4.599 1.284 66.187 1.00 18.46 364 GLY B O 1
ATOM 6151 N N . PHE B 1 365 ? 4.239 1.885 64.059 1.00 19.29 365 PHE B N 1
ATOM 6152 C CA . PHE B 1 365 ? 4.788 0.691 63.450 1.00 22.23 365 PHE B CA 1
ATOM 6153 C C . PHE B 1 365 ? 5.272 1.022 62.035 1.00 21.83 365 PHE B C 1
ATOM 6154 O O . PHE B 1 365 ? 4.578 1.784 61.311 1.00 19.47 365 PHE B O 1
ATOM 6162 N N . GLY B 1 366 ? 6.398 0.432 61.612 1.00 19.47 366 GLY B N 1
ATOM 6163 C CA . GLY B 1 366 ? 6.912 0.631 60.215 1.00 21.38 366 GLY B CA 1
ATOM 6164 C C . GLY B 1 366 ? 7.997 1.703 60.139 1.00 19.85 366 GLY B C 1
ATOM 6165 O O . GLY B 1 366 ? 8.720 1.927 61.121 1.00 20.28 366 GLY B O 1
ATOM 6166 N N . ILE B 1 367 ? 8.135 2.356 58.984 1.00 19.94 367 ILE B N 1
ATOM 6167 C CA . ILE B 1 367 ? 9.278 3.265 58.698 1.00 21.55 367 ILE B CA 1
ATOM 6168 C C . ILE B 1 367 ? 9.241 4.519 59.595 1.00 21.16 367 ILE B C 1
ATOM 6169 O O . ILE B 1 367 ? 10.285 5.133 59.767 1.00 22.27 367 ILE B O 1
ATOM 6174 N N . HIS B 1 368 ? 8.060 4.913 60.112 1.00 19.15 368 HIS B N 1
ATOM 6175 C CA . HIS B 1 368 ? 7.927 6.145 60.990 1.00 19.96 368 HIS B CA 1
ATOM 6176 C C . HIS B 1 368 ? 7.897 5.801 62.481 1.00 19.95 368 HIS B C 1
ATOM 6177 O O . HIS B 1 368 ? 7.663 6.690 63.321 1.00 20.02 368 HIS B O 1
ATOM 6184 N N . ARG B 1 369 ? 8.072 4.523 62.839 1.00 19.17 369 ARG B N 1
ATOM 6185 C CA . ARG B 1 369 ? 8.050 4.141 64.259 1.00 21.45 369 ARG B CA 1
ATOM 6186 C C . ARG B 1 369 ? 8.977 5.065 65.069 1.00 19.51 369 ARG B C 1
ATOM 6187 O O . ARG B 1 369 ? 10.084 5.408 64.632 1.00 20.84 369 ARG B O 1
ATOM 6195 N N . CYS B 1 370 ? 8.488 5.489 66.237 1.00 15.80 370 CYS B N 1
ATOM 6196 C CA . CYS B 1 370 ? 9.055 6.584 67.033 1.00 16.55 370 CYS B CA 1
ATOM 6197 C C . CYS B 1 370 ? 10.588 6.477 67.150 1.00 16.82 370 CYS B C 1
ATOM 6198 O O . CYS B 1 370 ? 11.108 5.472 67.647 1.00 17.05 370 CYS B O 1
ATOM 6201 N N . LEU B 1 371 ? 11.301 7.531 66.783 1.00 17.71 371 LEU B N 1
ATOM 6202 C CA . LEU B 1 371 ? 12.784 7.514 66.888 1.00 19.50 371 LEU B CA 1
ATOM 6203 C C . LEU B 1 371 ? 13.200 7.564 68.357 1.00 18.62 371 LEU B C 1
ATOM 6204 O O . LEU B 1 371 ? 14.237 7.003 68.732 1.00 20.86 371 LEU B O 1
ATOM 6209 N N . GLY B 1 372 ? 12.405 8.227 69.199 1.00 17.41 372 GLY B N 1
ATOM 6210 C CA . GLY B 1 372 ? 12.829 8.504 70.568 1.00 19.56 372 GLY B CA 1
ATOM 6211 C C . GLY B 1 372 ? 12.383 7.477 71.607 1.00 19.63 372 GLY B C 1
ATOM 6212 O O . GLY B 1 372 ? 12.484 7.750 72.822 1.00 19.01 372 GLY B O 1
ATOM 6213 N N . ASN B 1 373 ? 11.898 6.307 71.178 1.00 18.97 373 ASN B N 1
ATOM 6214 C CA . ASN B 1 373 ? 11.176 5.385 72.081 1.00 19.42 373 ASN B CA 1
ATOM 6215 C C . ASN B 1 373 ? 12.088 4.930 73.235 1.00 19.49 373 ASN B C 1
ATOM 6216 O O . ASN B 1 373 ? 11.650 4.821 74.365 1.00 18.64 373 ASN B O 1
ATOM 6221 N N . ARG B 1 374 ? 13.361 4.649 72.952 1.00 19.70 374 ARG B N 1
ATOM 6222 C CA . ARG B 1 374 ? 14.308 4.200 74.021 1.00 21.64 374 ARG B CA 1
ATOM 6223 C C . ARG B 1 374 ? 14.640 5.340 74.995 1.00 19.14 374 ARG B C 1
ATOM 6224 O O . ARG B 1 374 ? 14.765 5.092 76.210 1.00 16.90 374 ARG B O 1
ATOM 6232 N N . LEU B 1 375 ? 14.705 6.586 74.512 1.00 18.34 375 LEU B N 1
ATOM 6233 C CA . LEU B 1 375 ? 14.901 7.723 75.413 1.00 19.49 375 LEU B CA 1
ATOM 6234 C C . LEU B 1 375 ? 13.680 7.935 76.334 1.00 17.59 375 LEU B C 1
ATOM 6235 O O . LEU B 1 375 ? 13.819 8.229 77.519 1.00 17.98 375 LEU B O 1
ATOM 6240 N N . ALA B 1 376 ? 12.472 7.836 75.779 1.00 17.18 376 ALA B N 1
ATOM 6241 C CA . ALA B 1 376 ? 11.252 7.920 76.565 1.00 16.61 376 ALA B CA 1
ATOM 6242 C C . ALA B 1 376 ? 11.204 6.825 77.645 1.00 16.55 376 ALA B C 1
ATOM 6243 O O . ALA B 1 376 ? 10.879 7.106 78.798 1.00 17.64 376 ALA B O 1
ATOM 6245 N N . GLU B 1 377 ? 11.465 5.571 77.276 1.00 16.98 377 GLU B N 1
ATOM 6246 C CA . GLU B 1 377 ? 11.382 4.467 78.231 1.00 18.79 377 GLU B CA 1
ATOM 6247 C C . GLU B 1 377 ? 12.445 4.603 79.316 1.00 17.11 377 GLU B C 1
ATOM 6248 O O . GLU B 1 377 ? 12.223 4.182 80.449 1.00 17.37 377 GLU B O 1
ATOM 6254 N N . LEU B 1 378 ? 13.607 5.155 78.971 1.00 17.93 378 LEU B N 1
ATOM 6255 C CA . LEU B 1 378 ? 14.687 5.347 79.950 1.00 16.64 378 LEU B CA 1
ATOM 6256 C C . LEU B 1 378 ? 14.236 6.352 81.015 1.00 17.50 378 LEU B C 1
ATOM 6257 O O . LEU B 1 378 ? 14.436 6.126 82.240 1.00 17.99 378 LEU B O 1
ATOM 6262 N N . GLN B 1 379 ? 13.681 7.486 80.562 1.00 17.04 379 GLN B N 1
ATOM 6263 C CA . GLN B 1 379 ? 13.159 8.518 81.493 1.00 18.07 379 GLN B CA 1
ATOM 6264 C C . GLN B 1 379 ? 12.078 7.930 82.423 1.00 18.49 379 GLN B C 1
ATOM 6265 O O . GLN B 1 379 ? 12.054 8.217 83.626 1.00 18.13 379 GLN B O 1
ATOM 6271 N N . LEU B 1 380 ? 11.128 7.180 81.844 1.00 16.50 380 LEU B N 1
ATOM 6272 C CA . LEU B 1 380 ? 10.057 6.568 82.660 1.00 17.21 380 LEU B CA 1
ATOM 6273 C C . LEU B 1 380 ? 10.623 5.525 83.645 1.00 17.70 380 LEU B C 1
ATOM 6274 O O . LEU B 1 380 ? 10.137 5.398 84.785 1.00 18.97 380 LEU B O 1
ATOM 6279 N N . LYS B 1 381 ? 11.623 4.754 83.216 1.00 16.58 381 LYS B N 1
ATOM 6280 C CA . LYS B 1 381 ? 12.155 3.698 84.074 1.00 18.84 381 LYS B CA 1
ATOM 6281 C C . LYS B 1 381 ? 12.751 4.346 85.333 1.00 18.82 381 LYS B C 1
ATOM 6282 O O . LYS B 1 381 ? 12.575 3.847 86.469 1.00 19.23 381 LYS B O 1
ATOM 6288 N N . ILE B 1 382 ? 13.471 5.462 85.132 1.00 19.08 382 ILE B N 1
ATOM 6289 C CA . ILE B 1 382 ? 14.154 6.126 86.254 1.00 19.93 382 ILE B CA 1
ATOM 6290 C C . ILE B 1 382 ? 13.119 6.801 87.173 1.00 19.16 382 ILE B C 1
ATOM 6291 O O . ILE B 1 382 ? 13.268 6.752 88.379 1.00 21.23 382 ILE B O 1
ATOM 6296 N N . LEU B 1 383 ? 12.067 7.421 86.597 1.00 18.04 383 LEU B N 1
ATOM 6297 C CA . LEU B 1 383 ? 10.959 8.000 87.387 1.00 17.66 383 LEU B CA 1
ATOM 6298 C C . LEU B 1 383 ? 10.324 6.918 88.279 1.00 18.29 383 LEU B C 1
ATOM 6299 O O . LEU B 1 383 ? 10.085 7.139 89.485 1.00 20.20 383 LEU B O 1
ATOM 6304 N N . TRP B 1 384 ? 10.024 5.743 87.706 1.00 17.41 384 TRP B N 1
ATOM 6305 C CA . TRP B 1 384 ? 9.395 4.660 88.455 1.00 18.32 384 TRP B CA 1
ATOM 6306 C C . TRP B 1 384 ? 10.346 4.095 89.532 1.00 17.94 384 TRP B C 1
ATOM 6307 O O . TRP B 1 384 ? 9.885 3.819 90.671 1.00 21.37 384 TRP B O 1
ATOM 6318 N N . GLU B 1 385 ? 11.648 3.999 89.239 1.00 17.84 385 GLU B N 1
ATOM 6319 C CA . GLU B 1 385 ? 12.633 3.580 90.261 1.00 20.59 385 GLU B CA 1
ATOM 6320 C C . GLU B 1 385 ? 12.535 4.515 91.486 1.00 19.86 385 GLU B C 1
ATOM 6321 O O . GLU B 1 385 ? 12.465 4.038 92.654 1.00 20.70 385 GLU B O 1
ATOM 6327 N N . GLU B 1 386 ? 12.555 5.832 91.259 1.00 19.72 386 GLU B N 1
ATOM 6328 C CA . GLU B 1 386 ? 12.534 6.816 92.388 1.00 19.91 386 GLU B CA 1
ATOM 6329 C C . GLU B 1 386 ? 11.173 6.803 93.097 1.00 20.74 386 GLU B C 1
ATOM 6330 O O . GLU B 1 386 ? 11.123 7.001 94.316 1.00 21.60 386 GLU B O 1
ATOM 6336 N N . MET B 1 387 ? 10.067 6.590 92.351 1.00 19.49 387 MET B N 1
ATOM 6337 C CA . MET B 1 387 ? 8.730 6.515 92.960 1.00 19.96 387 MET B CA 1
ATOM 6338 C C . MET B 1 387 ? 8.663 5.330 93.943 1.00 21.33 387 MET B C 1
ATOM 6339 O O . MET B 1 387 ? 8.137 5.461 95.064 1.00 22.19 387 MET B O 1
ATOM 6344 N N . CYS B 1 388 ? 9.192 4.183 93.513 1.00 20.88 388 CYS B N 1
ATOM 6345 C CA . CYS B 1 388 ? 9.194 2.947 94.276 1.00 23.01 388 CYS B CA 1
ATOM 6346 C C . CYS B 1 388 ? 10.029 3.114 95.551 1.00 23.97 388 CYS B C 1
ATOM 6347 O O . CYS B 1 388 ? 9.671 2.589 96.582 1.00 25.74 388 CYS B O 1
ATOM 6350 N N . GLU B 1 389 ? 11.139 3.851 95.465 1.00 24.11 389 GLU B N 1
ATOM 6351 C CA . GLU B 1 389 ? 12.028 4.088 96.639 1.00 27.13 389 GLU B CA 1
ATOM 6352 C C . GLU B 1 389 ? 11.368 4.983 97.694 1.00 26.69 389 GLU B C 1
ATOM 6353 O O . GLU B 1 389 ? 11.601 4.764 98.864 1.00 26.52 389 GLU B O 1
ATOM 6359 N N . ARG B 1 390 ? 10.572 5.978 97.285 1.00 23.86 390 ARG B N 1
ATOM 6360 C CA . ARG B 1 390 ? 10.159 7.104 98.143 1.00 24.16 390 ARG B CA 1
ATOM 6361 C C . ARG B 1 390 ? 8.709 6.973 98.652 1.00 26.57 390 ARG B C 1
ATOM 6362 O O . ARG B 1 390 ? 8.391 7.462 99.747 1.00 26.22 390 ARG B O 1
ATOM 6370 N N . TYR B 1 391 ? 7.798 6.390 97.851 1.00 23.58 391 TYR B N 1
ATOM 6371 C CA . TYR B 1 391 ? 6.353 6.514 98.174 1.00 22.76 391 TYR B CA 1
ATOM 6372 C C . TYR B 1 391 ? 5.721 5.143 98.397 1.00 23.98 391 TYR B C 1
ATOM 6373 O O . TYR B 1 391 ? 5.952 4.199 97.626 1.00 24.24 391 TYR B O 1
ATOM 6382 N N . SER B 1 392 ? 4.887 5.071 99.455 1.00 23.38 392 SER B N 1
ATOM 6383 C CA . SER B 1 392 ? 3.974 3.953 99.697 1.00 25.75 392 SER B CA 1
ATOM 6384 C C . SER B 1 392 ? 2.714 4.027 98.810 1.00 25.20 392 SER B C 1
ATOM 6385 O O . SER B 1 392 ? 2.164 2.993 98.455 1.00 24.42 392 SER B O 1
ATOM 6388 N N . ARG B 1 393 ? 2.294 5.236 98.425 1.00 23.22 393 ARG B N 1
ATOM 6389 C CA . ARG B 1 393 ? 1.050 5.445 97.736 1.00 25.35 393 ARG B CA 1
ATOM 6390 C C . ARG B 1 393 ? 1.004 6.819 97.040 1.00 22.77 393 ARG B C 1
ATOM 6391 O O . ARG B 1 393 ? 1.385 7.861 97.631 1.00 23.87 393 ARG B O 1
ATOM 6399 N N . ILE B 1 394 ? 0.453 6.840 95.821 1.00 22.40 394 ILE B N 1
ATOM 6400 C CA . ILE B 1 394 ? 0.248 8.072 95.054 1.00 22.36 394 ILE B CA 1
ATOM 6401 C C . ILE B 1 394 ? -1.270 8.241 94.972 1.00 22.60 394 ILE B C 1
ATOM 6402 O O . ILE B 1 394 ? -1.922 7.355 94.400 1.00 22.63 394 ILE B O 1
ATOM 6407 N N . GLU B 1 395 ? -1.809 9.295 95.587 1.00 20.23 395 GLU B N 1
ATOM 6408 C CA . GLU B 1 395 ? -3.238 9.513 95.684 1.00 20.90 395 GLU B CA 1
ATOM 6409 C C . GLU B 1 395 ? -3.646 10.689 94.781 1.00 21.03 395 GLU B C 1
ATOM 6410 O O . GLU B 1 395 ? -3.200 11.783 95.005 1.00 21.68 395 GLU B O 1
ATOM 6416 N N . VAL B 1 396 ? -4.552 10.465 93.812 1.00 21.26 396 VAL B N 1
ATOM 6417 C CA . VAL B 1 396 ? -5.193 11.573 93.080 1.00 23.09 396 VAL B CA 1
ATOM 6418 C C . VAL B 1 396 ? -6.360 12.077 93.941 1.00 23.67 396 VAL B C 1
ATOM 6419 O O . VAL B 1 396 ? -7.269 11.331 94.216 1.00 24.86 396 VAL B O 1
ATOM 6423 N N . CYS B 1 397 ? -6.295 13.332 94.404 1.00 23.56 397 CYS B N 1
ATOM 6424 C CA . CYS B 1 397 ? -7.217 13.831 95.445 1.00 26.81 397 CYS B CA 1
ATOM 6425 C C . CYS B 1 397 ? -8.224 14.854 94.893 1.00 28.11 397 CYS B C 1
ATOM 6426 O O . CYS B 1 397 ? -8.986 15.407 95.660 1.00 33.51 397 CYS B O 1
ATOM 6429 N N . GLY B 1 398 ? -8.234 15.121 93.580 1.00 25.05 398 GLY B N 1
ATOM 6430 C CA . GLY B 1 398 ? -9.181 16.108 92.981 1.00 26.75 398 GLY B CA 1
ATOM 6431 C C . GLY B 1 398 ? -9.437 15.772 91.524 1.00 27.06 398 GLY B C 1
ATOM 6432 O O . GLY B 1 398 ? -8.924 14.769 91.049 1.00 24.95 398 GLY B O 1
ATOM 6433 N N . GLU B 1 399 ? -10.245 16.569 90.820 1.00 25.65 399 GLU B N 1
ATOM 6434 C CA . GLU B 1 399 ? -10.676 16.222 89.460 1.00 27.23 399 GLU B CA 1
ATOM 6435 C C . GLU B 1 399 ? -9.530 16.419 88.467 1.00 25.73 399 GLU B C 1
ATOM 6436 O O . GLU B 1 399 ? -9.027 17.528 88.332 1.00 23.43 399 GLU B O 1
ATOM 6442 N N . PRO B 1 400 ? -9.107 15.388 87.699 1.00 25.99 400 PRO B N 1
ATOM 6443 C CA . PRO B 1 400 ? -8.118 15.615 86.639 1.00 22.12 400 PRO B CA 1
ATOM 6444 C C . PRO B 1 400 ? -8.727 16.477 85.528 1.00 22.20 400 PRO B C 1
ATOM 6445 O O . PRO B 1 400 ? -9.919 16.326 85.232 1.00 22.79 400 PRO B O 1
ATOM 6449 N N . VAL B 1 401 ? -7.909 17.327 84.917 1.00 20.41 401 VAL B N 1
ATOM 6450 C CA . VAL B 1 401 ? -8.291 18.127 83.759 1.00 20.35 401 VAL B CA 1
ATOM 6451 C C . VAL B 1 401 ? -7.401 17.683 82.593 1.00 18.68 401 VAL B C 1
ATOM 6452 O O . VAL B 1 401 ? -6.162 17.656 82.747 1.00 17.61 401 VAL B O 1
ATOM 6456 N N . ARG B 1 402 ? -8.049 17.325 81.474 1.00 18.48 402 ARG B N 1
ATOM 6457 C CA . ARG B 1 402 ? -7.419 16.750 80.283 1.00 20.27 402 ARG B CA 1
ATOM 6458 C C . ARG B 1 402 ? -7.255 17.802 79.177 1.00 17.20 402 ARG B C 1
ATOM 6459 O O . ARG B 1 402 ? -7.953 18.790 79.106 1.00 18.12 402 ARG B O 1
ATOM 6467 N N . VAL B 1 403 ? -6.267 17.587 78.319 1.00 16.95 403 VAL B N 1
ATOM 6468 C CA . VAL B 1 403 ? -6.010 18.490 77.195 1.00 15.83 403 VAL B CA 1
ATOM 6469 C C . VAL B 1 403 ? -7.149 18.336 76.183 1.00 15.67 403 VAL B C 1
ATOM 6470 O O . VAL B 1 403 ? -7.534 17.208 75.851 1.00 15.63 403 VAL B O 1
ATOM 6474 N N . PRO B 1 404 ? -7.750 19.441 75.701 1.00 16.03 404 PRO B N 1
ATOM 6475 C CA . PRO B 1 404 ? -8.832 19.363 74.715 1.00 16.76 404 PRO B CA 1
ATOM 6476 C C . PRO B 1 404 ? -8.279 19.182 73.289 1.00 15.45 404 PRO B C 1
ATOM 6477 O O . PRO B 1 404 ? -8.269 20.121 72.496 1.00 18.09 404 PRO B O 1
ATOM 6481 N N . SER B 1 405 ? -7.829 17.971 72.975 1.00 16.22 405 SER B N 1
ATOM 6482 C CA . SER B 1 405 ? -7.180 17.662 71.689 1.00 16.38 405 SER B CA 1
ATOM 6483 C C . SER B 1 405 ? -7.577 16.238 71.274 1.00 15.73 405 SER B C 1
ATOM 6484 O O . SER B 1 405 ? -7.686 15.359 72.149 1.00 17.27 405 SER B O 1
ATOM 6487 N N . ASN B 1 406 ? -7.743 15.988 69.969 1.00 14.71 406 ASN B N 1
ATOM 6488 C CA . ASN B 1 406 ? -7.969 14.614 69.420 1.00 14.41 406 ASN B CA 1
ATOM 6489 C C . ASN B 1 406 ? -6.627 13.976 69.008 1.00 15.40 406 ASN B C 1
ATOM 6490 O O . ASN B 1 406 ? -6.610 12.872 68.451 1.00 15.50 406 ASN B O 1
ATOM 6495 N N . LEU B 1 407 ? -5.512 14.704 69.227 1.00 16.48 407 LEU B N 1
ATOM 6496 C CA . LEU B 1 407 ? -4.167 14.244 68.845 1.00 16.59 407 LEU B CA 1
ATOM 6497 C C . LEU B 1 407 ? -3.361 13.907 70.106 1.00 17.15 407 LEU B C 1
ATOM 6498 O O . LEU B 1 407 ? -2.889 12.769 70.269 1.00 17.56 407 LEU B O 1
ATOM 6503 N N . VAL B 1 408 ? -3.206 14.919 70.968 1.00 17.00 408 VAL B N 1
ATOM 6504 C CA . VAL B 1 408 ? -2.489 14.786 72.250 1.00 18.35 408 VAL B CA 1
ATOM 6505 C C . VAL B 1 408 ? -3.491 14.252 73.288 1.00 17.29 408 VAL B C 1
ATOM 6506 O O . VAL B 1 408 ? -4.480 14.916 73.620 1.00 18.16 408 VAL B O 1
ATOM 6510 N N . HIS B 1 409 ? -3.241 13.033 73.783 1.00 16.98 409 HIS B N 1
ATOM 6511 C CA . HIS B 1 409 ? -4.053 12.367 74.770 1.00 17.65 409 HIS B CA 1
ATOM 6512 C C . HIS B 1 409 ? -3.319 12.435 76.126 1.00 18.13 409 HIS B C 1
ATOM 6513 O O . HIS B 1 409 ? -2.549 11.503 76.494 1.00 17.06 409 HIS B O 1
ATOM 6520 N N . GLY B 1 410 ? -3.549 13.528 76.860 1.00 18.70 410 GLY B N 1
ATOM 6521 C CA . GLY B 1 410 ? -2.773 13.882 78.068 1.00 18.50 410 GLY B CA 1
ATOM 6522 C C . GLY B 1 410 ? -3.552 14.816 78.996 1.00 18.36 410 GLY B C 1
ATOM 6523 O O . GLY B 1 410 ? -4.776 14.896 78.918 1.00 17.30 410 GLY B O 1
ATOM 6524 N N . TYR B 1 411 ? -2.818 15.540 79.850 1.00 17.17 411 TYR B N 1
ATOM 6525 C CA . TYR B 1 411 ? -3.388 16.222 81.026 1.00 17.82 411 TYR B CA 1
ATOM 6526 C C . TYR B 1 411 ? -2.859 17.657 81.187 1.00 18.23 411 TYR B C 1
ATOM 6527 O O . TYR B 1 411 ? -1.689 17.971 80.840 1.00 17.22 411 TYR B O 1
ATOM 6536 N N . ILE B 1 412 ? -3.712 18.489 81.808 1.00 16.98 412 ILE B N 1
ATOM 6537 C CA . ILE B 1 412 ? -3.389 19.842 82.252 1.00 19.24 412 ILE B CA 1
ATOM 6538 C C . ILE B 1 412 ? -3.151 19.864 83.771 1.00 18.57 412 ILE B C 1
ATOM 6539 O O . ILE B 1 412 ? -2.248 20.536 84.231 1.00 18.82 412 ILE B O 1
ATOM 6544 N N . ASP B 1 413 ? -4.000 19.172 84.535 1.00 20.94 413 ASP B N 1
ATOM 6545 C CA . ASP B 1 413 ? -3.951 19.189 85.996 1.00 23.55 413 ASP B CA 1
ATOM 6546 C C . ASP B 1 413 ? -4.280 17.795 86.530 1.00 20.20 413 ASP B C 1
ATOM 6547 O O . ASP B 1 413 ? -5.256 17.195 86.129 1.00 22.04 413 ASP B O 1
ATOM 6552 N N . ILE B 1 414 ? -3.412 17.280 87.412 1.00 19.73 414 ILE B N 1
ATOM 6553 C CA . ILE B 1 414 ? -3.692 16.080 88.205 1.00 18.12 414 ILE B CA 1
ATOM 6554 C C . ILE B 1 414 ? -3.354 16.412 89.654 1.00 18.93 414 ILE B C 1
ATOM 6555 O O . ILE B 1 414 ? -2.175 16.436 90.007 1.00 18.12 414 ILE B O 1
ATOM 6560 N N . PRO B 1 415 ? -4.359 16.720 90.499 1.00 19.72 415 PRO B N 1
ATOM 6561 C CA . PRO B 1 415 ? -4.111 16.997 91.919 1.00 21.72 415 PRO B CA 1
ATOM 6562 C C . PRO B 1 415 ? -3.683 15.719 92.651 1.00 20.97 415 PRO B C 1
ATOM 6563 O O . PRO B 1 415 ? -4.429 14.798 92.648 1.00 20.02 415 PRO B O 1
ATOM 6567 N N . VAL B 1 416 ? -2.455 15.695 93.195 1.00 20.42 416 VAL B N 1
ATOM 6568 C CA . VAL B 1 416 ? -1.862 14.562 93.862 1.00 20.41 416 VAL B CA 1
ATOM 6569 C C . VAL B 1 416 ? -1.475 14.905 95.313 1.00 22.26 416 VAL B C 1
ATOM 6570 O O . VAL B 1 416 ? -1.078 16.022 95.595 1.00 20.13 416 VAL B O 1
ATOM 6574 N N . ARG B 1 417 ? -1.660 13.917 96.204 1.00 21.04 417 ARG B N 1
ATOM 6575 C CA . ARG B 1 417 ? -1.029 13.849 97.571 1.00 24.99 417 ARG B CA 1
ATOM 6576 C C . ARG B 1 417 ? -0.136 12.612 97.687 1.00 22.68 417 ARG B C 1
ATOM 6577 O O . ARG B 1 417 ? -0.558 11.517 97.346 1.00 23.05 417 ARG B O 1
ATOM 6585 N N . LEU B 1 418 ? 1.092 12.796 98.190 1.00 23.12 418 LEU B N 1
ATOM 6586 C CA . LEU B 1 418 ? 2.051 11.701 98.310 1.00 24.07 418 LEU B CA 1
ATOM 6587 C C . LEU B 1 418 ? 2.027 11.159 99.741 1.00 25.18 418 LEU B C 1
ATOM 6588 O O . LEU B 1 418 ? 1.869 11.937 100.689 1.00 20.71 418 LEU B O 1
ATOM 6593 N N . HIS B 1 419 ? 2.154 9.831 99.849 1.00 24.17 419 HIS B N 1
ATOM 6594 C CA . HIS B 1 419 ? 2.343 9.133 101.111 1.00 24.39 419 HIS B CA 1
ATOM 6595 C C . HIS B 1 419 ? 3.739 8.500 101.121 1.00 26.34 419 HIS B C 1
ATOM 6596 O O . HIS B 1 419 ? 4.133 7.819 100.157 1.00 23.06 419 HIS B O 1
ATOM 6603 N N . ALA B 1 420 ? 4.504 8.731 102.199 1.00 27.50 420 ALA B N 1
ATOM 6604 C CA . ALA B 1 420 ? 5.853 8.136 102.353 1.00 33.77 420 ALA B CA 1
ATOM 6605 C C . ALA B 1 420 ? 5.767 6.833 103.162 1.00 31.98 420 ALA B C 1
ATOM 6606 O O . ALA B 1 420 ? 6.681 6.001 103.029 1.00 47.85 420 ALA B O 1
ATOM 6608 N N . PRO C 1 6 ? 29.160 34.338 59.721 1.00 56.10 6 PRO C N 1
ATOM 6609 C CA . PRO C 1 6 ? 28.606 33.101 59.129 1.00 56.30 6 PRO C CA 1
ATOM 6610 C C . PRO C 1 6 ? 29.345 32.632 57.858 1.00 48.20 6 PRO C C 1
ATOM 6611 O O . PRO C 1 6 ? 28.826 32.759 56.748 1.00 56.56 6 PRO C O 1
ATOM 6615 N N . ILE C 1 7 ? 30.580 32.146 58.023 1.00 41.59 7 ILE C N 1
ATOM 6616 C CA . ILE C 1 7 ? 31.445 31.701 56.918 1.00 35.45 7 ILE C CA 1
ATOM 6617 C C . ILE C 1 7 ? 31.418 30.168 56.912 1.00 33.35 7 ILE C C 1
ATOM 6618 O O . ILE C 1 7 ? 31.672 29.543 57.951 1.00 31.12 7 ILE C O 1
ATOM 6623 N N . ASP C 1 8 ? 31.094 29.554 55.771 1.00 32.15 8 ASP C N 1
ATOM 6624 C CA . ASP C 1 8 ? 30.987 28.079 55.683 1.00 32.90 8 ASP C CA 1
ATOM 6625 C C . ASP C 1 8 ? 32.370 27.533 55.317 1.00 32.05 8 ASP C C 1
ATOM 6626 O O . ASP C 1 8 ? 32.691 27.399 54.147 1.00 30.50 8 ASP C O 1
ATOM 6631 N N . ASP C 1 9 ? 33.173 27.229 56.339 1.00 28.55 9 ASP C N 1
ATOM 6632 C CA . ASP C 1 9 ? 34.553 26.786 56.157 1.00 26.52 9 ASP C CA 1
ATOM 6633 C C . ASP C 1 9 ? 34.554 25.430 55.463 1.00 26.83 9 ASP C C 1
ATOM 6634 O O . ASP C 1 9 ? 35.473 25.120 54.711 1.00 27.07 9 ASP C O 1
ATOM 6639 N N . ALA C 1 10 ? 33.489 24.647 55.646 1.00 28.13 10 ALA C N 1
ATOM 6640 C CA . ALA C 1 10 ? 33.438 23.324 55.023 1.00 30.35 10 ALA C CA 1
ATOM 6641 C C . ALA C 1 10 ? 33.313 23.462 53.490 1.00 29.22 10 ALA C C 1
ATOM 6642 O O . ALA C 1 10 ? 33.964 22.752 52.723 1.00 28.47 10 ALA C O 1
ATOM 6644 N N . GLU C 1 11 ? 32.481 24.384 53.018 1.00 31.13 11 GLU C N 1
ATOM 6645 C CA . GLU C 1 11 ? 32.345 24.621 51.567 1.00 32.52 11 GLU C CA 1
ATOM 6646 C C . GLU C 1 11 ? 33.665 25.172 50.984 1.00 33.06 11 GLU C C 1
ATOM 6647 O O . GLU C 1 11 ? 34.102 24.741 49.895 1.00 28.79 11 GLU C O 1
ATOM 6653 N N . ILE C 1 12 ? 34.308 26.122 51.688 1.00 27.25 12 ILE C N 1
ATOM 6654 C CA . ILE C 1 12 ? 35.527 26.756 51.168 1.00 25.64 12 ILE C CA 1
ATOM 6655 C C . ILE C 1 12 ? 36.620 25.692 51.007 1.00 25.03 12 ILE C C 1
ATOM 6656 O O . ILE C 1 12 ? 37.242 25.598 49.948 1.00 25.44 12 ILE C O 1
ATOM 6661 N N . ALA C 1 13 ? 36.807 24.877 52.050 1.00 23.96 13 ALA C N 1
ATOM 6662 C CA . ALA C 1 13 ? 37.855 23.894 52.100 1.00 27.26 13 ALA C CA 1
ATOM 6663 C C . ALA C 1 13 ? 37.711 22.918 50.928 1.00 28.41 13 ALA C C 1
ATOM 6664 O O . ALA C 1 13 ? 38.717 22.492 50.350 1.00 29.09 13 ALA C O 1
ATOM 6666 N N . ARG C 1 14 ? 36.465 22.585 50.581 1.00 28.22 14 ARG C N 1
ATOM 6667 C CA . ARG C 1 14 ? 36.187 21.639 49.509 1.00 29.96 14 ARG C CA 1
ATOM 6668 C C . ARG C 1 14 ? 36.283 22.293 48.121 1.00 28.95 14 ARG C C 1
ATOM 6669 O O . ARG C 1 14 ? 36.346 21.577 47.137 1.00 34.99 14 ARG C O 1
ATOM 6671 N N . SER C 1 15 ? 36.299 23.627 48.034 1.00 26.93 15 SER C N 1
ATOM 6672 C CA . SER C 1 15 ? 36.203 24.371 46.754 1.00 27.16 15 SER C CA 1
ATOM 6673 C C . SER C 1 15 ? 37.567 24.831 46.234 1.00 27.98 15 SER C C 1
ATOM 6674 O O . SER C 1 15 ? 37.689 25.069 44.988 1.00 27.11 15 SER C O 1
ATOM 6677 N N . ILE C 1 16 ? 38.562 24.977 47.132 1.00 23.89 16 ILE C N 1
ATOM 6678 C CA . ILE C 1 16 ? 39.912 25.450 46.797 1.00 23.84 16 ILE C CA 1
ATOM 6679 C C . ILE C 1 16 ? 40.879 24.267 46.548 1.00 24.22 16 ILE C C 1
ATOM 6680 O O . ILE C 1 16 ? 40.582 23.117 46.819 1.00 25.98 16 ILE C O 1
ATOM 6685 N N . ALA C 1 17 ? 42.062 24.572 46.002 1.00 24.96 17 ALA C N 1
ATOM 6686 C CA . ALA C 1 17 ? 43.203 23.632 45.816 1.00 25.33 17 ALA C CA 1
ATOM 6687 C C . ALA C 1 17 ? 44.012 23.539 47.122 1.00 25.38 17 ALA C C 1
ATOM 6688 O O . ALA C 1 17 ? 44.022 24.451 47.920 1.00 21.06 17 ALA C O 1
ATOM 6690 N N . LEU C 1 18 ? 44.726 22.428 47.302 1.00 26.53 18 LEU C N 1
ATOM 6691 C CA . LEU C 1 18 ? 45.619 22.262 48.464 1.00 27.47 18 LEU C CA 1
ATOM 6692 C C . LEU C 1 18 ? 46.579 23.449 48.587 1.00 24.65 18 LEU C C 1
ATOM 6693 O O . LEU C 1 18 ? 46.798 23.929 49.688 1.00 24.04 18 LEU C O 1
ATOM 6698 N N . GLU C 1 19 ? 47.161 23.925 47.483 1.00 23.08 19 GLU C N 1
ATOM 6699 C CA . GLU C 1 19 ? 48.171 24.996 47.567 1.00 23.12 19 GLU C CA 1
ATOM 6700 C C . GLU C 1 19 ? 47.580 26.293 48.131 1.00 21.54 19 GLU C C 1
ATOM 6701 O O . GLU C 1 19 ? 48.307 27.181 48.512 1.00 23.63 19 GLU C O 1
ATOM 6707 N N . ASP C 1 20 ? 46.248 26.409 48.211 1.00 21.52 20 ASP C N 1
ATOM 6708 C CA . ASP C 1 20 ? 45.587 27.640 48.607 1.00 23.32 20 ASP C CA 1
ATOM 6709 C C . ASP C 1 20 ? 45.314 27.716 50.132 1.00 24.84 20 ASP C C 1
ATOM 6710 O O . ASP C 1 20 ? 44.776 28.752 50.634 1.00 25.07 20 ASP C O 1
ATOM 6715 N N . ILE C 1 21 ? 45.604 26.629 50.868 1.00 24.08 21 ILE C N 1
ATOM 6716 C CA . ILE C 1 21 ? 45.262 26.556 52.311 1.00 23.02 21 ILE C CA 1
ATOM 6717 C C . ILE C 1 21 ? 46.325 27.326 53.119 1.00 22.94 21 ILE C C 1
ATOM 6718 O O . ILE C 1 21 ? 47.489 26.917 53.175 1.00 23.77 21 ILE C O 1
ATOM 6723 N N . ASP C 1 22 ? 45.903 28.414 53.780 1.00 21.81 22 ASP C N 1
ATOM 6724 C CA . ASP C 1 22 ? 46.740 29.182 54.734 1.00 21.80 22 ASP C CA 1
ATOM 6725 C C . ASP C 1 22 ? 46.033 29.151 56.098 1.00 22.62 22 ASP C C 1
ATOM 6726 O O . ASP C 1 22 ? 45.127 29.924 56.355 1.00 20.53 22 ASP C O 1
ATOM 6731 N N . VAL C 1 23 ? 46.479 28.241 56.983 1.00 20.09 23 VAL C N 1
ATOM 6732 C CA . VAL C 1 23 ? 45.842 28.083 58.289 1.00 18.81 23 VAL C CA 1
ATOM 6733 C C . VAL C 1 23 ? 46.405 29.072 59.329 1.00 20.87 23 VAL C C 1
ATOM 6734 O O . VAL C 1 23 ? 46.062 28.959 60.532 1.00 21.70 23 VAL C O 1
ATOM 6738 N N . SER C 1 24 ? 47.259 30.023 58.917 1.00 20.70 24 SER C N 1
ATOM 6739 C CA . SER C 1 24 ? 47.855 30.993 59.865 1.00 18.78 24 SER C CA 1
ATOM 6740 C C . SER C 1 24 ? 46.939 32.189 60.163 1.00 19.38 24 SER C C 1
ATOM 6741 O O . SER C 1 24 ? 47.256 32.977 61.075 1.00 18.43 24 SER C O 1
ATOM 6744 N N . LYS C 1 25 ? 45.878 32.404 59.353 1.00 17.82 25 LYS C N 1
ATOM 6745 C CA . LYS C 1 25 ? 45.093 33.654 59.464 1.00 19.60 25 LYS C CA 1
ATOM 6746 C C . LYS C 1 25 ? 44.430 33.782 60.831 1.00 19.13 25 LYS C C 1
ATOM 6747 O O . LYS C 1 25 ? 43.631 32.921 61.219 1.00 19.58 25 LYS C O 1
ATOM 6753 N N . PRO C 1 26 ? 44.693 34.870 61.587 1.00 19.23 26 PRO C N 1
ATOM 6754 C CA . PRO C 1 26 ? 44.107 35.033 62.926 1.00 20.78 26 PRO C CA 1
ATOM 6755 C C . PRO C 1 26 ? 42.577 35.028 62.950 1.00 23.15 26 PRO C C 1
ATOM 6756 O O . PRO C 1 26 ? 41.968 34.530 63.896 1.00 20.63 26 PRO C O 1
ATOM 6760 N N . GLU C 1 27 ? 41.961 35.454 61.834 1.00 23.30 27 GLU C N 1
ATOM 6761 C CA . GLU C 1 27 ? 40.524 35.415 61.708 1.00 22.70 27 GLU C CA 1
ATOM 6762 C C . GLU C 1 27 ? 39.969 33.985 61.757 1.00 23.03 27 GLU C C 1
ATOM 6763 O O . GLU C 1 27 ? 38.826 33.789 62.180 1.00 21.57 27 GLU C O 1
ATOM 6769 N N . LEU C 1 28 ? 40.722 32.979 61.289 1.00 21.49 28 LEU C N 1
ATOM 6770 C CA . LEU C 1 28 ? 40.218 31.589 61.413 1.00 21.66 28 LEU C CA 1
ATOM 6771 C C . LEU C 1 28 ? 40.050 31.231 62.895 1.00 20.35 28 LEU C C 1
ATOM 6772 O O . LEU C 1 28 ? 39.141 30.455 63.260 1.00 20.84 28 LEU C O 1
ATOM 6777 N N . PHE C 1 29 ? 41.009 31.669 63.716 1.00 19.97 29 PHE C N 1
ATOM 6778 C CA . PHE C 1 29 ? 41.004 31.303 65.128 1.00 20.50 29 PHE C CA 1
ATOM 6779 C C . PHE C 1 29 ? 39.877 32.049 65.841 1.00 22.93 29 PHE C C 1
ATOM 6780 O O . PHE C 1 29 ? 39.331 31.536 66.802 1.00 21.53 29 PHE C O 1
ATOM 6788 N N . GLU C 1 30 ? 39.550 33.260 65.349 1.00 24.55 30 GLU C N 1
ATOM 6789 C CA . GLU C 1 30 ? 38.464 34.067 65.918 1.00 26.94 30 GLU C CA 1
ATOM 6790 C C . GLU C 1 30 ? 37.131 33.323 65.904 1.00 23.77 30 GLU C C 1
ATOM 6791 O O . GLU C 1 30 ? 36.271 33.605 66.771 1.00 23.76 30 GLU C O 1
ATOM 6797 N N . ARG C 1 31 ? 36.923 32.455 64.900 1.00 22.58 31 ARG C N 1
ATOM 6798 C CA . ARG C 1 31 ? 35.680 31.709 64.770 1.00 23.28 31 ARG C CA 1
ATOM 6799 C C . ARG C 1 31 ? 35.898 30.209 64.955 1.00 23.51 31 ARG C C 1
ATOM 6800 O O . ARG C 1 31 ? 34.965 29.459 64.757 1.00 22.34 31 ARG C O 1
ATOM 6808 N N . ASP C 1 32 ? 37.092 29.810 65.429 1.00 23.03 32 ASP C N 1
ATOM 6809 C CA . ASP C 1 32 ? 37.474 28.380 65.677 1.00 22.84 32 ASP C CA 1
ATOM 6810 C C . ASP C 1 32 ? 37.111 27.503 64.468 1.00 21.80 32 ASP C C 1
ATOM 6811 O O . ASP C 1 32 ? 36.534 26.423 64.640 1.00 21.70 32 ASP C O 1
ATOM 6816 N N . GLY C 1 33 ? 37.543 27.935 63.278 1.00 22.19 33 GLY C N 1
ATOM 6817 C CA . GLY C 1 33 ? 37.126 27.335 62.017 1.00 21.61 33 GLY C CA 1
ATOM 6818 C C . GLY C 1 33 ? 38.226 26.524 61.331 1.00 23.55 33 GLY C C 1
ATOM 6819 O O . GLY C 1 33 ? 38.160 26.366 60.109 1.00 20.57 33 GLY C O 1
ATOM 6820 N N . LEU C 1 34 ? 39.233 26.031 62.084 1.00 21.96 34 LEU C N 1
ATOM 6821 C CA . LEU C 1 34 ? 40.409 25.398 61.469 1.00 22.28 34 LEU C CA 1
ATOM 6822 C C . LEU C 1 34 ? 40.119 23.976 60.954 1.00 20.91 34 LEU C C 1
ATOM 6823 O O . LEU C 1 34 ? 40.773 23.500 60.018 1.00 21.38 34 LEU C O 1
ATOM 6828 N N . HIS C 1 35 ? 39.178 23.261 61.569 1.00 22.77 35 HIS C N 1
ATOM 6829 C CA . HIS C 1 35 ? 39.149 21.799 61.474 1.00 25.67 35 HIS C CA 1
ATOM 6830 C C . HIS C 1 35 ? 38.882 21.304 60.055 1.00 24.71 35 HIS C C 1
ATOM 6831 O O . HIS C 1 35 ? 39.510 20.322 59.682 1.00 24.65 35 HIS C O 1
ATOM 6838 N N . PRO C 1 36 ? 38.016 21.917 59.201 1.00 22.99 36 PRO C N 1
ATOM 6839 C CA . PRO C 1 36 ? 37.862 21.419 57.832 1.00 24.42 36 PRO C CA 1
ATOM 6840 C C . PRO C 1 36 ? 39.193 21.475 57.063 1.00 21.54 36 PRO C C 1
ATOM 6841 O O . PRO C 1 36 ? 39.434 20.634 56.166 1.00 19.43 36 PRO C O 1
ATOM 6845 N N . TYR C 1 37 ? 40.039 22.454 57.398 1.00 17.59 37 TYR C N 1
ATOM 6846 C CA . TYR C 1 37 ? 41.318 22.683 56.665 1.00 19.05 37 TYR C CA 1
ATOM 6847 C C . TYR C 1 37 ? 42.361 21.655 57.134 1.00 20.24 37 TYR C C 1
ATOM 6848 O O . TYR C 1 37 ? 43.027 21.020 56.310 1.00 19.21 37 TYR C O 1
ATOM 6857 N N . PHE C 1 38 ? 42.491 21.482 58.457 1.00 20.16 38 PHE C N 1
ATOM 6858 C CA . PHE C 1 38 ? 43.421 20.501 59.028 1.00 20.61 38 PHE C CA 1
ATOM 6859 C C . PHE C 1 38 ? 43.022 19.067 58.606 1.00 21.99 38 PHE C C 1
ATOM 6860 O O . PHE C 1 38 ? 43.907 18.220 58.357 1.00 20.59 38 PHE C O 1
ATOM 6868 N N . GLU C 1 39 ? 41.718 18.778 58.501 1.00 21.64 39 GLU C N 1
ATOM 6869 C CA . GLU C 1 39 ? 41.230 17.467 58.042 1.00 22.85 39 GLU C CA 1
ATOM 6870 C C . GLU C 1 39 ? 41.759 17.175 56.625 1.00 22.92 39 GLU C C 1
ATOM 6871 O O . GLU C 1 39 ? 42.281 16.083 56.357 1.00 21.30 39 GLU C O 1
ATOM 6877 N N . ARG C 1 40 ? 41.666 18.146 55.714 1.00 21.27 40 ARG C N 1
ATOM 6878 C CA . ARG C 1 40 ? 42.176 17.959 54.358 1.00 23.18 40 ARG C CA 1
ATOM 6879 C C . ARG C 1 40 ? 43.698 17.751 54.375 1.00 22.10 40 ARG C C 1
ATOM 6880 O O . ARG C 1 40 ? 44.208 16.874 53.646 1.00 22.72 40 ARG C O 1
ATOM 6888 N N . LEU C 1 41 ? 44.437 18.584 55.138 1.00 21.45 41 LEU C N 1
ATOM 6889 C CA . LEU C 1 41 ? 45.896 18.486 55.204 1.00 19.65 41 LEU C CA 1
ATOM 6890 C C . LEU C 1 41 ? 46.317 17.123 55.803 1.00 19.11 41 LEU C C 1
ATOM 6891 O O . LEU C 1 41 ? 47.172 16.434 55.232 1.00 20.24 41 LEU C O 1
ATOM 6896 N N . ARG C 1 42 ? 45.711 16.683 56.914 1.00 18.26 42 ARG C N 1
ATOM 6897 C CA . ARG C 1 42 ? 46.121 15.371 57.493 1.00 19.40 42 ARG C CA 1
ATOM 6898 C C . ARG C 1 42 ? 45.896 14.233 56.490 1.00 20.09 42 ARG C C 1
ATOM 6899 O O . ARG C 1 42 ? 46.724 13.383 56.391 1.00 20.42 42 ARG C O 1
ATOM 6907 N N . ARG C 1 43 ? 44.783 14.274 55.760 1.00 19.76 43 ARG C N 1
ATOM 6908 C CA . ARG C 1 43 ? 44.345 13.206 54.809 1.00 21.67 43 ARG C CA 1
ATOM 6909 C C . ARG C 1 43 ? 45.150 13.230 53.486 1.00 25.21 43 ARG C C 1
ATOM 6910 O O . ARG C 1 43 ? 45.516 12.164 52.949 1.00 25.70 43 ARG C O 1
ATOM 6912 N N . GLU C 1 44 ? 45.464 14.422 52.960 1.00 23.95 44 GLU C N 1
ATOM 6913 C CA . GLU C 1 44 ? 45.959 14.584 51.551 1.00 25.48 44 GLU C CA 1
ATOM 6914 C C . GLU C 1 44 ? 47.403 15.101 51.495 1.00 24.98 44 GLU C C 1
ATOM 6915 O O . GLU C 1 44 ? 48.057 14.859 50.509 1.00 24.24 44 GLU C O 1
ATOM 6921 N N . ASP C 1 45 ? 47.897 15.845 52.506 1.00 23.45 45 ASP C N 1
ATOM 6922 C CA . ASP C 1 45 ? 49.253 16.461 52.425 1.00 21.79 45 ASP C CA 1
ATOM 6923 C C . ASP C 1 45 ? 49.760 16.857 53.819 1.00 21.12 45 ASP C C 1
ATOM 6924 O O . ASP C 1 45 ? 49.802 18.042 54.186 1.00 21.01 45 ASP C O 1
ATOM 6929 N N . PRO C 1 46 ? 50.135 15.857 54.655 1.00 21.68 46 PRO C N 1
ATOM 6930 C CA . PRO C 1 46 ? 50.464 16.076 56.067 1.00 21.56 46 PRO C CA 1
ATOM 6931 C C . PRO C 1 46 ? 51.736 16.890 56.346 1.00 21.17 46 PRO C C 1
ATOM 6932 O O . PRO C 1 46 ? 51.897 17.406 57.474 1.00 20.77 46 PRO C O 1
ATOM 6936 N N . VAL C 1 47 ? 52.607 16.996 55.345 1.00 18.95 47 VAL C N 1
ATOM 6937 C CA . VAL C 1 47 ? 53.777 17.875 55.378 1.00 20.34 47 VAL C CA 1
ATOM 6938 C C . VAL C 1 47 ? 53.626 18.860 54.212 1.00 21.21 47 VAL C C 1
ATOM 6939 O O . VAL C 1 47 ? 54.079 18.552 53.088 1.00 23.83 47 VAL C O 1
ATOM 6943 N N . HIS C 1 48 ? 52.993 20.010 54.485 1.00 20.09 48 HIS C N 1
ATOM 6944 C CA . HIS C 1 48 ? 52.416 20.917 53.451 1.00 19.50 48 HIS C CA 1
ATOM 6945 C C . HIS C 1 48 ? 53.160 22.265 53.417 1.00 20.56 48 HIS C C 1
ATOM 6946 O O . HIS C 1 48 ? 53.252 22.984 54.428 1.00 18.79 48 HIS C O 1
ATOM 6953 N N . TYR C 1 49 ? 53.648 22.666 52.242 1.00 20.00 49 TYR C N 1
ATOM 6954 C CA . TYR C 1 49 ? 54.254 24.011 52.085 1.00 20.97 49 TYR C CA 1
ATOM 6955 C C . TYR C 1 49 ? 53.205 25.075 51.690 1.00 20.75 49 TYR C C 1
ATOM 6956 O O . TYR C 1 49 ? 52.588 24.964 50.656 1.00 18.93 49 TYR C O 1
ATOM 6965 N N . CYS C 1 50 ? 53.026 26.100 52.535 1.00 21.18 50 CYS C N 1
ATOM 6966 C CA . CYS C 1 50 ? 52.290 27.338 52.235 1.00 20.37 50 CYS C CA 1
ATOM 6967 C C . CYS C 1 50 ? 53.262 28.343 51.597 1.00 19.92 50 CYS C C 1
ATOM 6968 O O . CYS C 1 50 ? 54.276 28.718 52.178 1.00 18.70 50 CYS C O 1
ATOM 6971 N N . LYS C 1 51 ? 52.958 28.779 50.370 1.00 20.82 51 LYS C N 1
ATOM 6972 C CA . LYS C 1 51 ? 53.889 29.574 49.555 1.00 23.23 51 LYS C CA 1
ATOM 6973 C C . LYS C 1 51 ? 53.885 31.078 49.895 1.00 22.54 51 LYS C C 1
ATOM 6974 O O . LYS C 1 51 ? 54.811 31.806 49.527 1.00 22.03 51 LYS C O 1
ATOM 6980 N N . ALA C 1 52 ? 52.893 31.528 50.646 1.00 20.45 52 ALA C N 1
ATOM 6981 C CA . ALA C 1 52 ? 52.713 32.963 50.984 1.00 20.74 52 ALA C CA 1
ATOM 6982 C C . ALA C 1 52 ? 51.714 33.116 52.148 1.00 19.41 52 ALA C C 1
ATOM 6983 O O . ALA C 1 52 ? 50.661 32.480 52.199 1.00 18.05 52 ALA C O 1
ATOM 6985 N N . SER C 1 53 ? 52.069 34.006 53.080 1.00 19.16 53 SER C N 1
ATOM 6986 C CA . SER C 1 53 ? 51.256 34.386 54.216 1.00 18.00 53 SER C CA 1
ATOM 6987 C C . SER C 1 53 ? 51.759 35.720 54.767 1.00 18.47 53 SER C C 1
ATOM 6988 O O . SER C 1 53 ? 52.797 36.241 54.358 1.00 18.65 53 SER C O 1
ATOM 6991 N N . GLU C 1 54 ? 51.011 36.247 55.728 1.00 19.14 54 GLU C N 1
ATOM 6992 C CA . GLU C 1 54 ? 51.442 37.440 56.496 1.00 20.88 54 GLU C CA 1
ATOM 6993 C C . GLU C 1 54 ? 52.829 37.205 57.127 1.00 19.97 54 GLU C C 1
ATOM 6994 O O . GLU C 1 54 ? 53.542 38.205 57.418 1.00 17.67 54 GLU C O 1
ATOM 7000 N N . TYR C 1 55 ? 53.171 35.930 57.376 1.00 17.03 55 TYR C N 1
ATOM 7001 C CA . TYR C 1 55 ? 54.388 35.542 58.114 1.00 18.56 55 TYR C CA 1
ATOM 7002 C C . TYR C 1 55 ? 55.417 34.890 57.182 1.00 19.44 55 TYR C C 1
ATOM 7003 O O . TYR C 1 55 ? 56.406 34.321 57.660 1.00 20.59 55 TYR C O 1
ATOM 7012 N N . GLY C 1 56 ? 55.275 35.141 55.871 1.00 19.30 56 GLY C N 1
ATOM 7013 C CA . GLY C 1 56 ? 56.140 34.480 54.895 1.00 19.33 56 GLY C CA 1
ATOM 7014 C C . GLY C 1 56 ? 55.726 33.034 54.642 1.00 19.30 56 GLY C C 1
ATOM 7015 O O . GLY C 1 56 ? 54.750 32.508 55.223 1.00 18.28 56 GLY C O 1
ATOM 7016 N N . PRO C 1 57 ? 56.424 32.340 53.728 1.00 17.98 57 PRO C N 1
ATOM 7017 C CA . PRO C 1 57 ? 56.136 30.926 53.492 1.00 19.21 57 PRO C CA 1
ATOM 7018 C C . PRO C 1 57 ? 56.460 30.101 54.759 1.00 18.31 57 PRO C C 1
ATOM 7019 O O . PRO C 1 57 ? 57.284 30.508 55.550 1.00 17.21 57 PRO C O 1
ATOM 7023 N N . TYR C 1 58 ? 55.806 28.960 54.930 1.00 18.04 58 TYR C N 1
ATOM 7024 C CA . TYR C 1 58 ? 56.064 28.032 56.071 1.00 18.46 58 TYR C CA 1
ATOM 7025 C C . TYR C 1 58 ? 55.492 26.647 55.712 1.00 18.35 58 TYR C C 1
ATOM 7026 O O . TYR C 1 58 ? 54.542 26.535 54.958 1.00 16.80 58 TYR C O 1
ATOM 7035 N N . TRP C 1 59 ? 56.088 25.597 56.289 1.00 17.63 59 TRP C N 1
ATOM 7036 C CA . TRP C 1 59 ? 55.600 24.223 56.298 1.00 19.05 59 TRP C CA 1
ATOM 7037 C C . TRP C 1 59 ? 54.642 24.009 57.473 1.00 17.33 59 TRP C C 1
ATOM 7038 O O . TRP C 1 59 ? 54.933 24.447 58.591 1.00 16.65 59 TRP C O 1
ATOM 7049 N N . SER C 1 60 ? 53.535 23.315 57.200 1.00 18.23 60 SER C N 1
ATOM 7050 C CA . SER C 1 60 ? 52.607 22.845 58.206 1.00 18.23 60 SER C CA 1
ATOM 7051 C C . SER C 1 60 ? 52.788 21.346 58.449 1.00 18.95 60 SER C C 1
ATOM 7052 O O . SER C 1 60 ? 52.670 20.508 57.522 1.00 18.88 60 SER C O 1
ATOM 7055 N N . ILE C 1 61 ? 52.957 20.978 59.724 1.00 18.21 61 ILE C N 1
ATOM 7056 C CA . ILE C 1 61 ? 53.068 19.592 60.153 1.00 17.51 61 ILE C CA 1
ATOM 7057 C C . ILE C 1 61 ? 51.832 19.314 60.985 1.00 17.86 61 ILE C C 1
ATOM 7058 O O . ILE C 1 61 ? 51.673 19.936 62.033 1.00 16.90 61 ILE C O 1
ATOM 7063 N N . THR C 1 62 ? 50.938 18.466 60.465 1.00 18.19 62 THR C N 1
ATOM 7064 C CA . THR C 1 62 ? 49.560 18.327 60.984 1.00 17.85 62 THR C CA 1
ATOM 7065 C C . THR C 1 62 ? 49.211 16.971 61.643 1.00 19.43 62 THR C C 1
ATOM 7066 O O . THR C 1 62 ? 48.147 16.890 62.372 1.00 17.12 62 THR C O 1
ATOM 7070 N N . LYS C 1 63 ? 50.037 15.925 61.452 1.00 19.37 63 LYS C N 1
ATOM 7071 C CA . LYS C 1 63 ? 49.745 14.609 62.064 1.00 18.90 63 LYS C CA 1
ATOM 7072 C C . LYS C 1 63 ? 50.539 14.422 63.369 1.00 17.62 63 LYS C C 1
ATOM 7073 O O . LYS C 1 63 ? 51.678 14.858 63.519 1.00 17.04 63 LYS C O 1
ATOM 7079 N N . PHE C 1 64 ? 49.890 13.735 64.311 1.00 18.51 64 PHE C N 1
ATOM 7080 C CA . PHE C 1 64 ? 50.395 13.528 65.696 1.00 19.53 64 PHE C CA 1
ATOM 7081 C C . PHE C 1 64 ? 51.826 12.974 65.674 1.00 20.21 64 PHE C C 1
ATOM 7082 O O . PHE C 1 64 ? 52.713 13.603 66.277 1.00 18.26 64 PHE C O 1
ATOM 7090 N N . SER C 1 65 ? 52.064 11.838 64.982 1.00 19.08 65 SER C N 1
ATOM 7091 C CA . SER C 1 65 ? 53.410 11.170 65.040 1.00 20.49 65 SER C CA 1
ATOM 7092 C C . SER C 1 65 ? 54.509 12.000 64.371 1.00 19.03 65 SER C C 1
ATOM 7093 O O . SER C 1 65 ? 55.713 12.007 64.850 1.00 17.57 65 SER C O 1
ATOM 7096 N N . ASP C 1 66 ? 54.122 12.762 63.335 1.00 18.03 66 ASP C N 1
ATOM 7097 C CA . ASP C 1 66 ? 55.055 13.649 62.606 1.00 17.05 66 ASP C CA 1
ATOM 7098 C C . ASP C 1 66 ? 55.467 14.808 63.522 1.00 17.12 66 ASP C C 1
ATOM 7099 O O . ASP C 1 66 ? 56.623 15.213 63.505 1.00 16.25 66 ASP C O 1
ATOM 7104 N N . ILE C 1 67 ? 54.516 15.358 64.293 1.00 14.77 67 ILE C N 1
ATOM 7105 C CA . ILE C 1 67 ? 54.796 16.453 65.192 1.00 16.52 67 ILE C CA 1
ATOM 7106 C C . ILE C 1 67 ? 55.794 16.009 66.261 1.00 16.64 67 ILE C C 1
ATOM 7107 O O . ILE C 1 67 ? 56.726 16.728 66.576 1.00 17.03 67 ILE C O 1
ATOM 7112 N N . VAL C 1 68 ? 55.580 14.821 66.822 1.00 17.00 68 VAL C N 1
ATOM 7113 C CA . VAL C 1 68 ? 56.502 14.242 67.820 1.00 18.41 68 VAL C CA 1
ATOM 7114 C C . VAL C 1 68 ? 57.930 14.195 67.231 1.00 17.83 68 VAL C C 1
ATOM 7115 O O . VAL C 1 68 ? 58.941 14.564 67.871 1.00 18.62 68 VAL C O 1
ATOM 7119 N N . ALA C 1 69 ? 58.036 13.751 65.988 1.00 20.32 69 ALA C N 1
ATOM 7120 C CA . ALA C 1 69 ? 59.332 13.649 65.308 1.00 19.99 69 ALA C CA 1
ATOM 7121 C C . ALA C 1 69 ? 60.027 15.019 65.169 1.00 20.42 69 ALA C C 1
ATOM 7122 O O . ALA C 1 69 ? 61.249 15.093 65.315 1.00 18.92 69 ALA C O 1
ATOM 7124 N N . ILE C 1 70 ? 59.296 16.083 64.812 1.00 17.36 70 ILE C N 1
ATOM 7125 C CA . ILE C 1 70 ? 59.913 17.423 64.705 1.00 17.42 70 ILE C CA 1
ATOM 7126 C C . ILE C 1 70 ? 60.390 17.897 66.100 1.00 18.04 70 ILE C C 1
ATOM 7127 O O . ILE C 1 70 ? 61.511 18.390 66.265 1.00 17.89 70 ILE C O 1
ATOM 7132 N N . ASP C 1 71 ? 59.489 17.842 67.087 1.00 16.24 71 ASP C N 1
ATOM 7133 C CA . ASP C 1 71 ? 59.733 18.355 68.434 1.00 18.42 71 ASP C CA 1
ATOM 7134 C C . ASP C 1 71 ? 60.996 17.697 69.017 1.00 18.79 71 ASP C C 1
ATOM 7135 O O . ASP C 1 71 ? 61.827 18.359 69.687 1.00 18.68 71 ASP C O 1
ATOM 7140 N N . THR C 1 72 ? 61.129 16.379 68.816 1.00 20.33 72 THR C N 1
ATOM 7141 C CA . THR C 1 72 ? 62.240 15.611 69.418 1.00 23.14 72 THR C CA 1
ATOM 7142 C C . THR C 1 72 ? 63.550 15.875 68.661 1.00 22.49 72 THR C C 1
ATOM 7143 O O . THR C 1 72 ? 64.616 15.913 69.315 1.00 20.51 72 THR C O 1
ATOM 7147 N N . ASN C 1 73 ? 63.459 16.278 67.383 1.00 22.25 73 ASN C N 1
ATOM 7148 C CA . ASN C 1 73 ? 64.620 16.569 66.511 1.00 23.95 73 ASN C CA 1
ATOM 7149 C C . ASN C 1 73 ? 65.002 18.049 66.609 1.00 21.92 73 ASN C C 1
ATOM 7150 O O . ASN C 1 73 ? 64.891 18.798 65.638 1.00 16.96 73 ASN C O 1
ATOM 7155 N N . HIS C 1 74 ? 65.443 18.471 67.807 1.00 20.23 74 HIS C N 1
ATOM 7156 C CA . HIS C 1 74 ? 65.395 19.872 68.253 1.00 19.81 74 HIS C CA 1
ATOM 7157 C C . HIS C 1 74 ? 66.544 20.736 67.709 1.00 19.47 74 HIS C C 1
ATOM 7158 O O . HIS C 1 74 ? 66.527 21.936 67.862 1.00 19.81 74 HIS C O 1
ATOM 7165 N N . LYS C 1 75 ? 67.526 20.157 67.025 1.00 23.54 75 LYS C N 1
ATOM 7166 C CA . LYS C 1 75 ? 68.694 20.903 66.588 1.00 23.36 75 LYS C CA 1
ATOM 7167 C C . LYS C 1 75 ? 68.553 21.297 65.113 1.00 22.03 75 LYS C C 1
ATOM 7168 O O . LYS C 1 75 ? 68.620 22.476 64.800 1.00 21.65 75 LYS C O 1
ATOM 7174 N N . VAL C 1 76 ? 68.243 20.344 64.230 1.00 18.27 76 VAL C N 1
ATOM 7175 C CA . VAL C 1 76 ? 68.016 20.711 62.788 1.00 20.04 76 VAL C CA 1
ATOM 7176 C C . VAL C 1 76 ? 66.719 21.506 62.644 1.00 17.98 76 VAL C C 1
ATOM 7177 O O . VAL C 1 76 ? 66.612 22.371 61.788 1.00 17.27 76 VAL C O 1
ATOM 7181 N N . PHE C 1 77 ? 65.734 21.210 63.484 1.00 16.11 77 PHE C N 1
ATOM 7182 C CA . PHE C 1 77 ? 64.535 22.041 63.563 1.00 16.64 77 PHE C CA 1
ATOM 7183 C C . PHE C 1 77 ? 64.699 22.917 64.811 1.00 16.58 77 PHE C C 1
ATOM 7184 O O . PHE C 1 77 ? 64.201 22.540 65.907 1.00 16.74 77 PHE C O 1
ATOM 7192 N N . SER C 1 78 ? 65.408 24.042 64.630 1.00 15.01 78 SER C N 1
ATOM 7193 C CA . SER C 1 78 ? 65.924 24.883 65.711 1.00 15.97 78 SER C CA 1
ATOM 7194 C C . SER C 1 78 ? 64.835 25.795 66.293 1.00 14.99 78 SER C C 1
ATOM 7195 O O . SER C 1 78 ? 64.020 26.383 65.574 1.00 16.24 78 SER C O 1
ATOM 7198 N N . SER C 1 79 ? 64.948 26.043 67.591 1.00 16.80 79 SER C N 1
ATOM 7199 C CA . SER C 1 79 ? 64.164 27.063 68.325 1.00 17.58 79 SER C CA 1
ATOM 7200 C C . SER C 1 79 ? 64.978 28.344 68.584 1.00 17.39 79 SER C C 1
ATOM 7201 O O . SER C 1 79 ? 64.503 29.245 69.271 1.00 18.02 79 SER C O 1
ATOM 7204 N N . ASP C 1 80 ? 66.257 28.395 68.193 1.00 17.16 80 ASP C N 1
ATOM 7205 C CA . ASP C 1 80 ? 67.185 29.413 68.798 1.00 17.44 80 ASP C CA 1
ATOM 7206 C C . ASP C 1 80 ? 66.815 30.843 68.330 1.00 17.28 80 ASP C C 1
ATOM 7207 O O . ASP C 1 80 ? 66.431 31.072 67.145 1.00 17.10 80 ASP C O 1
ATOM 7212 N N . HIS C 1 81 ? 66.947 31.809 69.255 1.00 18.43 81 HIS C N 1
ATOM 7213 C CA . HIS C 1 81 ? 66.626 33.229 68.956 1.00 19.75 81 HIS C CA 1
ATOM 7214 C C . HIS C 1 81 ? 67.507 33.764 67.826 1.00 20.50 81 HIS C C 1
ATOM 7215 O O . HIS C 1 81 ? 67.031 34.615 67.083 1.00 20.71 81 HIS C O 1
ATOM 7222 N N . THR C 1 82 ? 68.728 33.239 67.652 1.00 20.78 82 THR C N 1
ATOM 7223 C CA . THR C 1 82 ? 69.598 33.681 66.546 1.00 21.39 82 THR C CA 1
ATOM 7224 C C . THR C 1 82 ? 69.010 33.271 65.189 1.00 22.14 82 THR C C 1
ATOM 7225 O O . THR C 1 82 ? 69.459 33.761 64.175 1.00 22.34 82 THR C O 1
ATOM 7229 N N . ASN C 1 83 ? 68.022 32.361 65.181 1.00 19.23 83 ASN C N 1
ATOM 7230 C CA . ASN C 1 83 ? 67.423 31.806 63.954 1.00 20.36 83 ASN C CA 1
ATOM 7231 C C . ASN C 1 83 ? 65.968 32.254 63.777 1.00 19.89 83 ASN C C 1
ATOM 7232 O O . ASN C 1 83 ? 65.360 31.876 62.819 1.00 20.39 83 ASN C O 1
ATOM 7237 N N . GLY C 1 84 ? 65.424 33.007 64.743 1.00 21.13 84 GLY C N 1
ATOM 7238 C CA . GLY C 1 84 ? 64.064 33.567 64.694 1.00 18.24 84 GLY C CA 1
ATOM 7239 C C . GLY C 1 84 ? 63.152 33.167 65.847 1.00 18.93 84 GLY C C 1
ATOM 7240 O O . GLY C 1 84 ? 61.994 33.595 65.837 1.00 18.58 84 GLY C O 1
ATOM 7241 N N . SER C 1 85 ? 63.622 32.333 66.796 1.00 18.67 85 SER C N 1
ATOM 7242 C CA . SER C 1 85 ? 62.822 31.810 67.978 1.00 17.40 85 SER C CA 1
ATOM 7243 C C . SER C 1 85 ? 61.629 30.945 67.532 1.00 15.80 85 SER C C 1
ATOM 7244 O O . SER C 1 85 ? 61.706 30.290 66.500 1.00 16.45 85 SER C O 1
ATOM 7247 N N . PHE C 1 86 ? 60.580 30.824 68.367 1.00 14.31 86 PHE C N 1
ATOM 7248 C CA . PHE C 1 86 ? 59.730 29.635 68.317 1.00 16.24 86 PHE C CA 1
ATOM 7249 C C . PHE C 1 86 ? 58.261 29.953 67.981 1.00 16.22 86 PHE C C 1
ATOM 7250 O O . PHE C 1 86 ? 57.405 29.086 68.205 1.00 17.22 86 PHE C O 1
ATOM 7258 N N . VAL C 1 87 ? 57.954 31.141 67.454 1.00 16.69 87 VAL C N 1
ATOM 7259 C CA . VAL C 1 87 ? 56.564 31.382 67.024 1.00 17.93 87 VAL C CA 1
ATOM 7260 C C . VAL C 1 87 ? 56.554 31.842 65.555 1.00 17.54 87 VAL C C 1
ATOM 7261 O O . VAL C 1 87 ? 57.577 32.344 64.993 1.00 19.55 87 VAL C O 1
ATOM 7265 N N . LEU C 1 88 ? 55.424 31.584 64.890 1.00 16.81 88 LEU C N 1
ATOM 7266 C CA . LEU C 1 88 ? 55.319 31.841 63.430 1.00 18.22 88 LEU C CA 1
ATOM 7267 C C . LEU C 1 88 ? 55.461 33.337 63.115 1.00 16.16 88 LEU C C 1
ATOM 7268 O O . LEU C 1 88 ? 56.242 33.692 62.199 1.00 18.64 88 LEU C O 1
ATOM 7273 N N . ASP C 1 89 ? 54.727 34.196 63.831 1.00 15.84 89 ASP C N 1
ATOM 7274 C CA . ASP C 1 89 ? 54.807 35.686 63.652 1.00 18.03 89 ASP C CA 1
ATOM 7275 C C . ASP C 1 89 ? 56.101 36.234 64.277 1.00 18.21 89 ASP C C 1
ATOM 7276 O O . ASP C 1 89 ? 56.219 36.311 65.527 1.00 19.10 89 ASP C O 1
ATOM 7281 N N . ASP C 1 90 ? 57.035 36.689 63.434 1.00 16.66 90 ASP C N 1
ATOM 7282 C CA . ASP C 1 90 ? 58.360 37.137 63.878 1.00 17.95 90 ASP C CA 1
ATOM 7283 C C . ASP C 1 90 ? 58.303 38.409 64.750 1.00 18.60 90 ASP C C 1
ATOM 7284 O O . ASP C 1 90 ? 59.306 38.733 65.412 1.00 17.32 90 ASP C O 1
ATOM 7289 N N . THR C 1 91 ? 57.201 39.169 64.712 1.00 17.37 91 THR C N 1
ATOM 7290 C CA . THR C 1 91 ? 57.119 40.421 65.460 1.00 18.37 91 THR C CA 1
ATOM 7291 C C . THR C 1 91 ? 56.988 40.170 66.967 1.00 18.80 91 THR C C 1
ATOM 7292 O O . THR C 1 91 ? 57.286 41.047 67.745 1.00 19.01 91 THR C O 1
ATOM 7296 N N . THR C 1 92 ? 56.604 38.957 67.393 1.00 19.46 92 THR C N 1
ATOM 7297 C CA . THR C 1 92 ? 56.333 38.714 68.826 1.00 18.50 92 THR C CA 1
ATOM 7298 C C . THR C 1 92 ? 57.639 38.717 69.636 1.00 18.03 92 THR C C 1
ATOM 7299 O O . THR C 1 92 ? 57.624 39.156 70.814 1.00 18.74 92 THR C O 1
ATOM 7303 N N . LEU C 1 93 ? 58.733 38.206 69.054 1.00 17.44 93 LEU C N 1
ATOM 7304 C CA . LEU C 1 93 ? 59.998 38.008 69.779 1.00 16.92 93 LEU C CA 1
ATOM 7305 C C . LEU C 1 93 ? 61.244 38.587 69.086 1.00 18.21 93 LEU C C 1
ATOM 7306 O O . LEU C 1 93 ? 62.365 38.433 69.658 1.00 16.83 93 LEU C O 1
ATOM 7311 N N . ASN C 1 94 ? 61.099 39.165 67.887 1.00 16.93 94 ASN C N 1
ATOM 7312 C CA . ASN C 1 94 ? 62.219 39.627 67.103 1.00 18.87 94 ASN C CA 1
ATOM 7313 C C . ASN C 1 94 ? 62.086 41.141 66.887 1.00 19.63 94 ASN C C 1
ATOM 7314 O O . ASN C 1 94 ? 60.983 41.656 66.813 1.00 21.87 94 ASN C O 1
ATOM 7319 N N . ALA C 1 95 ? 63.239 41.808 66.742 1.00 21.49 95 ALA C N 1
ATOM 7320 C CA . ALA C 1 95 ? 63.297 43.231 66.329 1.00 23.65 95 ALA C CA 1
ATOM 7321 C C . ALA C 1 95 ? 63.091 43.338 64.812 1.00 26.85 95 ALA C C 1
ATOM 7322 O O . ALA C 1 95 ? 64.047 43.621 64.055 1.00 27.90 95 ALA C O 1
ATOM 7324 N N . VAL C 1 96 ? 61.855 43.082 64.359 1.00 25.96 96 VAL C N 1
ATOM 7325 C CA . VAL C 1 96 ? 61.501 43.197 62.924 1.00 27.08 96 VAL C CA 1
ATOM 7326 C C . VAL C 1 96 ? 60.091 43.774 62.829 1.00 27.32 96 VAL C C 1
ATOM 7327 O O . VAL C 1 96 ? 59.238 43.446 63.658 1.00 22.93 96 VAL C O 1
ATOM 7331 N N . ASP C 1 97 ? 59.907 44.723 61.895 1.00 26.09 97 ASP C N 1
ATOM 7332 C CA . ASP C 1 97 ? 58.598 45.286 61.528 1.00 27.00 97 ASP C CA 1
ATOM 7333 C C . ASP C 1 97 ? 57.783 45.806 62.727 1.00 28.24 97 ASP C C 1
ATOM 7334 O O . ASP C 1 97 ? 56.557 45.663 62.716 1.00 30.73 97 ASP C O 1
ATOM 7339 N N . GLY C 1 98 ? 58.423 46.431 63.723 1.00 24.34 98 GLY C N 1
ATOM 7340 C CA . GLY C 1 98 ? 57.703 46.980 64.873 1.00 25.81 98 GLY C CA 1
ATOM 7341 C C . GLY C 1 98 ? 58.058 46.270 66.166 1.00 24.35 98 GLY C C 1
ATOM 7342 O O . GLY C 1 98 ? 58.049 46.877 67.214 1.00 24.40 98 GLY C O 1
ATOM 7343 N N . GLY C 1 99 ? 58.408 44.981 66.082 1.00 24.01 99 GLY C N 1
ATOM 7344 C CA . GLY C 1 99 ? 58.745 44.186 67.289 1.00 23.69 99 GLY C CA 1
ATOM 7345 C C . GLY C 1 99 ? 60.073 44.585 67.930 1.00 22.40 99 GLY C C 1
ATOM 7346 O O . GLY C 1 99 ? 60.879 45.314 67.335 1.00 22.09 99 GLY C O 1
ATOM 7347 N N . ILE C 1 100 ? 60.318 44.038 69.137 1.00 21.18 100 ILE C N 1
ATOM 7348 C CA . ILE C 1 100 ? 61.601 44.108 69.853 1.00 22.42 100 ILE C CA 1
ATOM 7349 C C . ILE C 1 100 ? 62.141 42.696 70.140 1.00 22.78 100 ILE C C 1
ATOM 7350 O O . ILE C 1 100 ? 61.407 41.706 70.195 1.00 19.60 100 ILE C O 1
ATOM 7355 N N . TYR C 1 101 ? 63.461 42.638 70.345 1.00 20.73 101 TYR C N 1
ATOM 7356 C CA . TYR C 1 101 ? 64.170 41.390 70.557 1.00 22.78 101 TYR C CA 1
ATOM 7357 C C . TYR C 1 101 ? 63.905 40.880 71.971 1.00 22.67 101 TYR C C 1
ATOM 7358 O O . TYR C 1 101 ? 64.270 41.607 72.928 1.00 19.19 101 TYR C O 1
ATOM 7367 N N . LEU C 1 102 ? 63.331 39.670 72.087 1.00 17.75 102 LEU C N 1
ATOM 7368 C CA . LEU C 1 102 ? 63.014 39.039 73.397 1.00 19.28 102 LEU C CA 1
ATOM 7369 C C . LEU C 1 102 ? 63.582 37.619 73.484 1.00 19.36 102 LEU C C 1
ATOM 7370 O O . LEU C 1 102 ? 62.842 36.620 73.564 1.00 18.28 102 LEU C O 1
ATOM 7375 N N . PRO C 1 103 ? 64.913 37.476 73.660 1.00 19.28 103 PRO C N 1
ATOM 7376 C CA . PRO C 1 103 ? 65.497 36.132 73.746 1.00 17.70 103 PRO C CA 1
ATOM 7377 C C . PRO C 1 103 ? 65.231 35.505 75.127 1.00 18.23 103 PRO C C 1
ATOM 7378 O O . PRO C 1 103 ? 65.253 36.207 76.181 1.00 18.33 103 PRO C O 1
ATOM 7382 N N . ASN C 1 104 ? 64.964 34.202 75.140 1.00 16.98 104 ASN C N 1
ATOM 7383 C CA . ASN C 1 104 ? 64.703 33.473 76.365 1.00 17.21 104 ASN C CA 1
ATOM 7384 C C . ASN C 1 104 ? 64.978 31.994 76.108 1.00 16.24 104 ASN C C 1
ATOM 7385 O O . ASN C 1 104 ? 65.176 31.620 74.975 1.00 17.06 104 ASN C O 1
ATOM 7390 N N . PHE C 1 105 ? 64.924 31.157 77.158 1.00 17.56 105 PHE C N 1
ATOM 7391 C CA . PHE C 1 105 ? 65.425 29.766 77.011 1.00 16.29 105 PHE C CA 1
ATOM 7392 C C . PHE C 1 105 ? 64.490 28.865 76.197 1.00 16.20 105 PHE C C 1
ATOM 7393 O O . PHE C 1 105 ? 64.981 27.869 75.683 1.00 17.08 105 PHE C O 1
ATOM 7401 N N . LEU C 1 106 ? 63.185 29.179 76.095 1.00 16.12 106 LEU C N 1
ATOM 7402 C CA . LEU C 1 106 ? 62.309 28.445 75.138 1.00 16.00 106 LEU C CA 1
ATOM 7403 C C . LEU C 1 106 ? 62.761 28.759 73.684 1.00 15.59 106 LEU C C 1
ATOM 7404 O O . LEU C 1 106 ? 62.668 27.931 72.802 1.00 18.21 106 LEU C O 1
ATOM 7409 N N . GLY C 1 107 ? 63.343 29.936 73.483 1.00 16.77 107 GLY C N 1
ATOM 7410 C CA . GLY C 1 107 ? 64.034 30.365 72.248 1.00 17.25 107 GLY C CA 1
ATOM 7411 C C . GLY C 1 107 ? 65.546 30.163 72.300 1.00 18.77 107 GLY C C 1
ATOM 7412 O O . GLY C 1 107 ? 66.305 31.020 71.780 1.00 19.02 107 GLY C O 1
ATOM 7413 N N . MET C 1 108 ? 65.993 29.056 72.928 1.00 18.10 108 MET C N 1
ATOM 7414 C CA . MET C 1 108 ? 67.432 28.668 72.918 1.00 20.42 108 MET C CA 1
ATOM 7415 C C . MET C 1 108 ? 67.556 27.167 72.637 1.00 18.57 108 MET C C 1
ATOM 7416 O O . MET C 1 108 ? 66.777 26.344 73.115 1.00 18.03 108 MET C O 1
ATOM 7421 N N . ASP C 1 109 ? 68.542 26.819 71.817 1.00 17.94 109 ASP C N 1
ATOM 7422 C CA . ASP C 1 109 ? 68.970 25.443 71.691 1.00 17.42 109 ASP C CA 1
ATOM 7423 C C . ASP C 1 109 ? 69.949 25.122 72.829 1.00 17.29 109 ASP C C 1
ATOM 7424 O O . ASP C 1 109 ? 70.487 26.018 73.498 1.00 16.42 109 ASP C O 1
ATOM 7429 N N . PRO C 1 110 ? 70.230 23.820 73.089 1.00 16.03 110 PRO C N 1
ATOM 7430 C CA . PRO C 1 110 ? 71.324 23.405 73.987 1.00 16.54 110 PRO C CA 1
ATOM 7431 C C . PRO C 1 110 ? 72.675 23.848 73.419 1.00 16.76 110 PRO C C 1
ATOM 7432 O O . PRO C 1 110 ? 72.804 23.977 72.205 1.00 16.70 110 PRO C O 1
ATOM 7436 N N . PRO C 1 111 ? 73.655 24.155 74.281 1.00 18.09 111 PRO C N 1
ATOM 7437 C CA . PRO C 1 111 ? 73.633 23.883 75.710 1.00 18.28 111 PRO C CA 1
ATOM 7438 C C . PRO C 1 111 ? 73.007 24.974 76.594 1.00 19.88 111 PRO C C 1
ATOM 7439 O O . PRO C 1 111 ? 72.684 24.695 77.764 1.00 17.65 111 PRO C O 1
ATOM 7443 N N . LYS C 1 112 ? 72.865 26.215 76.082 1.00 18.41 112 LYS C N 1
ATOM 7444 C CA . LYS C 1 112 ? 72.453 27.303 76.946 1.00 22.40 112 LYS C CA 1
ATOM 7445 C C . LYS C 1 112 ? 71.023 27.084 77.465 1.00 19.05 112 LYS C C 1
ATOM 7446 O O . LYS C 1 112 ? 70.735 27.423 78.617 1.00 19.45 112 LYS C O 1
ATOM 7452 N N . HIS C 1 113 ? 70.144 26.488 76.639 1.00 18.62 113 HIS C N 1
ATOM 7453 C CA . HIS C 1 113 ? 68.772 26.121 77.069 1.00 19.18 113 HIS C CA 1
ATOM 7454 C C . HIS C 1 113 ? 68.819 25.404 78.434 1.00 19.60 113 HIS C C 1
ATOM 7455 O O . HIS C 1 113 ? 68.019 25.743 79.342 1.00 18.48 113 HIS C O 1
ATOM 7462 N N . ASP C 1 114 ? 69.694 24.376 78.567 1.00 19.67 114 ASP C N 1
ATOM 7463 C CA . ASP C 1 114 ? 69.686 23.465 79.713 1.00 22.55 114 ASP C CA 1
ATOM 7464 C C . ASP C 1 114 ? 70.130 24.218 80.978 1.00 21.39 114 ASP C C 1
ATOM 7465 O O . ASP C 1 114 ? 69.648 23.922 82.073 1.00 24.01 114 ASP C O 1
ATOM 7470 N N . VAL C 1 115 ? 71.046 25.171 80.834 1.00 20.56 115 VAL C N 1
ATOM 7471 C CA . VAL C 1 115 ? 71.547 25.971 81.969 1.00 22.03 115 VAL C CA 1
ATOM 7472 C C . VAL C 1 115 ? 70.412 26.833 82.540 1.00 22.39 115 VAL C C 1
ATOM 7473 O O . VAL C 1 115 ? 70.148 26.801 83.781 1.00 22.30 115 VAL C O 1
ATOM 7477 N N . HIS C 1 116 ? 69.755 27.630 81.681 1.00 20.67 116 HIS C N 1
ATOM 7478 C CA . HIS C 1 116 ? 68.614 28.489 82.120 1.00 21.38 116 HIS C CA 1
ATOM 7479 C C . HIS C 1 116 ? 67.473 27.665 82.742 1.00 20.77 116 HIS C C 1
ATOM 7480 O O . HIS C 1 116 ? 66.912 28.032 83.817 1.00 19.43 116 HIS C O 1
ATOM 7487 N N . ARG C 1 117 ? 67.099 26.550 82.097 1.00 21.36 117 ARG C N 1
ATOM 7488 C CA . ARG C 1 117 ? 66.009 25.711 82.561 1.00 20.71 117 ARG C CA 1
ATOM 7489 C C . ARG C 1 117 ? 66.284 25.208 83.991 1.00 22.80 117 ARG C C 1
ATOM 7490 O O . ARG C 1 117 ? 65.369 25.151 84.835 1.00 19.99 117 ARG C O 1
ATOM 7498 N N . MET C 1 118 ? 67.517 24.772 84.238 1.00 21.03 118 MET C N 1
ATOM 7499 C CA . MET C 1 118 ? 67.895 24.224 85.569 1.00 24.15 118 MET C CA 1
ATOM 7500 C C . MET C 1 118 ? 67.781 25.295 86.663 1.00 21.74 118 MET C C 1
ATOM 7501 O O . MET C 1 118 ? 67.459 24.949 87.837 1.00 23.60 118 MET C O 1
ATOM 7506 N N . VAL C 1 119 ? 68.007 26.570 86.327 1.00 21.17 119 VAL C N 1
ATOM 7507 C CA . VAL C 1 119 ? 67.951 27.670 87.313 1.00 20.76 119 VAL C CA 1
ATOM 7508 C C . VAL C 1 119 ? 66.523 27.869 87.839 1.00 21.65 119 VAL C C 1
ATOM 7509 O O . VAL C 1 119 ? 66.346 28.129 89.056 1.00 21.59 119 VAL C O 1
ATOM 7513 N N . VAL C 1 120 ? 65.534 27.829 86.940 1.00 21.36 120 VAL C N 1
ATOM 7514 C CA . VAL C 1 120 ? 64.115 28.082 87.329 1.00 21.89 120 VAL C CA 1
ATOM 7515 C C . VAL C 1 120 ? 63.302 26.801 87.615 1.00 21.38 120 VAL C C 1
ATOM 7516 O O . VAL C 1 120 ? 62.234 26.923 88.168 1.00 18.91 120 VAL C O 1
ATOM 7520 N N . SER C 1 121 ? 63.802 25.596 87.274 1.00 22.11 121 SER C N 1
ATOM 7521 C CA . SER C 1 121 ? 63.053 24.333 87.471 1.00 22.61 121 SER C CA 1
ATOM 7522 C C . SER C 1 121 ? 62.650 24.097 88.932 1.00 23.19 121 SER C C 1
ATOM 7523 O O . SER C 1 121 ? 61.572 23.530 89.164 1.00 20.93 121 SER C O 1
ATOM 7526 N N . PRO C 1 122 ? 63.406 24.543 89.975 1.00 22.28 122 PRO C N 1
ATOM 7527 C CA . PRO C 1 122 ? 62.953 24.353 91.359 1.00 23.60 122 PRO C CA 1
ATOM 7528 C C . PRO C 1 122 ? 61.602 24.989 91.734 1.00 22.40 122 PRO C C 1
ATOM 7529 O O . PRO C 1 122 ? 61.051 24.676 92.794 1.00 20.73 122 PRO C O 1
ATOM 7533 N N . ILE C 1 123 ? 61.084 25.904 90.898 1.00 21.57 123 ILE C N 1
ATOM 7534 C CA . ILE C 1 123 ? 59.767 26.525 91.182 1.00 19.41 123 ILE C CA 1
ATOM 7535 C C . ILE C 1 123 ? 58.669 25.444 91.222 1.00 21.29 123 ILE C C 1
ATOM 7536 O O . ILE C 1 123 ? 57.636 25.613 91.898 1.00 22.43 123 ILE C O 1
ATOM 7541 N N . VAL C 1 124 ? 58.861 24.352 90.470 1.00 21.03 124 VAL C N 1
ATOM 7542 C CA . VAL C 1 124 ? 57.882 23.268 90.423 1.00 21.02 124 VAL C CA 1
ATOM 7543 C C . VAL C 1 124 ? 58.407 22.035 91.178 1.00 20.11 124 VAL C C 1
ATOM 7544 O O . VAL C 1 124 ? 57.876 20.985 90.984 1.00 20.09 124 VAL C O 1
ATOM 7548 N N . ALA C 1 125 ? 59.442 22.177 92.030 1.00 19.15 125 ALA C N 1
ATOM 7549 C CA . ALA C 1 125 ? 59.891 21.045 92.893 1.00 19.54 125 ALA C CA 1
ATOM 7550 C C . ALA C 1 125 ? 58.730 20.586 93.783 1.00 21.20 125 ALA C C 1
ATOM 7551 O O . ALA C 1 125 ? 57.890 21.400 94.173 1.00 20.25 125 ALA C O 1
ATOM 7553 N N . PRO C 1 126 ? 58.643 19.275 94.112 1.00 21.01 126 PRO C N 1
ATOM 7554 C CA . PRO C 1 126 ? 57.517 18.733 94.880 1.00 23.23 126 PRO C CA 1
ATOM 7555 C C . PRO C 1 126 ? 57.215 19.449 96.213 1.00 21.57 126 PRO C C 1
ATOM 7556 O O . PRO C 1 126 ? 56.049 19.585 96.518 1.00 22.59 126 PRO C O 1
ATOM 7560 N N . GLN C 1 127 ? 58.242 19.874 96.976 1.00 21.35 127 GLN C N 1
ATOM 7561 C CA . GLN C 1 127 ? 58.030 20.622 98.250 1.00 24.65 127 GLN C CA 1
ATOM 7562 C C . GLN C 1 127 ? 57.310 21.960 97.982 1.00 23.89 127 GLN C C 1
ATOM 7563 O O . GLN C 1 127 ? 56.443 22.384 98.765 1.00 21.19 127 GLN C O 1
ATOM 7569 N N . ASN C 1 128 ? 57.619 22.596 96.845 1.00 21.45 128 ASN C N 1
ATOM 7570 C CA . ASN C 1 128 ? 56.968 23.865 96.469 1.00 20.67 128 ASN C CA 1
ATOM 7571 C C . ASN C 1 128 ? 55.545 23.630 95.972 1.00 21.78 128 ASN C C 1
ATOM 7572 O O . ASN C 1 128 ? 54.662 24.457 96.276 1.00 23.83 128 ASN C O 1
ATOM 7577 N N . LEU C 1 129 ? 55.301 22.552 95.220 1.00 18.66 129 LEU C N 1
ATOM 7578 C CA . LEU C 1 129 ? 53.916 22.231 94.778 1.00 20.78 129 LEU C CA 1
ATOM 7579 C C . LEU C 1 129 ? 53.014 21.986 96.009 1.00 23.74 129 LEU C C 1
ATOM 7580 O O . LEU C 1 129 ? 51.830 22.278 95.998 1.00 20.88 129 LEU C O 1
ATOM 7585 N N . LEU C 1 130 ? 53.565 21.394 97.075 1.00 23.56 130 LEU C N 1
ATOM 7586 C CA . LEU C 1 130 ? 52.746 21.132 98.257 1.00 24.26 130 LEU C CA 1
ATOM 7587 C C . LEU C 1 130 ? 52.348 22.434 98.955 1.00 23.13 130 LEU C C 1
ATOM 7588 O O . LEU C 1 130 ? 51.237 22.543 99.462 1.00 24.93 130 LEU C O 1
ATOM 7593 N N . ARG C 1 131 ? 53.277 23.388 99.010 1.00 23.26 131 ARG C N 1
ATOM 7594 C CA . ARG C 1 131 ? 53.074 24.753 99.527 1.00 23.82 131 ARG C CA 1
ATOM 7595 C C . ARG C 1 131 ? 52.038 25.492 98.660 1.00 25.99 131 ARG C C 1
ATOM 7596 O O . ARG C 1 131 ? 51.050 26.033 99.168 1.00 25.57 131 ARG C O 1
ATOM 7598 N N . PHE C 1 132 ? 52.202 25.451 97.331 1.00 21.69 132 PHE C N 1
ATOM 7599 C CA . PHE C 1 132 ? 51.239 26.113 96.458 1.00 22.95 132 PHE C CA 1
ATOM 7600 C C . PHE C 1 132 ? 49.830 25.520 96.554 1.00 24.04 132 PHE C C 1
ATOM 7601 O O . PHE C 1 132 ? 48.851 26.274 96.425 1.00 25.47 132 PHE C O 1
ATOM 7609 N N . GLU C 1 133 ? 49.710 24.192 96.676 1.00 23.79 133 GLU C N 1
ATOM 7610 C CA . GLU C 1 133 ? 48.416 23.515 96.778 1.00 25.32 133 GLU C CA 1
ATOM 7611 C C . GLU C 1 133 ? 47.550 24.220 97.832 1.00 23.45 133 GLU C C 1
ATOM 7612 O O . GLU C 1 133 ? 46.358 24.523 97.600 1.00 22.73 133 GLU C O 1
ATOM 7618 N N . ALA C 1 134 ? 48.143 24.497 98.992 1.00 24.41 134 ALA C N 1
ATOM 7619 C CA . ALA C 1 134 ? 47.359 25.051 100.109 1.00 25.46 134 ALA C CA 1
ATOM 7620 C C . ALA C 1 134 ? 46.810 26.434 99.717 1.00 22.53 134 ALA C C 1
ATOM 7621 O O . ALA C 1 134 ? 45.639 26.769 99.964 1.00 23.15 134 ALA C O 1
ATOM 7623 N N . THR C 1 135 ? 47.673 27.246 99.107 1.00 20.90 135 THR C N 1
ATOM 7624 C CA . THR C 1 135 ? 47.309 28.623 98.625 1.00 20.73 135 THR C CA 1
ATOM 7625 C C . THR C 1 135 ? 46.246 28.559 97.510 1.00 21.56 135 THR C C 1
ATOM 7626 O O . THR C 1 135 ? 45.266 29.279 97.563 1.00 20.13 135 THR C O 1
ATOM 7630 N N . ILE C 1 136 ? 46.461 27.704 96.499 1.00 17.22 136 ILE C N 1
ATOM 7631 C CA . ILE C 1 136 ? 45.509 27.530 95.420 1.00 16.58 136 ILE C CA 1
ATOM 7632 C C . ILE C 1 136 ? 44.124 27.138 95.962 1.00 16.99 136 ILE C C 1
ATOM 7633 O O . ILE C 1 136 ? 43.084 27.673 95.482 1.00 20.01 136 ILE C O 1
ATOM 7638 N N . ARG C 1 137 ? 44.068 26.222 96.933 1.00 19.50 137 ARG C N 1
ATOM 7639 C CA . ARG C 1 137 ? 42.781 25.726 97.489 1.00 21.85 137 ARG C CA 1
ATOM 7640 C C . ARG C 1 137 ? 42.036 26.871 98.192 1.00 21.78 137 ARG C C 1
ATOM 7641 O O . ARG C 1 137 ? 40.815 27.053 97.969 1.00 20.34 137 ARG C O 1
ATOM 7649 N N . GLU C 1 138 ? 42.739 27.646 99.034 1.00 19.07 138 GLU C N 1
ATOM 7650 C CA . GLU C 1 138 ? 42.109 28.782 99.737 1.00 21.48 138 GLU C CA 1
ATOM 7651 C C . GLU C 1 138 ? 41.567 29.803 98.737 1.00 20.45 138 GLU C C 1
ATOM 7652 O O . GLU C 1 138 ? 40.459 30.291 98.866 1.00 20.81 138 GLU C O 1
ATOM 7654 N N . ARG C 1 139 ? 42.377 30.172 97.743 1.00 20.81 139 ARG C N 1
ATOM 7655 C CA . ARG C 1 139 ? 41.962 31.143 96.731 1.00 19.59 139 ARG C CA 1
ATOM 7656 C C . ARG C 1 139 ? 40.802 30.614 95.870 1.00 17.93 139 ARG C C 1
ATOM 7657 O O . ARG C 1 139 ? 39.877 31.376 95.537 1.00 18.41 139 ARG C O 1
ATOM 7665 N N . THR C 1 140 ? 40.858 29.348 95.443 1.00 16.70 140 THR C N 1
ATOM 7666 C CA . THR C 1 140 ? 39.792 28.827 94.57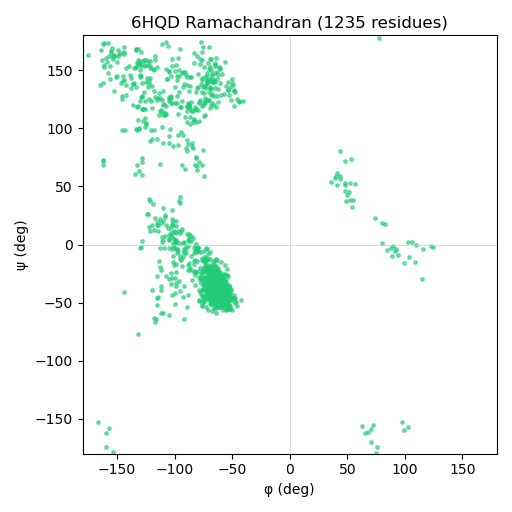2 1.00 17.74 140 THR C CA 1
ATOM 7667 C C . THR C 1 140 ? 38.458 28.851 95.341 1.00 18.48 140 THR C C 1
ATOM 7668 O O . THR C 1 140 ? 37.429 29.295 94.829 1.00 18.69 140 THR C O 1
ATOM 7672 N N . LYS C 1 141 ? 38.469 28.381 96.582 1.00 20.73 141 LYS C N 1
ATOM 7673 C CA . LYS C 1 141 ? 37.242 28.396 97.438 1.00 23.02 141 LYS C CA 1
ATOM 7674 C C . LYS C 1 141 ? 36.714 29.827 97.613 1.00 22.86 141 LYS C C 1
ATOM 7675 O O . LYS C 1 141 ? 35.513 30.075 97.470 1.00 21.76 141 LYS C O 1
ATOM 7681 N N . ARG C 1 142 ? 37.617 30.779 97.917 1.00 24.05 142 ARG C N 1
ATOM 7682 C CA . ARG C 1 142 ? 37.217 32.180 98.160 1.00 25.19 142 ARG C CA 1
ATOM 7683 C C . ARG C 1 142 ? 36.598 32.813 96.909 1.00 24.78 142 ARG C C 1
ATOM 7684 O O . ARG C 1 142 ? 35.519 33.396 96.969 1.00 22.62 142 ARG C O 1
ATOM 7692 N N . VAL C 1 143 ? 37.283 32.703 95.760 1.00 22.92 143 VAL C N 1
ATOM 7693 C CA . VAL C 1 143 ? 36.793 33.302 94.524 1.00 21.64 143 VAL C CA 1
ATOM 7694 C C . VAL C 1 143 ? 35.438 32.689 94.154 1.00 21.22 143 VAL C C 1
ATOM 7695 O O . VAL C 1 143 ? 34.528 33.464 93.804 1.00 23.87 143 VAL C O 1
ATOM 7699 N N . LEU C 1 144 ? 35.320 31.350 94.154 1.00 20.43 144 LEU C N 1
ATOM 7700 C CA . LEU C 1 144 ? 34.075 30.703 93.640 1.00 23.44 144 LEU C CA 1
ATOM 7701 C C . LEU C 1 144 ? 32.911 30.992 94.623 1.00 24.38 144 LEU C C 1
ATOM 7702 O O . LEU C 1 144 ? 31.785 31.209 94.195 1.00 22.90 144 LEU C O 1
ATOM 7707 N N . SER C 1 145 ? 33.199 31.075 95.928 1.00 26.14 145 SER C N 1
ATOM 7708 C CA . SER C 1 145 ? 32.158 31.371 96.953 1.00 25.35 145 SER C CA 1
ATOM 7709 C C . SER C 1 145 ? 31.528 32.748 96.743 1.00 26.56 145 SER C C 1
ATOM 7710 O O . SER C 1 145 ? 30.419 32.975 97.211 1.00 28.38 145 SER C O 1
ATOM 7713 N N . GLU C 1 146 ? 32.225 33.671 96.062 1.00 26.47 146 GLU C N 1
ATOM 7714 C CA . GLU C 1 146 ? 31.732 35.046 95.848 1.00 29.24 146 GLU C CA 1
ATOM 7715 C C . GLU C 1 146 ? 31.083 35.182 94.464 1.00 26.85 146 GLU C C 1
ATOM 7716 O O . GLU C 1 146 ? 30.554 36.235 94.142 1.00 28.97 146 GLU C O 1
ATOM 7722 N N . LEU C 1 147 ? 31.101 34.133 93.623 1.00 26.53 147 LEU C N 1
ATOM 7723 C CA . LEU C 1 147 ? 30.389 34.244 92.346 1.00 23.80 147 LEU C CA 1
ATOM 7724 C C . LEU C 1 147 ? 28.882 34.216 92.622 1.00 26.16 147 LEU C C 1
ATOM 7725 O O . LEU C 1 147 ? 28.417 33.438 93.460 1.00 29.24 147 LEU C O 1
ATOM 7730 N N . PRO C 1 148 ? 28.073 35.027 91.904 1.00 28.61 148 PRO C N 1
ATOM 7731 C CA . PRO C 1 148 ? 26.615 35.022 92.080 1.00 30.75 148 PRO C CA 1
ATOM 7732 C C . PRO C 1 148 ? 25.976 33.771 91.454 1.00 32.25 148 PRO C C 1
ATOM 7733 O O . PRO C 1 148 ? 26.549 33.196 90.527 1.00 34.78 148 PRO C O 1
ATOM 7737 N N . ILE C 1 149 ? 24.820 33.349 91.989 1.00 32.63 149 ILE C N 1
ATOM 7738 C CA . ILE C 1 149 ? 24.038 32.236 91.502 1.00 33.54 149 ILE C CA 1
ATOM 7739 C C . ILE C 1 149 ? 22.862 32.833 90.731 1.00 34.50 149 ILE C C 1
ATOM 7740 O O . ILE C 1 149 ? 22.131 33.642 91.277 1.00 40.77 149 ILE C O 1
ATOM 7745 N N . GLY C 1 150 ? 22.731 32.493 89.452 1.00 37.01 150 GLY C N 1
ATOM 7746 C CA . GLY C 1 150 ? 21.575 32.897 88.632 1.00 39.43 150 GLY C CA 1
ATOM 7747 C C . GLY C 1 150 ? 21.680 34.306 88.050 1.00 42.25 150 GLY C C 1
ATOM 7748 O O . GLY C 1 150 ? 20.678 34.852 87.611 1.00 45.29 150 GLY C O 1
ATOM 7749 N N . GLU C 1 151 ? 22.886 34.896 88.011 1.00 38.42 151 GLU C N 1
ATOM 7750 C CA . GLU C 1 151 ? 23.138 36.163 87.291 1.00 35.75 151 GLU C CA 1
ATOM 7751 C C . GLU C 1 151 ? 24.362 36.006 86.378 1.00 33.98 151 GLU C C 1
ATOM 7752 O O . GLU C 1 151 ? 25.360 35.343 86.732 1.00 30.43 151 GLU C O 1
ATOM 7758 N N . GLU C 1 152 ? 24.295 36.683 85.237 1.00 29.84 152 GLU C N 1
ATOM 7759 C CA . GLU C 1 152 ? 25.292 36.557 84.169 1.00 31.24 152 GLU C CA 1
ATOM 7760 C C . GLU C 1 152 ? 26.581 37.287 84.572 1.00 26.64 152 GLU C C 1
ATOM 7761 O O . GLU C 1 152 ? 26.525 38.412 85.051 1.00 23.88 152 GLU C O 1
ATOM 7767 N N . PHE C 1 153 ? 27.746 36.662 84.319 1.00 25.48 153 PHE C N 1
ATOM 7768 C CA . PHE C 1 153 ? 29.058 37.311 84.515 1.00 23.11 153 PHE C CA 1
ATOM 7769 C C . PHE C 1 153 ? 30.047 36.757 83.475 1.00 23.83 153 PHE C C 1
ATOM 7770 O O . PHE C 1 153 ? 29.806 35.711 82.917 1.00 20.93 153 PHE C O 1
ATOM 7778 N N . ASN C 1 154 ? 31.175 37.447 83.273 1.00 21.05 154 ASN C N 1
ATOM 7779 C CA . ASN C 1 154 ? 32.239 36.971 82.364 1.00 21.77 154 ASN C CA 1
ATOM 7780 C C . ASN C 1 154 ? 33.144 35.980 83.109 1.00 19.53 154 ASN C C 1
ATOM 7781 O O . ASN C 1 154 ? 33.928 36.394 83.918 1.00 19.07 154 ASN C O 1
ATOM 7786 N N . TRP C 1 155 ? 33.026 34.675 82.825 1.00 17.77 155 TRP C N 1
ATOM 7787 C CA . TRP C 1 155 ? 33.865 33.654 83.479 1.00 18.44 155 TRP C CA 1
ATOM 7788 C C . TRP C 1 155 ? 35.364 33.932 83.270 1.00 18.31 155 TRP C C 1
ATOM 7789 O O . TRP C 1 155 ? 36.187 33.654 84.160 1.00 17.43 155 TRP C O 1
ATOM 7800 N N . VAL C 1 156 ? 35.751 34.446 82.088 1.00 18.04 156 VAL C N 1
ATOM 7801 C CA . VAL C 1 156 ? 37.187 34.722 81.800 1.00 19.18 156 VAL C CA 1
ATOM 7802 C C . VAL C 1 156 ? 37.752 35.699 82.852 1.00 20.76 156 VAL C C 1
ATOM 7803 O O . VAL C 1 156 ? 38.897 35.507 83.333 1.00 20.02 156 VAL C O 1
ATOM 7807 N N . ASP C 1 157 ? 36.998 36.768 83.143 1.00 19.27 157 ASP C N 1
ATOM 7808 C CA . ASP C 1 157 ? 37.406 37.860 84.075 1.00 22.15 157 ASP C CA 1
ATOM 7809 C C . ASP C 1 157 ? 37.315 37.385 85.528 1.00 23.77 157 ASP C C 1
ATOM 7810 O O . ASP C 1 157 ? 38.325 37.522 86.276 1.00 20.14 157 ASP C O 1
ATOM 7815 N N . ARG C 1 158 ? 36.178 36.758 85.907 1.00 20.81 158 ARG C N 1
ATOM 7816 C CA . ARG C 1 158 ? 35.892 36.468 87.320 1.00 23.09 158 ARG C CA 1
ATOM 7817 C C . ARG C 1 158 ? 36.595 35.194 87.785 1.00 20.03 158 ARG C C 1
ATOM 7818 O O . ARG C 1 158 ? 36.816 35.070 88.970 1.00 21.10 158 ARG C O 1
ATOM 7826 N N . VAL C 1 159 ? 36.898 34.245 86.888 1.00 18.92 159 VAL C N 1
ATOM 7827 C CA . VAL C 1 159 ? 37.531 32.980 87.310 1.00 17.96 159 VAL C CA 1
ATOM 7828 C C . VAL C 1 159 ? 38.918 32.875 86.659 1.00 19.24 159 VAL C C 1
ATOM 7829 O O . VAL C 1 159 ? 39.944 32.854 87.370 1.00 18.31 159 VAL C O 1
ATOM 7833 N N . SER C 1 160 ? 38.938 32.741 85.327 1.00 17.55 160 SER C N 1
ATOM 7834 C CA . SER C 1 160 ? 40.216 32.384 84.620 1.00 18.44 160 SER C CA 1
ATOM 7835 C C . SER C 1 160 ? 41.361 33.353 84.947 1.00 17.41 160 SER C C 1
ATOM 7836 O O . SER C 1 160 ? 42.487 32.949 85.309 1.00 18.27 160 SER C O 1
ATOM 7839 N N . ILE C 1 161 ? 41.145 34.641 84.705 1.00 16.46 161 ILE C N 1
ATOM 7840 C CA . ILE C 1 161 ? 42.163 35.672 84.930 1.00 17.59 161 ILE C CA 1
ATOM 7841 C C . ILE C 1 161 ? 42.413 35.863 86.440 1.00 18.04 161 ILE C C 1
ATOM 7842 O O . ILE C 1 161 ? 43.557 35.928 86.894 1.00 19.67 161 ILE C O 1
ATOM 7847 N N . GLU C 1 162 ? 41.338 35.953 87.226 1.00 18.81 162 GLU C N 1
ATOM 7848 C CA . GLU C 1 162 ? 41.452 36.216 88.670 1.00 19.39 162 GLU C CA 1
ATOM 7849 C C . GLU C 1 162 ? 42.389 35.171 89.287 1.00 18.60 162 GLU C C 1
ATOM 7850 O O . GLU C 1 162 ? 43.330 35.536 89.978 1.00 18.24 162 GLU C O 1
ATOM 7856 N N . LEU C 1 163 ? 42.132 33.883 89.036 1.00 18.51 163 LEU C N 1
ATOM 7857 C CA . LEU C 1 163 ? 42.898 32.829 89.723 1.00 18.85 163 LEU C CA 1
ATOM 7858 C C . LEU C 1 163 ? 44.333 32.719 89.165 1.00 18.34 163 LEU C C 1
ATOM 7859 O O . LEU C 1 163 ? 45.294 32.557 89.943 1.00 18.42 163 LEU C O 1
ATOM 7864 N N . THR C 1 164 ? 44.490 32.770 87.839 1.00 17.30 164 THR C N 1
ATOM 7865 C CA . THR C 1 164 ? 45.826 32.516 87.243 1.00 17.16 164 THR C CA 1
ATOM 7866 C C . THR C 1 164 ? 46.773 33.692 87.456 1.00 19.62 164 THR C C 1
ATOM 7867 O O . THR C 1 164 ? 47.988 33.453 87.572 1.00 21.28 164 THR C O 1
ATOM 7871 N N . THR C 1 165 ? 46.248 34.934 87.488 1.00 19.34 165 THR C N 1
ATOM 7872 C CA . THR C 1 165 ? 47.064 36.119 87.781 1.00 20.51 165 THR C CA 1
ATOM 7873 C C . THR C 1 165 ? 47.502 36.084 89.252 1.00 20.68 165 THR C C 1
ATOM 7874 O O . THR C 1 165 ? 48.627 36.479 89.531 1.00 18.25 165 THR C O 1
ATOM 7878 N N . MET C 1 166 ? 46.615 35.664 90.168 1.00 19.36 166 MET C N 1
ATOM 7879 C CA . MET C 1 166 ? 47.027 35.489 91.583 1.00 19.28 166 MET C CA 1
ATOM 7880 C C . MET C 1 166 ? 48.172 34.458 91.681 1.00 19.61 166 MET C C 1
ATOM 7881 O O . MET C 1 166 ? 49.173 34.715 92.353 1.00 17.85 166 MET C O 1
ATOM 7886 N N . MET C 1 167 ? 48.069 33.324 90.964 1.00 19.40 167 MET C N 1
ATOM 7887 C CA . MET C 1 167 ? 49.129 32.280 91.011 1.00 19.45 167 MET C CA 1
ATOM 7888 C C . MET C 1 167 ? 50.437 32.849 90.443 1.00 20.24 167 MET C C 1
ATOM 7889 O O . MET C 1 167 ? 51.493 32.613 91.007 1.00 19.70 167 MET C O 1
ATOM 7894 N N . LEU C 1 168 ? 50.368 33.591 89.332 1.00 18.69 168 LEU C N 1
ATOM 7895 C CA . LEU C 1 168 ? 51.580 34.133 88.724 1.00 19.77 168 LEU C CA 1
ATOM 7896 C C . LEU C 1 168 ? 52.225 35.142 89.696 1.00 20.28 168 LEU C C 1
ATOM 7897 O O . LEU C 1 168 ? 53.450 35.138 89.863 1.00 19.96 168 LEU C O 1
ATOM 7902 N N . ALA C 1 169 ? 51.403 35.982 90.329 1.00 18.28 169 ALA C N 1
ATOM 7903 C CA . ALA C 1 169 ? 51.934 36.932 91.322 1.00 19.78 169 ALA C CA 1
ATOM 7904 C C . ALA C 1 169 ? 52.705 36.196 92.432 1.00 19.45 169 ALA C C 1
ATOM 7905 O O . ALA C 1 169 ? 53.804 36.657 92.826 1.00 20.79 169 ALA C O 1
ATOM 7907 N N . THR C 1 170 ? 52.187 35.068 92.919 1.00 17.86 170 THR C N 1
ATOM 7908 C CA . THR C 1 170 ? 52.905 34.223 93.921 1.00 18.99 170 THR C CA 1
ATOM 7909 C C . THR C 1 170 ? 54.230 33.692 93.352 1.00 18.91 170 THR C C 1
ATOM 7910 O O . THR C 1 170 ? 55.236 33.698 94.047 1.00 19.72 170 THR C O 1
ATOM 7914 N N . LEU C 1 171 ? 54.247 33.242 92.097 1.00 18.76 171 LEU C N 1
ATOM 7915 C CA . LEU C 1 171 ? 55.477 32.663 91.511 1.00 19.19 171 LEU C CA 1
ATOM 7916 C C . LEU C 1 171 ? 56.598 33.699 91.402 1.00 19.95 171 LEU C C 1
ATOM 7917 O O . LEU C 1 171 ? 57.777 33.330 91.505 1.00 20.32 171 LEU C O 1
ATOM 7922 N N . LEU C 1 172 ? 56.230 34.985 91.255 1.00 20.60 172 LEU C N 1
ATOM 7923 C CA . LEU C 1 172 ? 57.189 36.128 91.120 1.00 21.48 172 LEU C CA 1
ATOM 7924 C C . LEU C 1 172 ? 57.338 36.925 92.431 1.00 22.25 172 LEU C C 1
ATOM 7925 O O . LEU C 1 172 ? 58.120 37.907 92.483 1.00 22.04 172 LEU C O 1
ATOM 7930 N N . ASP C 1 173 ? 56.565 36.559 93.470 1.00 22.14 173 ASP C N 1
ATOM 7931 C CA . ASP C 1 173 ? 56.335 37.426 94.663 1.00 23.53 173 ASP C CA 1
ATOM 7932 C C . ASP C 1 173 ? 56.185 38.885 94.221 1.00 22.41 173 ASP C C 1
ATOM 7933 O O . ASP C 1 173 ? 56.872 39.805 94.680 1.00 23.06 173 ASP C O 1
ATOM 7938 N N . PHE C 1 174 ? 55.216 39.096 93.346 1.00 21.74 174 PHE C N 1
ATOM 7939 C CA . PHE C 1 174 ? 54.887 40.418 92.783 1.00 21.58 174 PHE C CA 1
ATOM 7940 C C . PHE C 1 174 ? 53.807 41.053 93.648 1.00 21.52 174 PHE C C 1
ATOM 7941 O O . PHE C 1 174 ? 52.904 40.356 94.101 1.00 21.99 174 PHE C O 1
ATOM 7949 N N . PRO C 1 175 ? 53.903 42.351 94.008 1.00 23.58 175 PRO C N 1
ATOM 7950 C CA . PRO C 1 175 ? 52.923 42.973 94.915 1.00 24.29 175 PRO C CA 1
ATOM 7951 C C . PRO C 1 175 ? 51.453 42.731 94.564 1.00 23.19 175 PRO C C 1
ATOM 7952 O O . PRO C 1 175 ? 51.037 43.083 93.449 1.00 22.55 175 PRO C O 1
ATOM 7956 N N . PHE C 1 176 ? 50.721 42.092 95.485 1.00 24.12 176 PHE C N 1
ATOM 7957 C CA . PHE C 1 176 ? 49.419 41.489 95.212 1.00 26.01 176 PHE C CA 1
ATOM 7958 C C . PHE C 1 176 ? 48.490 42.519 94.570 1.00 27.55 176 PHE C C 1
ATOM 7959 O O . PHE C 1 176 ? 47.782 42.212 93.599 1.00 24.51 176 PHE C O 1
ATOM 7967 N N . ASP C 1 177 ? 48.496 43.741 95.108 1.00 28.91 177 ASP C N 1
ATOM 7968 C CA . ASP C 1 177 ? 47.531 44.772 94.708 1.00 32.31 177 ASP C CA 1
ATOM 7969 C C . ASP C 1 177 ? 47.848 45.404 93.342 1.00 31.02 177 ASP C C 1
ATOM 7970 O O . ASP C 1 177 ? 46.993 46.130 92.764 1.00 27.80 177 ASP C O 1
ATOM 7975 N N . ASP C 1 178 ? 49.052 45.173 92.806 1.00 29.10 178 ASP C N 1
ATOM 7976 C CA . ASP C 1 178 ? 49.410 45.639 91.476 1.00 27.81 178 ASP C CA 1
ATOM 7977 C C . ASP C 1 178 ? 49.320 44.507 90.439 1.00 24.64 178 ASP C C 1
ATOM 7978 O O . ASP C 1 178 ? 49.838 44.670 89.338 1.00 25.32 178 ASP C O 1
ATOM 7983 N N . ARG C 1 179 ? 48.722 43.372 90.810 1.00 22.92 179 ARG C N 1
ATOM 7984 C CA . ARG C 1 179 ? 48.888 42.109 90.029 1.00 24.78 179 ARG C CA 1
ATOM 7985 C C . ARG C 1 179 ? 48.300 42.242 88.612 1.00 25.33 179 ARG C C 1
ATOM 7986 O O . ARG C 1 179 ? 48.716 41.485 87.708 1.00 22.68 179 ARG C O 1
ATOM 7994 N N . ARG C 1 180 ? 47.365 43.183 88.426 1.00 23.32 180 ARG C N 1
ATOM 7995 C CA . ARG C 1 180 ? 46.648 43.340 87.151 1.00 26.07 180 ARG C CA 1
ATOM 7996 C C . ARG C 1 180 ? 47.637 43.812 86.076 1.00 23.30 180 ARG C C 1
ATOM 7997 O O . ARG C 1 180 ? 47.386 43.616 84.869 1.00 22.91 180 ARG C O 1
ATOM 7999 N N . LYS C 1 181 ? 48.765 44.414 86.504 1.00 21.70 181 LYS C N 1
ATOM 8000 C CA . LYS C 1 181 ? 49.822 44.844 85.579 1.00 22.26 181 LYS C CA 1
ATOM 8001 C C . LYS C 1 181 ? 50.431 43.632 84.843 1.00 21.77 181 LYS C C 1
ATOM 8002 O O . LYS C 1 181 ? 50.895 43.787 83.657 1.00 19.07 181 LYS C O 1
ATOM 8008 N N . LEU C 1 182 ? 50.491 42.474 85.521 1.00 20.17 182 LEU C N 1
ATOM 8009 C CA . LEU C 1 182 ? 51.020 41.230 84.912 1.00 19.81 182 LEU C CA 1
ATOM 8010 C C . LEU C 1 182 ? 50.108 40.777 83.757 1.00 20.65 182 LEU C C 1
ATOM 8011 O O . LEU C 1 182 ? 50.554 40.312 82.701 1.00 18.54 182 LEU C O 1
ATOM 8016 N N . THR C 1 183 ? 48.792 40.860 83.986 1.00 20.62 183 THR C N 1
ATOM 8017 C CA . THR C 1 183 ? 47.811 40.515 82.933 1.00 20.65 183 THR C CA 1
ATOM 8018 C C . THR C 1 183 ? 47.959 41.395 81.688 1.00 21.20 183 THR C C 1
ATOM 8019 O O . THR C 1 183 ? 47.885 40.879 80.555 1.00 20.01 183 THR C O 1
ATOM 8023 N N . ARG C 1 184 ? 48.196 42.703 81.905 1.00 20.36 184 ARG C N 1
ATOM 8024 C CA . ARG C 1 184 ? 48.386 43.683 80.829 1.00 20.60 184 ARG C CA 1
ATOM 8025 C C . ARG C 1 184 ? 49.697 43.414 80.064 1.00 19.54 184 ARG C C 1
ATOM 8026 O O . ARG C 1 184 ? 49.708 43.384 78.813 1.00 18.27 184 ARG C O 1
ATOM 8034 N N . TRP C 1 185 ? 50.811 43.230 80.787 1.00 18.53 185 TRP C N 1
ATOM 8035 C CA . TRP C 1 185 ? 52.084 42.959 80.069 1.00 19.40 185 TRP C CA 1
ATOM 8036 C C . TRP C 1 185 ? 51.961 41.669 79.239 1.00 18.78 185 TRP C C 1
ATOM 8037 O O . TRP C 1 185 ? 52.383 41.644 78.074 1.00 18.93 185 TRP C O 1
ATOM 8048 N N . SER C 1 186 ? 51.375 40.622 79.839 1.00 19.89 186 SER C N 1
ATOM 8049 C CA . SER C 1 186 ? 51.141 39.330 79.180 1.00 21.45 186 SER C CA 1
ATOM 8050 C C . SER C 1 186 ? 50.376 39.556 77.862 1.00 22.61 186 SER C C 1
ATOM 8051 O O . SER C 1 186 ? 50.813 39.130 76.789 1.00 22.29 186 SER C O 1
ATOM 8054 N N . ASP C 1 187 ? 49.223 40.233 77.950 1.00 21.38 187 ASP C N 1
ATOM 8055 C CA . ASP C 1 187 ? 48.393 40.476 76.783 1.00 24.79 187 ASP C CA 1
ATOM 8056 C C . ASP C 1 187 ? 49.144 41.208 75.660 1.00 21.27 187 ASP C C 1
ATOM 8057 O O . ASP C 1 187 ? 48.965 40.873 74.507 1.00 23.08 187 ASP C O 1
ATOM 8062 N N . ILE C 1 188 ? 49.944 42.240 75.969 1.00 20.90 188 ILE C N 1
ATOM 8063 C CA . ILE C 1 188 ? 50.568 43.048 74.898 1.00 21.37 188 ILE C CA 1
ATOM 8064 C C . ILE C 1 188 ? 51.751 42.322 74.223 1.00 18.99 188 ILE C C 1
ATOM 8065 O O . ILE C 1 188 ? 52.145 42.699 73.127 1.00 20.21 188 ILE C O 1
ATOM 8070 N N . ILE C 1 189 ? 52.389 41.373 74.896 1.00 18.65 189 ILE C N 1
ATOM 8071 C CA . ILE C 1 189 ? 53.519 40.685 74.295 1.00 19.48 189 ILE C CA 1
ATOM 8072 C C . ILE C 1 189 ? 53.078 39.958 72.998 1.00 20.30 189 ILE C C 1
ATOM 8073 O O . ILE C 1 189 ? 53.797 39.954 72.016 1.00 20.53 189 ILE C O 1
ATOM 8078 N N . THR C 1 190 ? 51.906 39.318 73.009 1.00 20.88 190 THR C N 1
ATOM 8079 C CA . THR C 1 190 ? 51.450 38.455 71.909 1.00 20.66 190 THR C CA 1
ATOM 8080 C C . THR C 1 190 ? 50.479 39.169 70.960 1.00 23.56 190 THR C C 1
ATOM 8081 O O . THR C 1 190 ? 49.798 38.479 70.202 1.00 26.41 190 THR C O 1
ATOM 8085 N N . THR C 1 191 ? 50.393 40.503 70.999 1.00 19.93 191 THR C N 1
ATOM 8086 C CA . THR C 1 191 ? 49.375 41.230 70.152 1.00 21.50 191 THR C CA 1
ATOM 8087 C C . THR C 1 191 ? 50.070 41.954 68.978 1.00 21.74 191 THR C C 1
ATOM 8088 O O . THR C 1 191 ? 51.291 41.955 68.850 1.00 22.65 191 THR C O 1
ATOM 8092 N N . ARG C 1 192 ? 49.274 42.538 68.076 1.00 22.16 192 ARG C N 1
ATOM 8093 C CA . ARG C 1 192 ? 49.753 43.488 67.078 1.00 23.30 192 ARG C CA 1
ATOM 8094 C C . ARG C 1 192 ? 48.902 44.761 67.153 1.00 21.54 192 ARG C C 1
ATOM 8095 O O . ARG C 1 192 ? 47.786 44.732 67.648 1.00 19.62 192 ARG C O 1
ATOM 8103 N N . PRO C 1 193 ? 49.391 45.921 66.678 1.00 23.21 193 PRO C N 1
ATOM 8104 C CA . PRO C 1 193 ? 48.569 47.138 66.686 1.00 23.80 193 PRO C CA 1
ATOM 8105 C C . PRO C 1 193 ? 47.229 46.934 65.951 1.00 24.37 193 PRO C C 1
ATOM 8106 O O . PRO C 1 193 ? 47.195 46.321 64.879 1.00 22.02 193 PRO C O 1
ATOM 8110 N N . GLY C 1 194 ? 46.143 47.433 66.545 1.00 22.69 194 GLY C N 1
ATOM 8111 C CA . GLY C 1 194 ? 44.802 47.417 65.937 1.00 22.92 194 GLY C CA 1
ATOM 8112 C C . GLY C 1 194 ? 43.919 46.292 66.440 1.00 24.23 194 GLY C C 1
ATOM 8113 O O . GLY C 1 194 ? 42.680 46.320 66.208 1.00 22.62 194 GLY C O 1
ATOM 8114 N N . TYR C 1 195 ? 44.519 45.281 67.099 1.00 23.58 195 TYR C N 1
ATOM 8115 C CA . TYR C 1 195 ? 43.797 44.069 67.500 1.00 26.63 195 TYR C CA 1
ATOM 8116 C C . TYR C 1 195 ? 43.128 44.248 68.870 1.00 28.81 195 TYR C C 1
ATOM 8117 O O . TYR C 1 195 ? 42.602 43.282 69.413 1.00 30.57 195 TYR C O 1
ATOM 8126 N N . GLY C 1 196 ? 43.122 45.477 69.394 1.00 30.16 196 GLY C N 1
ATOM 8127 C CA . GLY C 1 196 ? 42.284 45.876 70.540 1.00 31.31 196 GLY C CA 1
ATOM 8128 C C . GLY C 1 196 ? 43.053 46.130 71.838 1.00 33.27 196 GLY C C 1
ATOM 8129 O O . GLY C 1 196 ? 42.420 46.435 72.863 1.00 34.45 196 GLY C O 1
ATOM 8130 N N . LEU C 1 197 ? 44.385 45.978 71.843 1.00 25.70 197 LEU C N 1
ATOM 8131 C CA . LEU C 1 197 ? 45.168 46.166 73.095 1.00 26.02 197 LEU C CA 1
ATOM 8132 C C . LEU C 1 197 ? 46.128 47.362 72.999 1.00 25.07 197 LEU C C 1
ATOM 8133 O O . LEU C 1 197 ? 46.202 48.144 73.948 1.00 26.23 197 LEU C O 1
ATOM 8138 N N . VAL C 1 198 ? 46.876 47.477 71.886 1.00 24.85 198 VAL C N 1
ATOM 8139 C CA . VAL C 1 198 ? 47.771 48.605 71.621 1.00 23.30 198 VAL C CA 1
ATOM 8140 C C . VAL C 1 198 ? 47.428 49.216 70.253 1.00 23.50 198 VAL C C 1
ATOM 8141 O O . VAL C 1 198 ? 46.917 48.530 69.352 1.00 21.79 198 VAL C O 1
ATOM 8145 N N . ASP C 1 199 ? 47.743 50.507 70.129 1.00 23.70 199 ASP C N 1
ATOM 8146 C CA . ASP C 1 199 ? 47.479 51.288 68.949 1.00 25.71 199 ASP C CA 1
ATOM 8147 C C . ASP C 1 199 ? 48.719 51.420 68.064 1.00 22.62 199 ASP C C 1
ATOM 8148 O O . ASP C 1 199 ? 48.552 51.775 66.916 1.00 24.78 199 ASP C O 1
ATOM 8153 N N . SER C 1 200 ? 49.925 51.148 68.585 1.00 21.86 200 SER C N 1
ATOM 8154 C CA . SER C 1 200 ? 51.169 51.321 67.840 1.00 21.96 200 SER C CA 1
ATOM 8155 C C . SER C 1 200 ? 52.242 50.372 68.389 1.00 22.04 200 SER C C 1
ATOM 8156 O O . SER C 1 200 ? 52.121 49.929 69.545 1.00 20.29 200 SER C O 1
ATOM 8159 N N . TRP C 1 201 ? 53.276 50.103 67.562 1.00 20.71 201 TRP C N 1
ATOM 8160 C CA . TRP C 1 201 ? 54.433 49.338 68.008 1.00 21.69 201 TRP C CA 1
ATOM 8161 C C . TRP C 1 201 ? 55.195 50.107 69.112 1.00 20.37 201 TRP C C 1
ATOM 8162 O O . TRP C 1 201 ? 55.742 49.517 70.079 1.00 17.69 201 TRP C O 1
ATOM 8173 N N . GLU C 1 202 ? 55.267 51.429 68.977 1.00 18.29 202 GLU C N 1
ATOM 8174 C CA . GLU C 1 202 ? 55.968 52.282 69.977 1.00 20.89 202 GLU C CA 1
ATOM 8175 C C . GLU C 1 202 ? 55.310 52.149 71.364 1.00 19.47 202 GLU C C 1
ATOM 8176 O O . GLU C 1 202 ? 56.031 52.050 72.370 1.00 21.59 202 GLU C O 1
ATOM 8182 N N . GLN C 1 203 ? 53.960 52.151 71.405 1.00 17.81 203 GLN C N 1
ATOM 8183 C CA . GLN C 1 203 ? 53.188 52.005 72.633 1.00 19.64 203 GLN C CA 1
ATOM 8184 C C . GLN C 1 203 ? 53.576 50.672 73.298 1.00 19.05 203 GLN C C 1
ATOM 8185 O O . GLN C 1 203 ? 53.843 50.619 74.480 1.00 21.27 203 GLN C O 1
ATOM 8191 N N . ARG C 1 204 ? 53.549 49.583 72.520 1.00 18.52 204 ARG C N 1
ATOM 8192 C CA . ARG C 1 204 ? 53.926 48.250 73.042 1.00 18.06 204 ARG C CA 1
ATOM 8193 C C . ARG C 1 204 ? 55.320 48.317 73.702 1.00 17.80 204 ARG C C 1
ATOM 8194 O O . ARG C 1 204 ? 55.527 47.823 74.847 1.00 19.64 204 ARG C O 1
ATOM 8202 N N . GLU C 1 205 ? 56.291 48.844 72.966 1.00 18.27 205 GLU C N 1
ATOM 8203 C CA . GLU C 1 205 ? 57.668 48.934 73.428 1.00 20.36 205 GLU C CA 1
ATOM 8204 C C . GLU C 1 205 ? 57.781 49.761 74.718 1.00 21.42 205 GLU C C 1
ATOM 8205 O O . GLU C 1 205 ? 58.479 49.354 75.676 1.00 21.31 205 GLU C O 1
ATOM 8211 N N . SER C 1 206 ? 57.105 50.917 74.754 1.00 20.72 206 SER C N 1
ATOM 8212 C CA . SER C 1 206 ? 57.130 51.829 75.945 1.00 22.19 206 SER C CA 1
ATOM 8213 C C . SER C 1 206 ? 56.604 51.089 77.187 1.00 20.04 206 SER C C 1
ATOM 8214 O O . SER C 1 206 ? 57.218 51.183 78.295 1.00 19.19 206 SER C O 1
ATOM 8217 N N . GLU C 1 207 ? 55.472 50.382 77.026 1.00 19.89 207 GLU C N 1
ATOM 8218 C CA . GLU C 1 207 ? 54.849 49.599 78.124 1.00 21.87 207 GLU C CA 1
ATOM 8219 C C . GLU C 1 207 ? 55.830 48.504 78.593 1.00 22.24 207 GLU C C 1
ATOM 8220 O O . GLU C 1 207 ? 55.947 48.230 79.800 1.00 19.56 207 GLU C O 1
ATOM 8226 N N . LEU C 1 208 ? 56.557 47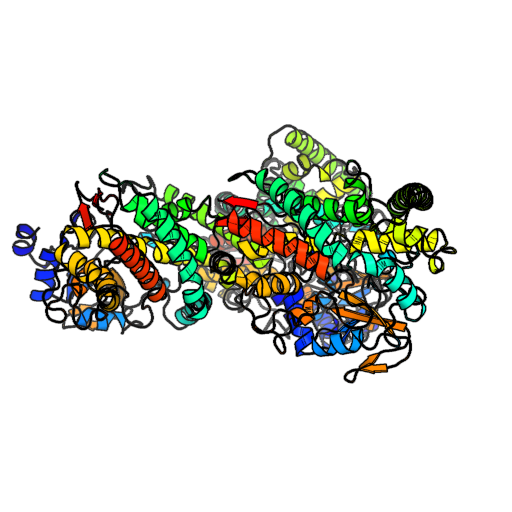.856 77.656 1.00 20.03 208 LEU C N 1
ATOM 8227 C CA . LEU C 1 208 ? 57.456 46.799 78.079 1.00 19.61 208 LEU C CA 1
ATOM 8228 C C . LEU C 1 208 ? 58.703 47.377 78.770 1.00 19.61 208 LEU C C 1
ATOM 8229 O O . LEU C 1 208 ? 59.344 46.675 79.576 1.00 18.48 208 LEU C O 1
ATOM 8234 N N . MET C 1 209 ? 59.060 48.644 78.528 1.00 21.12 209 MET C N 1
ATOM 8235 C CA . MET C 1 209 ? 60.215 49.227 79.261 1.00 21.89 209 MET C CA 1
ATOM 8236 C C . MET C 1 209 ? 59.801 49.511 80.715 1.00 22.11 209 MET C C 1
ATOM 8237 O O . MET C 1 209 ? 60.653 49.479 81.618 1.00 21.56 209 MET C O 1
ATOM 8242 N N . GLU C 1 210 ? 58.502 49.766 80.958 1.00 21.50 210 GLU C N 1
ATOM 8243 C CA . GLU C 1 210 ? 57.978 49.916 82.314 1.00 22.84 210 GLU C CA 1
ATOM 8244 C C . GLU C 1 210 ? 58.052 48.578 83.062 1.00 22.68 210 GLU C C 1
ATOM 8245 O O . GLU C 1 210 ? 58.409 48.540 84.223 1.00 20.59 210 GLU C O 1
ATOM 8251 N N . CYS C 1 211 ? 57.677 47.484 82.368 1.00 22.55 211 CYS C N 1
ATOM 8252 C CA . CYS C 1 211 ? 57.882 46.094 82.858 1.00 20.55 211 CYS C CA 1
ATOM 8253 C C . CYS C 1 211 ? 59.346 45.880 83.309 1.00 19.45 211 CYS C C 1
ATOM 8254 O O . CYS C 1 211 ? 59.624 45.526 84.467 1.00 20.82 211 CYS C O 1
ATOM 8257 N N . LEU C 1 212 ? 60.294 46.135 82.401 1.00 18.90 212 LEU C N 1
ATOM 8258 C CA . LEU C 1 212 ? 61.707 45.931 82.690 1.00 18.76 212 LEU C CA 1
ATOM 8259 C C . LEU C 1 212 ? 62.097 46.740 83.934 1.00 18.91 212 LEU C C 1
ATOM 8260 O O . LEU C 1 212 ? 62.749 46.187 84.846 1.00 21.19 212 LEU C O 1
ATOM 8265 N N . ALA C 1 213 ? 61.742 48.040 83.965 1.00 21.38 213 ALA C N 1
ATOM 8266 C CA . ALA C 1 213 ? 62.099 48.925 85.137 1.00 22.44 213 ALA C CA 1
ATOM 8267 C C . ALA C 1 213 ? 61.535 48.351 86.448 1.00 22.31 213 ALA C C 1
ATOM 8268 O O . ALA C 1 213 ? 62.292 48.284 87.446 1.00 21.77 213 ALA C O 1
ATOM 8270 N N . TYR C 1 214 ? 60.258 47.940 86.464 1.00 19.95 214 TYR C N 1
ATOM 8271 C CA . TYR C 1 214 ? 59.605 47.378 87.678 1.00 20.68 214 TYR C CA 1
ATOM 8272 C C . TYR C 1 214 ? 60.391 46.159 88.182 1.00 20.70 214 TYR C C 1
ATOM 8273 O O . TYR C 1 214 ? 60.739 46.066 89.357 1.00 19.54 214 TYR C O 1
ATOM 8282 N N . PHE C 1 215 ? 60.770 45.251 87.269 1.00 18.58 215 PHE C N 1
ATOM 8283 C CA . PHE C 1 215 ? 61.415 44.022 87.643 1.00 19.77 215 PHE C CA 1
ATOM 8284 C C . PHE C 1 215 ? 62.894 44.245 88.002 1.00 20.92 215 PHE C C 1
ATOM 8285 O O . PHE C 1 215 ? 63.474 43.453 88.760 1.00 22.42 215 PHE C O 1
ATOM 8293 N N . GLN C 1 216 ? 63.522 45.285 87.456 1.00 20.60 216 GLN C N 1
ATOM 8294 C CA . GLN C 1 216 ? 64.907 45.650 87.893 1.00 22.20 216 GLN C CA 1
ATOM 8295 C C . GLN C 1 216 ? 64.903 46.038 89.391 1.00 23.55 216 GLN C C 1
ATOM 8296 O O . GLN C 1 216 ? 65.812 45.632 90.145 1.00 22.64 216 GLN C O 1
ATOM 8302 N N . ARG C 1 217 ? 63.885 46.778 89.840 1.00 27.14 217 ARG C N 1
ATOM 8303 C CA . ARG C 1 217 ? 63.704 47.144 91.259 1.00 30.23 217 ARG C CA 1
ATOM 8304 C C . ARG C 1 217 ? 63.515 45.863 92.097 1.00 28.67 217 ARG C C 1
ATOM 8305 O O . ARG C 1 217 ? 64.197 45.693 93.133 1.00 24.10 217 ARG C O 1
ATOM 8313 N N . LEU C 1 218 ? 62.606 44.956 91.674 1.00 22.78 218 LEU C N 1
ATOM 8314 C CA . LEU C 1 218 ? 62.320 43.720 92.448 1.00 22.99 218 LEU C CA 1
ATOM 8315 C C . LEU C 1 218 ? 63.583 42.869 92.529 1.00 21.73 218 LEU C C 1
ATOM 8316 O O . LEU C 1 218 ? 63.799 42.199 93.554 1.00 23.96 218 LEU C O 1
ATOM 8321 N N . TYR C 1 219 ? 64.374 42.836 91.443 1.00 21.18 219 TYR C N 1
ATOM 8322 C CA . TYR C 1 219 ? 65.611 42.031 91.394 1.00 22.71 219 TYR C CA 1
ATOM 8323 C C . TYR C 1 219 ? 66.559 42.477 92.511 1.00 22.85 219 TYR C C 1
ATOM 8324 O O . TYR C 1 219 ? 67.113 41.640 93.233 1.00 20.56 219 TYR C O 1
ATOM 8333 N N . ALA C 1 220 ? 66.738 43.788 92.657 1.00 24.44 220 ALA C N 1
ATOM 8334 C CA . ALA C 1 220 ? 67.669 44.311 93.705 1.00 26.46 220 ALA C CA 1
ATOM 8335 C C . ALA C 1 220 ? 67.156 43.950 95.114 1.00 27.81 220 ALA C C 1
ATOM 8336 O O . ALA C 1 220 ? 67.925 43.507 95.988 1.00 22.70 220 ALA C O 1
ATOM 8338 N N . GLU C 1 221 ? 65.839 44.058 95.339 1.00 25.08 221 GLU C N 1
ATOM 8339 C CA . GLU C 1 221 ? 65.239 43.639 96.604 1.00 26.57 221 GLU C CA 1
ATOM 8340 C C . GLU C 1 221 ? 65.521 42.169 96.904 1.00 28.32 221 GLU C C 1
ATOM 8341 O O . GLU C 1 221 ? 65.732 41.803 98.072 1.00 20.98 221 GLU C O 1
ATOM 8347 N N . ARG C 1 222 ? 65.413 41.300 95.881 1.00 23.14 222 ARG C N 1
ATOM 8348 C CA . ARG C 1 222 ? 65.552 39.870 96.117 1.00 23.52 222 ARG C CA 1
ATOM 8349 C C . ARG C 1 222 ? 67.028 39.506 96.380 1.00 24.27 222 ARG C C 1
ATOM 8350 O O . ARG C 1 222 ? 67.317 38.513 97.065 1.00 25.69 222 ARG C O 1
ATOM 8358 N N . GLN C 1 223 ? 67.954 40.270 95.796 1.00 25.52 223 GLN C N 1
ATOM 8359 C CA . GLN C 1 223 ? 69.377 40.071 96.045 1.00 31.67 223 GLN C CA 1
ATOM 8360 C C . GLN C 1 223 ? 69.688 40.311 97.532 1.00 32.38 223 GLN C C 1
ATOM 8361 O O . GLN C 1 223 ? 70.502 39.644 98.111 1.00 29.88 223 GLN C O 1
ATOM 8367 N N . ALA C 1 224 ? 68.971 41.240 98.158 1.00 31.02 224 ALA C N 1
ATOM 8368 C CA . ALA C 1 224 ? 69.205 41.603 99.567 1.00 32.87 224 ALA C CA 1
ATOM 8369 C C . ALA C 1 224 ? 68.407 40.718 100.550 1.00 39.48 224 ALA C C 1
ATOM 8370 O O . ALA C 1 224 ? 68.405 40.993 101.753 1.00 47.40 224 ALA C O 1
ATOM 8372 N N . MET C 1 225 ? 67.713 39.683 100.059 1.00 30.77 225 MET C N 1
ATOM 8373 C CA . MET C 1 225 ? 66.948 38.778 100.864 1.00 30.15 225 MET C CA 1
ATOM 8374 C C . MET C 1 225 ? 67.558 37.397 100.718 1.00 31.07 225 MET C C 1
ATOM 8375 O O . MET C 1 225 ? 68.234 37.129 99.737 1.00 30.47 225 MET C O 1
ATOM 8380 N N . PRO C 1 226 ? 67.320 36.472 101.671 1.00 31.48 226 PRO C N 1
ATOM 8381 C CA . PRO C 1 226 ? 67.788 35.099 101.529 1.00 32.34 226 PRO C CA 1
ATOM 8382 C C . PRO C 1 226 ? 67.000 34.411 100.418 1.00 31.49 226 PRO C C 1
ATOM 8383 O O . PRO C 1 226 ? 65.938 34.897 100.030 1.00 29.50 226 PRO C O 1
ATOM 8387 N N . PRO C 1 227 ? 67.529 33.311 99.839 1.00 34.11 227 PRO C N 1
ATOM 8388 C CA . PRO C 1 227 ? 66.835 32.601 98.755 1.00 33.48 227 PRO C CA 1
ATOM 8389 C C . PRO C 1 227 ? 65.410 32.240 99.187 1.00 33.27 227 PRO C C 1
ATOM 8390 O O . PRO C 1 227 ? 65.213 31.759 100.300 1.00 31.05 227 PRO C O 1
ATOM 8394 N N . LYS C 1 228 ? 64.449 32.521 98.305 1.00 27.99 228 LYS C N 1
ATOM 8395 C CA . LYS C 1 228 ? 63.045 32.255 98.477 1.00 27.90 228 LYS C CA 1
ATOM 8396 C C . LYS C 1 228 ? 62.551 31.387 97.310 1.00 26.08 228 LYS C C 1
ATOM 8397 O O . LYS C 1 228 ? 63.075 31.437 96.195 1.00 22.63 228 LYS C O 1
ATOM 8403 N N . PRO C 1 229 ? 61.439 30.659 97.463 1.00 27.50 229 PRO C N 1
ATOM 8404 C CA . PRO C 1 229 ? 60.850 29.963 96.313 1.00 27.27 229 PRO C CA 1
ATOM 8405 C C . PRO C 1 229 ? 59.989 30.876 95.417 1.00 25.61 229 PRO C C 1
ATOM 8406 O O . PRO C 1 229 ? 58.749 30.641 95.266 1.00 25.59 229 PRO C O 1
ATOM 8410 N N . ASP C 1 230 ? 60.646 31.877 94.804 1.00 21.52 230 ASP C N 1
ATOM 8411 C CA . ASP C 1 230 ? 60.054 32.756 93.766 1.00 21.25 230 ASP C CA 1
ATOM 8412 C C . ASP C 1 230 ? 61.071 32.865 92.613 1.00 20.20 230 ASP C C 1
ATOM 8413 O O . ASP C 1 230 ? 62.285 32.709 92.808 1.00 19.51 230 ASP C O 1
ATOM 8418 N N . LEU C 1 231 ? 60.567 33.103 91.402 1.00 18.59 231 LEU C N 1
ATOM 8419 C CA . LEU C 1 231 ? 61.393 33.105 90.171 1.00 18.38 231 LEU C CA 1
ATOM 8420 C C . LEU C 1 231 ? 62.444 34.225 90.129 1.00 18.62 231 LEU C C 1
ATOM 8421 O O . LEU C 1 231 ? 63.573 33.981 89.615 1.00 18.73 231 LEU C O 1
ATOM 8426 N N . ILE C 1 232 ? 62.134 35.399 90.711 1.00 19.48 232 ILE C N 1
ATOM 8427 C CA . ILE C 1 232 ? 63.052 36.528 90.691 1.00 19.56 232 ILE C CA 1
ATOM 8428 C C . ILE C 1 232 ? 64.231 36.237 91.635 1.00 20.73 232 ILE C C 1
ATOM 8429 O O . ILE C 1 232 ? 65.379 36.448 91.271 1.00 17.82 232 ILE C O 1
ATOM 8434 N N . SER C 1 233 ? 63.934 35.750 92.839 1.00 20.90 233 SER C N 1
ATOM 8435 C CA . SER C 1 233 ? 64.950 35.275 93.815 1.00 22.09 233 SER C CA 1
ATOM 8436 C C . SER C 1 233 ? 65.879 34.215 93.209 1.00 23.05 233 SER C C 1
ATOM 8437 O O . SER C 1 233 ? 67.091 34.285 93.375 1.00 19.43 233 SER C O 1
ATOM 8440 N N . MET C 1 234 ? 65.304 33.212 92.517 1.00 19.96 234 MET C N 1
ATOM 8441 C CA . MET C 1 234 ? 66.111 32.191 91.850 1.00 20.25 234 MET C CA 1
ATOM 8442 C C . MET C 1 234 ? 67.082 32.825 90.846 1.00 20.43 234 MET C C 1
ATOM 8443 O O . MET C 1 234 ? 68.241 32.375 90.787 1.00 21.36 234 MET C O 1
ATOM 8448 N N . LEU C 1 235 ? 66.627 33.801 90.040 1.00 19.93 235 LEU C N 1
ATOM 8449 C CA . LEU C 1 235 ? 67.498 34.450 89.045 1.00 20.54 235 LEU C CA 1
ATOM 8450 C C . LEU C 1 235 ? 68.606 35.219 89.791 1.00 22.59 235 LEU C C 1
ATOM 8451 O O . LEU C 1 235 ? 69.797 35.163 89.410 1.00 23.63 235 LEU C O 1
ATOM 8456 N N . ALA C 1 236 ? 68.191 35.965 90.821 1.00 22.98 236 ALA C N 1
ATOM 8457 C CA . ALA C 1 236 ? 69.063 36.857 91.585 1.00 25.34 236 ALA C CA 1
ATOM 8458 C C . ALA C 1 236 ? 70.147 36.096 92.350 1.00 24.96 236 ALA C C 1
ATOM 8459 O O . ALA C 1 236 ? 71.228 36.658 92.558 1.00 29.16 236 ALA C O 1
ATOM 8461 N N . HIS C 1 237 ? 69.894 34.846 92.762 1.00 23.49 237 HIS C N 1
ATOM 8462 C CA . HIS C 1 237 ? 70.902 34.090 93.565 1.00 24.26 237 HIS C CA 1
ATOM 8463 C C . HIS C 1 237 ? 71.663 33.042 92.731 1.00 26.29 237 HIS C C 1
ATOM 8464 O O . HIS C 1 237 ? 72.416 32.239 93.315 1.00 28.85 237 HIS C O 1
ATOM 8471 N N . SER C 1 238 ? 71.489 33.018 91.401 1.00 25.51 238 SER C N 1
ATOM 8472 C CA . SER C 1 238 ? 72.136 32.008 90.550 1.00 25.34 238 SER C CA 1
ATOM 8473 C C . SER C 1 238 ? 73.445 32.563 89.967 1.00 24.17 238 SER C C 1
ATOM 8474 O O . SER C 1 238 ? 73.447 33.553 89.235 1.00 24.73 238 SER C O 1
ATOM 8477 N N . PRO C 1 239 ? 74.624 31.968 90.258 1.00 27.38 239 PRO C N 1
ATOM 8478 C CA . PRO C 1 239 ? 75.864 32.415 89.612 1.00 27.27 239 PRO C CA 1
ATOM 8479 C C . PRO C 1 239 ? 75.861 32.366 88.065 1.00 28.83 239 PRO C C 1
ATOM 8480 O O . PRO C 1 239 ? 76.474 33.247 87.368 1.00 28.64 239 PRO C O 1
ATOM 8484 N N . GLU C 1 240 ? 75.145 31.404 87.473 1.00 27.80 240 GLU C N 1
ATOM 8485 C CA . GLU C 1 240 ? 75.134 31.334 85.969 1.00 34.28 240 GLU C CA 1
ATOM 8486 C C . GLU C 1 240 ? 74.302 32.457 85.329 1.00 31.90 240 GLU C C 1
ATOM 8487 O O . GLU C 1 240 ? 74.385 32.640 84.127 1.00 33.89 240 GLU C O 1
ATOM 8493 N N . MET C 1 241 ? 73.508 33.204 86.103 1.00 28.55 241 MET C N 1
ATOM 8494 C CA . MET C 1 241 ? 72.659 34.282 85.552 1.00 30.07 241 MET C CA 1
ATOM 8495 C C . MET C 1 241 ? 73.261 35.678 85.757 1.00 32.27 241 MET C C 1
ATOM 8496 O O . MET C 1 241 ? 72.622 36.663 85.386 1.00 37.35 241 MET C O 1
ATOM 8501 N N . GLN C 1 242 ? 74.478 35.790 86.291 1.00 34.11 242 GLN C N 1
ATOM 8502 C CA . GLN C 1 242 ? 74.930 37.078 86.794 1.00 40.82 242 GLN C CA 1
ATOM 8503 C C . GLN C 1 242 ? 75.484 37.986 85.678 1.00 42.13 242 GLN C C 1
ATOM 8504 O O . GLN C 1 242 ? 75.723 39.161 85.925 1.00 42.82 242 GLN C O 1
ATOM 8510 N N . ASP C 1 243 ? 75.609 37.511 84.438 1.00 39.50 243 ASP C N 1
ATOM 8511 C CA . ASP C 1 243 ? 75.898 38.473 83.373 1.00 41.88 243 ASP C CA 1
ATOM 8512 C C . ASP C 1 243 ? 74.771 38.488 82.319 1.00 38.04 243 ASP C C 1
ATOM 8513 O O . ASP C 1 243 ? 75.024 38.750 81.156 1.00 37.72 243 ASP C O 1
ATOM 8518 N N . LEU C 1 244 ? 73.513 38.288 82.746 1.00 34.60 244 LEU C N 1
ATOM 8519 C CA . LEU C 1 244 ? 72.336 38.663 81.918 1.00 36.01 244 LEU C CA 1
ATOM 8520 C C . LEU C 1 244 ? 72.387 40.155 81.556 1.00 31.81 244 LEU C C 1
ATOM 8521 O O . LEU C 1 244 ? 72.478 40.989 82.433 1.00 35.19 244 LEU C O 1
ATOM 8526 N N . THR C 1 245 ? 72.227 40.473 80.272 1.00 31.02 245 THR C N 1
ATOM 8527 C CA . THR C 1 245 ? 72.052 41.853 79.846 1.00 30.96 245 THR C CA 1
ATOM 8528 C C . THR C 1 245 ? 70.616 42.269 80.170 1.00 31.99 245 THR C C 1
ATOM 8529 O O . THR C 1 245 ? 69.770 41.398 80.400 1.00 26.81 245 THR C O 1
ATOM 8533 N N . PRO C 1 246 ? 70.289 43.582 80.145 1.00 30.22 246 PRO C N 1
ATOM 8534 C CA . PRO C 1 246 ? 68.900 44.030 80.242 1.00 30.13 246 PRO C CA 1
ATOM 8535 C C . PRO C 1 246 ? 67.986 43.417 79.166 1.00 26.32 246 PRO C C 1
ATOM 8536 O O . PRO C 1 246 ? 66.824 43.133 79.471 1.00 21.98 246 PRO C O 1
ATOM 8540 N N . THR C 1 247 ? 68.518 43.224 77.956 1.00 24.94 247 THR C N 1
ATOM 8541 C CA . THR C 1 247 ? 67.781 42.591 76.853 1.00 26.30 247 THR C CA 1
ATOM 8542 C C . THR C 1 247 ? 67.412 41.146 77.206 1.00 24.37 247 THR C C 1
ATOM 8543 O O . THR C 1 247 ? 66.254 40.777 77.076 1.00 22.31 247 THR C O 1
ATOM 8547 N N . ASP C 1 248 ? 68.382 40.359 77.711 1.00 22.35 248 ASP C N 1
ATOM 8548 C CA . ASP C 1 248 ? 68.170 38.970 78.101 1.00 22.33 248 ASP C CA 1
ATOM 8549 C C . ASP C 1 248 ? 67.190 38.866 79.289 1.00 20.38 248 ASP C C 1
ATOM 8550 O O . ASP C 1 248 ? 66.378 37.949 79.337 1.00 19.36 248 ASP C O 1
ATOM 8555 N N . PHE C 1 249 ? 67.253 39.805 80.231 1.00 19.05 249 PHE C N 1
ATOM 8556 C CA . PHE C 1 249 ? 66.349 39.838 81.394 1.00 20.40 249 PHE C CA 1
ATOM 8557 C C . PHE C 1 249 ? 64.898 40.081 80.948 1.00 19.87 249 PHE C C 1
ATOM 8558 O O . PHE C 1 249 ? 63.966 39.361 81.406 1.00 18.32 249 PHE C O 1
ATOM 8566 N N . LEU C 1 250 ? 64.675 41.092 80.090 1.00 17.88 250 LEU C N 1
ATOM 8567 C CA . LEU C 1 250 ? 63.322 41.389 79.614 1.00 18.27 250 LEU C CA 1
ATOM 8568 C C . LEU C 1 250 ? 62.779 40.199 78.808 1.00 17.29 250 LEU C C 1
ATOM 8569 O O . LEU C 1 250 ? 61.566 39.819 78.925 1.00 17.95 250 LEU C O 1
ATOM 8574 N N . GLY C 1 251 ? 63.636 39.589 77.989 1.00 16.41 251 GLY C N 1
ATOM 8575 C CA . GLY C 1 251 ? 63.246 38.372 77.216 1.00 17.90 251 GLY C CA 1
ATOM 8576 C C . GLY C 1 251 ? 62.805 37.220 78.119 1.00 17.92 251 GLY C C 1
ATOM 8577 O O . GLY C 1 251 ? 61.810 36.503 77.827 1.00 16.76 251 GLY C O 1
ATOM 8578 N N . THR C 1 252 ? 63.544 37.013 79.226 1.00 16.66 252 THR C N 1
ATOM 8579 C CA . THR C 1 252 ? 63.236 35.957 80.209 1.00 17.86 252 THR C CA 1
ATOM 8580 C C . THR C 1 252 ? 61.911 36.290 80.926 1.00 17.53 252 THR C C 1
ATOM 8581 O O . THR C 1 252 ? 61.080 35.386 81.135 1.00 16.98 252 THR C O 1
ATOM 8585 N N . LEU C 1 253 ? 61.724 37.571 81.299 1.00 16.81 253 LEU C N 1
ATOM 8586 C CA . LEU C 1 253 ? 60.495 37.991 81.941 1.00 17.93 253 LEU C CA 1
ATOM 8587 C C . LEU C 1 253 ? 59.301 37.706 81.019 1.00 16.68 253 LEU C C 1
ATOM 8588 O O . LEU C 1 253 ? 58.222 37.294 81.498 1.00 18.32 253 LEU C O 1
ATOM 8593 N N . ALA C 1 254 ? 59.460 37.972 79.720 1.00 16.31 254 ALA C N 1
ATOM 8594 C CA . ALA C 1 254 ? 58.380 37.771 78.788 1.00 17.38 254 ALA C CA 1
ATOM 8595 C C . ALA C 1 254 ? 57.915 36.308 78.812 1.00 17.21 254 ALA C C 1
ATOM 8596 O O . ALA C 1 254 ? 56.721 36.049 78.802 1.00 18.16 254 ALA C O 1
ATOM 8598 N N . LEU C 1 255 ? 58.872 35.372 78.769 1.00 19.09 255 LEU C N 1
ATOM 8599 C CA . LEU C 1 255 ? 58.601 33.926 78.817 1.00 17.96 255 LEU C CA 1
ATOM 8600 C C . LEU C 1 255 ? 57.874 33.603 80.132 1.00 18.29 255 LEU C C 1
ATOM 8601 O O . LEU C 1 255 ? 56.859 32.900 80.133 1.00 17.37 255 LEU C O 1
ATOM 8606 N N . LEU C 1 256 ? 58.408 34.078 81.257 1.00 17.93 256 LEU C N 1
ATOM 8607 C CA . LEU C 1 256 ? 57.824 33.695 82.562 1.00 19.32 256 LEU C CA 1
ATOM 8608 C C . LEU C 1 256 ? 56.422 34.269 82.763 1.00 19.78 256 LEU C C 1
ATOM 8609 O O . LEU C 1 256 ? 55.545 33.540 83.288 1.00 20.27 256 LEU C O 1
ATOM 8614 N N . ILE C 1 257 ? 56.214 35.544 82.383 1.00 20.27 257 ILE C N 1
ATOM 8615 C CA . ILE C 1 257 ? 54.937 36.234 82.519 1.00 19.83 257 ILE C CA 1
ATOM 8616 C C . ILE C 1 257 ? 53.877 35.560 81.639 1.00 22.62 257 ILE C C 1
ATOM 8617 O O . ILE C 1 257 ? 52.827 35.127 82.180 1.00 24.04 257 ILE C O 1
ATOM 8622 N N . VAL C 1 258 ? 54.097 35.491 80.318 1.00 20.53 258 VAL C N 1
ATOM 8623 C CA . VAL C 1 258 ? 53.118 34.839 79.432 1.00 20.37 258 VAL C CA 1
ATOM 8624 C C . VAL C 1 258 ? 52.925 33.354 79.818 1.00 23.18 258 VAL C C 1
ATOM 8625 O O . VAL C 1 258 ? 51.766 32.835 80.006 1.00 21.37 258 VAL C O 1
ATOM 8629 N N . GLY C 1 259 ? 54.044 32.631 79.902 1.00 21.29 259 GLY C N 1
ATOM 8630 C CA . GLY C 1 259 ? 54.015 31.170 80.074 1.00 22.46 259 GLY C CA 1
ATOM 8631 C C . GLY C 1 259 ? 53.345 30.784 81.377 1.00 24.79 259 GLY C C 1
ATOM 8632 O O . GLY C 1 259 ? 52.653 29.790 81.451 1.00 28.16 259 GLY C O 1
ATOM 8633 N N . GLY C 1 260 ? 53.541 31.618 82.395 1.00 25.44 260 GLY C N 1
ATOM 8634 C CA . GLY C 1 260 ? 53.072 31.360 83.739 1.00 27.90 260 GLY C CA 1
ATOM 8635 C C . GLY C 1 260 ? 51.600 31.693 83.946 1.00 28.13 260 GLY C C 1
ATOM 8636 O O . GLY C 1 260 ? 51.097 31.459 85.059 1.00 27.25 260 GLY C O 1
ATOM 8637 N N . ASN C 1 261 ? 50.891 32.233 82.938 1.00 22.96 261 ASN C N 1
ATOM 8638 C CA . ASN C 1 261 ? 49.466 32.479 83.199 1.00 24.95 261 ASN C CA 1
ATOM 8639 C C . ASN C 1 261 ? 48.524 32.244 82.002 1.00 26.60 261 ASN C C 1
ATOM 8640 O O . ASN C 1 261 ? 47.412 31.760 82.254 1.00 25.77 261 ASN C O 1
ATOM 8645 N N . ASP C 1 262 ? 48.891 32.651 80.772 1.00 26.15 262 ASP C N 1
ATOM 8646 C CA . ASP C 1 262 ? 47.971 32.711 79.619 1.00 24.73 262 ASP C CA 1
ATOM 8647 C C . ASP C 1 262 ? 47.404 31.317 79.270 1.00 24.41 262 ASP C C 1
ATOM 8648 O O . ASP C 1 262 ? 46.196 31.140 78.950 1.00 22.95 262 ASP C O 1
ATOM 8653 N N . THR C 1 263 ? 48.272 30.313 79.288 1.00 20.42 263 THR C N 1
ATOM 8654 C CA . THR C 1 263 ? 47.925 28.952 78.945 1.00 20.73 263 THR C CA 1
ATOM 8655 C C . THR C 1 263 ? 47.016 28.326 79.998 1.00 18.40 263 THR C C 1
ATOM 8656 O O . THR C 1 263 ? 46.024 27.670 79.657 1.00 18.73 263 THR C O 1
ATOM 8660 N N . THR C 1 264 ? 47.325 28.512 81.283 1.00 17.89 264 THR C N 1
ATOM 8661 C CA . THR C 1 264 ? 46.408 28.044 82.321 1.00 18.13 264 THR C CA 1
ATOM 8662 C C . THR C 1 264 ? 45.075 28.826 82.277 1.00 18.03 264 THR C C 1
ATOM 8663 O O . THR C 1 264 ? 43.986 28.235 82.523 1.00 17.65 264 THR C O 1
ATOM 8667 N N . ARG C 1 265 ? 45.131 30.133 81.961 1.00 15.40 265 ARG C N 1
ATOM 8668 C CA . ARG C 1 265 ? 43.927 30.954 81.788 1.00 17.12 265 ARG C CA 1
ATOM 8669 C C . ARG C 1 265 ? 43.002 30.309 80.724 1.00 16.71 265 ARG C C 1
ATOM 8670 O O . ARG C 1 265 ? 41.788 30.166 80.922 1.00 16.08 265 ARG C O 1
ATOM 8678 N N . SER C 1 266 ? 43.572 29.918 79.578 1.00 17.38 266 SER C N 1
ATOM 8679 C CA . SER C 1 266 ? 42.794 29.292 78.474 1.00 17.71 266 SER C CA 1
ATOM 8680 C C . SER C 1 266 ? 42.204 27.957 78.917 1.00 16.60 266 SER C C 1
ATOM 8681 O O . SER C 1 266 ? 41.080 27.628 78.529 1.00 16.25 266 SER C O 1
ATOM 8684 N N . SER C 1 267 ? 42.929 27.232 79.771 1.00 16.55 267 SER C N 1
ATOM 8685 C CA . SER C 1 267 ? 42.463 25.919 80.260 1.00 18.64 267 SER C CA 1
ATOM 8686 C C . SER C 1 267 ? 41.292 26.074 81.227 1.00 17.80 267 SER C C 1
ATOM 8687 O O . SER C 1 267 ? 40.371 25.192 81.270 1.00 16.64 267 SER C O 1
ATOM 8690 N N . MET C 1 268 ? 41.325 27.139 82.041 1.00 15.97 268 MET C N 1
ATOM 8691 C CA . MET C 1 268 ? 40.235 27.384 82.983 1.00 16.00 268 MET C CA 1
ATOM 8692 C C . MET C 1 268 ? 38.976 27.842 82.228 1.00 17.56 268 MET C C 1
ATOM 8693 O O . MET C 1 268 ? 37.862 27.576 82.678 1.00 17.42 268 MET C O 1
ATOM 8698 N N . SER C 1 269 ? 39.165 28.588 81.134 1.00 16.89 269 SER C N 1
ATOM 8699 C CA . SER C 1 269 ? 38.057 29.020 80.264 1.00 18.34 269 SER C CA 1
ATOM 8700 C C . SER C 1 269 ? 37.469 27.802 79.533 1.00 17.95 269 SER C C 1
ATOM 8701 O O . SER C 1 269 ? 36.233 27.595 79.480 1.00 17.81 269 SER C O 1
ATOM 8704 N N . GLY C 1 270 ? 38.348 26.966 78.977 1.00 18.97 270 GLY C N 1
ATOM 8705 C CA . GLY C 1 270 ? 37.925 25.682 78.378 1.00 19.07 270 GLY C CA 1
ATOM 8706 C C . GLY C 1 270 ? 37.189 24.769 79.355 1.00 20.56 270 GLY C C 1
ATOM 8707 O O . GLY C 1 270 ? 36.325 23.998 78.911 1.00 20.62 270 GLY C O 1
ATOM 8708 N N . SER C 1 271 ? 37.520 24.833 80.661 1.00 18.90 271 SER C N 1
ATOM 8709 C CA . SER C 1 271 ? 36.831 24.026 81.691 1.00 19.07 271 SER C CA 1
ATOM 8710 C C . SER C 1 271 ? 35.330 24.396 81.730 1.00 20.66 271 SER C C 1
ATOM 8711 O O . SER C 1 271 ? 34.451 23.523 81.766 1.00 19.22 271 SER C O 1
ATOM 8714 N N . ALA C 1 272 ? 35.022 25.699 81.642 1.00 21.04 272 ALA C N 1
ATOM 8715 C CA . ALA C 1 272 ? 33.619 26.124 81.587 1.00 20.28 272 ALA C CA 1
ATOM 8716 C C . ALA C 1 272 ? 32.972 25.664 80.281 1.00 19.61 272 ALA C C 1
ATOM 8717 O O . ALA C 1 272 ? 31.816 25.232 80.283 1.00 19.12 272 ALA C O 1
ATOM 8719 N N . MET C 1 273 ? 33.671 25.823 79.150 1.00 19.09 273 MET C N 1
ATOM 8720 C CA . MET C 1 273 ? 33.095 25.416 77.885 1.00 19.80 273 MET C CA 1
ATOM 8721 C C . MET C 1 273 ? 32.822 23.892 77.854 1.00 20.30 273 MET C C 1
ATOM 8722 O O . MET C 1 273 ? 31.789 23.436 77.258 1.00 22.34 273 MET C O 1
ATOM 8727 N N . ALA C 1 274 ? 33.743 23.076 78.411 1.00 20.67 274 ALA C N 1
ATOM 8728 C CA . ALA C 1 274 ? 33.575 21.626 78.437 1.00 20.92 274 ALA C CA 1
ATOM 8729 C C . ALA C 1 274 ? 32.327 21.236 79.248 1.00 21.86 274 ALA C C 1
ATOM 8730 O O . ALA C 1 274 ? 31.540 20.341 78.818 1.00 22.97 274 ALA C O 1
ATOM 8732 N N . CYS C 1 275 ? 32.117 21.889 80.396 1.00 22.18 275 CYS C N 1
ATOM 8733 C CA . CYS C 1 275 ? 30.979 21.606 81.275 1.00 20.86 275 CYS C CA 1
ATOM 8734 C C . CYS C 1 275 ? 29.644 22.037 80.632 1.00 22.37 275 CYS C C 1
ATOM 8735 O O . CYS C 1 275 ? 28.603 21.423 80.915 1.00 22.90 275 CYS C O 1
ATOM 8738 N N . HIS C 1 276 ? 29.650 23.108 79.840 1.00 21.16 276 HIS C N 1
ATOM 8739 C CA . HIS C 1 276 ? 28.454 23.532 79.097 1.00 25.13 276 HIS C CA 1
ATOM 8740 C C . HIS C 1 276 ? 28.190 22.646 77.861 1.00 23.68 276 HIS C C 1
ATOM 8741 O O . HIS C 1 276 ? 27.047 22.217 77.667 1.00 23.52 276 HIS C O 1
ATOM 8748 N N . LEU C 1 277 ? 29.195 22.446 76.991 1.00 21.55 277 LEU C N 1
ATOM 8749 C CA . LEU C 1 277 ? 29.036 21.703 75.715 1.00 21.42 277 LEU C CA 1
ATOM 8750 C C . LEU C 1 277 ? 28.877 20.178 75.911 1.00 21.73 277 LEU C C 1
ATOM 8751 O O . LEU C 1 277 ? 28.242 19.528 75.049 1.00 20.72 277 LEU C O 1
ATOM 8756 N N . TYR C 1 278 ? 29.464 19.617 76.981 1.00 19.53 278 TYR C N 1
ATOM 8757 C CA . TYR C 1 278 ? 29.452 18.184 77.327 1.00 20.87 278 TYR C CA 1
ATOM 8758 C C . TYR C 1 278 ? 28.988 17.991 78.756 1.00 20.61 278 TYR C C 1
ATOM 8759 O O . TYR C 1 278 ? 29.664 17.357 79.584 1.00 22.09 278 TYR C O 1
ATOM 8768 N N . PRO C 1 279 ? 27.756 18.441 79.067 1.00 22.37 279 PRO C N 1
ATOM 8769 C CA . PRO C 1 279 ? 27.252 18.393 80.434 1.00 20.71 279 PRO C CA 1
ATOM 8770 C C . PRO C 1 279 ? 27.153 16.975 81.039 1.00 22.55 279 PRO C C 1
ATOM 8771 O O . PRO C 1 279 ? 27.282 16.813 82.253 1.00 23.25 279 PRO C O 1
ATOM 8775 N N . GLN C 1 280 ? 26.912 15.962 80.199 1.00 23.52 280 GLN C N 1
ATOM 8776 C CA . GLN C 1 280 ? 26.874 14.551 80.663 1.00 23.42 280 GLN C CA 1
ATOM 8777 C C . GLN C 1 280 ? 28.230 14.124 81.240 1.00 22.23 280 GLN C C 1
ATOM 8778 O O . GLN C 1 280 ? 28.275 13.357 82.209 1.00 22.40 280 GLN C O 1
ATOM 8784 N N . GLU C 1 281 ? 29.332 14.605 80.642 1.00 23.04 281 GLU C N 1
ATOM 8785 C CA . GLU C 1 281 ? 30.655 14.300 81.166 1.00 21.73 281 GLU C CA 1
ATOM 8786 C C . GLU C 1 281 ? 30.860 14.956 82.532 1.00 22.62 281 GLU C C 1
ATOM 8787 O O . GLU C 1 281 ? 31.458 14.351 83.441 1.00 19.79 281 GLU C O 1
ATOM 8793 N N . PHE C 1 282 ? 30.383 16.194 82.696 1.00 25.02 282 PHE C N 1
ATOM 8794 C CA . PHE C 1 282 ? 30.442 16.875 84.027 1.00 25.29 282 PHE C CA 1
ATOM 8795 C C . PHE C 1 282 ? 29.690 16.024 85.067 1.00 27.79 282 PHE C C 1
ATOM 8796 O O . PHE C 1 282 ? 30.199 15.787 86.181 1.00 24.07 282 PHE C O 1
ATOM 8804 N N . ASP C 1 283 ? 28.494 15.536 84.689 1.00 26.08 283 ASP C N 1
ATOM 8805 C CA . ASP C 1 283 ? 27.655 14.727 85.599 1.00 27.54 283 ASP C CA 1
ATOM 8806 C C . ASP C 1 283 ? 28.429 13.476 86.042 1.00 25.11 283 ASP C C 1
ATOM 8807 O O . ASP C 1 283 ? 28.365 13.050 87.201 1.00 26.05 283 ASP C O 1
ATOM 8812 N N . LYS C 1 284 ? 29.235 12.931 85.133 1.00 26.54 284 LYS C N 1
ATOM 8813 C CA . LYS C 1 284 ? 29.982 11.720 85.390 1.00 29.28 284 LYS C CA 1
ATOM 8814 C C . LYS C 1 284 ? 31.098 11.926 86.412 1.00 26.90 284 LYS C C 1
ATOM 8815 O O . LYS C 1 284 ? 31.269 11.080 87.265 1.00 23.79 284 LYS C O 1
ATOM 8821 N N . VAL C 1 285 ? 31.889 13.007 86.289 1.00 26.57 285 VAL C N 1
ATOM 8822 C CA . VAL C 1 285 ? 32.945 13.262 87.298 1.00 23.30 285 VAL C CA 1
ATOM 8823 C C . VAL C 1 285 ? 32.318 13.737 88.630 1.00 23.54 285 VAL C C 1
ATOM 8824 O O . VAL C 1 285 ? 32.846 13.411 89.715 1.00 22.19 285 VAL C O 1
ATOM 8828 N N . ARG C 1 286 ? 31.162 14.392 88.590 1.00 23.79 286 ARG C N 1
ATOM 8829 C CA . ARG C 1 286 ? 30.437 14.745 89.834 1.00 28.82 286 ARG C CA 1
ATOM 8830 C C . ARG C 1 286 ? 30.103 13.483 90.644 1.00 30.56 286 ARG C C 1
ATOM 8831 O O . ARG C 1 286 ? 30.237 13.465 91.862 1.00 31.95 286 ARG C O 1
ATOM 8839 N N . ASN C 1 287 ? 29.687 12.423 89.943 1.00 29.09 287 ASN C N 1
ATOM 8840 C CA . ASN C 1 287 ? 29.338 11.141 90.566 1.00 31.19 287 ASN C CA 1
ATOM 8841 C C . ASN C 1 287 ? 30.550 10.333 91.026 1.00 29.22 287 ASN C C 1
ATOM 8842 O O . ASN C 1 287 ? 30.439 9.564 91.983 1.00 30.08 287 ASN C O 1
ATOM 8847 N N . ASN C 1 288 ? 31.661 10.408 90.289 1.00 24.62 288 ASN C N 1
ATOM 8848 C CA . ASN C 1 288 ? 32.879 9.670 90.629 1.00 23.80 288 ASN C CA 1
ATOM 8849 C C . ASN C 1 288 ? 34.091 10.607 90.519 1.00 27.14 288 ASN C C 1
ATOM 8850 O O . ASN C 1 288 ? 34.708 10.788 89.415 1.00 22.81 288 ASN C O 1
ATOM 8855 N N . ARG C 1 289 ? 34.525 11.119 91.675 1.00 25.69 289 ARG C N 1
ATOM 8856 C CA . ARG C 1 289 ? 35.566 12.134 91.723 1.00 28.38 289 ARG C CA 1
ATOM 8857 C C . ARG C 1 289 ? 36.931 11.590 91.322 1.00 28.30 289 ARG C C 1
ATOM 8858 O O . ARG C 1 289 ? 37.806 12.398 90.990 1.00 28.28 289 ARG C O 1
ATOM 8866 N N . ALA C 1 290 ? 37.105 10.264 91.349 1.00 25.20 290 ALA C N 1
ATOM 8867 C CA . ALA C 1 290 ? 38.337 9.622 90.952 1.00 25.55 290 ALA C CA 1
ATOM 8868 C C . ALA C 1 290 ? 38.630 9.865 89.456 1.00 23.01 290 ALA C C 1
ATOM 8869 O O . ALA C 1 290 ? 39.788 9.789 89.041 1.00 22.14 290 ALA C O 1
ATOM 8871 N N . LEU C 1 291 ? 37.580 10.161 88.661 1.00 22.24 291 LEU C N 1
ATOM 8872 C CA . LEU C 1 291 ? 37.744 10.481 87.232 1.00 20.44 291 LEU C CA 1
ATOM 8873 C C . LEU C 1 291 ? 38.552 11.759 87.022 1.00 19.36 291 LEU C C 1
ATOM 8874 O O . LEU C 1 291 ? 38.931 12.006 85.898 1.00 20.60 291 LEU C O 1
ATOM 8879 N N . LEU C 1 292 ? 38.800 12.584 88.065 1.00 19.97 292 LEU C N 1
ATOM 8880 C CA . LEU C 1 292 ? 39.643 13.786 87.841 1.00 23.81 292 LEU C CA 1
ATOM 8881 C C . LEU C 1 292 ? 41.005 13.389 87.254 1.00 21.54 292 LEU C C 1
ATOM 8882 O O . LEU C 1 292 ? 41.650 14.190 86.583 1.00 21.03 292 LEU C O 1
ATOM 8887 N N . ALA C 1 293 ? 41.450 12.156 87.508 1.00 20.46 293 ALA C N 1
ATOM 8888 C CA . ALA C 1 293 ? 42.753 11.709 87.019 1.00 20.05 293 ALA C CA 1
ATOM 8889 C C . ALA C 1 293 ? 42.759 11.700 85.472 1.00 19.92 293 ALA C C 1
ATOM 8890 O O . ALA C 1 293 ? 43.781 11.903 84.897 1.00 18.13 293 ALA C O 1
ATOM 8892 N N . SER C 1 294 ? 41.601 11.465 84.815 1.00 20.50 294 SER C N 1
ATOM 8893 C CA . SER C 1 294 ? 41.475 11.461 83.322 1.00 20.01 294 SER C CA 1
ATOM 8894 C C . SER C 1 294 ? 40.894 12.788 82.795 1.00 19.93 294 SER C C 1
ATOM 8895 O O . SER C 1 294 ? 41.303 13.259 81.694 1.00 19.74 294 SER C O 1
ATOM 8898 N N . VAL C 1 295 ? 40.071 13.468 83.596 1.00 17.93 295 VAL C N 1
ATOM 8899 C CA . VAL C 1 295 ? 39.412 14.738 83.185 1.00 21.25 295 VAL C CA 1
ATOM 8900 C C . VAL C 1 295 ? 40.444 15.874 82.973 1.00 20.03 295 VAL C C 1
ATOM 8901 O O . VAL C 1 295 ? 40.323 16.658 82.007 1.00 18.90 295 VAL C O 1
ATOM 8905 N N . ILE C 1 296 ? 41.429 16.020 83.882 1.00 18.70 296 ILE C N 1
ATOM 8906 C CA . ILE C 1 296 ? 42.332 17.176 83.809 1.00 20.55 296 ILE C CA 1
ATOM 8907 C C . ILE C 1 296 ? 43.227 17.086 82.569 1.00 19.68 296 ILE C C 1
ATOM 8908 O O . ILE C 1 296 ? 43.337 18.061 81.808 1.00 18.52 296 ILE C O 1
ATOM 8913 N N . PRO C 1 297 ? 43.903 15.954 82.293 1.00 20.42 297 PRO C N 1
ATOM 8914 C CA . PRO C 1 297 ? 44.641 15.834 81.036 1.00 20.84 297 PRO C CA 1
ATOM 8915 C C . PRO C 1 297 ? 43.735 16.056 79.811 1.00 21.22 297 PRO C C 1
ATOM 8916 O O . PRO C 1 297 ? 44.160 16.713 78.855 1.00 18.87 297 PRO C O 1
ATOM 8920 N N . GLU C 1 298 ? 42.515 15.519 79.862 1.00 20.97 298 GLU C N 1
ATOM 8921 C CA . GLU C 1 298 ? 41.576 15.643 78.738 1.00 21.60 298 GLU C CA 1
ATOM 8922 C C . GLU C 1 298 ? 41.187 17.106 78.462 1.00 19.79 298 GLU C C 1
ATOM 8923 O O . GLU C 1 298 ? 40.989 17.467 77.303 1.00 21.08 298 GLU C O 1
ATOM 8929 N N . VAL C 1 299 ? 40.983 17.909 79.511 1.00 19.93 299 VAL C N 1
ATOM 8930 C CA . VAL C 1 299 ? 40.702 19.355 79.413 1.00 20.68 299 VAL C CA 1
ATOM 8931 C C . VAL C 1 299 ? 41.832 20.007 78.600 1.00 18.34 299 VAL C C 1
ATOM 8932 O O . VAL C 1 299 ? 41.581 20.863 77.678 1.00 16.51 299 VAL C O 1
ATOM 8936 N N . VAL C 1 300 ? 43.073 19.666 78.961 1.00 16.43 300 VAL C N 1
ATOM 8937 C CA . VAL C 1 300 ? 44.235 20.266 78.315 1.00 18.67 300 VAL C CA 1
ATOM 8938 C C . VAL C 1 300 ? 44.330 19.845 76.835 1.00 17.51 300 VAL C C 1
ATOM 8939 O O . VAL C 1 300 ? 44.652 20.679 75.962 1.00 19.27 300 VAL C O 1
ATOM 8943 N N . ARG C 1 301 ? 44.114 18.565 76.522 1.00 16.59 301 ARG C N 1
ATOM 8944 C CA . ARG C 1 301 ? 44.052 18.065 75.112 1.00 17.06 301 ARG C CA 1
ATOM 8945 C C . ARG C 1 301 ? 42.915 18.758 74.340 1.00 17.73 301 ARG C C 1
ATOM 8946 O O . ARG C 1 301 ? 43.124 19.221 73.209 1.00 18.18 301 ARG C O 1
ATOM 8954 N N . TRP C 1 302 ? 41.704 18.773 74.916 1.00 16.79 302 TRP C N 1
ATOM 8955 C CA . TRP C 1 302 ? 40.512 19.256 74.211 1.00 17.59 302 TRP C CA 1
ATOM 8956 C C . TRP C 1 302 ? 40.627 20.769 73.938 1.00 17.05 302 TRP C C 1
ATOM 8957 O O . TRP C 1 302 ? 40.382 21.218 72.812 1.00 17.19 302 TRP C O 1
ATOM 8968 N N . GLN C 1 303 ? 41.106 21.543 74.926 1.00 16.46 303 GLN C N 1
ATOM 8969 C CA . GLN C 1 303 ? 41.311 23.016 74.750 1.00 16.82 303 GLN C CA 1
ATOM 8970 C C . GLN C 1 303 ? 42.485 23.285 73.797 1.00 16.62 303 GLN C C 1
ATOM 8971 O O . GLN C 1 303 ? 42.349 24.161 72.934 1.00 19.18 303 GLN C O 1
ATOM 8977 N N . THR C 1 304 ? 43.619 22.583 73.969 1.00 14.81 304 THR C N 1
ATOM 8978 C CA . THR C 1 304 ? 44.914 22.901 73.244 1.00 15.48 304 THR C CA 1
ATOM 8979 C C . THR C 1 304 ? 45.197 24.411 73.344 1.00 16.27 304 THR C C 1
ATOM 8980 O O . THR C 1 304 ? 45.169 25.145 72.336 1.00 17.22 304 THR C O 1
ATOM 8984 N N . PRO C 1 305 ? 45.581 24.922 74.537 1.00 16.66 305 PRO C N 1
ATOM 8985 C CA . PRO C 1 305 ? 45.806 26.358 74.750 1.00 16.02 305 PRO C CA 1
ATOM 8986 C C . PRO C 1 305 ? 46.837 27.037 73.848 1.00 16.60 305 PRO C C 1
ATOM 8987 O O . PRO C 1 305 ? 46.662 28.212 73.564 1.00 15.13 305 PRO C O 1
ATOM 8991 N N . ILE C 1 306 ? 47.875 26.288 73.429 1.00 15.62 306 ILE C N 1
ATOM 8992 C CA . ILE C 1 306 ? 48.891 26.730 72.454 1.00 16.20 306 ILE C CA 1
ATOM 8993 C C . ILE C 1 306 ? 48.669 25.967 71.138 1.00 15.64 306 ILE C C 1
ATOM 8994 O O . ILE C 1 306 ? 48.830 24.725 71.052 1.00 16.27 306 ILE C O 1
ATOM 8999 N N . ALA C 1 307 ? 48.268 26.683 70.086 1.00 15.83 307 ALA C N 1
ATOM 9000 C CA . ALA C 1 307 ? 47.845 26.036 68.839 1.00 14.75 307 ALA C CA 1
ATOM 9001 C C . ALA C 1 307 ? 49.030 25.528 68.009 1.00 15.61 307 ALA C C 1
ATOM 9002 O O . ALA C 1 307 ? 48.851 24.550 67.230 1.00 14.44 307 ALA C O 1
ATOM 9004 N N . HIS C 1 308 ? 50.183 26.206 68.103 1.00 15.88 308 HIS C N 1
ATOM 9005 C CA . HIS C 1 308 ? 51.366 25.862 67.314 1.00 15.22 308 HIS C CA 1
ATOM 9006 C C . HIS C 1 308 ? 52.635 26.221 68.084 1.00 15.22 308 HIS C C 1
ATOM 9007 O O . HIS C 1 308 ? 52.612 27.117 68.926 1.00 15.56 308 HIS C O 1
ATOM 9014 N N . MET C 1 309 ? 53.739 25.549 67.730 1.00 15.62 309 MET C N 1
ATOM 9015 C CA . MET C 1 309 ? 55.077 26.046 67.987 1.00 15.62 309 MET C CA 1
ATOM 9016 C C . MET C 1 309 ? 55.863 25.960 66.675 1.00 16.28 309 MET C C 1
ATOM 9017 O O . MET C 1 309 ? 55.629 25.041 65.860 1.00 15.81 309 MET C O 1
ATOM 9022 N N . ARG C 1 310 ? 56.739 26.946 66.453 1.00 15.65 310 ARG C N 1
ATOM 9023 C CA . ARG C 1 310 ? 57.514 27.084 65.180 1.00 15.42 310 ARG C CA 1
ATOM 9024 C C . ARG C 1 310 ? 58.999 26.720 65.399 1.00 15.65 310 ARG C C 1
ATOM 9025 O O . ARG C 1 310 ? 59.552 26.892 66.525 1.00 16.10 310 ARG C O 1
ATOM 9033 N N . ARG C 1 311 ? 59.633 26.222 64.319 1.00 15.61 311 ARG C N 1
ATOM 9034 C CA . ARG C 1 311 ? 61.074 25.883 64.231 1.00 17.60 311 ARG C CA 1
ATOM 9035 C C . ARG C 1 311 ? 61.607 26.470 62.928 1.00 16.50 311 ARG C C 1
ATOM 9036 O O . ARG C 1 311 ? 60.849 26.945 62.122 1.00 15.55 311 ARG C O 1
ATOM 9044 N N . THR C 1 312 ? 62.934 26.492 62.790 1.00 16.99 312 THR C N 1
ATOM 9045 C CA . THR C 1 312 ? 63.619 26.953 61.564 1.00 19.03 312 THR C CA 1
ATOM 9046 C C . THR C 1 312 ? 64.628 25.876 61.168 1.00 19.08 312 THR C C 1
ATOM 9047 O O . THR C 1 312 ? 65.449 25.445 62.008 1.00 19.34 312 THR C O 1
ATOM 9051 N N . ALA C 1 313 ? 64.555 25.409 59.910 1.00 17.96 313 ALA C N 1
ATOM 9052 C CA . ALA C 1 313 ? 65.459 24.384 59.436 1.00 19.22 313 ALA C CA 1
ATOM 9053 C C . ALA C 1 313 ? 66.891 24.923 59.340 1.00 18.35 313 ALA C C 1
ATOM 9054 O O . ALA C 1 313 ? 67.119 25.926 58.698 1.00 17.93 313 ALA C O 1
ATOM 9056 N N . LEU C 1 314 ? 67.877 24.230 59.927 1.00 17.52 314 LEU C N 1
ATOM 9057 C CA . LEU C 1 314 ? 69.276 24.691 59.848 1.00 19.22 314 LEU C CA 1
ATOM 9058 C C . LEU C 1 314 ? 70.015 24.126 58.633 1.00 20.16 314 LEU C C 1
ATOM 9059 O O . LEU C 1 314 ? 71.144 24.503 58.394 1.00 20.09 314 LEU C O 1
ATOM 9064 N N . GLU C 1 315 ? 69.395 23.214 57.904 1.00 20.17 315 GLU C N 1
ATOM 9065 C CA . GLU C 1 315 ? 70.026 22.534 56.774 1.00 22.25 315 GLU C CA 1
ATOM 9066 C C . GLU C 1 315 ? 68.892 22.009 55.896 1.00 20.49 315 GLU C C 1
ATOM 9067 O O . GLU C 1 315 ? 67.796 21.864 56.392 1.00 19.53 315 GLU C O 1
ATOM 9073 N N . ASP C 1 316 ? 69.146 21.757 54.597 1.00 19.59 316 ASP C N 1
ATOM 9074 C CA . ASP C 1 316 ? 68.166 21.046 53.767 1.00 22.74 316 ASP C CA 1
ATOM 9075 C C . ASP C 1 316 ? 67.902 19.641 54.352 1.00 24.10 316 ASP C C 1
ATOM 9076 O O . ASP C 1 316 ? 68.841 18.944 54.806 1.00 25.58 316 ASP C O 1
ATOM 9081 N N . VAL C 1 317 ? 66.643 19.218 54.354 1.00 24.02 317 VAL C N 1
ATOM 9082 C CA . VAL C 1 317 ? 66.256 17.925 54.889 1.00 25.84 317 VAL C CA 1
ATOM 9083 C C . VAL C 1 317 ? 65.081 17.401 54.075 1.00 26.17 317 VAL C C 1
ATOM 9084 O O . VAL C 1 317 ? 64.156 18.127 53.763 1.00 24.84 317 VAL C O 1
ATOM 9088 N N . GLU C 1 318 ? 65.112 16.100 53.792 1.00 25.00 318 GLU C N 1
ATOM 9089 C CA . GLU C 1 318 ? 63.968 15.421 53.258 1.00 28.00 318 GLU C CA 1
ATOM 9090 C C . GLU C 1 318 ? 63.181 14.807 54.433 1.00 25.00 318 GLU C C 1
ATOM 9091 O O . GLU C 1 318 ? 63.758 14.082 55.251 1.00 23.17 318 GLU C O 1
ATOM 9097 N N . PHE C 1 319 ? 61.890 15.176 54.543 1.00 20.79 319 PHE C N 1
ATOM 9098 C CA . PHE C 1 319 ? 60.972 14.710 55.589 1.00 20.36 319 PHE C CA 1
ATOM 9099 C C . PHE C 1 319 ? 59.651 14.271 54.940 1.00 21.21 319 PHE C C 1
ATOM 9100 O O . PHE C 1 319 ? 58.968 15.090 54.253 1.00 22.72 319 PHE C O 1
ATOM 9108 N N . ARG C 1 320 ? 59.321 12.982 55.111 1.00 18.33 320 ARG C N 1
ATOM 9109 C CA . ARG C 1 320 ? 58.142 12.349 54.511 1.00 21.25 320 ARG C CA 1
ATOM 9110 C C . ARG C 1 320 ? 58.038 12.678 53.023 1.00 23.22 320 ARG C C 1
ATOM 9111 O O . ARG C 1 320 ? 56.977 13.039 52.520 1.00 22.04 320 ARG C O 1
ATOM 9119 N N . GLY C 1 321 ? 59.156 12.554 52.317 1.00 22.80 321 GLY C N 1
ATOM 9120 C CA . GLY C 1 321 ? 59.187 12.726 50.865 1.00 27.35 321 GLY C CA 1
ATOM 9121 C C . GLY C 1 321 ? 59.216 14.183 50.389 1.00 27.24 321 GLY C C 1
ATOM 9122 O O . GLY C 1 321 ? 59.279 14.408 49.181 1.00 27.92 321 GLY C O 1
ATOM 9123 N N . LYS C 1 322 ? 59.245 15.163 51.308 1.00 23.61 322 LYS C N 1
ATOM 9124 C CA . LYS C 1 322 ? 59.268 16.606 50.971 1.00 23.01 322 LYS C CA 1
ATOM 9125 C C . LYS C 1 322 ? 60.658 17.197 51.229 1.00 22.34 322 LYS C C 1
ATOM 9126 O O . LYS C 1 322 ? 61.350 16.861 52.239 1.00 23.37 322 LYS C O 1
ATOM 9132 N N . GLN C 1 323 ? 61.069 18.116 50.347 1.00 21.96 323 GLN C N 1
ATOM 9133 C CA . GLN C 1 323 ? 62.412 18.772 50.467 1.00 21.42 323 GLN C CA 1
ATOM 9134 C C . GLN C 1 323 ? 62.245 20.096 51.226 1.00 22.04 323 GLN C C 1
ATOM 9135 O O . GLN C 1 323 ? 61.930 21.138 50.624 1.00 20.55 323 GLN C O 1
ATOM 9137 N N . ILE C 1 324 ? 62.507 20.072 52.537 1.00 19.85 324 ILE C N 1
ATOM 9138 C CA . ILE C 1 324 ? 62.557 21.303 53.326 1.00 19.59 324 ILE C CA 1
ATOM 9139 C C . ILE C 1 324 ? 63.936 21.938 53.100 1.00 22.43 324 ILE C C 1
ATOM 9140 O O . ILE C 1 324 ? 64.936 21.233 53.062 1.00 22.00 324 ILE C O 1
ATOM 9145 N N . ARG C 1 325 ? 63.985 23.257 52.856 1.00 21.17 325 ARG C N 1
ATOM 9146 C CA . ARG C 1 325 ? 65.254 23.950 52.577 1.00 22.76 325 ARG C CA 1
ATOM 9147 C C . ARG C 1 325 ? 65.770 24.656 53.835 1.00 22.38 325 ARG C C 1
ATOM 9148 O O . ARG C 1 325 ? 64.982 25.122 54.633 1.00 20.41 325 ARG C O 1
ATOM 9156 N N . LYS C 1 326 ? 67.107 24.759 53.936 1.00 22.40 326 LYS C N 1
ATOM 9157 C CA . LYS C 1 326 ? 67.800 25.582 54.946 1.00 21.73 326 LYS C CA 1
ATOM 9158 C C . LYS C 1 326 ? 67.130 26.957 55.061 1.00 20.34 326 LYS C C 1
ATOM 9159 O O . LYS C 1 326 ? 66.953 27.682 54.043 1.00 18.82 326 LYS C O 1
ATOM 9165 N N . GLY C 1 327 ? 66.706 27.290 56.284 1.00 19.59 327 GLY C N 1
ATOM 9166 C CA . GLY C 1 327 ? 66.096 28.570 56.621 1.00 18.75 327 GLY C CA 1
ATOM 9167 C C . GLY C 1 327 ? 64.573 28.616 56.519 1.00 17.67 327 GLY C C 1
ATOM 9168 O O . GLY C 1 327 ? 63.997 29.631 56.922 1.00 18.05 327 GLY C O 1
ATOM 9169 N N . ASP C 1 328 ? 63.925 27.554 56.040 1.00 17.06 328 ASP C N 1
ATOM 9170 C CA . ASP C 1 328 ? 62.444 27.445 56.022 1.00 16.69 328 ASP C CA 1
ATOM 9171 C C . ASP C 1 328 ? 61.891 27.449 57.457 1.00 17.57 328 ASP C C 1
ATOM 9172 O O . ASP C 1 328 ? 62.454 26.835 58.373 1.00 17.02 328 ASP C O 1
ATOM 9177 N N . LYS C 1 329 ? 60.731 28.106 57.642 1.00 15.94 329 LYS C N 1
ATOM 9178 C CA . LYS C 1 329 ? 59.892 27.924 58.816 1.00 16.51 329 LYS C CA 1
ATOM 9179 C C . LYS C 1 329 ? 59.172 26.573 58.732 1.00 17.91 329 LYS C C 1
ATOM 9180 O O . LYS C 1 329 ? 58.621 26.186 57.678 1.00 16.47 329 LYS C O 1
ATOM 9186 N N . VAL C 1 330 ? 59.147 25.852 59.868 1.00 17.81 330 VAL C N 1
ATOM 9187 C CA . VAL C 1 330 ? 58.442 24.570 60.021 1.00 16.68 330 VAL C CA 1
ATOM 9188 C C . VAL C 1 330 ? 57.529 24.682 61.249 1.00 18.59 330 VAL C C 1
ATOM 9189 O O . VAL C 1 330 ? 58.027 24.866 62.370 1.00 19.37 330 VAL C O 1
ATOM 9193 N N . VAL C 1 331 ? 56.215 24.584 61.047 1.00 16.02 331 VAL C N 1
ATOM 9194 C CA . VAL C 1 331 ? 55.241 24.797 62.118 1.00 17.66 331 VAL C CA 1
ATOM 9195 C C . VAL C 1 331 ? 54.555 23.480 62.484 1.00 17.09 331 VAL C C 1
ATOM 9196 O O . VAL C 1 331 ? 53.841 22.840 61.654 1.00 17.09 331 VAL C O 1
ATOM 9200 N N . MET C 1 332 ? 54.654 23.142 63.781 1.00 16.92 332 MET C N 1
ATOM 9201 C CA . MET C 1 332 ? 53.952 22.029 64.436 1.00 15.24 332 MET C CA 1
ATOM 9202 C C . MET C 1 332 ? 52.567 22.502 64.916 1.00 16.18 332 MET C C 1
ATOM 9203 O O . MET C 1 332 ? 52.492 23.296 65.876 1.00 15.16 332 MET C O 1
ATOM 9208 N N . TRP C 1 333 ? 51.488 22.019 64.265 1.00 15.13 333 TRP C N 1
ATOM 9209 C CA . TRP C 1 333 ? 50.085 22.411 64.634 1.00 15.43 333 TRP C CA 1
ATOM 9210 C C . TRP C 1 333 ? 49.542 21.429 65.688 1.00 15.02 333 TRP C C 1
ATOM 9211 O O . TRP C 1 333 ? 48.866 20.463 65.373 1.00 16.81 333 TRP C O 1
ATOM 9222 N N . TYR C 1 334 ? 49.885 21.670 66.958 1.00 15.76 334 TYR C N 1
ATOM 9223 C CA . TYR C 1 334 ? 49.348 20.885 68.058 1.00 16.16 334 TYR C CA 1
ATOM 9224 C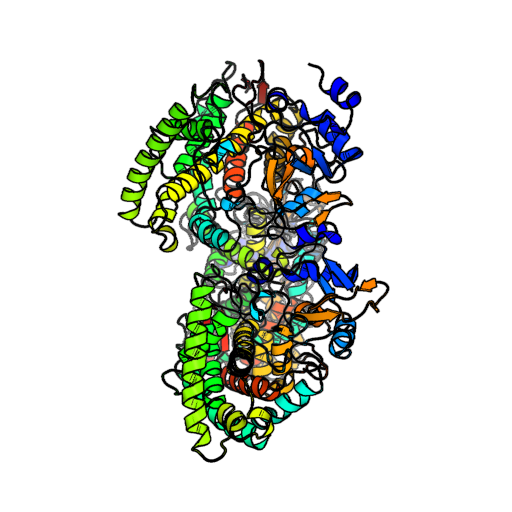 C . TYR C 1 334 ? 47.812 20.867 67.985 1.00 17.75 334 TYR C C 1
ATOM 9225 O O . TYR C 1 334 ? 47.202 19.859 68.306 1.00 18.27 334 TYR C O 1
ATOM 9234 N N . LEU C 1 335 ? 47.179 21.985 67.575 1.00 17.96 335 LEU C N 1
ATOM 9235 C CA . LEU C 1 335 ? 45.681 21.994 67.468 1.00 18.15 335 LEU C CA 1
ATOM 9236 C C . LEU C 1 335 ? 45.171 20.929 66.462 1.00 17.27 335 LEU C C 1
ATOM 9237 O O . LEU C 1 335 ? 44.053 20.399 66.609 1.00 19.92 335 LEU C O 1
ATOM 9242 N N . SER C 1 336 ? 45.951 20.637 65.405 1.00 16.72 336 SER C N 1
ATOM 9243 C CA . SER C 1 336 ? 45.642 19.553 64.429 1.00 15.91 336 SER C CA 1
ATOM 9244 C C . SER C 1 336 ? 45.972 18.164 65.020 1.00 17.63 336 SER C C 1
ATOM 9245 O O . SER C 1 336 ? 45.192 17.206 64.949 1.00 17.75 336 SER C O 1
ATOM 9248 N N . GLY C 1 337 ? 47.198 18.024 65.505 1.00 15.87 337 GLY C N 1
ATOM 9249 C CA . GLY C 1 337 ? 47.681 16.733 66.016 1.00 16.55 337 GLY C CA 1
ATOM 9250 C C . GLY C 1 337 ? 46.791 16.148 67.114 1.00 17.13 337 GLY C C 1
ATOM 9251 O O . GLY C 1 337 ? 46.546 14.943 67.136 1.00 15.13 337 GLY C O 1
ATOM 9252 N N . ASN C 1 338 ? 46.263 17.009 67.996 1.00 16.60 338 ASN C N 1
ATOM 9253 C CA . ASN C 1 338 ? 45.316 16.587 69.052 1.00 17.80 338 ASN C CA 1
ATOM 9254 C C . ASN C 1 338 ? 43.916 16.224 68.516 1.00 19.02 338 ASN C C 1
ATOM 9255 O O . ASN C 1 338 ? 43.039 15.801 69.313 1.00 18.61 338 ASN C O 1
ATOM 9260 N N . ARG C 1 339 ? 43.677 16.399 67.201 1.00 19.09 339 ARG C N 1
ATOM 9261 C CA . ARG C 1 339 ? 42.449 15.922 66.514 1.00 20.91 339 ARG C CA 1
ATOM 9262 C C . ARG C 1 339 ? 42.759 14.821 65.467 1.00 21.03 339 ARG C C 1
ATOM 9263 O O . ARG C 1 339 ? 41.949 14.584 64.557 1.00 19.99 339 ARG C O 1
ATOM 9271 N N . ASP C 1 340 ? 43.935 14.195 65.538 1.00 19.52 340 ASP C N 1
ATOM 9272 C CA . ASP C 1 340 ? 44.344 13.109 64.617 1.00 21.00 340 ASP C CA 1
ATOM 9273 C C . ASP C 1 340 ? 43.679 11.785 65.028 1.00 21.54 340 ASP C C 1
ATOM 9274 O O . ASP C 1 340 ? 44.096 11.170 65.992 1.00 20.24 340 ASP C O 1
ATOM 9279 N N . ASP C 1 341 ? 42.673 11.324 64.262 1.00 23.35 341 ASP C N 1
ATOM 9280 C CA . ASP C 1 341 ? 41.885 10.166 64.697 1.00 25.74 341 ASP C CA 1
ATOM 9281 C C . ASP C 1 341 ? 42.612 8.841 64.409 1.00 26.62 341 ASP C C 1
ATOM 9282 O O . ASP C 1 341 ? 42.154 7.808 64.852 1.00 23.74 341 ASP C O 1
ATOM 9287 N N . GLU C 1 342 ? 43.783 8.865 63.776 1.00 26.52 342 GLU C N 1
ATOM 9288 C CA . GLU C 1 342 ? 44.666 7.678 63.765 1.00 28.64 342 GLU C CA 1
ATOM 9289 C C . GLU C 1 342 ? 45.166 7.376 65.189 1.00 27.73 342 GLU C C 1
ATOM 9290 O O . GLU C 1 342 ? 45.506 6.227 65.492 1.00 25.48 342 GLU C O 1
ATOM 9296 N N . VAL C 1 343 ? 45.251 8.390 66.062 1.00 23.40 343 VAL C N 1
ATOM 9297 C CA . VAL C 1 343 ? 45.847 8.218 67.382 1.00 24.07 343 VAL C CA 1
ATOM 9298 C C . VAL C 1 343 ? 44.777 8.344 68.495 1.00 25.53 343 VAL C C 1
ATOM 9299 O O . VAL C 1 343 ? 44.854 7.643 69.513 1.00 21.26 343 VAL C O 1
ATOM 9303 N N . ILE C 1 344 ? 43.828 9.277 68.344 1.00 22.40 344 ILE C N 1
ATOM 9304 C CA . ILE C 1 344 ? 42.842 9.637 69.369 1.00 23.24 344 ILE C CA 1
ATOM 9305 C C . ILE C 1 344 ? 41.434 9.428 68.796 1.00 24.33 344 ILE C C 1
ATOM 9306 O O . ILE C 1 344 ? 41.077 10.050 67.794 1.00 24.18 344 ILE C O 1
ATOM 9311 N N . ASP C 1 345 ? 40.593 8.646 69.475 1.00 26.56 345 ASP C N 1
ATOM 9312 C CA . ASP C 1 345 ? 39.227 8.324 68.981 1.00 26.92 345 ASP C CA 1
ATOM 9313 C C . ASP C 1 345 ? 38.255 9.475 69.262 1.00 27.87 345 ASP C C 1
ATOM 9314 O O . ASP C 1 345 ? 38.248 10.046 70.337 1.00 28.86 345 ASP C O 1
ATOM 9319 N N . ARG C 1 346 ? 37.441 9.811 68.258 1.00 24.06 346 ARG C N 1
ATOM 9320 C CA . ARG C 1 346 ? 36.452 10.874 68.353 1.00 27.72 346 ARG C CA 1
ATOM 9321 C C . ARG C 1 346 ? 37.054 12.100 69.034 1.00 23.32 346 ARG C C 1
ATOM 9322 O O . ARG C 1 346 ? 36.517 12.580 70.045 1.00 22.79 346 ARG C O 1
ATOM 9330 N N . PRO C 1 347 ? 38.143 12.657 68.461 1.00 23.71 347 PRO C N 1
ATOM 9331 C CA . PRO C 1 347 ? 38.945 13.669 69.146 1.00 20.42 347 PRO C CA 1
ATOM 9332 C C . PRO C 1 347 ? 38.268 15.036 69.284 1.00 20.33 347 PRO C C 1
ATOM 9333 O O . PRO C 1 347 ? 38.696 15.833 70.157 1.00 20.10 347 PRO C O 1
ATOM 9337 N N . MET C 1 348 ? 37.214 15.335 68.493 1.00 22.70 348 MET C N 1
ATOM 9338 C CA . MET C 1 348 ? 36.477 16.630 68.634 1.00 24.59 348 MET C CA 1
ATOM 9339 C C . MET C 1 348 ? 35.677 16.689 69.944 1.00 23.45 348 MET C C 1
ATOM 9340 O O . MET C 1 348 ? 35.393 17.791 70.438 1.00 24.19 348 MET C O 1
ATOM 9345 N N . ASP C 1 349 ? 35.375 15.517 70.530 1.00 22.14 349 ASP C N 1
ATOM 9346 C CA . ASP C 1 349 ? 34.560 15.380 71.742 1.00 21.47 349 ASP C CA 1
ATOM 9347 C C . ASP C 1 349 ? 35.440 15.443 73.004 1.00 20.30 349 ASP C C 1
ATOM 9348 O O . ASP C 1 349 ? 36.576 14.970 73.026 1.00 23.48 349 ASP C O 1
ATOM 9353 N N . PHE C 1 350 ? 34.881 16.063 74.051 1.00 20.62 350 PHE C N 1
ATOM 9354 C CA . PHE C 1 350 ? 35.354 15.981 75.432 1.00 21.26 350 PHE C CA 1
ATOM 9355 C C . PHE C 1 350 ? 34.754 14.741 76.103 1.00 20.55 350 PHE C C 1
ATOM 9356 O O . PHE C 1 350 ? 33.531 14.618 76.174 1.00 21.52 350 PHE C O 1
ATOM 9364 N N . ILE C 1 351 ? 35.642 13.866 76.613 1.00 22.99 351 ILE C N 1
ATOM 9365 C CA . ILE C 1 351 ? 35.311 12.572 77.189 1.00 22.62 351 ILE C CA 1
ATOM 9366 C C . ILE C 1 351 ? 36.035 12.429 78.541 1.00 21.92 351 ILE C C 1
ATOM 9367 O O . ILE C 1 351 ? 37.258 12.482 78.568 1.00 23.38 351 ILE C O 1
ATOM 9372 N N . ALA C 1 352 ? 35.274 12.268 79.648 1.00 20.69 352 ALA C N 1
ATOM 9373 C CA . ALA C 1 352 ? 35.830 12.338 81.034 1.00 22.16 352 ALA C CA 1
ATOM 9374 C C . ALA C 1 352 ? 36.645 11.087 81.400 1.00 22.19 352 ALA C C 1
ATOM 9375 O O . ALA C 1 352 ? 37.428 11.114 82.377 1.00 24.11 352 ALA C O 1
ATOM 9377 N N . ASP C 1 353 ? 36.385 9.983 80.681 1.00 20.58 353 ASP C N 1
ATOM 9378 C CA . ASP C 1 353 ? 36.919 8.651 80.971 1.00 21.96 353 ASP C CA 1
ATOM 9379 C C . ASP C 1 353 ? 37.716 8.127 79.768 1.00 23.49 353 ASP C C 1
ATOM 9380 O O . ASP C 1 353 ? 37.719 6.931 79.488 1.00 22.83 353 ASP C O 1
ATOM 9385 N N . ARG C 1 354 ? 38.451 9.016 79.085 1.00 22.71 354 ARG C N 1
ATOM 9386 C CA . ARG C 1 354 ? 39.171 8.656 77.865 1.00 24.06 354 ARG C CA 1
ATOM 9387 C C . ARG C 1 354 ? 40.329 7.731 78.226 1.00 25.19 354 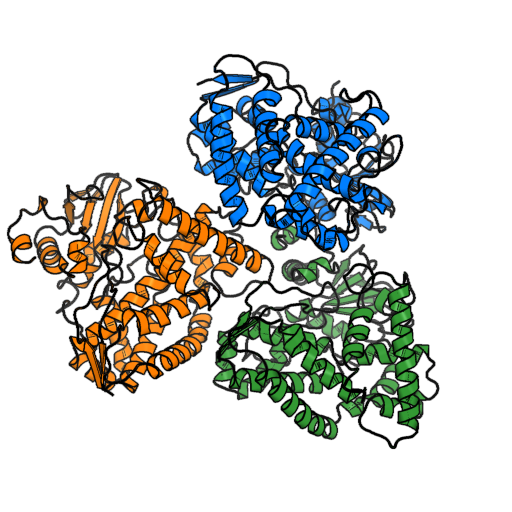ARG C C 1
ATOM 9388 O O . ARG C 1 354 ? 41.034 7.956 79.208 1.00 23.69 354 ARG C O 1
ATOM 9396 N N . PRO C 1 355 ? 40.537 6.634 77.464 1.00 26.98 355 PRO C N 1
ATOM 9397 C CA . PRO C 1 355 ? 41.747 5.820 77.604 1.00 27.09 355 PRO C CA 1
ATOM 9398 C C . PRO C 1 355 ? 43.009 6.622 77.277 1.00 24.94 355 PRO C C 1
ATOM 9399 O O . PRO C 1 355 ? 42.966 7.499 76.355 1.00 21.34 355 PRO C O 1
ATOM 9403 N N . ARG C 1 356 ? 44.101 6.318 77.982 1.00 23.34 356 ARG C N 1
ATOM 9404 C CA . ARG C 1 356 ? 45.418 6.931 77.721 1.00 24.41 356 ARG C CA 1
ATOM 9405 C C . ARG C 1 356 ? 45.273 8.468 77.686 1.00 23.73 356 ARG C C 1
ATOM 9406 O O . ARG C 1 356 ? 45.829 9.121 76.799 1.00 21.27 356 ARG C O 1
ATOM 9408 N N . ALA C 1 357 ? 44.543 9.038 78.659 1.00 23.64 357 ALA C N 1
ATOM 9409 C CA . ALA C 1 357 ? 44.155 10.479 78.681 1.00 24.03 357 ALA C CA 1
ATOM 9410 C C . ALA C 1 357 ? 45.367 11.418 78.696 1.00 22.49 357 ALA C C 1
ATOM 9411 O O . ALA C 1 357 ? 45.240 12.584 78.244 1.00 22.01 357 ALA C O 1
ATOM 9413 N N . ARG C 1 358 ? 46.532 10.940 79.166 1.00 20.40 358 ARG C N 1
ATOM 9414 C CA . ARG C 1 358 ? 47.756 11.768 79.206 1.00 22.35 358 ARG C CA 1
ATOM 9415 C C . ARG C 1 358 ? 48.500 11.790 77.856 1.00 20.68 358 ARG C C 1
ATOM 9416 O O . ARG C 1 358 ? 49.449 12.527 77.694 1.00 20.07 358 ARG C O 1
ATOM 9424 N N . HIS C 1 359 ? 48.022 11.036 76.860 1.00 20.77 359 HIS C N 1
ATOM 9425 C CA . HIS C 1 359 ? 48.693 10.929 75.553 1.00 22.29 359 HIS C CA 1
ATOM 9426 C C . HIS C 1 359 ? 48.195 12.045 74.620 1.00 20.99 359 HIS C C 1
ATOM 9427 O O . HIS C 1 359 ? 47.246 11.829 73.842 1.00 18.72 359 HIS C O 1
ATOM 9434 N N . HIS C 1 360 ? 48.841 13.225 74.700 1.00 19.65 360 HIS C N 1
ATOM 9435 C CA . HIS C 1 360 ? 48.416 14.414 73.931 1.00 17.87 360 HIS C CA 1
ATOM 9436 C C . HIS C 1 360 ? 49.621 15.329 73.746 1.00 18.25 360 HIS C C 1
ATOM 9437 O O . HIS C 1 360 ? 50.663 15.143 74.413 1.00 16.94 360 HIS C O 1
ATOM 9444 N N . LEU C 1 361 ? 49.478 16.297 72.841 1.00 16.03 361 LEU C N 1
ATOM 9445 C CA . LEU C 1 361 ? 50.580 17.188 72.395 1.00 18.61 361 LEU C CA 1
ATOM 9446 C C . LEU C 1 361 ? 50.561 18.582 73.061 1.00 16.82 361 LEU C C 1
ATOM 9447 O O . LEU C 1 361 ? 51.400 19.414 72.725 1.00 15.88 361 LEU C O 1
ATOM 9452 N N . SER C 1 362 ? 49.595 18.874 73.951 1.00 15.76 362 SER C N 1
ATOM 9453 C CA . SER C 1 362 ? 49.350 20.269 74.410 1.00 16.47 362 SER C CA 1
ATOM 9454 C C . SER C 1 362 ? 50.549 20.882 75.153 1.00 15.96 362 SER C C 1
ATOM 9455 O O . SER C 1 362 ? 50.701 22.076 75.129 1.00 16.71 362 SER C O 1
ATOM 9458 N N . PHE C 1 363 ? 51.386 20.057 75.796 1.00 16.23 363 PHE C N 1
ATOM 9459 C CA . PHE C 1 363 ? 52.585 20.514 76.529 1.00 16.60 363 PHE C CA 1
ATOM 9460 C C . PHE C 1 363 ? 53.853 20.326 75.677 1.00 17.69 363 PHE C C 1
ATOM 9461 O O . PHE C 1 363 ? 54.986 20.551 76.160 1.00 18.40 363 PHE C O 1
ATOM 9469 N N . GLY C 1 364 ? 53.674 19.865 74.423 1.00 18.98 364 GLY C N 1
ATOM 9470 C CA . GLY C 1 364 ? 54.750 19.461 73.547 1.00 19.15 364 GLY C CA 1
ATOM 9471 C C . GLY C 1 364 ? 55.463 18.187 74.015 1.00 20.57 364 GLY C C 1
ATOM 9472 O O . GLY C 1 364 ? 54.939 17.371 74.814 1.00 19.65 364 GLY C O 1
ATOM 9473 N N . PHE C 1 365 ? 56.677 17.993 73.490 1.00 19.90 365 PHE C N 1
ATOM 9474 C CA . PHE C 1 365 ? 57.432 16.788 73.700 1.00 22.67 365 PHE C CA 1
ATOM 9475 C C . PHE C 1 365 ? 58.916 17.095 73.457 1.00 20.17 365 PHE C C 1
ATOM 9476 O O . PHE C 1 365 ? 59.206 17.941 72.619 1.00 20.50 365 PHE C O 1
ATOM 9484 N N . GLY C 1 366 ? 59.840 16.444 74.166 1.00 18.69 366 GLY C N 1
ATOM 9485 C CA . GLY C 1 366 ? 61.280 16.693 73.941 1.00 18.80 366 GLY C CA 1
ATOM 9486 C C . GLY C 1 366 ? 61.845 17.638 74.983 1.00 18.73 366 GLY C C 1
ATOM 9487 O O . GLY C 1 366 ? 61.258 17.775 76.050 1.00 18.76 366 GLY C O 1
ATOM 9488 N N . ILE C 1 367 ? 62.983 18.269 74.677 1.00 18.58 367 ILE C N 1
ATOM 9489 C CA . ILE C 1 367 ? 63.765 19.032 75.678 1.00 18.18 367 ILE C CA 1
ATOM 9490 C C . ILE C 1 367 ? 62.988 20.271 76.154 1.00 18.00 367 ILE C C 1
ATOM 9491 O O . ILE C 1 367 ? 63.294 20.777 77.240 1.00 16.51 367 ILE C O 1
ATOM 9496 N N . HIS C 1 368 ? 62.046 20.772 75.334 1.00 15.07 368 HIS C N 1
ATOM 9497 C CA . HIS C 1 368 ? 61.312 22.017 75.649 1.00 17.21 368 HIS C CA 1
ATOM 9498 C C . HIS C 1 368 ? 59.927 21.703 76.262 1.00 17.31 368 HIS C C 1
ATOM 9499 O O . HIS C 1 368 ? 59.156 22.606 76.525 1.00 18.54 368 HIS C O 1
ATOM 9506 N N . ARG C 1 369 ? 59.594 20.424 76.465 1.00 17.91 369 ARG C N 1
ATOM 9507 C CA . ARG C 1 369 ? 58.304 20.040 77.048 1.00 17.55 369 ARG C CA 1
ATOM 9508 C C . ARG C 1 369 ? 58.025 20.878 78.313 1.00 18.61 369 ARG C C 1
ATOM 9509 O O . ARG C 1 369 ? 58.898 21.014 79.214 1.00 16.86 369 ARG C O 1
ATOM 9517 N N . CYS C 1 370 ? 56.789 21.401 78.386 1.00 16.15 370 CYS C N 1
ATOM 9518 C CA . CYS C 1 370 ? 56.389 22.419 79.377 1.00 17.39 370 CYS C CA 1
ATOM 9519 C C . CYS C 1 370 ? 56.981 22.133 80.753 1.00 18.00 370 CYS C C 1
ATOM 9520 O O . CYS C 1 370 ? 56.625 21.132 81.383 1.00 18.50 370 CYS C O 1
ATOM 9523 N N . LEU C 1 371 ? 57.713 23.102 81.286 1.00 18.61 371 LEU C N 1
ATOM 9524 C CA . LEU C 1 371 ? 58.272 22.976 82.646 1.00 20.09 371 LEU C CA 1
ATOM 9525 C C . LEU C 1 371 ? 57.171 23.057 83.730 1.00 18.94 371 LEU C C 1
ATOM 9526 O O . LEU C 1 371 ? 57.279 22.463 84.820 1.00 19.69 371 LEU C O 1
ATOM 9531 N N . GLY C 1 372 ? 56.094 23.799 83.455 1.00 19.09 372 GLY C N 1
ATOM 9532 C CA . GLY C 1 372 ? 55.072 24.069 84.475 1.00 18.31 372 GLY C CA 1
ATOM 9533 C C . GLY C 1 372 ? 53.886 23.128 84.467 1.00 19.81 372 GLY C C 1
ATOM 9534 O O . GLY C 1 372 ? 52.893 23.412 85.139 1.00 19.39 372 GLY C O 1
ATOM 9535 N N . ASN C 1 373 ? 53.973 22.020 83.729 1.00 16.73 373 ASN C N 1
ATOM 9536 C CA . ASN C 1 373 ? 52.824 21.215 83.435 1.00 18.78 373 ASN C CA 1
ATOM 9537 C C . ASN C 1 373 ? 52.140 20.757 84.733 1.00 19.89 373 ASN C C 1
ATOM 9538 O O . ASN C 1 373 ? 50.897 20.688 84.793 1.00 20.71 373 ASN C O 1
ATOM 9543 N N . ARG C 1 374 ? 52.919 20.395 85.769 1.00 20.72 374 ARG C N 1
ATOM 9544 C CA . ARG C 1 374 ? 52.308 19.878 87.036 1.00 24.79 374 ARG C CA 1
ATOM 9545 C C . ARG C 1 374 ? 51.576 20.986 87.778 1.00 21.55 374 ARG C C 1
ATOM 9546 O O . ARG C 1 374 ? 50.549 20.714 88.408 1.00 19.90 374 ARG C O 1
ATOM 9554 N N . LEU C 1 375 ? 52.127 22.202 87.751 1.00 20.24 375 LEU C N 1
ATOM 9555 C CA . LEU C 1 375 ? 51.472 23.330 88.386 1.00 21.33 375 LEU C CA 1
ATOM 9556 C C . LEU C 1 375 ? 50.156 23.669 87.649 1.00 21.49 375 LEU C C 1
ATOM 9557 O O . LEU C 1 375 ? 49.152 23.972 88.306 1.00 19.49 375 LEU C O 1
ATOM 9562 N N . ALA C 1 376 ? 50.156 23.652 86.305 1.00 18.32 376 ALA C N 1
ATOM 9563 C CA . ALA C 1 376 ? 48.895 23.850 85.564 1.00 19.15 376 ALA C CA 1
ATOM 9564 C C . ALA C 1 376 ? 47.855 22.812 85.998 1.00 18.68 376 ALA C C 1
ATOM 9565 O O . ALA C 1 376 ? 46.735 23.160 86.290 1.00 18.25 376 ALA C O 1
ATOM 9567 N N . GLU C 1 377 ? 48.198 21.513 85.956 1.00 19.10 377 GLU C N 1
ATOM 9568 C CA . GLU C 1 377 ? 47.216 20.464 86.295 1.00 20.40 377 GLU C CA 1
ATOM 9569 C C . GLU C 1 377 ? 46.740 20.611 87.760 1.00 20.62 377 GLU C C 1
ATOM 9570 O O . GLU C 1 377 ? 45.587 20.316 88.078 1.00 19.87 377 GLU C O 1
ATOM 9576 N N . LEU C 1 378 ? 47.612 21.072 88.664 1.00 18.57 378 LEU C N 1
ATOM 9577 C CA . LEU C 1 378 ? 47.204 21.242 90.071 1.00 20.09 378 LEU C CA 1
ATOM 9578 C C . LEU C 1 378 ? 46.109 22.298 90.167 1.00 17.80 378 LEU C C 1
ATOM 9579 O O . LEU C 1 378 ? 45.093 22.086 90.861 1.00 18.34 378 LEU C O 1
ATOM 9584 N N . GLN C 1 379 ? 46.315 23.460 89.515 1.00 19.35 379 GLN C N 1
ATOM 9585 C CA . GLN C 1 379 ? 45.331 24.530 89.536 1.00 18.79 379 GLN C CA 1
ATOM 9586 C C . GLN C 1 379 ? 43.979 24.044 88.978 1.00 20.34 379 GLN C C 1
ATOM 9587 O O . GLN C 1 379 ? 42.885 24.349 89.517 1.00 18.70 379 GLN C O 1
ATOM 9593 N N . LEU C 1 380 ? 44.046 23.267 87.891 1.00 17.63 380 LEU C N 1
ATOM 9594 C CA . LEU C 1 380 ? 42.836 22.813 87.210 1.00 18.02 380 LEU C CA 1
ATOM 9595 C C . LEU C 1 380 ? 42.111 21.775 88.075 1.00 18.50 380 LEU C C 1
ATOM 9596 O O . LEU C 1 380 ? 40.889 21.833 88.174 1.00 17.37 380 LEU C O 1
ATOM 9601 N N . LYS C 1 381 ? 42.879 20.851 88.688 1.00 18.68 381 LYS C N 1
ATOM 9602 C CA . LYS C 1 381 ? 42.289 19.794 89.547 1.00 18.88 381 LYS C CA 1
ATOM 9603 C C . LYS C 1 381 ? 41.454 20.453 90.645 1.00 19.08 381 LYS C C 1
ATOM 9604 O O . LYS C 1 381 ? 40.318 20.022 90.903 1.00 19.78 381 LYS C O 1
ATOM 9610 N N . ILE C 1 382 ? 42.039 21.475 91.302 1.00 18.17 382 ILE C N 1
ATOM 9611 C CA . ILE C 1 382 ? 41.412 22.129 92.423 1.00 19.11 382 ILE C CA 1
ATOM 9612 C C . ILE C 1 382 ? 40.197 22.921 91.949 1.00 19.19 382 ILE C C 1
ATOM 9613 O O . ILE C 1 382 ? 39.152 22.877 92.629 1.00 18.96 382 ILE C O 1
ATOM 9618 N N . LEU C 1 383 ? 40.263 23.538 90.757 1.00 18.65 383 LEU C N 1
ATOM 9619 C CA . LEU C 1 383 ? 39.099 24.228 90.201 1.00 20.06 383 LEU C CA 1
ATOM 9620 C C . LEU C 1 383 ? 37.949 23.231 89.940 1.00 20.17 383 LEU C C 1
ATOM 9621 O O . LEU C 1 383 ? 36.812 23.500 90.318 1.00 19.46 383 LEU C O 1
ATOM 9626 N N . TRP C 1 384 ? 38.251 22.078 89.324 1.00 19.16 384 TRP C N 1
ATOM 9627 C CA . TRP C 1 384 ? 37.229 21.061 89.068 1.00 20.46 384 TRP C CA 1
ATOM 9628 C C . TRP C 1 384 ? 36.647 20.456 90.365 1.00 19.33 384 TRP C C 1
ATOM 9629 O O . TRP C 1 384 ? 35.433 20.203 90.440 1.00 20.89 384 TRP C O 1
ATOM 9640 N N . GLU C 1 385 ? 37.474 20.206 91.385 1.00 19.54 385 GLU C N 1
ATOM 9641 C CA . GLU C 1 385 ? 36.948 19.757 92.685 1.00 21.29 385 GLU C CA 1
ATOM 9642 C C . GLU C 1 385 ? 35.839 20.713 93.177 1.00 21.98 385 GLU C C 1
ATOM 9643 O O . GLU C 1 385 ? 34.786 20.274 93.661 1.00 22.60 385 GLU C O 1
ATOM 9649 N N . GLU C 1 386 ? 36.080 22.032 93.097 1.00 21.37 386 GLU C N 1
ATOM 9650 C CA . GLU C 1 386 ? 35.144 23.026 93.649 1.00 22.14 386 GLU C CA 1
ATOM 9651 C C . GLU C 1 386 ? 33.901 23.143 92.759 1.00 25.19 386 GLU C C 1
ATOM 9652 O O . GLU C 1 386 ? 32.743 23.264 93.278 1.00 21.76 386 GLU C O 1
ATOM 9658 N N . MET C 1 387 ? 34.118 23.114 91.435 1.00 21.75 387 MET C N 1
ATOM 9659 C CA . MET C 1 387 ? 33.017 23.117 90.472 1.00 22.02 387 MET C CA 1
ATOM 9660 C C . MET C 1 387 ? 32.064 21.945 90.737 1.00 23.63 387 MET C C 1
ATOM 9661 O O . MET C 1 387 ? 30.826 22.151 90.784 1.00 23.32 387 MET C O 1
ATOM 9666 N N . CYS C 1 388 ? 32.642 20.746 90.919 1.00 24.33 388 CYS C N 1
ATOM 9667 C CA . CYS C 1 388 ? 31.876 19.516 91.133 1.00 24.31 388 CYS C CA 1
ATOM 9668 C C . CYS C 1 388 ? 31.082 19.612 92.441 1.00 26.77 388 CYS C C 1
ATOM 9669 O O . CYS C 1 388 ? 29.949 19.127 92.504 1.00 28.50 388 CYS C O 1
ATOM 9672 N N . GLU C 1 389 ? 31.664 20.230 93.481 1.00 26.80 389 GLU C N 1
ATOM 9673 C CA . GLU C 1 389 ? 30.989 20.372 94.792 1.00 28.16 389 GLU C CA 1
ATOM 9674 C C . GLU C 1 389 ? 29.844 21.406 94.752 1.00 28.53 389 GLU C C 1
ATOM 9675 O O . GLU C 1 389 ? 28.803 21.175 95.383 1.00 31.17 389 GLU C O 1
ATOM 9681 N N . ARG C 1 390 ? 30.016 22.522 94.013 1.00 23.36 390 ARG C N 1
ATOM 9682 C CA . ARG C 1 390 ? 29.165 23.708 94.153 1.00 24.72 390 ARG C CA 1
ATOM 9683 C C . ARG C 1 390 ? 28.012 23.775 93.130 1.00 25.63 390 ARG C C 1
ATOM 9684 O O . ARG C 1 390 ? 26.968 24.426 93.398 1.00 24.90 390 ARG C O 1
ATOM 9692 N N . TYR C 1 391 ? 28.211 23.234 91.916 1.00 25.05 391 TYR C N 1
ATOM 9693 C CA . TYR C 1 391 ? 27.340 23.593 90.778 1.00 24.02 391 TYR C CA 1
ATOM 9694 C C . TYR C 1 391 ? 26.687 22.348 90.153 1.00 26.75 391 TYR C C 1
ATOM 9695 O O . TYR C 1 391 ? 27.299 21.273 90.099 1.00 27.87 391 TYR C O 1
ATOM 9704 N N . SER C 1 392 ? 25.421 22.511 89.729 1.00 24.97 392 SER C N 1
ATOM 9705 C CA . SER C 1 392 ? 24.708 21.501 88.969 1.00 28.44 392 SER C CA 1
ATOM 9706 C C . SER C 1 392 ? 24.902 21.733 87.461 1.00 29.93 392 SER C C 1
ATOM 9707 O O . SER C 1 392 ? 25.015 20.781 86.681 1.00 30.30 392 SER C O 1
ATOM 9710 N N . ARG C 1 393 ? 24.961 23.005 87.051 1.00 29.04 393 ARG C N 1
ATOM 9711 C CA . ARG C 1 393 ? 25.222 23.411 85.657 1.00 28.32 393 ARG C CA 1
ATOM 9712 C C . ARG C 1 393 ? 26.059 24.696 85.604 1.00 26.66 393 ARG C C 1
ATOM 9713 O O . ARG C 1 393 ? 25.821 25.617 86.380 1.00 26.95 393 ARG C O 1
ATOM 9721 N N . ILE C 1 394 ? 26.993 24.725 84.643 1.00 25.96 394 ILE C N 1
ATOM 9722 C CA . ILE C 1 394 ? 27.679 25.911 84.175 1.00 26.98 394 ILE C CA 1
ATOM 9723 C C . ILE C 1 394 ? 27.069 26.295 82.816 1.00 26.90 394 ILE C C 1
ATOM 9724 O O . ILE C 1 394 ? 27.423 25.724 81.798 1.00 29.58 394 ILE C O 1
ATOM 9729 N N . GLU C 1 395 ? 26.154 27.265 82.808 1.00 26.03 395 GLU C N 1
ATOM 9730 C CA . GLU C 1 395 ? 25.392 27.581 81.584 1.00 28.04 395 GLU C CA 1
ATOM 9731 C C . GLU C 1 395 ? 26.042 28.772 80.866 1.00 26.19 395 GLU C C 1
ATOM 9732 O O . GLU C 1 395 ? 25.997 29.855 81.370 1.00 27.85 395 GLU C O 1
ATOM 9738 N N . VAL C 1 396 ? 26.619 28.548 79.684 1.00 25.34 396 VAL C N 1
ATOM 9739 C CA . VAL C 1 396 ? 27.094 29.618 78.833 1.00 25.85 396 VAL C CA 1
ATOM 9740 C C . VAL C 1 396 ? 25.848 30.282 78.231 1.00 32.68 396 VAL C C 1
ATOM 9741 O O . VAL C 1 396 ? 25.003 29.603 77.617 1.00 27.29 396 VAL C O 1
ATOM 9745 N N . CYS C 1 397 ? 25.690 31.589 78.467 1.00 33.14 397 CYS C N 1
ATOM 9746 C CA . CYS C 1 397 ? 24.382 32.227 78.278 1.00 35.64 397 CYS C CA 1
ATOM 9747 C C . CYS C 1 397 ? 24.528 33.377 77.273 1.00 37.94 397 CYS C C 1
ATOM 9748 O O . CYS C 1 397 ? 23.728 34.319 77.272 1.00 35.26 397 CYS C O 1
ATOM 9751 N N . GLY C 1 398 ? 25.538 33.251 76.395 1.00 34.72 398 GLY C N 1
ATOM 9752 C CA . GLY C 1 398 ? 25.771 34.131 75.263 1.00 38.15 398 GLY C CA 1
ATOM 9753 C C . GLY C 1 398 ? 26.931 33.631 74.418 1.00 36.74 398 GLY C C 1
ATOM 9754 O O . GLY C 1 398 ? 27.727 32.849 74.889 1.00 35.74 398 GLY C O 1
ATOM 9755 N N . GLU C 1 399 ? 27.055 34.114 73.181 1.00 32.15 399 GLU C N 1
ATOM 9756 C CA . GLU C 1 399 ? 28.106 33.629 72.276 1.00 33.65 399 GLU C CA 1
ATOM 9757 C C . GLU C 1 399 ? 29.486 34.025 72.820 1.00 30.83 399 GLU C C 1
ATOM 9758 O O . GLU C 1 399 ? 29.700 35.186 73.128 1.00 30.13 399 GLU C O 1
ATOM 9764 N N . PRO C 1 400 ? 30.458 33.097 72.976 1.00 31.06 400 PRO C N 1
ATOM 9765 C CA . PRO C 1 400 ? 31.815 33.441 73.452 1.00 26.31 400 PRO C CA 1
ATOM 9766 C C . PRO C 1 400 ? 32.652 34.299 72.476 1.00 28.12 400 PRO C C 1
ATOM 9767 O O . PRO C 1 400 ? 32.515 34.163 71.267 1.00 28.41 400 PRO C O 1
ATOM 9771 N N . VAL C 1 401 ? 33.513 35.192 72.988 1.00 22.54 401 VAL C N 1
ATOM 9772 C CA . VAL C 1 401 ? 34.435 35.989 72.154 1.00 21.24 401 VAL C CA 1
ATOM 9773 C C . VAL C 1 401 ? 35.839 35.394 72.327 1.00 20.30 401 VAL C C 1
ATOM 9774 O O . VAL C 1 401 ? 36.316 35.235 73.475 1.00 19.07 401 VAL C O 1
ATOM 9778 N N . ARG C 1 402 ? 36.449 35.011 71.209 1.00 18.96 402 ARG C N 1
ATOM 9779 C CA . ARG C 1 402 ? 37.758 34.288 71.207 1.00 18.55 402 ARG C CA 1
ATOM 9780 C C . ARG C 1 402 ? 38.905 35.270 70.986 1.00 20.65 402 ARG C C 1
ATOM 9781 O O . ARG C 1 402 ? 38.743 36.372 70.422 1.00 19.46 402 ARG C O 1
ATOM 9789 N N . VAL C 1 403 ? 40.115 34.832 71.364 1.00 20.00 403 VAL C N 1
ATOM 9790 C CA . VAL C 1 403 ? 41.319 35.632 71.135 1.00 19.30 403 VAL C CA 1
ATOM 9791 C C . VAL C 1 403 ? 41.690 35.576 69.666 1.00 19.03 403 VAL C C 1
ATOM 9792 O O . VAL C 1 403 ? 41.806 34.484 69.094 1.00 18.91 403 VAL C O 1
ATOM 9796 N N . PRO C 1 404 ? 41.946 36.735 68.999 1.00 19.96 404 PRO C N 1
ATOM 9797 C CA . PRO C 1 404 ? 42.370 36.738 67.593 1.00 20.35 404 PRO C CA 1
ATOM 9798 C C . PRO C 1 404 ? 43.875 36.469 67.406 1.00 21.01 404 PRO C C 1
ATOM 9799 O O . PRO C 1 404 ? 44.644 37.371 67.137 1.00 21.65 404 PRO C O 1
ATOM 9803 N N . SER C 1 405 ? 44.272 35.204 67.595 1.00 20.74 405 SER C N 1
ATOM 9804 C CA . SER C 1 405 ? 45.693 34.762 67.603 1.00 18.93 405 SER C CA 1
ATOM 9805 C C . SER C 1 405 ? 45.785 33.373 66.961 1.00 18.70 405 SER C C 1
ATOM 9806 O O . SER C 1 405 ? 44.950 32.524 67.264 1.00 19.23 405 SER C O 1
ATOM 9809 N N . ASN C 1 406 ? 46.856 33.132 66.186 1.00 17.96 406 ASN C N 1
ATOM 9810 C CA . ASN C 1 406 ? 47.217 31.774 65.721 1.00 16.58 406 ASN C CA 1
ATOM 9811 C C . ASN C 1 406 ? 48.125 31.023 66.716 1.00 18.06 406 ASN C C 1
ATOM 9812 O O . ASN C 1 406 ? 48.482 29.861 66.462 1.00 17.68 406 ASN C O 1
ATOM 9817 N N . LEU C 1 407 ? 48.489 31.664 67.837 1.00 16.73 407 LEU C N 1
ATOM 9818 C CA . LEU C 1 407 ? 49.338 31.125 68.882 1.00 17.90 407 LEU C CA 1
ATOM 9819 C C . LEU C 1 407 ? 48.483 30.747 70.118 1.00 19.94 407 LEU C C 1
ATOM 9820 O O . LEU C 1 407 ? 48.491 29.581 70.564 1.00 18.08 407 LEU C O 1
ATOM 9825 N N . VAL C 1 408 ? 47.805 31.751 70.687 1.00 19.98 408 VAL C N 1
ATOM 9826 C CA . VAL C 1 408 ? 46.942 31.615 71.869 1.00 20.22 408 VAL C CA 1
ATOM 9827 C C . VAL C 1 408 ? 45.556 31.177 71.407 1.00 21.42 408 VAL C C 1
ATOM 9828 O O . VAL C 1 408 ? 44.917 31.888 70.657 1.00 22.14 408 VAL C O 1
ATOM 9832 N N . HIS C 1 409 ? 45.147 29.969 71.804 1.00 19.43 409 HIS C N 1
ATOM 9833 C CA . HIS C 1 409 ? 43.856 29.389 71.490 1.00 19.36 409 HIS C CA 1
ATOM 9834 C C . HIS C 1 409 ? 42.993 29.471 72.755 1.00 20.87 409 HIS C C 1
ATOM 9835 O O . HIS C 1 409 ? 43.075 28.604 73.639 1.00 18.64 409 HIS C O 1
ATOM 9842 N N . GLY C 1 410 ? 42.206 30.555 72.857 1.00 19.90 410 GLY C N 1
ATOM 9843 C CA . GLY C 1 410 ? 41.492 30.845 74.102 1.00 21.26 410 GLY C CA 1
ATOM 9844 C C . GLY C 1 410 ? 40.435 31.908 73.915 1.00 21.73 410 GLY C C 1
ATOM 9845 O O . GLY C 1 410 ? 39.922 32.094 72.793 1.00 19.81 410 GLY C O 1
ATOM 9846 N N . TYR C 1 411 ? 40.147 32.625 75.017 1.00 20.49 411 TYR C N 1
ATOM 9847 C CA . TYR C 1 411 ? 38.904 33.381 75.141 1.00 20.73 411 TYR C CA 1
ATOM 9848 C C . TYR C 1 411 ? 39.133 34.761 75.780 1.00 20.51 411 TYR C C 1
ATOM 9849 O O . TYR C 1 411 ? 39.983 34.938 76.651 1.00 18.79 411 TYR C O 1
ATOM 9858 N N . ILE C 1 412 ? 38.335 35.732 75.327 1.00 18.47 412 ILE C N 1
ATOM 9859 C CA . ILE C 1 412 ? 38.224 37.051 75.927 1.00 18.99 412 ILE C CA 1
ATOM 9860 C C . ILE C 1 412 ? 36.974 37.123 76.826 1.00 19.01 412 ILE C C 1
ATOM 9861 O O . ILE C 1 412 ? 37.042 37.707 77.898 1.00 19.08 412 ILE C O 1
ATOM 9866 N N . ASP C 1 413 ? 35.846 36.551 76.371 1.00 18.68 413 ASP C N 1
ATOM 9867 C CA . ASP C 1 413 ? 34.528 36.669 77.068 1.00 21.62 413 ASP C CA 1
ATOM 9868 C C . ASP C 1 413 ? 33.730 35.369 76.901 1.00 20.71 413 ASP C C 1
ATOM 9869 O O . ASP C 1 413 ? 33.515 34.855 75.760 1.00 19.45 413 ASP C O 1
ATOM 9874 N N . ILE C 1 414 ? 33.317 34.808 78.052 1.00 19.33 414 ILE C N 1
ATOM 9875 C CA . ILE C 1 414 ? 32.430 33.686 78.123 1.00 19.73 414 ILE C CA 1
ATOM 9876 C C . ILE C 1 414 ? 31.345 34.085 79.124 1.00 19.75 414 ILE C C 1
ATOM 9877 O O . ILE C 1 414 ? 31.544 34.058 80.328 1.00 18.97 414 ILE C O 1
ATOM 9882 N N . PRO C 1 415 ? 30.168 34.521 78.659 1.00 19.62 415 PRO C N 1
ATOM 9883 C CA . PRO C 1 415 ? 29.096 34.889 79.578 1.00 20.62 415 PRO C CA 1
ATOM 9884 C C . PRO C 1 415 ? 28.546 33.618 80.232 1.00 22.15 415 PRO C C 1
ATOM 9885 O O . PRO C 1 415 ? 28.186 32.659 79.498 1.00 21.51 415 PRO C O 1
ATOM 9889 N N . VAL C 1 416 ? 28.532 33.544 81.570 1.00 22.32 416 VAL C N 1
ATOM 9890 C CA . VAL C 1 416 ? 27.932 32.347 82.169 1.00 25.15 416 VAL C CA 1
ATOM 9891 C C . VAL C 1 416 ? 26.960 32.719 83.294 1.00 24.53 416 VAL C C 1
ATOM 9892 O O . VAL C 1 416 ? 27.066 33.791 83.916 1.00 25.48 416 VAL C O 1
ATOM 9896 N N . ARG C 1 417 ? 26.039 31.771 83.529 1.00 25.25 417 ARG C N 1
ATOM 9897 C CA . ARG C 1 417 ? 25.047 31.749 84.624 1.00 26.89 417 ARG C CA 1
ATOM 9898 C C . ARG C 1 417 ? 25.204 30.416 85.375 1.00 25.16 417 ARG C C 1
ATOM 9899 O O . ARG C 1 417 ? 25.213 29.331 84.754 1.00 25.75 417 ARG C O 1
ATOM 9907 N N . LEU C 1 418 ? 25.446 30.492 86.687 1.00 24.31 418 LEU C N 1
ATOM 9908 C CA . LEU C 1 418 ? 25.666 29.307 87.537 1.00 25.30 418 LEU C CA 1
ATOM 9909 C C . LEU C 1 418 ? 24.325 28.834 88.125 1.00 27.80 418 LEU C C 1
ATOM 9910 O O . LEU C 1 418 ? 23.451 29.640 88.359 1.00 25.07 418 LEU C O 1
ATOM 9915 N N . HIS C 1 419 ? 24.210 27.518 88.338 1.00 28.13 419 HIS C N 1
ATOM 9916 C CA . HIS C 1 419 ? 23.086 26.843 89.004 1.00 29.79 419 HIS C CA 1
ATOM 9917 C C . HIS C 1 419 ? 23.653 25.979 90.130 1.00 30.14 419 HIS C C 1
ATOM 9918 O O . HIS C 1 419 ? 24.592 25.230 89.893 1.00 29.89 419 HIS C O 1
ATOM 9925 N N . ALA C 1 420 ? 23.096 26.067 91.348 1.00 31.69 420 ALA C N 1
ATOM 9926 C CA . ALA C 1 420 ? 23.661 25.326 92.531 1.00 34.01 420 ALA C CA 1
ATOM 9927 C C . ALA C 1 420 ? 22.945 23.989 92.691 1.00 38.96 420 ALA C C 1
ATOM 9928 O O . ALA C 1 420 ? 21.714 23.995 92.711 1.00 45.69 420 ALA C O 1
#

Radius of gyration: 34.71 Å; Cα contacts (8 Å, |Δi|>4): 2146; chains: 3; bounding box: 104×80×87 Å

B-factor: mean 25.63, std 8.48, range [9.34, 89.47]

Nearest PDB structures (foldseek):
  6hqd-assembly3_C  TM=9.983E-01  e=6.993E-66  Pseudomonas sp. 19-rlim
  3rwl-assembly1_A  TM=9.285E-01  e=9.067E-47  Sphingopyxis macrogoltabida
  7ao7-assembly3_C  TM=9.685E-01  e=1.540E-44  Polaromonas sp.
  7ant-assembly1_A  TM=9.518E-01  e=4.874E-44  Polaromonas sp. JS666
  5h1z-assembly1_A  TM=9.419E-01  e=4.264E-34  Sphingomonas sp. PAMC 26605

Foldseek 3Di:
DQLLVCLVPDDLQQDDQFFLVCLQVVSRVSNLVCCVVPPQFDWHQDDPLGIATHHFAQVQLQVLLACCVFWPQAVVLQHKASHSQLAPPPPLHHHQDELSNHDPPVNVVRCVLQLCCVPPVNLVVLLVVLLVLQVVLVVPDDFFDKDFCLVSPLQSSLLVSLCVQAVPPPVCSVLLVLLLVLSQDAAPLPNHPGSVVSVVSLVVVLVSLVVVLVVLLPDDQDNHRSVSLSPDPVNPPQDSNHVSSHVNCSSNLSRLLLSQLSQLVLVQCAVPVVLLVVCLVPVVLLVQQLLLSCLQQLFFQKIKTAGCAFDQRPNDTDHHSHIYIHGLNSNSVNCVVPPPSNHRHSRGPPSNPGQSQHDHPNRNSCPSSSSSSVSSNSVVCSVPFSGKHQDDDWGFRSRSTGNGGDGGIIHTHD/DLVCLVPDDQQQDDLFFLVCLQVVNRASNLVCCVVPPQFGWHQDDPLGIFTEHFAQVSLQVLLAVDPQQDQAVVLQHKDSRSQLAPPPPLHHHQGDLSNRDPDVSVVRCVLQLVCQPPVNLVVCLVVLLVQLCVLVVPDDFQDKDFCLVSPLQSSLLCVLCVQAVNDPVCSVLLVLLLVLSQDDAPLPNDPHSVVSVVSLVVVLVSLVVVLVVLLPDDADRHRSVSLSPDPVNPPQDSSNVSSHVNCSSNVSGLLLSQLSQLVLVQCAVPVVLLVVCLVPVVLLVQQLLLSLLQQLQFQKIKGFRCAFDADPRDTDHHSHIYIYGLVSNSQNCVVAPPSNHRHSNGPPSNPGQSQHDHPNRNSCVVVSSSSVSSSSVVCSVPFSGKHQDDDWGFRSGSTGSGGDGGIIHTHD/DDDLLVVLVPDDLQPDDLFFLVCLQVVNCASNLVCCVVPPQFGWHCDDPLHIFTEHFAQVLQQVLLAVDPLQDQAVVLQHKASRSQLAPPPPLHHHQGALSNRDPPVNVVRCVLLLCLVPPVNLVVVLVVLLVVLCVLVVPDDFFDKDFCLVSPLCSSLLQQLCVQAVPPNVVSVLLVLLLVLSQDAAPLPNHPGSVRNVVSLVVVLVSLVVVLVVLLVPPQDSHRSVSLSPDPVNVPQDSSNVSSHSNCSSNLSGLLLSQLSQLVLVQCAVPVVQLVVCLVPVVLLVLQLLLSLLLQLQFQKIKGFRCAFDQDPNDTDHHGHIYIYGLVSNSVNCVVAPPSNHRHSNGPPSNPGQSQHDHPSRNSCVVVSSSSVSSNSVVCSVPFSGWHQDDDFGFRSGSTGNGGDGGITHTHD

Secondary structure (DSSP, 8-state):
--HHHHHHHS-GGG--TT-HHHHHTT--HHHHHHHHHH-SEEEE---TT--EEEE-SHHHHHHHHT-TTTEE--GGGT-SSSSTTTTSSSTT------GGG--TTHHHHHHHHHGGGG-HHHHHHHHHHHHHHHHHHHTTSPSSS-EEHIIIIIIHHHHHHHHHHHT--GGGTHHHHHHHHHHT--TTSSS-SSHHHHHHHHHHHHHHHHHHHHHHHTS---SSHHHHHHH-GGGTT--HHHHHHHHHHHHHHHHHHHHHHHHHHHHHHHH-HHHHHHHHH-GGGHHHHHHHHHHHH-SB--EEEEESS-EEETTEEE-TT-EEEE-HHHHTT-TTTSSSTTS--TT-TTTT--STT-SSTTS-TTHHHHHHHHHHHHHHHHHH-SEEEE-S--EE---SSB--EEE-EEEEE-/-HHHHHHS-GGG--TT-HHHHHTT--HHHHHHHHHH-SEEEE---TT--EEEE-SHHHHHHHHH-TTTEE--GGGT-SSSSTTTTSSSTT------GGG--TTHHHHHHHHHGGGGSHHHHHHHHHHHHHHHHHHHHTSPSSS-EEHIIIIIIHHHHHHHHHHHT--GGGTHHHHHHHHHHT--TTSSS-SSHHHHHHHHHHHHHHHHHHHHHHHTS---SSHHHHHHH-GGGTT--HHHHHHHHHHHHHHTTHHHHHHHHHHHHHHHH-HHHHHHHHH-GGGHHHHHHHHHHHH-SB--EEEEESS-EEETTEEEPTT-EEEE-HHHHTT-TTTSSSTTS--TT-TTTT--STT--STTS-TTHHHHHHHHHHHHHHHHHH-SEEEE-S--EE---SSB--EEE-EEEEE-/---HHHHHHHS-GGG--TT-HHHHHTT--HHHHHHHHHH-SEEEE---TT--EEEE-SHHHHHHHHH-TTTEE--GGGT-SSSSTTTTSSSTT------GGG--TTHHHHHHHHHGGGG-HHHHHHHHHHHHHHHHHHHHTSPSSS-EEHIIIIIIHHHHHHHHHHHT--GGGTHHHHHHHHHHT--TTSSS-S-HHHHHHHHHHHHHHHHHHHHHHHTS---SSHHHHHHT-GGGTT--HHHHHHHHHHHHHHTTHHHHHHHHHHHHHHHH-HHHHHHHHH-GGGHHHHHHHHHHHH-SB--EEEEESS-EEETTEEE-TT-EEEE-HHHHTT-TTTSSSTTS--TT-TTTT--STT--STTS-TTHHHHHHHHHHHHHHHHHH-SEEEE-S--EE---SSB--EEE-EEEEE-

Organism: NCBI:txid1084570

Sequence (1241 aa):
IDDAEIARSIALEDIDVSKPELFERDGLHPYFERLRREDPVHYCKASEYGPYWSITKFSDIVAIDTNHKVFSSDHTNGSFVLDDTTLNAVDGGIYLPNFLGMDPPKHDVHRMVVSPIVAPQNLLRFEATIRERTKRVLSELPIGEEFNWVDRVSIELTTMMLATLLDFPFDDRRKLTRWSDIITTRPGYGLVDSWEQRESELMECLAYFQRLYAERQAMPPKPDLISMLAHSPEMQDLTPTDFLGTLALLIVGGNDTTRSSMSGSAMACHLYPQEFDKVRNNRALLASVIPEVVRWQTPIAHMRRTALEDVEFRGKQIRKGDKVVMWYLSGNRDDEVIDRPMDFIADRPRARHHLSFGFGIHRCLGNRLAELQLKILWEEMCERYSRIEVCGEPVRVPSNLVHGYIDIPVRLHADAEIARSIALEDIDVSKPELFERDGLHPYFERLRREDPVHYCKASEYGPYWSITKFSDIVAIDTNHKVFSSDHTNGSFVLDDTTLNAVDGGIYLPNFLGMDPPKHDVHRMVVSPIVAPQNLLRFEATIRERTKRVLSELPIGEEFNWVDRVSIELTTMMLATLLDFPFDDRRKLTRWSDIITTRPGYGLVDSWEQRESELMECLAYFQRLYAERQAMPPKPDLISMLAHSPEMQDLTPTDFLGTLALLIVGGNDTTRSSMSGSAMACHLYPQEFDKVRNNRALLASVIPEVVRWQTPIAHMRRTALEDVEFRGKQIRKGDKVVMWYLSGNRDDEVIDRPMDFIADRPRARHHLSFGFGIHRCLGNRLAELQLKILWEEMCERYSRIEVCGEPVRVPSNLVHGYIDIPVRLHAPIDDAEIARSIALEDIDVSKPELFERDGLHPYFERLRREDPVHYCKASEYGPYWSITKFSDIVAIDTNHKVFSSDHTNGSFVLDDTTLNAVDGGIYLPNFLGMDPPKHDVHRMVVSPIVAPQNLLRFEATIRERTKRVLSELPIGEEFNWVDRVSIELTTMMLATLLDFPFDDRRKLTRWSDIITTRPGYGLVDSWEQRESELMECLAYFQRLYAERQAMPPKPDLISMLAHSPEMQDLTPTDFLGTLALLIVGGNDTTRSSMSGSAMACHLYPQEFDKVRNNRALLASVIPEVVRWQTPIAHMRRTALEDVEFRGKQIRKGDKVVMWYLSGNRDDEVIDRPMDFIADRPRARHHLSFGFGIHRCLGNRLAELQLKILWEEMCERYSRIEVCGEPVRVPSNLVHGYIDIPVRLHA

InterPro domains:
  IPR001128 Cytochrome P450 [PF00067] (243-392)
  IPR002397 Cytochrome P450, B-class [PR00359] (108-119)
  IPR002397 Cytochrome P450, B-class [PR00359] (171-186)
  IPR002397 Cytochrome P450, B-class [PR00359] (214-236)
  IPR002397 Cytochrome P450, B-class [PR00359] (294-305)
  IPR002397 Cytochrome P450, B-class [PR00359] (311-338)
  IPR002397 Cytochrome P450, B-class [PR00359] (339-354)
  IPR002397 Cytochrome P450, B-class [PR00359] (361-370)
  IPR002397 Cytochrome P450, B-class [PR00359] (370-381)
  IPR017972 Cytochrome P450, conserved site [PS00086] (363-372)
  IPR036396 Cytochrome P450 superfamily [G3DSA:1.10.630.10] (1-420)
  IPR036396 Cytochrome P450 superfamily [SSF48264] (32-419)

CATH classification: 1.10.630.10